Protein AF-A0A1Y1VZI2-F1 (afdb_monomer_lite)

Organism: NCBI:txid1754192

pLDDT: mean 77.4, std 17.95, range [30.72, 98.5]

Structure (mmCIF, N/CA/C/O backbone):
data_AF-A0A1Y1VZI2-F1
#
_entry.id   AF-A0A1Y1VZI2-F1
#
loop_
_atom_site.group_PDB
_atom_site.id
_atom_site.type_symbol
_atom_site.label_atom_id
_atom_site.label_alt_id
_atom_site.label_comp_id
_atom_site.label_asym_id
_atom_site.label_entity_id
_atom_site.label_seq_id
_atom_site.pdbx_PDB_ins_code
_atom_site.Cartn_x
_atom_site.Cartn_y
_atom_site.Cartn_z
_atom_site.occupancy
_atom_site.B_iso_or_equiv
_atom_site.auth_seq_id
_atom_site.auth_comp_id
_atom_site.auth_asym_id
_atom_site.auth_atom_id
_atom_site.pdbx_PDB_model_num
ATOM 1 N N . MET A 1 1 ? 32.722 -1.105 -64.147 1.00 39.31 1 MET A N 1
ATOM 2 C CA . MET A 1 1 ? 31.446 -0.779 -64.820 1.00 39.31 1 MET A CA 1
ATOM 3 C C . MET A 1 1 ? 31.009 0.611 -64.372 1.00 39.31 1 MET A C 1
ATOM 5 O O . MET A 1 1 ? 30.591 0.767 -63.237 1.00 39.31 1 MET A O 1
ATOM 9 N N . ASN A 1 2 ? 31.189 1.619 -65.233 1.00 40.94 2 ASN A N 1
ATOM 10 C CA . ASN A 1 2 ? 30.824 3.026 -65.013 1.00 40.94 2 ASN A CA 1
ATOM 11 C C . ASN A 1 2 ? 29.458 3.322 -65.662 1.00 40.94 2 ASN A C 1
ATOM 13 O O . ASN A 1 2 ? 29.369 4.137 -66.580 1.00 40.94 2 ASN A O 1
ATOM 17 N N . ASN A 1 3 ? 28.387 2.655 -65.225 1.00 53.38 3 ASN A N 1
ATOM 18 C CA . ASN A 1 3 ? 27.048 3.085 -65.630 1.00 53.38 3 ASN A CA 1
ATOM 19 C C . ASN A 1 3 ? 26.729 4.374 -64.863 1.00 53.38 3 ASN A C 1
ATOM 21 O O . ASN A 1 3 ? 26.358 4.337 -63.690 1.00 53.38 3 ASN A O 1
ATOM 25 N N . LYS A 1 4 ? 26.940 5.530 -65.509 1.00 77.69 4 LYS A N 1
ATOM 26 C CA . LYS A 1 4 ? 26.461 6.835 -65.030 1.00 77.69 4 LYS A CA 1
ATOM 27 C C . LYS A 1 4 ? 24.932 6.822 -65.064 1.00 77.69 4 LYS A C 1
ATOM 29 O O . LYS A 1 4 ? 24.332 7.283 -66.029 1.00 77.69 4 LYS A O 1
ATOM 34 N N . ILE A 1 5 ? 24.326 6.270 -64.020 1.00 84.69 5 ILE A N 1
ATOM 35 C CA . ILE A 1 5 ? 22.883 6.340 -63.786 1.00 84.69 5 ILE A CA 1
ATOM 36 C C . ILE A 1 5 ? 22.487 7.809 -63.747 1.00 84.69 5 ILE A C 1
ATOM 38 O O . ILE A 1 5 ? 23.060 8.592 -62.981 1.00 84.69 5 ILE A O 1
ATOM 42 N N . LYS A 1 6 ? 21.546 8.190 -64.607 1.00 89.75 6 LYS A N 1
ATOM 43 C CA . LYS A 1 6 ? 21.140 9.588 -64.746 1.00 89.75 6 LYS A CA 1
ATOM 44 C C . LYS A 1 6 ? 20.150 9.943 -63.640 1.00 89.75 6 LYS A C 1
ATOM 46 O O . LYS A 1 6 ? 19.307 9.138 -63.266 1.00 89.75 6 LYS A O 1
ATOM 51 N N . LEU A 1 7 ? 20.215 11.182 -63.146 1.00 91.88 7 LEU A N 1
ATOM 52 C CA . LEU A 1 7 ? 19.274 11.692 -62.139 1.00 91.88 7 LEU A CA 1
ATOM 53 C C . LEU A 1 7 ? 17.807 11.523 -62.576 1.00 91.88 7 LEU A C 1
ATOM 55 O O . LEU A 1 7 ? 16.968 11.189 -61.746 1.00 91.88 7 LEU A O 1
ATOM 59 N N . ASN A 1 8 ? 17.511 11.725 -63.863 1.00 93.06 8 ASN A N 1
ATOM 60 C CA . ASN A 1 8 ? 16.151 11.600 -64.394 1.00 93.06 8 ASN A CA 1
ATOM 61 C C . ASN A 1 8 ? 15.609 10.171 -64.267 1.00 93.06 8 ASN A C 1
ATOM 63 O O . ASN A 1 8 ? 14.490 10.012 -63.814 1.00 93.06 8 ASN A O 1
ATOM 67 N N . GLU A 1 9 ? 16.424 9.143 -64.522 1.00 94.38 9 GLU A N 1
ATOM 68 C CA . GLU A 1 9 ? 16.002 7.741 -64.357 1.00 94.38 9 GLU A CA 1
ATOM 69 C C . GLU A 1 9 ? 15.584 7.452 -62.906 1.00 94.38 9 GLU A C 1
ATOM 71 O O . GLU A 1 9 ? 14.613 6.749 -62.649 1.00 94.38 9 GLU A O 1
ATOM 76 N N . VAL A 1 10 ? 16.293 8.038 -61.937 1.00 94.75 10 VAL A N 1
ATOM 77 C CA . VAL A 1 10 ? 15.967 7.888 -60.514 1.00 94.75 10 VAL A CA 1
ATOM 78 C C . VAL A 1 10 ? 14.705 8.653 -60.128 1.00 94.75 10 VAL A C 1
ATOM 80 O O . VAL A 1 10 ? 13.925 8.159 -59.316 1.00 94.75 10 VAL A O 1
ATOM 83 N N . LYS A 1 11 ? 14.488 9.842 -60.701 1.00 96.62 11 LYS A N 1
ATOM 84 C CA . LYS A 1 11 ? 13.243 10.600 -60.524 1.00 96.62 11 LYS A CA 1
ATOM 85 C C . LYS A 1 11 ? 12.049 9.823 -61.064 1.00 96.62 11 LYS A C 1
ATOM 87 O O . LYS A 1 11 ? 11.103 9.615 -60.313 1.00 96.62 11 LYS A O 1
ATOM 92 N N . ASP A 1 12 ? 12.154 9.329 -62.295 1.00 96.31 12 ASP A N 1
ATOM 93 C CA . ASP A 1 12 ? 11.107 8.558 -62.966 1.00 96.31 12 ASP A CA 1
ATOM 94 C C . ASP A 1 12 ? 10.742 7.311 -62.146 1.00 96.31 12 ASP A C 1
ATOM 96 O O . ASP A 1 12 ? 9.566 7.036 -61.925 1.00 96.31 12 ASP A O 1
ATOM 100 N N . LEU A 1 13 ? 11.736 6.598 -61.599 1.00 96.44 13 LEU A N 1
ATOM 101 C CA . LEU A 1 13 ? 11.504 5.435 -60.732 1.00 96.44 13 LEU A CA 1
ATOM 102 C C . LEU A 1 13 ? 10.864 5.783 -59.380 1.00 96.44 13 LEU A C 1
ATOM 104 O O . LEU A 1 13 ? 10.088 4.989 -58.850 1.00 96.44 13 LEU A O 1
ATOM 108 N N . ILE A 1 14 ? 11.184 6.940 -58.794 1.00 97.50 14 ILE A N 1
ATOM 109 C CA . ILE A 1 14 ? 10.532 7.402 -57.560 1.00 97.50 14 ILE A CA 1
ATOM 110 C C . ILE A 1 14 ? 9.082 7.805 -57.854 1.00 97.50 14 ILE A C 1
ATOM 112 O O . ILE A 1 14 ? 8.185 7.407 -57.113 1.00 97.50 14 ILE A O 1
ATOM 116 N N . GLU A 1 15 ? 8.847 8.569 -58.923 1.00 97.19 15 GLU A N 1
ATOM 117 C CA . GLU A 1 15 ? 7.517 9.033 -59.340 1.00 97.19 15 GLU A CA 1
ATOM 118 C C . GLU A 1 15 ? 6.614 7.898 -59.836 1.00 97.19 15 GLU A C 1
ATOM 120 O O . GLU A 1 15 ? 5.402 7.980 -59.649 1.00 97.19 15 GLU A O 1
ATOM 125 N N . LEU A 1 16 ? 7.189 6.807 -60.367 1.00 97.12 16 LEU A N 1
ATOM 126 C CA . LEU A 1 16 ? 6.468 5.566 -60.681 1.00 97.12 16 LEU A CA 1
ATOM 127 C C . LEU A 1 16 ? 5.733 5.005 -59.453 1.00 97.12 16 LEU A C 1
ATOM 129 O O . LEU A 1 16 ? 4.731 4.309 -59.598 1.00 97.12 16 LEU A O 1
ATOM 133 N N . ASN A 1 17 ? 6.219 5.323 -58.246 1.00 96.31 17 ASN A N 1
ATOM 134 C CA . ASN A 1 17 ? 5.636 4.920 -56.970 1.00 96.31 17 ASN A CA 1
ATOM 135 C C . ASN A 1 17 ? 5.483 3.388 -56.809 1.00 96.31 17 ASN A C 1
ATOM 137 O O . ASN A 1 17 ? 4.648 2.913 -56.039 1.00 96.31 17 ASN A O 1
ATOM 141 N N . ASP A 1 18 ? 6.314 2.609 -57.509 1.00 96.44 18 ASP A N 1
ATOM 142 C CA . ASP A 1 18 ? 6.390 1.151 -57.399 1.00 96.44 18 ASP A CA 1
ATOM 143 C C . ASP A 1 18 ? 7.580 0.752 -56.514 1.00 96.44 18 ASP A C 1
ATOM 145 O O . ASP A 1 18 ? 8.752 0.881 -56.884 1.00 96.44 18 ASP A O 1
ATOM 149 N N . ILE A 1 19 ? 7.277 0.271 -55.306 1.00 95.69 19 ILE A N 1
ATOM 150 C CA . ILE A 1 19 ? 8.297 -0.089 -54.315 1.00 95.69 19 ILE A CA 1
ATOM 151 C C . ILE A 1 19 ? 9.166 -1.263 -54.771 1.00 95.69 19 ILE A C 1
ATOM 153 O O . ILE A 1 19 ? 10.347 -1.317 -54.423 1.00 95.69 19 ILE A O 1
ATOM 157 N N . SER A 1 20 ? 8.597 -2.196 -55.536 1.00 95.69 20 SER A N 1
ATOM 158 C CA . SER A 1 20 ? 9.284 -3.408 -55.977 1.00 95.69 20 SER A CA 1
ATOM 159 C C . SER A 1 20 ? 10.329 -3.057 -57.028 1.00 95.69 20 SER A C 1
ATOM 161 O O . SER A 1 20 ? 11.485 -3.467 -56.897 1.00 95.69 20 SER A O 1
ATOM 163 N N . GLU A 1 21 ? 9.953 -2.238 -58.014 1.00 96.12 21 GLU A N 1
ATOM 164 C CA . GLU A 1 21 ? 10.872 -1.761 -59.053 1.00 96.12 21 GLU A CA 1
ATOM 165 C C . GLU A 1 21 ? 11.968 -0.869 -58.464 1.00 96.12 21 GLU A C 1
ATOM 167 O O . GLU A 1 21 ? 13.155 -1.101 -58.711 1.00 96.12 21 GLU A O 1
ATOM 172 N N . LEU A 1 22 ? 11.613 0.083 -57.592 1.00 96.38 22 LEU A N 1
ATOM 173 C CA . LEU A 1 22 ? 12.607 0.948 -56.953 1.00 96.38 22 LEU A CA 1
ATOM 174 C C . LEU A 1 22 ? 13.597 0.142 -56.096 1.00 96.38 22 LEU A C 1
ATOM 176 O O . LEU A 1 22 ? 14.801 0.397 -56.133 1.00 96.38 22 LEU A O 1
ATOM 180 N N . LYS A 1 23 ? 13.120 -0.860 -55.347 1.00 95.81 23 LYS A N 1
ATOM 181 C CA . LYS A 1 23 ? 13.979 -1.729 -54.530 1.00 95.81 23 LYS A CA 1
ATOM 182 C C . LYS A 1 23 ? 14.923 -2.568 -55.392 1.00 95.81 23 LYS A C 1
ATOM 184 O O . LYS A 1 23 ? 16.125 -2.571 -55.131 1.00 95.81 23 LYS A O 1
ATOM 189 N N . LYS A 1 24 ? 14.407 -3.215 -56.442 1.00 95.88 24 LYS A N 1
ATOM 190 C CA . LYS A 1 24 ? 15.209 -3.991 -57.400 1.00 95.88 24 LYS A CA 1
ATOM 191 C C . LYS A 1 24 ? 16.274 -3.118 -58.064 1.00 95.88 24 LYS A C 1
ATOM 193 O O . LYS A 1 24 ? 17.422 -3.536 -58.194 1.00 95.88 24 LYS A O 1
ATOM 198 N N . PHE A 1 25 ? 15.920 -1.887 -58.427 1.00 95.06 25 PHE A N 1
ATOM 199 C CA . PHE A 1 25 ? 16.855 -0.921 -58.993 1.00 95.06 25 PHE A CA 1
ATOM 200 C C . PHE A 1 25 ? 17.971 -0.533 -58.015 1.00 95.06 25 PHE A C 1
ATOM 202 O O . PHE A 1 25 ? 19.141 -0.506 -58.405 1.00 95.06 25 PHE A O 1
ATOM 209 N N . ILE A 1 26 ? 17.629 -0.263 -56.750 1.00 94.19 26 ILE A N 1
ATOM 210 C CA . ILE A 1 26 ? 18.602 0.047 -55.692 1.00 94.19 26 ILE A CA 1
ATOM 211 C C . ILE A 1 26 ? 19.573 -1.120 -55.483 1.00 94.19 26 ILE A C 1
ATOM 213 O O . ILE A 1 26 ? 20.775 -0.889 -55.365 1.00 94.19 26 ILE A O 1
ATOM 217 N N . GLU A 1 27 ? 19.064 -2.353 -55.435 1.00 92.62 27 GLU A N 1
ATOM 218 C CA . GLU A 1 27 ? 19.858 -3.565 -55.200 1.00 92.62 27 GLU A CA 1
ATOM 219 C C . GLU A 1 27 ? 20.797 -3.884 -56.370 1.00 92.62 27 GLU A C 1
ATOM 221 O O . GLU A 1 27 ? 21.980 -4.131 -56.146 1.00 92.62 27 GLU A O 1
ATOM 226 N N . LEU A 1 28 ? 20.306 -3.821 -57.614 1.00 93.75 28 LEU A N 1
ATOM 227 C CA . LEU A 1 28 ? 21.105 -4.120 -58.811 1.00 93.75 28 LEU A CA 1
ATOM 228 C C . LEU A 1 28 ? 22.252 -3.130 -59.039 1.00 93.75 28 LEU A C 1
ATOM 230 O O . LEU A 1 28 ? 23.265 -3.491 -59.634 1.00 93.75 28 LEU A O 1
ATOM 234 N N . ASN A 1 29 ? 22.087 -1.884 -58.594 1.00 92.56 29 ASN A N 1
ATOM 235 C CA . ASN A 1 29 ? 23.013 -0.795 -58.903 1.00 92.56 29 ASN A CA 1
ATOM 236 C C . ASN A 1 29 ? 23.759 -0.236 -57.678 1.00 92.56 29 ASN A C 1
ATOM 238 O O . ASN A 1 29 ? 24.450 0.774 -57.817 1.00 92.56 29 ASN A O 1
ATOM 242 N N . ASP A 1 30 ? 23.578 -0.850 -56.502 1.00 91.31 30 ASP A N 1
ATOM 243 C CA . ASP A 1 30 ? 24.065 -0.394 -55.189 1.00 91.31 30 ASP A CA 1
ATOM 244 C C . ASP A 1 30 ? 23.939 1.130 -54.999 1.00 91.31 30 ASP A C 1
ATOM 246 O O . ASP A 1 30 ? 24.907 1.871 -54.823 1.00 91.31 30 ASP A O 1
ATOM 250 N N . ILE A 1 31 ? 22.707 1.625 -55.143 1.00 92.12 31 ILE A N 1
ATOM 251 C CA . ILE A 1 31 ? 22.424 3.063 -55.147 1.00 92.12 31 ILE A CA 1
ATOM 252 C C . ILE A 1 31 ? 22.577 3.668 -53.747 1.00 92.12 31 ILE A C 1
ATOM 254 O O . ILE A 1 31 ? 21.878 3.271 -52.816 1.00 92.12 31 ILE A O 1
ATOM 258 N N . GLU A 1 32 ? 23.383 4.728 -53.650 1.00 94.06 32 GLU A N 1
ATOM 259 C CA . GLU A 1 32 ? 23.332 5.717 -52.569 1.00 94.06 32 GLU A CA 1
ATOM 260 C C . GLU A 1 32 ? 22.657 6.993 -53.079 1.00 94.06 32 GLU A C 1
ATOM 262 O O . GLU A 1 32 ? 23.213 7.692 -53.933 1.00 94.06 32 GLU A O 1
ATOM 267 N N . PHE A 1 33 ? 21.465 7.332 -52.580 1.00 94.19 33 PHE A N 1
ATOM 268 C CA . PHE A 1 33 ? 20.731 8.484 -53.119 1.00 94.19 33 PHE A CA 1
ATOM 269 C C . PHE A 1 33 ? 21.438 9.832 -52.881 1.00 94.19 33 PHE A C 1
ATOM 271 O O . PHE A 1 33 ? 21.240 10.769 -53.653 1.00 94.19 33 PHE A O 1
ATOM 278 N N . LYS A 1 34 ? 22.316 9.935 -51.877 1.00 94.00 34 LYS A N 1
ATOM 279 C CA . LYS A 1 34 ? 23.112 11.132 -51.560 1.00 94.00 34 LYS A CA 1
ATOM 280 C C . LYS A 1 34 ? 23.950 11.612 -52.743 1.00 94.00 34 LYS A C 1
ATOM 282 O O . LYS A 1 34 ? 24.147 12.815 -52.883 1.00 94.00 34 LYS A O 1
ATOM 287 N N . ARG A 1 35 ? 24.396 10.705 -53.621 1.00 93.25 35 ARG A N 1
ATOM 288 C CA . ARG A 1 35 ? 25.199 11.051 -54.809 1.00 93.25 35 ARG A CA 1
ATOM 289 C C . ARG A 1 35 ? 24.434 11.874 -55.849 1.00 93.25 35 ARG A C 1
ATOM 291 O O . ARG A 1 35 ? 25.048 12.443 -56.742 1.00 93.25 35 ARG A O 1
ATOM 298 N N . PHE A 1 36 ? 23.105 11.896 -55.760 1.00 93.56 36 PHE A N 1
ATOM 299 C CA . PHE A 1 36 ? 22.253 12.676 -56.651 1.00 93.56 36 PHE A CA 1
ATOM 300 C C . PHE A 1 36 ? 22.055 14.112 -56.177 1.00 93.56 36 PHE A C 1
ATOM 302 O O . PHE A 1 36 ? 21.498 14.909 -56.926 1.00 93.56 36 PHE A O 1
ATOM 309 N N . ASN A 1 37 ? 22.512 14.458 -54.970 1.00 91.75 37 ASN A N 1
ATOM 310 C CA . ASN A 1 37 ? 22.474 15.837 -54.510 1.00 91.75 37 ASN A CA 1
ATOM 311 C C . ASN A 1 37 ? 23.491 16.694 -55.269 1.00 91.75 37 ASN A C 1
ATOM 313 O O . ASN A 1 37 ? 24.639 16.300 -55.459 1.00 91.75 37 ASN A O 1
ATOM 317 N N . SER A 1 38 ? 23.067 17.890 -55.655 1.00 93.00 38 SER A N 1
ATOM 318 C CA . SER A 1 38 ? 23.893 18.947 -56.234 1.00 93.00 38 SER A CA 1
ATOM 319 C C . SER A 1 38 ? 23.516 20.292 -55.607 1.00 93.00 38 SER A C 1
ATOM 321 O O . SER A 1 38 ? 22.571 20.363 -54.822 1.00 93.00 38 SER A O 1
ATOM 323 N N . GLU A 1 39 ? 24.219 21.370 -55.958 1.00 93.19 39 GLU A N 1
ATOM 324 C CA . GLU A 1 39 ? 23.876 22.724 -55.487 1.00 93.19 39 GLU A CA 1
ATOM 325 C C . GLU A 1 39 ? 22.426 23.118 -55.819 1.00 93.19 39 GLU A C 1
ATOM 327 O O . GLU A 1 39 ? 21.783 23.810 -55.037 1.00 93.19 39 GLU A O 1
ATOM 332 N N . ASN A 1 40 ? 21.888 22.615 -56.937 1.00 94.69 40 ASN A N 1
ATOM 333 C CA . ASN A 1 40 ? 20.549 22.950 -57.430 1.00 94.69 40 ASN A CA 1
ATOM 334 C C . ASN A 1 40 ? 19.510 21.841 -57.200 1.00 94.69 40 ASN A C 1
ATOM 336 O O . ASN A 1 40 ? 18.365 21.972 -57.636 1.00 94.69 40 ASN A O 1
ATOM 340 N N . PHE A 1 41 ? 19.886 20.715 -56.585 1.00 93.81 41 PHE A N 1
ATOM 341 C CA . PHE A 1 41 ? 18.965 19.599 -56.388 1.00 93.81 41 PHE A CA 1
ATOM 342 C C . PHE A 1 41 ? 19.266 18.814 -55.116 1.00 93.81 41 PHE A C 1
ATOM 344 O O . PHE A 1 41 ? 20.375 18.330 -54.914 1.00 93.81 41 PHE A O 1
ATOM 351 N N . ASN A 1 42 ? 18.233 18.596 -54.306 1.00 94.38 42 ASN A N 1
ATOM 352 C CA . ASN A 1 42 ? 18.301 17.754 -53.124 1.00 94.38 42 ASN A CA 1
ATOM 353 C C . ASN A 1 42 ? 17.260 16.632 -53.231 1.00 94.38 42 ASN A C 1
ATOM 355 O O . ASN A 1 42 ? 16.053 16.883 -53.223 1.00 94.38 42 ASN A O 1
ATOM 359 N N . ILE A 1 43 ? 17.723 15.381 -53.315 1.00 95.31 43 ILE A N 1
ATOM 360 C CA . ILE A 1 43 ? 16.859 14.205 -53.482 1.00 95.31 43 ILE A CA 1
ATOM 361 C C . ILE A 1 43 ? 15.859 14.055 -52.329 1.00 95.31 43 ILE A C 1
ATOM 363 O O . ILE A 1 43 ? 14.733 13.613 -52.537 1.00 95.31 43 ILE A O 1
ATOM 367 N N . ILE A 1 44 ? 16.238 14.460 -51.113 1.00 93.81 44 ILE A N 1
ATOM 368 C CA . ILE A 1 44 ? 15.385 14.361 -49.928 1.00 93.81 44 ILE A CA 1
ATOM 369 C C . ILE A 1 44 ? 14.251 15.386 -49.997 1.00 93.81 44 ILE A C 1
ATOM 371 O O . ILE A 1 44 ? 13.098 15.043 -49.736 1.00 93.81 44 ILE A O 1
ATOM 375 N N . GLU A 1 45 ? 14.552 16.628 -50.382 1.00 94.31 45 GLU A N 1
ATOM 376 C CA . GLU A 1 45 ? 13.539 17.675 -50.572 1.00 94.31 45 GLU A CA 1
ATOM 377 C C . GLU A 1 45 ? 12.584 17.338 -51.714 1.00 94.31 45 GLU A C 1
ATOM 379 O O . GLU A 1 45 ? 11.371 17.500 -51.575 1.00 94.31 45 GLU A O 1
ATOM 384 N N . TYR A 1 46 ? 13.112 16.779 -52.800 1.00 96.50 46 TYR A N 1
ATOM 385 C CA . TYR A 1 46 ? 12.310 16.306 -53.919 1.00 96.50 46 TYR A CA 1
ATOM 386 C C . TYR A 1 46 ? 11.319 15.210 -53.494 1.00 96.50 46 TYR A C 1
ATOM 388 O O . TYR A 1 46 ? 10.112 15.362 -53.675 1.00 96.50 46 TYR A O 1
ATOM 396 N N . VAL A 1 47 ? 11.794 14.155 -52.823 1.00 96.31 47 VAL A N 1
ATOM 397 C CA . VAL A 1 47 ? 10.943 13.069 -52.298 1.00 96.31 47 VAL A CA 1
ATOM 398 C C . VAL A 1 47 ? 9.911 13.593 -51.292 1.00 96.31 47 VAL A C 1
ATOM 400 O O . VAL A 1 47 ? 8.766 13.141 -51.279 1.00 96.31 47 VAL A O 1
ATOM 403 N N . ARG A 1 48 ? 10.270 14.573 -50.449 1.00 90.75 48 ARG A N 1
ATOM 404 C CA . ARG A 1 48 ? 9.317 15.234 -49.538 1.00 90.75 48 ARG A CA 1
ATOM 405 C C . ARG A 1 48 ? 8.197 15.937 -50.288 1.00 90.75 48 ARG A C 1
ATOM 407 O O . ARG A 1 48 ? 7.050 15.788 -49.874 1.00 90.75 48 ARG A O 1
ATOM 414 N N . SER A 1 49 ? 8.533 16.702 -51.328 1.00 96.25 49 SER A N 1
ATOM 415 C CA . SER A 1 49 ? 7.546 17.400 -52.153 1.00 96.25 49 SER A CA 1
ATOM 416 C C . SER A 1 49 ? 6.583 16.395 -52.766 1.00 96.25 49 SER A C 1
ATOM 418 O O . SER A 1 49 ? 5.382 16.504 -52.550 1.00 96.25 49 SER A O 1
ATOM 420 N N . LEU A 1 50 ? 7.108 15.343 -53.405 1.00 96.94 50 LEU A N 1
ATOM 421 C CA . LEU A 1 50 ? 6.285 14.294 -54.007 1.00 96.94 50 LEU A CA 1
ATOM 422 C C . LEU A 1 50 ? 5.352 13.627 -52.988 1.00 96.94 50 LEU A C 1
ATOM 424 O O . LEU A 1 50 ? 4.177 13.419 -53.273 1.00 96.94 50 LEU A O 1
ATOM 428 N N . TYR A 1 51 ? 5.847 13.315 -51.788 1.00 95.62 51 TYR A N 1
ATOM 429 C CA . TYR A 1 51 ? 5.020 12.719 -50.737 1.00 95.62 51 TYR A CA 1
ATOM 430 C C . TYR A 1 51 ? 3.944 13.689 -50.226 1.00 95.62 51 TYR A C 1
ATOM 432 O O . TYR A 1 51 ? 2.804 13.286 -50.012 1.00 95.62 51 TYR A O 1
ATOM 440 N N . LYS A 1 52 ? 4.287 14.970 -50.030 1.00 95.56 52 LYS A N 1
ATOM 441 C CA . LYS A 1 52 ? 3.343 16.010 -49.587 1.00 95.56 52 LYS A CA 1
ATOM 442 C C . LYS A 1 52 ? 2.237 16.241 -50.620 1.00 95.56 52 LYS A C 1
ATOM 444 O O . LYS A 1 52 ? 1.092 16.442 -50.231 1.00 95.56 52 LYS A O 1
ATOM 449 N N . ASP A 1 53 ? 2.583 16.153 -51.899 1.00 97.31 53 ASP A N 1
ATOM 450 C CA . ASP A 1 53 ? 1.655 16.267 -53.025 1.00 97.31 53 ASP A CA 1
ATOM 451 C C . ASP A 1 53 ? 0.846 14.974 -53.259 1.00 97.31 53 ASP A C 1
ATOM 453 O O . ASP A 1 53 ? 0.040 14.911 -54.183 1.00 97.31 53 ASP A O 1
ATOM 457 N N . GLY A 1 54 ? 1.066 13.922 -52.455 1.00 96.25 54 GLY A N 1
ATOM 458 C CA . GLY A 1 54 ? 0.389 12.627 -52.585 1.00 96.25 54 GLY A CA 1
ATOM 459 C C . GLY A 1 54 ? 0.824 11.799 -53.800 1.00 96.25 54 GLY A C 1
ATOM 460 O O . GLY A 1 54 ? 0.172 10.810 -54.121 1.00 96.25 54 GLY A O 1
ATOM 461 N N . LYS A 1 55 ? 1.916 12.181 -54.476 1.00 97.56 55 LYS A N 1
ATOM 462 C CA . LYS A 1 55 ? 2.423 11.514 -55.688 1.00 97.56 55 LYS A CA 1
ATOM 463 C C . LYS A 1 55 ? 3.151 10.205 -55.401 1.00 97.56 55 LYS A C 1
ATOM 465 O O . LYS A 1 55 ? 3.209 9.341 -56.266 1.00 97.56 55 LYS A O 1
ATOM 470 N N . ILE A 1 56 ? 3.705 10.056 -54.199 1.00 97.88 56 ILE A N 1
ATOM 471 C CA . ILE A 1 56 ? 4.372 8.824 -53.765 1.00 97.88 56 ILE A CA 1
ATOM 472 C C . ILE A 1 56 ? 3.870 8.364 -52.400 1.00 97.88 56 ILE A C 1
ATOM 474 O O . ILE A 1 56 ? 3.429 9.159 -51.568 1.00 97.88 56 ILE A O 1
ATOM 478 N N . THR A 1 57 ? 3.993 7.066 -52.154 1.00 95.44 57 THR A N 1
ATOM 479 C CA . THR A 1 57 ? 3.657 6.406 -50.893 1.00 95.44 57 THR A CA 1
ATOM 480 C C . THR A 1 57 ? 4.704 6.667 -49.805 1.00 95.44 57 THR A C 1
ATOM 482 O O . THR A 1 57 ? 5.844 7.079 -50.062 1.00 95.44 57 THR A O 1
ATOM 485 N N . ILE A 1 58 ? 4.331 6.418 -48.543 1.00 91.50 58 ILE A N 1
ATOM 486 C CA . ILE A 1 58 ? 5.259 6.547 -47.410 1.00 91.50 58 ILE A CA 1
ATOM 487 C C . ILE A 1 58 ? 6.374 5.495 -47.482 1.00 91.50 58 ILE A C 1
ATOM 489 O O . ILE A 1 58 ? 7.480 5.729 -46.994 1.00 91.50 58 ILE A O 1
ATOM 493 N N . GLU A 1 59 ? 6.102 4.351 -48.102 1.00 92.19 59 GLU A N 1
ATOM 494 C CA . GLU A 1 59 ? 7.035 3.254 -48.312 1.00 92.19 59 GLU A CA 1
ATOM 495 C C . GLU A 1 59 ? 8.160 3.648 -49.272 1.00 92.19 59 GLU A C 1
ATOM 497 O O . GLU A 1 59 ? 9.326 3.469 -48.921 1.00 92.19 59 GLU A O 1
ATOM 502 N N . ILE A 1 60 ? 7.838 4.260 -50.420 1.00 95.94 60 ILE A N 1
ATOM 503 C CA . ILE A 1 60 ? 8.841 4.798 -51.357 1.00 95.94 60 ILE A CA 1
ATOM 504 C C . ILE A 1 60 ? 9.714 5.833 -50.660 1.00 95.94 60 ILE A C 1
ATOM 506 O O . ILE A 1 60 ? 10.942 5.741 -50.684 1.00 95.94 60 ILE A O 1
ATOM 510 N N . LYS A 1 61 ? 9.085 6.783 -49.958 1.00 94.25 61 LYS A N 1
ATOM 511 C CA . LYS A 1 61 ? 9.805 7.799 -49.185 1.00 94.25 61 LYS A CA 1
ATOM 512 C C . LYS A 1 61 ? 10.773 7.169 -48.177 1.00 94.25 61 LYS A C 1
ATOM 514 O O . LYS A 1 61 ? 11.935 7.567 -48.113 1.00 94.25 61 LYS A O 1
ATOM 519 N N . LYS A 1 62 ? 10.320 6.176 -47.400 1.00 90.00 62 LYS A N 1
ATOM 520 C CA . LYS A 1 62 ? 11.168 5.442 -46.444 1.00 90.00 62 LYS A CA 1
ATOM 521 C C . LYS A 1 62 ? 12.309 4.714 -47.148 1.00 90.00 62 LYS A C 1
ATOM 523 O O . LYS A 1 62 ? 13.434 4.773 -46.662 1.00 90.00 62 LYS A O 1
ATOM 528 N N . LEU A 1 63 ? 12.039 4.057 -48.276 1.00 93.62 63 LEU A N 1
ATOM 529 C CA . LEU A 1 63 ? 13.035 3.301 -49.032 1.00 93.62 63 LEU A CA 1
ATOM 530 C C . LEU A 1 63 ? 14.162 4.208 -49.543 1.00 93.62 63 LEU A C 1
ATOM 532 O O . LEU A 1 63 ? 15.335 3.866 -49.379 1.00 93.62 63 LEU A O 1
ATOM 536 N N . VAL A 1 64 ? 13.821 5.386 -50.078 1.00 94.44 64 VAL A N 1
ATOM 537 C CA . VAL A 1 64 ? 14.813 6.387 -50.502 1.00 94.44 64 VAL A CA 1
ATOM 538 C C . VAL A 1 64 ? 15.623 6.901 -49.309 1.00 94.44 64 VAL A C 1
ATOM 540 O O . VAL A 1 64 ? 16.844 7.009 -49.393 1.00 94.44 64 VAL A O 1
ATOM 543 N N . PHE A 1 65 ? 14.976 7.176 -48.172 1.00 92.00 65 PHE A N 1
ATOM 544 C CA . PHE A 1 65 ? 15.662 7.703 -46.986 1.00 92.00 65 PHE A CA 1
ATOM 545 C C . PHE A 1 65 ? 16.610 6.685 -46.338 1.00 92.00 65 PHE A C 1
ATOM 547 O O . PHE A 1 65 ? 17.703 7.066 -45.917 1.00 92.00 65 PHE A O 1
ATOM 554 N N . ILE A 1 66 ? 16.220 5.406 -46.293 1.00 91.12 66 ILE A N 1
ATOM 555 C CA . ILE A 1 66 ? 17.053 4.303 -45.786 1.00 91.12 66 ILE A CA 1
ATOM 556 C C . ILE A 1 66 ? 18.304 4.123 -46.653 1.00 91.12 66 ILE A C 1
ATOM 558 O O . ILE A 1 66 ? 19.390 3.939 -46.117 1.00 91.12 66 ILE A O 1
ATOM 562 N N . ASN A 1 67 ? 18.165 4.221 -47.978 1.00 94.44 67 ASN A N 1
ATOM 563 C CA . ASN A 1 67 ? 19.269 4.059 -48.931 1.00 94.44 67 ASN A CA 1
ATOM 564 C C . ASN A 1 67 ? 19.945 5.393 -49.296 1.00 94.44 67 ASN A C 1
ATOM 566 O O . ASN A 1 67 ? 20.590 5.507 -50.338 1.00 94.44 67 ASN A O 1
ATOM 570 N N . TYR A 1 68 ? 19.778 6.434 -48.474 1.00 93.44 68 TYR A N 1
ATOM 571 C CA . TYR A 1 68 ? 20.366 7.739 -48.764 1.00 93.44 68 TYR A CA 1
ATOM 572 C C . TYR A 1 68 ? 21.894 7.683 -48.803 1.00 93.44 68 TYR A C 1
ATOM 574 O O . TYR A 1 68 ? 22.494 8.183 -49.746 1.00 93.44 68 TYR A O 1
ATOM 582 N N . ASP A 1 69 ? 22.514 7.037 -47.822 1.00 91.81 69 ASP A N 1
ATOM 583 C CA . ASP A 1 69 ? 23.944 6.744 -47.810 1.00 91.81 69 ASP A CA 1
ATOM 584 C C . ASP A 1 69 ? 24.174 5.306 -47.327 1.00 91.81 69 ASP A C 1
ATOM 586 O O . ASP A 1 69 ? 23.277 4.667 -46.757 1.00 91.81 69 ASP A O 1
ATOM 590 N N . LYS A 1 70 ? 25.372 4.784 -47.595 1.00 91.31 70 LYS A N 1
ATOM 591 C CA . LYS A 1 70 ? 25.729 3.405 -47.255 1.00 91.31 70 LYS A CA 1
ATOM 592 C C . LYS A 1 70 ? 25.651 3.119 -45.755 1.00 91.31 70 LYS A C 1
ATOM 594 O O . LYS A 1 70 ? 25.121 2.080 -45.371 1.00 91.31 70 LYS A O 1
ATOM 599 N N . GLU A 1 71 ? 26.113 4.037 -44.909 1.00 90.19 71 GLU A N 1
ATOM 600 C CA . GLU A 1 71 ? 26.102 3.847 -43.453 1.00 90.19 71 GLU A CA 1
ATOM 601 C C . GLU A 1 71 ? 24.676 3.713 -42.898 1.00 90.19 71 GLU A C 1
ATOM 603 O O . GLU A 1 71 ? 24.406 2.817 -42.099 1.00 90.19 71 GLU A O 1
ATOM 608 N N . ARG A 1 72 ? 23.725 4.547 -43.344 1.00 89.44 72 ARG A N 1
ATOM 609 C CA . ARG A 1 72 ? 22.307 4.437 -42.949 1.00 89.44 72 ARG A CA 1
ATOM 610 C C . ARG A 1 72 ? 21.714 3.102 -43.363 1.00 89.44 72 ARG A C 1
ATOM 612 O O . ARG A 1 72 ? 21.035 2.467 -42.555 1.00 89.44 72 ARG A O 1
ATOM 619 N N . LYS A 1 73 ? 21.967 2.686 -44.606 1.00 91.94 73 LYS A N 1
ATOM 620 C CA . LYS A 1 73 ? 21.507 1.401 -45.143 1.00 91.94 73 LYS A CA 1
ATOM 621 C C . LYS A 1 73 ? 22.039 0.255 -44.288 1.00 91.94 73 LYS A C 1
ATOM 623 O O . LYS A 1 73 ? 21.267 -0.610 -43.885 1.00 91.94 73 LYS A O 1
ATOM 628 N N . GLU A 1 74 ? 23.327 0.274 -43.952 1.00 92.62 74 GLU A N 1
ATOM 629 C CA . GLU A 1 74 ? 23.952 -0.730 -43.090 1.00 92.62 74 GLU A CA 1
ATOM 630 C C . GLU A 1 74 ? 23.360 -0.745 -41.679 1.00 92.62 74 GLU A C 1
ATOM 632 O O . GLU A 1 74 ? 22.936 -1.805 -41.220 1.00 92.62 74 GLU A O 1
ATOM 637 N N . VAL A 1 75 ? 23.250 0.412 -41.017 1.00 92.62 75 VAL A N 1
ATOM 638 C CA . VAL A 1 75 ? 22.645 0.526 -39.681 1.00 92.62 75 VAL A CA 1
ATOM 639 C C . VAL A 1 75 ? 21.227 -0.047 -39.677 1.00 92.62 75 VAL A C 1
ATOM 641 O O . VAL A 1 75 ? 20.879 -0.854 -38.816 1.00 92.62 75 VAL A O 1
ATOM 644 N N . VAL A 1 76 ? 20.406 0.333 -40.656 1.00 91.94 76 VAL A N 1
ATOM 645 C CA . VAL A 1 76 ? 19.028 -0.152 -40.776 1.00 91.94 76 VAL A CA 1
ATOM 646 C C . VAL A 1 76 ? 18.987 -1.655 -41.050 1.00 91.94 76 VAL A C 1
ATOM 648 O O . VAL A 1 76 ? 18.205 -2.361 -40.416 1.00 91.94 76 VAL A O 1
ATOM 651 N N . ASN A 1 77 ? 19.853 -2.166 -41.926 1.00 92.00 77 ASN A N 1
ATOM 652 C CA . ASN A 1 77 ? 19.945 -3.596 -42.213 1.00 92.00 77 ASN A CA 1
ATOM 653 C C . ASN A 1 77 ? 20.318 -4.402 -40.964 1.00 92.00 77 ASN A C 1
ATOM 655 O O . ASN A 1 77 ? 19.683 -5.418 -40.690 1.00 92.00 77 ASN A O 1
ATOM 659 N N . VAL A 1 78 ? 21.294 -3.941 -40.177 1.00 94.62 78 VAL A N 1
ATOM 660 C CA . VAL A 1 78 ? 21.686 -4.597 -38.919 1.00 94.62 78 VAL A CA 1
ATOM 661 C C . VAL A 1 78 ? 20.526 -4.593 -37.915 1.00 94.62 78 VAL A C 1
ATOM 663 O O . VAL A 1 78 ? 20.294 -5.602 -37.251 1.00 94.62 78 VAL A O 1
ATOM 666 N N . LEU A 1 79 ? 19.739 -3.512 -37.838 1.00 93.25 79 LEU A N 1
ATOM 667 C CA . LEU A 1 79 ? 18.542 -3.471 -36.989 1.00 93.25 79 LEU A CA 1
ATOM 668 C C . LEU A 1 79 ? 17.471 -4.473 -37.444 1.00 93.25 79 LEU A C 1
ATOM 670 O O . LEU A 1 79 ? 16.921 -5.186 -36.607 1.00 93.25 79 LEU A O 1
ATOM 674 N N . PHE A 1 80 ? 17.195 -4.564 -38.750 1.00 91.44 80 PHE A N 1
ATOM 675 C CA . PHE A 1 80 ? 16.189 -5.483 -39.298 1.00 91.44 80 PHE A CA 1
ATOM 676 C C . PHE A 1 80 ? 16.553 -6.963 -39.155 1.00 91.44 80 PHE A C 1
ATOM 678 O O . PHE A 1 80 ? 15.651 -7.796 -39.102 1.00 91.44 80 PHE A O 1
ATOM 685 N N . LYS A 1 81 ? 17.842 -7.305 -39.039 1.00 94.12 81 LYS A N 1
ATOM 686 C CA . LYS A 1 81 ? 18.265 -8.680 -38.724 1.00 94.12 81 LYS A CA 1
ATOM 687 C C . LYS A 1 81 ? 17.831 -9.137 -37.329 1.00 94.12 81 LYS A C 1
ATOM 689 O O . LYS A 1 81 ? 17.790 -10.335 -37.075 1.00 94.12 81 LYS A O 1
ATOM 694 N N . ASN A 1 82 ? 17.508 -8.198 -36.435 1.00 93.50 82 ASN A N 1
ATOM 695 C CA . ASN A 1 82 ? 17.133 -8.454 -35.046 1.00 93.50 82 ASN A CA 1
ATOM 696 C C . ASN A 1 82 ? 18.154 -9.330 -34.275 1.00 93.50 82 ASN A C 1
ATOM 698 O O . ASN A 1 82 ? 17.795 -10.036 -33.331 1.00 93.50 82 ASN A O 1
ATOM 702 N N . ASP A 1 83 ? 19.439 -9.259 -34.647 1.00 93.62 83 ASP A N 1
ATOM 703 C CA . ASP A 1 83 ? 20.541 -9.945 -33.967 1.00 93.62 83 ASP A CA 1
ATOM 704 C C . ASP A 1 83 ? 21.282 -8.971 -33.035 1.00 93.62 83 ASP A C 1
ATOM 706 O O . ASP A 1 83 ? 21.989 -8.053 -33.458 1.00 93.62 83 ASP A O 1
ATOM 710 N N . ILE A 1 84 ? 21.118 -9.183 -31.726 1.00 93.00 84 ILE A N 1
ATOM 711 C CA . ILE A 1 84 ? 21.727 -8.358 -30.675 1.00 93.00 84 ILE A CA 1
ATOM 712 C C . ILE A 1 84 ? 23.262 -8.409 -30.729 1.00 93.00 84 ILE A C 1
ATOM 714 O O . ILE A 1 84 ? 23.914 -7.399 -30.459 1.00 93.00 84 ILE A O 1
ATOM 718 N N . ASN A 1 85 ? 23.848 -9.571 -31.026 1.00 93.00 85 ASN A N 1
ATOM 719 C CA . ASN A 1 85 ? 25.299 -9.749 -31.025 1.00 93.00 85 ASN A CA 1
ATOM 720 C C . ASN A 1 85 ? 25.922 -9.078 -32.247 1.00 93.00 85 ASN A C 1
ATOM 722 O O . ASN A 1 85 ? 26.944 -8.401 -32.114 1.00 93.00 85 ASN A O 1
ATOM 726 N N . GLU A 1 86 ? 25.278 -9.210 -33.409 1.00 94.94 86 GLU A N 1
ATOM 727 C CA . GLU A 1 86 ? 25.698 -8.510 -34.623 1.00 94.94 86 GLU A CA 1
ATOM 728 C C . GLU A 1 86 ? 25.635 -6.992 -34.429 1.00 94.94 86 GLU A C 1
ATOM 730 O O . GLU A 1 86 ? 26.615 -6.302 -34.710 1.00 94.94 86 GLU A O 1
ATOM 735 N N . LEU A 1 87 ? 24.541 -6.475 -33.856 1.00 94.62 87 LEU A N 1
ATOM 736 C CA . LEU A 1 87 ? 24.406 -5.048 -33.573 1.00 94.62 87 LEU A CA 1
ATOM 737 C C . LEU A 1 87 ? 25.478 -4.542 -32.604 1.00 94.62 87 LEU A C 1
ATOM 739 O O . LEU A 1 87 ? 26.095 -3.514 -32.871 1.00 94.62 87 LEU A O 1
ATOM 743 N N . LYS A 1 88 ? 25.737 -5.253 -31.498 1.00 93.56 88 LYS A N 1
ATOM 744 C CA . LYS A 1 88 ? 26.796 -4.872 -30.545 1.00 93.56 88 LYS A CA 1
ATOM 745 C C . LYS A 1 88 ? 28.162 -4.810 -31.219 1.00 93.56 88 LYS A C 1
ATOM 747 O O . LYS A 1 88 ? 28.859 -3.810 -31.077 1.00 93.56 88 LYS A O 1
ATOM 752 N N . LYS A 1 89 ? 28.513 -5.850 -31.982 1.00 94.62 89 LYS A N 1
ATOM 753 C CA . LYS A 1 89 ? 29.780 -5.920 -32.716 1.00 94.62 89 LYS A CA 1
ATOM 754 C C . LYS A 1 89 ? 29.890 -4.787 -33.739 1.00 94.62 89 LYS A C 1
ATOM 756 O O . LYS A 1 89 ? 30.940 -4.161 -33.837 1.00 94.62 89 LYS A O 1
ATOM 761 N N . TYR A 1 90 ? 28.812 -4.498 -34.468 1.00 93.56 90 TYR A N 1
ATOM 762 C CA . TYR A 1 90 ? 28.769 -3.408 -35.443 1.00 93.56 90 TYR A CA 1
ATOM 763 C C . TYR A 1 90 ? 28.967 -2.039 -34.780 1.00 93.56 90 TYR A C 1
ATOM 765 O O . TYR A 1 90 ? 29.767 -1.236 -35.257 1.00 93.56 90 TYR A O 1
ATOM 773 N N . VAL A 1 91 ? 28.282 -1.786 -33.661 1.00 93.25 91 VAL A N 1
ATOM 774 C CA . VAL A 1 91 ? 28.394 -0.534 -32.900 1.00 93.25 91 VAL A CA 1
ATOM 775 C C . VAL A 1 91 ? 29.800 -0.351 -32.326 1.00 93.25 91 VAL A C 1
ATOM 777 O O . VAL A 1 91 ? 30.342 0.749 -32.400 1.00 93.25 91 VAL A O 1
ATOM 780 N N . GLU A 1 92 ? 30.408 -1.417 -31.802 1.00 91.00 92 GLU A N 1
ATOM 781 C CA . GLU A 1 92 ? 31.750 -1.385 -31.214 1.00 91.00 92 GLU A CA 1
ATOM 782 C C . GLU A 1 92 ? 32.850 -1.170 -32.265 1.00 91.00 92 GLU A C 1
ATOM 784 O O . GLU A 1 92 ? 33.686 -0.281 -32.096 1.00 91.00 92 GLU A O 1
ATOM 789 N N . ILE A 1 93 ? 32.824 -1.924 -33.373 1.00 93.31 93 ILE A N 1
ATOM 790 C CA . ILE A 1 93 ? 33.827 -1.822 -34.449 1.00 93.31 93 ILE A CA 1
ATOM 791 C C . ILE A 1 93 ? 33.779 -0.444 -35.113 1.00 93.31 93 ILE A C 1
ATOM 793 O O . ILE A 1 93 ? 34.822 0.175 -35.326 1.00 93.31 93 ILE A O 1
ATOM 797 N N . ASN A 1 94 ? 32.576 0.051 -35.414 1.00 93.00 94 ASN A N 1
ATOM 798 C CA . ASN A 1 94 ? 32.401 1.291 -36.169 1.00 93.00 94 ASN A CA 1
ATOM 799 C C . ASN A 1 94 ? 32.250 2.536 -35.276 1.00 93.00 94 ASN A C 1
ATOM 801 O O . ASN A 1 94 ? 32.112 3.640 -35.795 1.00 93.00 94 ASN A O 1
ATOM 805 N N . LYS A 1 95 ? 32.279 2.383 -33.940 1.00 93.25 95 LYS A N 1
ATOM 806 C CA . LYS A 1 95 ? 32.086 3.468 -32.953 1.00 93.25 95 LYS A CA 1
ATOM 807 C C . LYS A 1 95 ? 30.841 4.322 -33.249 1.00 93.25 95 LYS A C 1
ATOM 809 O O . LYS A 1 95 ? 30.898 5.554 -33.249 1.00 93.25 95 LYS A O 1
ATOM 814 N N . ILE A 1 96 ? 29.725 3.651 -33.533 1.00 92.88 96 ILE A N 1
ATOM 815 C CA . ILE A 1 96 ? 28.468 4.279 -33.963 1.00 92.88 96 ILE A CA 1
ATOM 816 C C . ILE A 1 96 ? 27.883 5.152 -32.844 1.00 92.88 96 ILE A C 1
ATOM 818 O O . ILE A 1 96 ? 27.685 4.689 -31.723 1.00 92.88 96 ILE A O 1
ATOM 822 N N . GLU A 1 97 ? 27.531 6.395 -33.183 1.00 94.19 97 GLU A N 1
ATOM 823 C CA . GLU A 1 97 ? 26.703 7.285 -32.360 1.00 94.19 97 GLU A CA 1
ATOM 824 C C . GLU A 1 97 ? 25.360 7.489 -33.070 1.00 94.19 97 GLU A C 1
ATOM 826 O O . GLU A 1 97 ? 25.284 8.162 -34.100 1.00 94.19 97 GLU A O 1
ATOM 831 N N . PHE A 1 98 ? 24.288 6.886 -32.550 1.00 93.56 98 PHE A N 1
ATOM 832 C CA . PHE A 1 98 ? 22.990 6.861 -33.232 1.00 93.56 98 PHE A CA 1
ATOM 833 C C . PHE A 1 98 ? 22.358 8.249 -33.402 1.00 93.56 98 PHE A C 1
ATOM 835 O O . PHE A 1 98 ? 21.578 8.458 -34.334 1.00 93.56 98 PHE A O 1
ATOM 842 N N . ASN A 1 99 ? 22.725 9.235 -32.578 1.00 92.31 99 ASN A N 1
ATOM 843 C CA . ASN A 1 99 ? 22.236 10.604 -32.736 1.00 92.31 99 ASN A CA 1
ATOM 844 C C . ASN A 1 99 ? 22.670 11.245 -34.068 1.00 92.31 99 ASN A C 1
ATOM 846 O O . ASN A 1 99 ? 21.937 12.083 -34.591 1.00 92.31 99 ASN A O 1
ATOM 850 N N . LYS A 1 100 ? 23.787 10.807 -34.670 1.00 90.88 100 LYS A N 1
ATOM 851 C CA . LYS A 1 100 ? 24.242 11.256 -35.997 1.00 90.88 100 LYS A CA 1
ATOM 852 C C . LYS A 1 100 ? 23.316 10.804 -37.119 1.00 90.88 100 LYS A C 1
ATOM 854 O O . LYS A 1 100 ? 23.342 11.392 -38.193 1.00 90.88 100 LYS A O 1
ATOM 859 N N . TYR A 1 101 ? 22.475 9.805 -36.854 1.00 88.50 101 TYR A N 1
ATOM 860 C CA . TYR A 1 101 ? 21.477 9.286 -37.784 1.00 88.50 101 TYR A CA 1
ATOM 861 C C . TYR A 1 101 ? 20.073 9.856 -37.520 1.00 88.50 101 TYR A C 1
ATOM 863 O O . TYR A 1 101 ? 19.095 9.358 -38.072 1.00 88.50 101 TYR A O 1
ATOM 871 N N . CYS A 1 102 ? 19.950 10.892 -36.678 1.00 86.62 102 CYS A N 1
ATOM 872 C CA . CYS A 1 102 ? 18.705 11.625 -36.440 1.00 86.62 102 CYS A CA 1
ATOM 873 C C . CYS A 1 102 ? 18.607 12.851 -37.351 1.00 86.62 102 CYS A C 1
ATOM 875 O O . CYS A 1 102 ? 18.939 13.969 -36.959 1.00 86.62 102 CYS A O 1
ATOM 877 N N . PHE A 1 103 ? 18.115 12.650 -38.567 1.00 80.69 103 PHE A N 1
ATOM 878 C CA . PHE A 1 103 ? 17.841 13.735 -39.507 1.00 80.69 103 PHE A CA 1
ATOM 879 C C . PHE A 1 103 ? 16.374 14.175 -39.393 1.00 80.69 103 PHE A C 1
ATOM 881 O O . PHE A 1 103 ? 15.537 13.362 -38.992 1.00 80.69 103 PHE A O 1
ATOM 888 N N . PRO A 1 104 ? 16.009 15.406 -39.807 1.00 75.69 104 PRO A N 1
ATOM 889 C CA . PRO A 1 104 ? 14.609 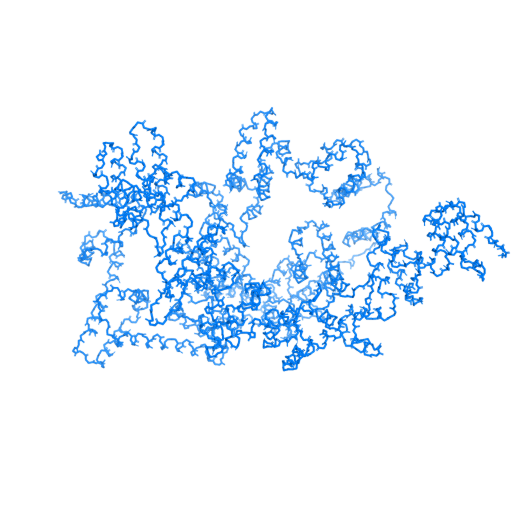15.858 -39.823 1.00 75.69 104 PRO A CA 1
ATOM 890 C C . PRO A 1 104 ? 13.636 14.885 -40.523 1.00 75.69 104 PRO A C 1
ATOM 892 O O . PRO A 1 104 ? 12.441 14.874 -40.242 1.00 75.69 104 PRO A O 1
ATOM 895 N N . ASP A 1 105 ? 14.166 14.058 -41.423 1.00 71.19 105 ASP A N 1
ATOM 896 C CA . ASP A 1 105 ? 13.446 13.115 -42.278 1.00 71.19 105 ASP A CA 1
ATOM 897 C C . ASP A 1 105 ? 13.488 11.659 -41.873 1.00 71.19 105 ASP A C 1
ATOM 899 O O . ASP A 1 105 ? 12.619 10.870 -42.247 1.00 71.19 105 ASP A O 1
ATOM 903 N N . MET A 1 106 ? 14.512 11.307 -41.115 1.00 79.19 106 MET A N 1
ATOM 904 C CA . MET A 1 106 ? 14.767 9.959 -40.668 1.00 79.19 106 MET A CA 1
ATOM 905 C C . MET A 1 106 ? 15.325 10.085 -39.264 1.00 79.19 106 MET A C 1
ATOM 907 O O . MET A 1 106 ? 16.519 10.258 -39.055 1.00 79.19 106 MET A O 1
ATOM 911 N N . ASP A 1 107 ? 14.415 10.068 -38.302 1.00 88.81 107 ASP A N 1
ATOM 912 C CA . ASP A 1 107 ? 14.746 10.005 -36.890 1.00 88.81 107 ASP A CA 1
ATOM 913 C C . ASP A 1 107 ? 14.928 8.518 -36.552 1.00 88.81 107 ASP A C 1
ATOM 915 O O . ASP A 1 107 ? 13.945 7.771 -36.475 1.00 88.81 107 ASP A O 1
ATOM 919 N N . ILE A 1 108 ? 16.185 8.063 -36.441 1.00 92.31 108 ILE A N 1
ATOM 920 C CA . ILE A 1 108 ? 16.497 6.647 -36.191 1.00 92.31 108 ILE A CA 1
ATOM 921 C C . ILE A 1 108 ? 15.806 6.132 -34.925 1.00 92.31 108 ILE A C 1
ATOM 923 O O . ILE A 1 108 ? 15.369 4.983 -34.892 1.00 92.31 108 ILE A O 1
ATOM 927 N N . TYR A 1 109 ? 15.594 6.984 -33.917 1.00 94.19 109 TYR A N 1
ATOM 928 C CA . TYR A 1 109 ? 14.849 6.604 -32.721 1.00 94.19 109 TYR A CA 1
ATOM 929 C C . TYR A 1 109 ? 13.373 6.391 -33.032 1.00 94.19 109 TYR A C 1
ATOM 931 O O . TYR A 1 109 ? 12.801 5.391 -32.601 1.00 94.19 109 TYR A O 1
ATOM 939 N N . LYS A 1 110 ? 12.746 7.270 -33.826 1.00 92.88 110 LYS A N 1
ATOM 940 C CA . LYS A 1 110 ? 11.361 7.063 -34.285 1.00 92.88 110 LYS A CA 1
ATOM 941 C C . LYS A 1 110 ? 11.224 5.761 -35.079 1.00 92.88 110 LYS A C 1
ATOM 943 O O . LYS A 1 110 ? 10.244 5.040 -34.877 1.00 92.88 110 LYS A O 1
ATOM 948 N N . LEU A 1 111 ? 12.190 5.447 -35.947 1.00 90.38 111 LEU A N 1
ATOM 949 C CA . LEU A 1 111 ? 12.221 4.177 -36.678 1.00 90.38 111 LEU A CA 1
ATOM 950 C C . LEU A 1 111 ? 12.309 2.997 -35.706 1.00 90.38 111 LEU A C 1
ATOM 952 O O . LEU A 1 111 ? 11.454 2.121 -35.743 1.00 90.38 111 LEU A O 1
ATOM 956 N N . VAL A 1 112 ? 13.271 3.015 -34.786 1.00 93.75 112 VAL A N 1
ATOM 957 C CA . VAL A 1 112 ? 13.469 1.968 -33.776 1.00 93.75 112 VAL A CA 1
ATOM 958 C C . VAL A 1 112 ? 12.234 1.771 -32.892 1.00 93.75 112 VAL A C 1
ATOM 960 O O . VAL A 1 112 ? 11.819 0.638 -32.673 1.00 93.75 112 VAL A O 1
ATOM 963 N N . PHE A 1 113 ? 11.566 2.837 -32.444 1.00 92.81 113 PHE A N 1
ATOM 964 C CA . PHE A 1 113 ? 10.299 2.705 -31.713 1.00 92.81 113 PHE A CA 1
ATOM 965 C C . PHE A 1 113 ? 9.182 2.109 -32.571 1.00 92.81 113 PHE A C 1
ATOM 967 O O . PHE A 1 113 ? 8.402 1.305 -32.068 1.00 92.81 113 PHE A O 1
ATOM 974 N N . THR A 1 114 ? 9.107 2.478 -33.851 1.00 89.31 114 THR A N 1
ATOM 975 C CA . THR A 1 114 ? 8.122 1.913 -34.785 1.00 89.31 114 THR A CA 1
ATOM 976 C C . THR A 1 114 ? 8.359 0.415 -34.965 1.00 89.31 114 THR A C 1
ATOM 978 O O . THR A 1 114 ? 7.433 -0.367 -34.769 1.00 89.31 114 THR A O 1
ATOM 981 N N . LEU A 1 115 ? 9.605 0.012 -35.238 1.00 89.25 115 LEU A N 1
ATOM 982 C CA . LEU A 1 115 ? 9.992 -1.391 -35.396 1.00 89.25 115 LEU A CA 1
ATOM 983 C C . LEU A 1 115 ? 9.748 -2.199 -34.118 1.00 89.25 115 LEU A C 1
ATOM 985 O O . LEU A 1 115 ? 9.243 -3.315 -34.186 1.00 89.25 115 LEU A O 1
ATOM 989 N N . PHE A 1 116 ? 10.061 -1.630 -32.952 1.00 93.00 116 PHE A N 1
ATOM 990 C CA . PHE A 1 116 ? 9.821 -2.274 -31.664 1.00 93.00 116 PHE A CA 1
ATOM 991 C C . PHE A 1 116 ? 8.322 -2.474 -31.397 1.00 93.00 116 PHE A C 1
ATOM 993 O O . PHE A 1 116 ? 7.905 -3.569 -31.035 1.00 93.00 116 PHE A O 1
ATOM 1000 N N . ASN A 1 117 ? 7.499 -1.443 -31.614 1.00 91.19 117 ASN A N 1
ATOM 1001 C CA . ASN A 1 117 ? 6.050 -1.525 -31.400 1.00 91.19 117 ASN A CA 1
ATOM 1002 C C . ASN A 1 117 ? 5.362 -2.493 -32.375 1.00 91.19 117 ASN A C 1
ATOM 1004 O O . ASN A 1 117 ? 4.321 -3.048 -32.046 1.00 91.19 117 ASN A O 1
ATOM 1008 N N . GLN A 1 118 ? 5.943 -2.695 -33.558 1.00 88.44 118 GLN A N 1
ATOM 1009 C CA . GLN A 1 118 ? 5.493 -3.676 -34.546 1.00 88.44 118 GLN A CA 1
ATOM 1010 C C . GLN A 1 118 ? 6.043 -5.092 -34.289 1.00 88.44 118 GLN A C 1
ATOM 1012 O O . GLN A 1 118 ? 5.696 -6.013 -35.018 1.00 88.44 118 GLN A O 1
ATOM 1017 N N . GLY A 1 119 ? 6.908 -5.278 -33.286 1.00 90.06 119 GLY A N 1
ATOM 1018 C CA . GLY A 1 119 ? 7.514 -6.572 -32.963 1.00 90.06 119 GLY A CA 1
ATOM 1019 C C . GLY A 1 119 ? 8.657 -7.007 -33.890 1.00 90.06 119 GLY A C 1
ATOM 1020 O O . GLY A 1 119 ? 9.154 -8.119 -33.739 1.00 90.06 119 GLY A O 1
ATOM 1021 N N . TYR A 1 120 ? 9.112 -6.149 -34.812 1.00 89.75 120 TYR A N 1
ATOM 1022 C CA . TYR A 1 120 ? 10.216 -6.461 -35.731 1.00 89.75 120 TYR A CA 1
ATOM 1023 C C . TYR A 1 120 ? 11.581 -6.511 -35.041 1.00 89.75 120 TYR A C 1
ATOM 1025 O O . TYR A 1 120 ? 12.472 -7.223 -35.498 1.00 89.75 120 TYR A O 1
ATOM 1033 N N . ILE A 1 121 ? 11.756 -5.761 -33.949 1.00 94.12 121 ILE A N 1
ATOM 1034 C CA . ILE A 1 121 ? 12.987 -5.777 -33.151 1.00 94.12 121 ILE A CA 1
ATOM 1035 C C . ILE A 1 121 ? 12.692 -5.996 -31.670 1.00 94.12 121 ILE A C 1
ATOM 1037 O O . ILE A 1 121 ? 11.655 -5.584 -31.147 1.00 94.12 121 ILE A O 1
ATOM 1041 N N . SER A 1 122 ? 13.642 -6.618 -30.978 1.00 91.94 122 SER A N 1
ATOM 1042 C CA . SER A 1 122 ? 13.591 -6.833 -29.531 1.00 91.94 122 SER A CA 1
ATOM 1043 C C . SER A 1 122 ? 13.740 -5.534 -28.724 1.00 91.94 122 SER A C 1
ATOM 1045 O O . SER A 1 122 ? 14.266 -4.520 -29.196 1.00 91.94 122 SER A O 1
ATOM 1047 N N . ALA A 1 123 ? 13.305 -5.572 -27.459 1.00 89.94 123 ALA A N 1
ATOM 1048 C CA . ALA A 1 123 ? 13.516 -4.469 -26.520 1.00 89.94 123 ALA A CA 1
ATOM 1049 C C . ALA A 1 123 ? 15.012 -4.204 -26.293 1.00 89.94 123 ALA A C 1
ATOM 1051 O O . ALA A 1 123 ? 15.416 -3.053 -26.170 1.00 89.94 123 ALA A O 1
ATOM 1052 N N . GLU A 1 124 ? 15.830 -5.258 -26.279 1.00 90.94 124 GLU A N 1
ATOM 1053 C CA . GLU A 1 124 ? 17.279 -5.163 -26.131 1.00 90.94 124 GLU A CA 1
ATOM 1054 C C . GLU A 1 124 ? 17.940 -4.390 -27.283 1.00 90.94 124 GLU A C 1
ATOM 1056 O O . GLU A 1 124 ? 18.800 -3.552 -27.024 1.00 90.94 124 GLU A O 1
ATOM 1061 N N . ILE A 1 125 ? 17.523 -4.608 -28.537 1.00 94.31 125 ILE A N 1
ATOM 1062 C CA . ILE A 1 125 ? 18.030 -3.835 -29.685 1.00 94.31 125 ILE A CA 1
ATOM 1063 C C . ILE A 1 125 ? 17.634 -2.369 -29.580 1.00 94.31 125 ILE A C 1
ATOM 1065 O O . ILE A 1 125 ? 18.478 -1.487 -29.745 1.00 94.31 125 ILE A O 1
ATOM 1069 N N . ARG A 1 126 ? 16.363 -2.103 -29.256 1.00 95.00 126 ARG A N 1
ATOM 1070 C CA . ARG A 1 126 ? 15.883 -0.740 -29.012 1.00 95.00 126 ARG A CA 1
ATOM 1071 C C . ARG A 1 126 ? 16.740 -0.050 -27.948 1.00 95.00 126 ARG A C 1
ATOM 1073 O O . ARG A 1 126 ? 17.178 1.078 -28.151 1.00 95.00 126 ARG A O 1
ATOM 1080 N N . ASP A 1 127 ? 16.994 -0.729 -26.835 1.00 93.56 127 ASP A N 1
ATOM 1081 C CA . ASP A 1 127 ? 17.768 -0.181 -25.724 1.00 93.56 127 ASP A CA 1
ATOM 1082 C C . ASP A 1 127 ? 19.235 0.059 -26.116 1.00 93.56 127 ASP A C 1
ATOM 1084 O O . ASP A 1 127 ? 19.771 1.114 -25.789 1.00 93.56 127 ASP A O 1
ATOM 1088 N N . ILE A 1 128 ? 19.867 -0.836 -26.890 1.00 94.81 128 ILE A N 1
ATOM 1089 C CA . ILE A 1 128 ? 21.226 -0.622 -27.424 1.00 94.81 128 ILE A CA 1
ATOM 1090 C C . ILE A 1 128 ? 21.294 0.669 -28.242 1.00 94.81 128 ILE A C 1
ATOM 1092 O O . ILE A 1 128 ? 22.199 1.471 -28.003 1.00 94.81 128 ILE A O 1
ATOM 1096 N N . VAL A 1 129 ? 20.336 0.900 -29.144 1.00 95.12 129 VAL A N 1
ATOM 1097 C CA . VAL A 1 129 ? 20.295 2.121 -29.964 1.00 95.12 129 VAL A CA 1
ATOM 1098 C C . VAL A 1 129 ? 20.141 3.371 -29.098 1.00 95.12 129 VAL A C 1
ATOM 1100 O O . VAL A 1 129 ? 20.862 4.348 -29.287 1.00 95.12 129 VAL A O 1
ATOM 1103 N N . LEU A 1 130 ? 19.233 3.346 -28.117 1.00 94.19 130 LEU A N 1
ATOM 1104 C CA . LEU A 1 130 ? 18.979 4.500 -27.246 1.00 94.19 130 LEU A CA 1
ATOM 1105 C C . LEU A 1 130 ? 20.172 4.840 -26.340 1.00 94.19 130 LEU A C 1
ATOM 1107 O O . LEU A 1 130 ? 20.429 6.018 -26.075 1.00 94.19 130 LEU A O 1
ATOM 1111 N N . ILE A 1 131 ? 20.888 3.818 -25.863 1.00 95.12 131 ILE A N 1
ATOM 1112 C CA . ILE A 1 131 ? 22.072 3.964 -25.008 1.00 95.12 131 ILE A CA 1
ATOM 1113 C C . ILE A 1 131 ? 23.259 4.503 -25.810 1.00 95.12 131 ILE A C 1
ATOM 1115 O O . ILE A 1 131 ? 23.944 5.406 -25.335 1.00 95.12 131 ILE A O 1
ATOM 1119 N N . HIS A 1 132 ? 23.467 4.003 -27.030 1.00 95.38 132 HIS A N 1
ATOM 1120 C CA . HIS A 1 132 ? 24.535 4.443 -27.936 1.00 95.38 132 HIS A CA 1
ATOM 1121 C C . HIS A 1 132 ? 24.133 5.667 -28.771 1.00 95.38 132 HIS A C 1
ATOM 1123 O O . HIS A 1 132 ? 24.633 5.869 -29.874 1.00 95.38 132 HIS A O 1
ATOM 1129 N N . SER A 1 133 ? 23.230 6.503 -28.248 1.00 92.88 133 SER A N 1
ATOM 1130 C CA . SER A 1 133 ? 22.910 7.804 -28.841 1.00 92.88 133 SER A CA 1
ATOM 1131 C C . SER A 1 133 ? 24.170 8.632 -29.050 1.00 92.88 133 SER A C 1
ATOM 1133 O O . SER A 1 133 ? 24.402 9.131 -30.142 1.00 92.88 133 SER A O 1
ATOM 1135 N N . ASP A 1 134 ? 24.986 8.739 -28.004 1.00 93.25 134 ASP A N 1
ATOM 1136 C CA . ASP A 1 134 ? 26.278 9.409 -28.002 1.00 93.25 134 ASP A CA 1
ATOM 1137 C C . ASP A 1 134 ? 27.234 8.684 -27.045 1.00 93.25 134 ASP A C 1
ATOM 1139 O O . ASP A 1 134 ? 26.813 7.921 -26.164 1.00 93.25 134 ASP A O 1
ATOM 1143 N N . ASN A 1 135 ? 28.533 8.940 -27.202 1.00 92.06 135 ASN A N 1
ATOM 1144 C CA . ASN A 1 135 ? 29.555 8.289 -26.389 1.00 92.06 135 ASN A CA 1
ATOM 1145 C C . ASN A 1 135 ? 29.421 8.568 -24.881 1.00 92.06 135 ASN A C 1
ATOM 1147 O O . ASN A 1 135 ? 29.728 7.678 -24.081 1.00 92.06 135 ASN A O 1
ATOM 1151 N N . LYS A 1 136 ? 28.949 9.758 -24.471 1.00 95.31 136 LYS A N 1
ATOM 1152 C CA . LYS A 1 136 ? 28.816 10.126 -23.049 1.00 95.31 136 LYS A CA 1
ATOM 1153 C C . LYS A 1 136 ? 27.719 9.308 -22.376 1.00 95.31 136 LYS A C 1
ATOM 1155 O O . LYS A 1 136 ? 27.948 8.721 -21.317 1.00 95.31 136 LYS A O 1
ATOM 1160 N N . ARG A 1 137 ? 26.543 9.227 -23.005 1.00 95.25 137 ARG A N 1
ATOM 1161 C CA . ARG A 1 137 ? 25.404 8.430 -22.538 1.00 95.25 137 ARG A CA 1
ATOM 1162 C C . ARG A 1 137 ? 25.774 6.960 -22.433 1.00 95.25 137 ARG A C 1
ATOM 1164 O O . ARG A 1 137 ? 25.515 6.358 -21.392 1.00 95.25 137 ARG A O 1
ATOM 1171 N N . TYR A 1 138 ? 26.413 6.407 -23.464 1.00 95.00 138 TYR A N 1
ATOM 1172 C CA . TYR A 1 138 ? 26.844 5.012 -23.456 1.00 95.00 138 TYR A CA 1
ATOM 1173 C C . TYR A 1 138 ? 27.765 4.710 -22.270 1.00 95.00 138 TYR A C 1
ATOM 1175 O O . TYR A 1 138 ? 27.481 3.794 -21.498 1.00 95.00 138 TYR A O 1
ATOM 1183 N N . HIS A 1 139 ? 28.818 5.510 -22.075 1.00 95.00 139 HIS A N 1
ATOM 1184 C CA . HIS A 1 139 ? 29.778 5.293 -20.990 1.00 95.00 139 HIS A CA 1
ATOM 1185 C C . HIS A 1 139 ? 29.122 5.397 -19.612 1.00 95.00 139 HIS A C 1
ATOM 1187 O O . HIS A 1 139 ? 29.351 4.543 -18.756 1.00 95.00 139 HIS A O 1
ATOM 1193 N N . VAL A 1 140 ? 28.260 6.396 -19.401 1.00 95.94 140 VAL A N 1
ATOM 1194 C CA . VAL A 1 140 ? 27.537 6.547 -18.133 1.00 95.94 140 VAL A CA 1
ATOM 1195 C C . VAL A 1 140 ? 26.614 5.356 -17.874 1.00 95.94 140 VAL A C 1
ATOM 1197 O O . VAL A 1 140 ? 26.650 4.786 -16.785 1.00 95.94 140 VAL A O 1
ATOM 1200 N N . VAL A 1 141 ? 25.817 4.932 -18.861 1.00 94.88 141 VAL A N 1
ATOM 1201 C CA . VAL A 1 141 ? 24.924 3.773 -18.706 1.00 94.88 141 VAL A CA 1
ATOM 1202 C C . VAL A 1 141 ? 25.721 2.492 -18.469 1.00 94.88 141 VAL A C 1
ATOM 1204 O O . VAL A 1 141 ? 25.344 1.706 -17.603 1.00 94.88 141 VAL A O 1
ATOM 1207 N N . LYS A 1 142 ? 26.837 2.292 -19.175 1.00 94.62 142 LYS A N 1
ATOM 1208 C CA . LYS A 1 142 ? 27.729 1.146 -18.974 1.00 94.62 142 LYS A CA 1
ATOM 1209 C C . LYS A 1 142 ? 28.211 1.064 -17.522 1.00 94.62 142 LYS A C 1
ATOM 1211 O O . LYS A 1 142 ? 27.989 0.047 -16.873 1.00 94.62 142 LYS A O 1
ATOM 1216 N N . LEU A 1 143 ? 28.758 2.154 -16.980 1.00 95.50 143 LEU A N 1
ATOM 1217 C CA . LEU A 1 143 ? 29.241 2.203 -15.592 1.00 95.50 143 LEU A CA 1
ATOM 1218 C C . LEU A 1 143 ? 28.113 2.000 -14.563 1.00 95.50 143 LEU A C 1
ATOM 1220 O O . LEU A 1 143 ? 28.328 1.382 -13.516 1.00 95.50 143 LEU A O 1
ATOM 1224 N N . ILE A 1 144 ? 26.895 2.473 -14.865 1.00 93.38 144 ILE A N 1
ATOM 1225 C CA . ILE A 1 144 ? 25.697 2.219 -14.049 1.00 93.38 144 ILE A CA 1
ATOM 1226 C C . ILE A 1 144 ? 25.354 0.724 -14.028 1.00 93.38 144 ILE A C 1
ATOM 1228 O O . ILE A 1 144 ? 25.114 0.168 -12.954 1.00 93.38 144 ILE A O 1
ATOM 1232 N N . LEU A 1 145 ? 25.337 0.068 -15.191 1.00 90.56 145 LEU A N 1
ATOM 1233 C CA . LEU A 1 145 ? 25.040 -1.363 -15.309 1.00 90.56 145 LEU A CA 1
ATOM 1234 C C . LEU A 1 145 ? 26.116 -2.230 -14.635 1.00 90.56 145 LEU A C 1
ATOM 1236 O O . LEU A 1 145 ? 25.790 -3.242 -14.020 1.00 90.56 145 LEU A O 1
ATOM 1240 N N . GLU A 1 146 ? 27.374 -1.791 -14.670 1.00 91.62 146 GLU A N 1
ATOM 1241 C CA . GLU A 1 146 ? 28.509 -2.417 -13.976 1.00 91.62 146 GLU A CA 1
ATOM 1242 C C . GLU A 1 146 ? 28.518 -2.159 -12.458 1.00 91.62 146 GLU A C 1
ATOM 1244 O O . GLU A 1 146 ? 29.318 -2.746 -11.732 1.00 91.62 146 GLU A O 1
ATOM 1249 N N . ASN A 1 147 ? 27.625 -1.305 -11.941 1.00 90.38 147 ASN A N 1
ATOM 1250 C CA . ASN A 1 147 ? 27.592 -0.885 -10.537 1.00 90.38 147 ASN A CA 1
ATOM 1251 C C . ASN A 1 147 ? 28.907 -0.244 -10.032 1.00 90.38 147 ASN A C 1
ATOM 1253 O O . ASN A 1 147 ? 29.195 -0.288 -8.832 1.00 90.38 147 ASN A O 1
ATOM 1257 N N . ASN A 1 148 ? 29.683 0.395 -10.913 1.00 92.75 148 ASN A N 1
ATOM 1258 C CA . ASN A 1 148 ? 30.972 1.003 -10.577 1.00 92.75 148 ASN A CA 1
ATOM 1259 C C . ASN A 1 148 ? 30.840 2.509 -10.279 1.00 92.75 148 ASN A C 1
ATOM 1261 O O . ASN A 1 148 ? 31.116 3.361 -11.121 1.00 92.75 148 ASN A O 1
ATOM 1265 N N . ILE A 1 149 ? 30.397 2.843 -9.061 1.00 93.25 149 ILE A N 1
ATOM 1266 C CA . ILE A 1 149 ? 30.149 4.239 -8.646 1.00 93.25 149 ILE A CA 1
ATOM 1267 C C . ILE A 1 149 ? 31.425 5.088 -8.698 1.00 93.25 149 ILE A C 1
ATOM 1269 O O . ILE A 1 149 ? 31.367 6.228 -9.142 1.00 93.25 149 ILE A O 1
ATOM 1273 N N . ARG A 1 150 ? 32.577 4.535 -8.291 1.00 94.12 150 ARG A N 1
ATOM 1274 C CA . ARG A 1 150 ? 33.848 5.279 -8.243 1.00 94.12 150 ARG A CA 1
ATOM 1275 C C . ARG A 1 150 ? 34.294 5.734 -9.632 1.00 94.12 150 ARG A C 1
ATOM 1277 O O . ARG A 1 150 ? 34.622 6.903 -9.820 1.00 94.12 150 ARG A O 1
ATOM 1284 N N . GLU A 1 151 ? 34.277 4.828 -10.610 1.00 96.19 151 GLU A N 1
ATOM 1285 C CA . GLU A 1 151 ? 34.618 5.193 -11.989 1.00 96.19 151 GLU A CA 1
ATOM 1286 C C . GLU A 1 151 ? 33.548 6.090 -12.618 1.00 96.19 151 GLU A C 1
ATOM 1288 O O . GLU A 1 151 ? 33.891 6.993 -13.377 1.00 96.19 151 GLU A O 1
ATOM 1293 N N . LEU A 1 152 ? 32.269 5.921 -12.257 1.00 95.31 152 LEU A N 1
ATOM 1294 C CA . LEU A 1 152 ? 31.210 6.831 -12.694 1.00 95.31 152 LEU A CA 1
ATOM 1295 C C . LEU A 1 152 ? 31.444 8.262 -12.189 1.00 95.31 152 LEU A C 1
ATOM 1297 O O . LEU A 1 152 ? 31.429 9.189 -12.990 1.00 95.31 152 LEU A O 1
ATOM 1301 N N . GLU A 1 153 ? 31.719 8.459 -10.899 1.00 93.69 153 GLU A N 1
ATOM 1302 C CA . GLU A 1 153 ? 32.043 9.775 -10.326 1.00 93.69 153 GLU A CA 1
ATOM 1303 C C . GLU A 1 153 ? 33.239 10.428 -11.029 1.00 93.69 153 GLU A C 1
ATOM 1305 O O . GLU A 1 153 ? 33.179 11.597 -11.421 1.00 93.69 153 GLU A O 1
ATOM 1310 N N . LYS A 1 154 ? 34.312 9.656 -11.236 1.00 96.00 154 LYS A N 1
ATOM 1311 C CA . LYS A 1 154 ? 35.510 10.105 -11.952 1.00 96.00 154 LYS A CA 1
ATOM 1312 C C . LYS A 1 154 ? 35.189 10.494 -13.396 1.00 96.00 154 LYS A C 1
ATOM 1314 O O . LYS A 1 154 ? 35.627 11.549 -13.852 1.00 96.00 154 LYS A O 1
ATOM 1319 N N . TYR A 1 155 ? 34.397 9.686 -14.100 1.00 96.44 155 TYR A N 1
ATOM 1320 C CA . TYR A 1 155 ? 33.979 9.963 -15.472 1.00 96.44 155 TYR A CA 1
ATOM 1321 C C . TYR A 1 155 ? 33.130 11.236 -15.565 1.00 96.44 155 TYR A C 1
ATOM 1323 O O . TYR A 1 155 ? 33.404 12.081 -16.419 1.00 96.44 155 TYR A O 1
ATOM 1331 N N . LEU A 1 156 ? 32.142 11.406 -14.678 1.00 94.50 156 LEU A N 1
ATOM 1332 C CA . LEU A 1 156 ? 31.285 12.596 -14.644 1.00 94.50 156 LEU A CA 1
ATOM 1333 C C . LEU A 1 156 ? 32.107 13.866 -14.402 1.00 94.50 156 LEU A C 1
ATOM 1335 O O . LEU A 1 156 ? 31.930 14.850 -15.119 1.00 94.50 156 LEU A O 1
ATOM 1339 N N . LYS A 1 157 ? 33.063 13.819 -13.464 1.00 93.94 157 LYS A N 1
ATOM 1340 C CA . LYS A 1 157 ? 33.979 14.933 -13.180 1.00 93.94 157 LYS A CA 1
ATOM 1341 C C . LYS A 1 157 ? 34.874 15.265 -14.378 1.00 93.94 157 LYS A C 1
ATOM 1343 O O . LYS A 1 157 ? 34.974 16.429 -14.751 1.00 93.94 157 LYS A O 1
ATOM 1348 N N . ASN A 1 158 ? 35.492 14.258 -14.999 1.00 96.50 158 ASN A N 1
ATOM 1349 C CA . ASN A 1 158 ? 36.413 14.452 -16.125 1.00 96.50 158 ASN A CA 1
ATOM 1350 C C . ASN A 1 158 ? 35.716 14.960 -17.397 1.00 96.50 158 ASN A C 1
ATOM 1352 O O . ASN A 1 158 ? 36.357 15.585 -18.234 1.00 96.50 158 ASN A O 1
ATOM 1356 N N . ASN A 1 159 ? 34.416 14.690 -17.549 1.00 95.44 159 ASN A N 1
ATOM 1357 C CA . ASN A 1 159 ? 33.626 15.103 -18.711 1.00 95.44 159 ASN A CA 1
ATOM 1358 C C . ASN A 1 159 ? 32.711 16.307 -18.431 1.00 95.44 159 ASN A C 1
ATOM 1360 O O . ASN A 1 159 ? 31.870 16.625 -19.277 1.00 95.44 159 ASN A O 1
ATOM 1364 N N . TYR A 1 160 ? 32.861 16.961 -17.271 1.00 94.06 160 TYR A N 1
ATOM 1365 C CA . TYR A 1 160 ? 32.069 18.121 -16.841 1.00 94.06 160 TYR A CA 1
ATOM 1366 C C . TYR A 1 160 ? 30.547 17.874 -16.889 1.00 94.06 160 TYR A C 1
ATOM 1368 O O . TYR A 1 160 ? 29.768 18.725 -17.318 1.00 94.06 160 TYR A O 1
ATOM 1376 N N . ILE A 1 161 ? 30.113 16.675 -16.482 1.00 93.94 161 ILE A N 1
ATOM 1377 C CA . ILE A 1 161 ? 28.696 16.292 -16.411 1.00 93.94 161 ILE A CA 1
ATOM 1378 C C . ILE A 1 161 ? 28.200 16.527 -14.981 1.00 93.94 161 ILE A C 1
ATOM 1380 O O . ILE A 1 161 ? 28.211 15.630 -14.139 1.00 93.94 161 ILE A O 1
ATOM 1384 N N . ASP A 1 162 ? 27.759 17.752 -14.715 1.00 89.38 162 ASP A N 1
ATOM 1385 C CA . ASP A 1 162 ? 27.296 18.171 -13.386 1.00 89.38 162 ASP A CA 1
ATOM 1386 C C . ASP A 1 162 ? 25.938 17.566 -12.980 1.00 89.38 162 ASP A C 1
ATOM 1388 O O . ASP A 1 162 ? 25.626 17.474 -11.791 1.00 89.38 162 ASP A O 1
ATOM 1392 N N . GLU A 1 163 ? 25.110 17.184 -13.957 1.00 93.56 163 GLU A N 1
ATOM 1393 C CA . GLU A 1 163 ? 23.820 16.532 -13.732 1.00 93.56 163 GLU A CA 1
ATOM 1394 C C . GLU A 1 163 ? 23.531 15.479 -14.801 1.00 93.56 163 GLU A C 1
ATOM 1396 O O . GLU A 1 163 ? 23.769 15.684 -15.990 1.00 93.56 163 GLU A O 1
ATOM 1401 N N . LEU A 1 164 ? 22.979 14.340 -14.391 1.00 93.94 164 LEU A N 1
ATOM 1402 C CA . LEU A 1 164 ? 22.676 13.235 -15.299 1.00 93.94 164 LEU A CA 1
ATOM 1403 C C . LEU A 1 164 ? 21.461 13.517 -16.193 1.00 93.94 164 LEU A C 1
ATOM 1405 O O . LEU A 1 164 ? 21.285 12.845 -17.208 1.00 93.94 164 LEU A O 1
ATOM 1409 N N . LYS A 1 165 ? 20.632 14.513 -15.856 1.00 93.88 165 LYS A N 1
ATOM 1410 C CA . LYS A 1 165 ? 19.485 14.935 -16.670 1.00 93.88 165 LYS A CA 1
ATOM 1411 C C . LYS A 1 165 ? 19.888 15.385 -18.075 1.00 93.88 165 LYS A C 1
ATOM 1413 O O . LYS A 1 165 ? 19.083 15.196 -18.983 1.00 93.88 165 LYS A O 1
ATOM 1418 N N . VAL A 1 166 ? 21.114 15.881 -18.286 1.00 93.56 166 VAL A N 1
ATOM 1419 C CA . VAL A 1 166 ? 21.613 16.244 -19.631 1.00 93.56 166 VAL A CA 1
ATOM 1420 C C . VAL A 1 166 ? 21.740 15.043 -20.572 1.00 93.56 166 VAL A C 1
ATOM 1422 O O . VAL A 1 166 ? 21.820 15.221 -21.781 1.00 93.56 166 VAL A O 1
ATOM 1425 N N . LEU A 1 167 ? 21.752 13.820 -20.031 1.00 92.31 167 LEU A N 1
ATOM 1426 C CA . LEU A 1 167 ? 21.775 12.587 -20.820 1.00 92.31 167 LEU A CA 1
ATOM 1427 C C . LEU A 1 167 ? 20.379 12.170 -21.296 1.00 92.31 167 LEU A C 1
ATOM 1429 O O . LEU A 1 167 ? 20.270 11.232 -22.084 1.00 92.31 167 LEU A O 1
ATOM 1433 N N . ASN A 1 168 ? 19.320 12.823 -20.809 1.00 93.12 168 ASN A N 1
ATOM 1434 C CA . ASN A 1 168 ? 17.960 12.552 -21.251 1.00 93.12 168 ASN A CA 1
ATOM 1435 C C . ASN A 1 168 ? 17.646 13.281 -22.557 1.00 93.12 168 ASN A C 1
ATOM 1437 O O . ASN A 1 168 ? 18.089 14.403 -22.789 1.00 93.12 168 ASN A O 1
ATOM 1441 N N . ASP A 1 169 ? 16.769 12.683 -23.353 1.00 91.75 169 ASP A N 1
ATOM 1442 C CA . ASP A 1 169 ? 16.121 13.321 -24.493 1.00 91.75 169 ASP A CA 1
ATOM 1443 C C . ASP A 1 169 ? 14.634 12.906 -24.557 1.00 91.75 169 ASP A C 1
ATOM 1445 O O . ASP A 1 169 ? 14.082 12.327 -23.615 1.00 91.75 169 ASP A O 1
ATOM 1449 N N . LYS A 1 170 ? 13.948 13.221 -25.663 1.00 91.19 170 LYS A N 1
ATOM 1450 C CA . LYS A 1 170 ? 12.527 12.874 -25.856 1.00 91.19 170 LYS A CA 1
ATOM 1451 C C . LYS A 1 170 ? 12.263 11.355 -25.937 1.00 91.19 170 LYS A C 1
ATOM 1453 O O . LYS A 1 170 ? 11.123 10.930 -25.770 1.00 91.19 170 LYS A O 1
ATOM 1458 N N . TYR A 1 171 ? 13.295 10.545 -26.172 1.00 90.25 171 TYR A N 1
ATOM 1459 C CA . TYR A 1 171 ? 13.253 9.094 -26.371 1.00 90.25 171 TYR A CA 1
ATOM 1460 C C . TYR A 1 171 ? 13.857 8.293 -25.212 1.00 90.25 171 TYR A C 1
ATOM 1462 O O . TYR A 1 171 ? 13.438 7.161 -24.961 1.00 90.25 171 TYR A O 1
ATOM 1470 N N . PHE A 1 172 ? 14.805 8.878 -24.483 1.00 91.38 172 PHE A N 1
ATOM 1471 C CA . PHE A 1 172 ? 15.556 8.245 -23.412 1.00 91.38 172 PHE A CA 1
ATOM 1472 C C . PHE A 1 172 ? 15.480 9.068 -22.125 1.00 91.38 172 PHE A C 1
ATOM 1474 O O . PHE A 1 172 ? 15.840 10.240 -22.075 1.00 91.38 172 PHE A O 1
ATOM 1481 N N . GLN A 1 173 ? 15.040 8.421 -21.048 1.00 92.94 173 GLN A N 1
ATOM 1482 C CA . GLN A 1 173 ? 15.088 8.972 -19.696 1.00 92.94 173 GLN A CA 1
ATOM 1483 C C . GLN A 1 173 ? 15.906 8.019 -18.832 1.00 92.94 173 GLN A C 1
ATOM 1485 O O . GLN A 1 173 ? 15.470 6.893 -18.598 1.00 92.94 173 GLN A O 1
ATOM 1490 N N . LEU A 1 174 ? 17.063 8.456 -18.337 1.00 92.62 174 LEU A N 1
ATOM 1491 C CA . LEU A 1 174 ? 18.011 7.607 -17.616 1.00 92.62 174 LEU A CA 1
ATOM 1492 C C . LEU A 1 174 ? 17.382 6.938 -16.385 1.00 92.62 174 LEU A C 1
ATOM 1494 O O . LEU A 1 174 ? 17.511 5.733 -16.196 1.00 92.62 174 LEU A O 1
ATOM 1498 N N . THR A 1 175 ? 16.639 7.690 -15.571 1.00 89.31 175 THR A N 1
ATOM 1499 C CA . THR A 1 175 ? 15.968 7.168 -14.364 1.00 89.31 175 THR A CA 1
ATOM 1500 C C . THR A 1 175 ? 14.898 6.131 -14.701 1.00 89.31 175 THR A C 1
ATOM 1502 O O . THR A 1 175 ? 14.818 5.074 -14.064 1.00 89.31 175 THR A O 1
ATOM 1505 N N . LYS A 1 176 ? 14.119 6.385 -15.762 1.00 90.75 176 LYS A N 1
ATOM 1506 C CA . LYS A 1 176 ? 13.160 5.427 -16.322 1.00 90.75 176 LYS A CA 1
ATOM 1507 C C . LYS A 1 176 ? 13.872 4.169 -16.802 1.00 90.75 176 LYS A C 1
ATOM 1509 O O . LYS A 1 176 ? 13.433 3.079 -16.451 1.00 90.75 176 LYS A O 1
ATOM 1514 N N . TYR A 1 177 ? 14.954 4.324 -17.561 1.00 91.62 177 TYR A N 1
ATOM 1515 C CA . TYR A 1 177 ? 15.742 3.223 -18.099 1.00 91.62 177 TYR A CA 1
ATOM 1516 C C . TYR A 1 177 ? 16.298 2.346 -16.976 1.00 91.62 177 TYR A C 1
ATOM 1518 O O . TYR A 1 177 ? 16.023 1.155 -16.966 1.00 91.62 177 TYR A O 1
ATOM 1526 N N . CYS A 1 178 ? 16.966 2.914 -15.969 1.00 88.94 178 CYS A N 1
ATOM 1527 C CA . CYS A 1 178 ? 17.509 2.145 -14.844 1.00 88.94 178 CYS A CA 1
ATOM 1528 C C . CYS A 1 178 ? 16.414 1.383 -14.073 1.00 88.94 178 CYS A C 1
ATOM 1530 O O . CYS A 1 178 ? 16.579 0.212 -13.722 1.00 88.94 178 CYS A O 1
ATOM 1532 N N . THR A 1 179 ? 15.260 2.022 -13.854 1.00 82.38 179 THR A N 1
ATOM 1533 C CA . THR A 1 179 ? 14.114 1.392 -13.179 1.00 82.38 179 THR A CA 1
ATOM 1534 C C . THR A 1 179 ? 13.512 0.264 -14.025 1.00 82.38 179 THR A C 1
ATOM 1536 O O . THR A 1 179 ? 13.209 -0.819 -13.516 1.00 82.38 179 THR A O 1
ATOM 1539 N N . GLN A 1 180 ? 13.347 0.495 -15.331 1.00 87.25 180 GLN A N 1
ATOM 1540 C CA . GLN A 1 180 ? 12.812 -0.487 -16.273 1.00 87.25 180 GLN A CA 1
ATOM 1541 C C . GLN A 1 180 ? 13.784 -1.635 -16.524 1.00 87.25 180 GLN A C 1
ATOM 1543 O O . GLN A 1 180 ? 13.329 -2.765 -16.622 1.00 87.25 180 GLN A O 1
ATOM 1548 N N . TYR A 1 181 ? 15.091 -1.382 -16.553 1.00 88.38 181 TYR A N 1
ATOM 1549 C CA . TYR A 1 181 ? 16.124 -2.401 -16.695 1.00 88.38 181 TYR A CA 1
ATOM 1550 C C . TYR A 1 181 ? 16.001 -3.438 -15.580 1.00 88.38 181 TYR A C 1
ATOM 1552 O O . TYR A 1 181 ? 15.846 -4.627 -15.856 1.00 88.38 181 TYR A O 1
ATOM 1560 N N . ASN A 1 182 ? 15.935 -2.988 -14.321 1.00 84.88 182 ASN A N 1
ATOM 1561 C CA . ASN A 1 182 ? 15.730 -3.890 -13.191 1.00 84.88 182 ASN A CA 1
ATOM 1562 C C . ASN A 1 182 ? 14.395 -4.647 -13.299 1.00 84.88 182 ASN A C 1
ATOM 1564 O O . ASN A 1 182 ? 14.356 -5.853 -13.072 1.00 84.88 182 ASN A O 1
ATOM 1568 N N . LYS A 1 183 ? 13.300 -3.986 -13.694 1.00 86.00 183 LYS A N 1
ATOM 1569 C CA . LYS A 1 183 ? 11.994 -4.650 -13.869 1.00 86.00 183 LYS A CA 1
ATOM 1570 C C . LYS A 1 183 ? 12.008 -5.696 -14.993 1.00 86.00 183 LYS A C 1
ATOM 1572 O O . LYS A 1 183 ? 11.496 -6.797 -14.814 1.00 86.00 183 LYS A O 1
ATOM 1577 N N . ASN A 1 184 ? 12.591 -5.367 -16.141 1.00 84.38 184 ASN A N 1
ATOM 1578 C CA . ASN A 1 184 ? 12.671 -6.242 -17.307 1.00 84.38 184 ASN A CA 1
ATOM 1579 C C . ASN A 1 184 ? 13.580 -7.435 -17.020 1.00 84.38 184 ASN A C 1
ATOM 1581 O O . ASN A 1 184 ? 13.208 -8.564 -17.326 1.00 84.38 184 ASN A O 1
ATOM 1585 N N . LYS A 1 185 ? 14.723 -7.208 -16.360 1.00 84.81 185 LYS A N 1
ATOM 1586 C CA . LYS A 1 185 ? 15.621 -8.276 -15.911 1.00 84.81 185 LYS A CA 1
ATOM 1587 C C . LYS A 1 185 ? 14.921 -9.205 -14.915 1.00 84.81 185 LYS A C 1
ATOM 1589 O O . LYS A 1 185 ? 14.982 -10.417 -15.092 1.00 84.81 185 LYS A O 1
ATOM 1594 N N . PHE A 1 186 ? 14.177 -8.652 -13.952 1.00 85.06 186 PHE A N 1
ATOM 1595 C CA . PHE A 1 186 ? 13.346 -9.430 -13.026 1.00 85.06 186 PHE A CA 1
ATOM 1596 C C . PHE A 1 186 ? 12.326 -10.301 -13.755 1.00 85.06 186 PHE A C 1
ATOM 1598 O O . PHE A 1 186 ? 12.277 -11.506 -13.526 1.00 85.06 186 PHE A O 1
ATOM 1605 N N . ASN A 1 187 ? 11.563 -9.719 -14.679 1.00 86.44 187 ASN A N 1
ATOM 1606 C CA . ASN A 1 187 ? 10.571 -10.456 -15.456 1.00 86.44 187 ASN A CA 1
ATOM 1607 C C . ASN A 1 187 ? 11.212 -11.524 -16.354 1.00 86.44 187 ASN A C 1
ATOM 1609 O O . ASN A 1 187 ? 10.648 -12.602 -16.499 1.00 86.44 187 ASN A O 1
ATOM 1613 N N . LYS A 1 188 ? 12.386 -11.250 -16.937 1.00 87.12 188 LYS A N 1
ATOM 1614 C CA . LYS A 1 188 ? 13.133 -12.204 -17.770 1.00 87.12 188 LYS A CA 1
ATOM 1615 C C . LYS A 1 188 ? 13.595 -13.409 -16.951 1.00 87.12 188 LYS A C 1
ATOM 1617 O O . LYS A 1 188 ? 13.326 -14.536 -17.350 1.00 87.12 188 LYS A O 1
ATOM 1622 N N . ILE A 1 189 ? 14.202 -13.174 -15.785 1.00 83.81 189 ILE A N 1
ATOM 1623 C CA . ILE A 1 189 ? 14.626 -14.239 -14.863 1.00 83.81 189 ILE A CA 1
ATOM 1624 C C . ILE A 1 189 ? 13.408 -15.032 -14.385 1.00 83.81 189 ILE A C 1
ATOM 1626 O O . ILE A 1 189 ? 13.398 -16.255 -14.485 1.00 83.81 189 ILE A O 1
ATOM 1630 N N . LYS A 1 190 ? 12.344 -14.347 -13.951 1.00 87.56 190 LYS A N 1
ATOM 1631 C CA . LYS A 1 190 ? 11.093 -14.988 -13.529 1.00 87.56 190 LYS A CA 1
ATOM 1632 C C . LYS A 1 190 ? 10.500 -15.865 -14.637 1.00 87.56 190 LYS A C 1
ATOM 1634 O O . LYS A 1 190 ? 10.202 -17.023 -14.382 1.00 87.56 190 LYS A O 1
ATOM 1639 N N . LYS A 1 191 ? 10.411 -15.365 -15.874 1.00 88.19 191 LYS A N 1
ATOM 1640 C CA . LYS A 1 191 ? 9.901 -16.123 -17.029 1.00 88.19 191 LYS A CA 1
ATOM 1641 C C . LYS A 1 191 ? 10.795 -17.317 -17.380 1.00 88.19 191 LYS A C 1
ATOM 1643 O O . LYS A 1 191 ? 10.287 -18.359 -17.782 1.00 88.19 191 LYS A O 1
ATOM 1648 N N . ASN A 1 192 ? 12.114 -17.192 -17.230 1.00 85.44 192 ASN A N 1
ATOM 1649 C CA . ASN A 1 192 ? 13.042 -18.309 -17.425 1.00 85.44 192 ASN A CA 1
ATOM 1650 C C . ASN A 1 192 ? 12.832 -19.402 -16.365 1.00 85.44 192 ASN A C 1
ATOM 1652 O O . ASN A 1 192 ? 12.767 -20.578 -16.714 1.00 85.44 192 ASN A O 1
ATOM 1656 N N . ILE A 1 193 ? 12.651 -19.015 -15.100 1.00 84.38 193 ILE A N 1
ATOM 1657 C CA . ILE A 1 193 ? 12.315 -19.925 -13.996 1.00 84.38 193 ILE A CA 1
ATOM 1658 C C . ILE A 1 193 ? 10.962 -20.601 -14.255 1.00 84.38 193 ILE A C 1
ATOM 1660 O O . ILE A 1 193 ? 10.876 -21.822 -14.169 1.00 84.38 193 ILE A O 1
ATOM 1664 N N . GLU A 1 194 ? 9.932 -19.842 -14.643 1.00 88.44 194 GLU A N 1
ATOM 1665 C CA . GLU A 1 194 ? 8.604 -20.371 -14.999 1.00 88.44 194 GLU A CA 1
ATOM 1666 C C . GLU A 1 194 ? 8.703 -21.407 -16.126 1.00 88.44 194 GLU A C 1
ATOM 1668 O O . GLU A 1 194 ? 8.142 -22.494 -16.015 1.00 88.44 194 GLU A O 1
ATOM 1673 N N . LYS A 1 195 ? 9.475 -21.120 -17.184 1.00 88.06 195 LYS A N 1
ATOM 1674 C CA . LYS A 1 195 ? 9.726 -22.069 -18.280 1.00 88.06 195 LYS A CA 1
ATOM 1675 C C . LYS A 1 195 ? 10.408 -23.350 -17.796 1.00 88.06 195 LYS A C 1
ATOM 1677 O O . LYS A 1 195 ? 9.993 -24.435 -18.197 1.00 88.06 195 LYS A O 1
ATOM 1682 N N . GLN A 1 196 ? 11.429 -23.243 -16.942 1.00 84.38 196 GLN A N 1
ATOM 1683 C CA . GLN A 1 196 ? 12.120 -24.414 -16.389 1.00 84.38 196 GLN A CA 1
ATOM 1684 C C . GLN A 1 196 ? 11.196 -25.249 -15.491 1.00 84.38 196 GLN A C 1
ATOM 1686 O O . GLN A 1 196 ? 11.178 -26.474 -15.601 1.00 84.38 196 GLN A O 1
ATOM 1691 N N . PHE A 1 197 ? 10.387 -24.601 -14.651 1.00 83.31 197 PHE A N 1
ATOM 1692 C CA . PHE A 1 197 ? 9.434 -25.276 -13.768 1.00 83.31 197 PHE A CA 1
ATOM 1693 C C . PHE A 1 197 ? 8.322 -25.966 -14.557 1.00 83.31 197 PHE A C 1
ATOM 1695 O O . PHE A 1 197 ? 8.027 -27.131 -14.297 1.00 83.31 197 PHE A O 1
ATOM 1702 N N . ASN A 1 198 ? 7.781 -25.301 -15.581 1.00 81.31 198 ASN A N 1
ATOM 1703 C CA . ASN A 1 198 ? 6.786 -25.881 -16.480 1.00 81.31 198 ASN A CA 1
ATOM 1704 C C . ASN A 1 198 ? 7.332 -27.104 -17.227 1.00 81.31 198 ASN A C 1
ATOM 1706 O O . ASN A 1 198 ? 6.635 -28.115 -17.325 1.00 81.31 198 ASN A O 1
ATOM 1710 N N . LYS A 1 199 ? 8.591 -27.055 -17.694 1.00 84.38 199 LYS A N 1
ATOM 1711 C CA . LYS A 1 199 ? 9.263 -28.195 -18.346 1.00 84.38 199 LYS A CA 1
ATOM 1712 C C . LYS A 1 199 ? 9.370 -29.409 -17.413 1.00 84.38 199 LYS A C 1
ATOM 1714 O O . LYS A 1 199 ? 9.254 -30.537 -17.877 1.00 84.38 199 LYS A O 1
ATOM 1719 N N . LYS A 1 200 ? 9.542 -29.181 -16.105 1.00 81.44 200 LYS A N 1
ATOM 1720 C CA . LYS A 1 200 ? 9.658 -30.229 -15.073 1.00 81.44 200 LYS A CA 1
ATOM 1721 C C . LYS A 1 200 ? 8.332 -30.597 -14.387 1.00 81.44 200 LYS A C 1
ATOM 1723 O O . LYS A 1 200 ? 8.316 -31.491 -13.547 1.00 81.44 200 LYS A O 1
ATOM 1728 N N . GLY A 1 201 ? 7.225 -29.934 -14.732 1.00 82.94 201 GLY A N 1
ATOM 1729 C CA . GLY A 1 201 ? 5.912 -30.173 -14.125 1.00 82.94 201 GLY A CA 1
ATOM 1730 C C . GLY A 1 201 ? 5.784 -29.701 -12.671 1.00 82.94 201 GLY A C 1
ATOM 1731 O O . GLY A 1 201 ? 4.957 -30.235 -11.935 1.00 82.94 201 GLY A O 1
ATOM 1732 N N . TYR A 1 202 ? 6.595 -28.731 -12.241 1.00 81.94 202 TYR A N 1
ATOM 1733 C CA . TYR A 1 202 ? 6.492 -28.144 -10.903 1.00 81.94 202 TYR A CA 1
ATOM 1734 C C . TYR A 1 202 ? 5.370 -27.104 -10.821 1.00 81.94 202 TYR A C 1
ATOM 1736 O O . TYR A 1 202 ? 5.102 -26.392 -11.787 1.00 81.94 202 TYR A O 1
ATOM 1744 N N . ASP A 1 203 ? 4.744 -26.984 -9.646 1.00 84.75 203 ASP A N 1
ATOM 1745 C CA . ASP A 1 203 ? 3.784 -25.912 -9.376 1.00 84.75 203 ASP A CA 1
ATOM 1746 C C . ASP A 1 203 ? 4.490 -24.544 -9.353 1.00 84.75 203 ASP A C 1
ATOM 1748 O O . ASP A 1 203 ? 5.498 -24.352 -8.668 1.00 84.75 203 ASP A O 1
ATOM 1752 N N . ILE A 1 204 ? 3.940 -23.595 -10.111 1.00 90.12 204 ILE A N 1
ATOM 1753 C CA . ILE A 1 204 ? 4.426 -22.216 -10.247 1.00 90.12 204 ILE A CA 1
ATOM 1754 C C . ILE A 1 204 ? 3.513 -21.195 -9.552 1.00 90.12 204 ILE A C 1
ATOM 1756 O O . ILE A 1 204 ? 3.703 -19.991 -9.729 1.00 90.12 204 ILE A O 1
ATOM 1760 N N . SER A 1 205 ? 2.510 -21.634 -8.783 1.00 89.06 205 SER A N 1
ATOM 1761 C CA . SER A 1 205 ? 1.568 -20.757 -8.073 1.00 89.06 205 SER A CA 1
ATOM 1762 C C . SER A 1 205 ? 2.284 -19.748 -7.159 1.00 89.06 205 SER A C 1
ATOM 1764 O O . SER A 1 205 ? 2.061 -18.537 -7.262 1.00 89.06 205 SER A O 1
ATOM 1766 N N . GLU A 1 206 ? 3.230 -20.228 -6.352 1.00 87.19 206 GLU A N 1
ATOM 1767 C CA . GLU A 1 206 ? 4.058 -19.409 -5.466 1.00 87.19 206 GLU A CA 1
ATOM 1768 C C . GLU A 1 206 ? 4.913 -18.413 -6.266 1.00 87.19 206 GLU A C 1
ATOM 1770 O O . GLU A 1 206 ? 4.871 -17.208 -6.007 1.00 87.19 206 GLU A O 1
ATOM 1775 N N . LEU A 1 207 ? 5.595 -18.881 -7.319 1.00 86.44 207 LEU A N 1
ATOM 1776 C CA . LEU A 1 207 ? 6.420 -18.059 -8.208 1.00 86.44 207 LEU A CA 1
ATOM 1777 C C . LEU A 1 207 ? 5.612 -16.941 -8.879 1.00 86.44 207 LEU A C 1
ATOM 1779 O O . LEU A 1 207 ? 6.069 -15.796 -8.951 1.00 86.44 207 LEU A O 1
ATOM 1783 N N . LYS A 1 208 ? 4.382 -17.229 -9.323 1.00 88.44 208 LYS A N 1
ATOM 1784 C CA . LYS A 1 208 ? 3.474 -16.224 -9.896 1.00 88.44 208 LYS A CA 1
ATOM 1785 C C . LYS A 1 208 ? 3.174 -15.112 -8.891 1.00 88.44 208 LYS A C 1
ATOM 1787 O O . LYS A 1 208 ? 3.158 -13.945 -9.293 1.00 88.44 208 LYS A O 1
ATOM 1792 N N . SER A 1 209 ? 3.032 -15.441 -7.607 1.00 89.69 209 SER A N 1
ATOM 1793 C CA . SER A 1 209 ? 2.735 -14.474 -6.544 1.00 89.69 209 SER A CA 1
ATOM 1794 C C . SER A 1 209 ? 3.904 -13.523 -6.222 1.00 89.69 209 SER A C 1
ATOM 1796 O O . SER A 1 209 ? 3.683 -12.401 -5.755 1.00 89.69 209 SER A O 1
ATOM 1798 N N . ILE A 1 210 ? 5.145 -13.922 -6.533 1.00 88.00 210 ILE A N 1
ATOM 1799 C CA . ILE A 1 210 ? 6.357 -13.150 -6.241 1.00 88.00 210 ILE A CA 1
ATOM 1800 C C . ILE A 1 210 ? 6.411 -11.868 -7.084 1.00 88.00 210 ILE A C 1
ATOM 1802 O O . ILE A 1 210 ? 6.463 -11.904 -8.320 1.00 88.00 210 ILE A O 1
ATOM 1806 N N . LYS A 1 211 ? 6.443 -10.717 -6.396 1.00 87.88 211 LYS A N 1
ATOM 1807 C CA . LYS A 1 211 ? 6.496 -9.368 -6.997 1.00 87.88 211 LYS A CA 1
ATOM 1808 C C . LYS A 1 211 ? 7.808 -8.618 -6.753 1.00 87.88 211 LYS A C 1
ATOM 1810 O O . LYS A 1 211 ? 8.020 -7.576 -7.371 1.00 87.88 211 LYS A O 1
ATOM 1815 N N . LYS A 1 212 ? 8.669 -9.093 -5.846 1.00 85.38 212 LYS A N 1
ATOM 1816 C CA . LYS A 1 212 ? 9.912 -8.403 -5.462 1.00 85.38 212 LYS A CA 1
ATOM 1817 C C . LYS A 1 212 ? 11.135 -9.270 -5.732 1.00 85.38 212 LYS A C 1
ATOM 1819 O O . LYS A 1 212 ? 11.092 -10.490 -5.611 1.00 85.38 212 LYS A O 1
ATOM 1824 N N . ARG A 1 213 ? 12.257 -8.612 -6.034 1.00 81.25 213 ARG A N 1
ATOM 1825 C CA . ARG A 1 213 ? 13.555 -9.257 -6.287 1.00 81.25 213 ARG A CA 1
ATOM 1826 C C . ARG A 1 213 ? 14.031 -10.115 -5.115 1.00 81.25 213 ARG A C 1
ATOM 1828 O O . ARG A 1 213 ? 14.492 -11.221 -5.353 1.00 81.25 213 ARG A O 1
ATOM 1835 N N . ASN A 1 214 ? 13.946 -9.609 -3.884 1.00 81.25 214 ASN A N 1
ATOM 1836 C CA . ASN A 1 214 ? 14.435 -10.340 -2.710 1.00 81.25 214 ASN A CA 1
ATOM 1837 C C . ASN A 1 214 ? 13.641 -11.625 -2.484 1.00 81.25 214 ASN A C 1
ATOM 1839 O O . ASN A 1 214 ? 14.239 -12.654 -2.200 1.00 81.25 214 ASN A O 1
ATOM 1843 N N . ASP A 1 215 ? 12.328 -11.572 -2.697 1.00 86.06 215 ASP A N 1
ATOM 1844 C CA . ASP A 1 215 ? 11.450 -12.736 -2.600 1.00 86.06 215 ASP A CA 1
ATOM 1845 C C . ASP A 1 215 ? 11.774 -13.745 -3.713 1.00 86.06 215 ASP A C 1
ATOM 1847 O O . ASP A 1 215 ? 11.842 -14.936 -3.449 1.00 86.06 215 ASP A O 1
ATOM 1851 N N . LEU A 1 216 ? 12.079 -13.282 -4.935 1.00 84.19 216 LEU A N 1
ATOM 1852 C CA . LEU A 1 216 ? 12.529 -14.162 -6.022 1.00 84.19 216 LEU A CA 1
ATOM 1853 C C . LEU A 1 216 ? 13.896 -14.791 -5.731 1.00 84.19 216 LEU A C 1
ATOM 1855 O O . LEU A 1 216 ? 14.070 -15.979 -5.963 1.00 84.19 216 LEU A O 1
ATOM 1859 N N . LYS A 1 217 ? 14.859 -14.024 -5.199 1.00 82.94 217 LYS A N 1
ATOM 1860 C CA . LYS A 1 217 ? 16.168 -14.555 -4.783 1.00 82.94 217 LYS A CA 1
ATOM 1861 C C . LYS A 1 217 ? 15.997 -15.589 -3.670 1.00 82.94 217 LYS A C 1
ATOM 1863 O O . LYS A 1 217 ? 16.568 -16.667 -3.762 1.00 82.94 217 LYS A O 1
ATOM 1868 N N . LYS A 1 218 ? 15.176 -15.282 -2.662 1.00 84.81 218 LYS A N 1
ATOM 1869 C CA . LYS A 1 218 ? 14.819 -16.206 -1.582 1.00 84.81 218 LYS A CA 1
ATOM 1870 C C . LYS A 1 218 ? 14.183 -17.480 -2.144 1.00 84.81 218 LYS A C 1
ATOM 1872 O O . LYS A 1 218 ? 14.652 -18.558 -1.821 1.00 84.81 218 LYS A O 1
ATOM 1877 N N . TYR A 1 219 ? 13.229 -17.356 -3.062 1.00 84.88 219 TYR A N 1
ATOM 1878 C CA . TYR A 1 219 ? 12.581 -18.491 -3.718 1.00 84.88 219 TYR A CA 1
ATOM 1879 C C . TYR A 1 219 ? 13.555 -19.355 -4.527 1.00 84.88 219 TYR A C 1
ATOM 1881 O O . TYR A 1 219 ? 13.489 -20.578 -4.438 1.00 84.88 219 TYR A O 1
ATOM 1889 N N . ILE A 1 220 ? 14.474 -18.742 -5.289 1.00 81.00 220 ILE A N 1
ATOM 1890 C CA . ILE A 1 220 ? 15.533 -19.466 -6.015 1.00 81.00 220 ILE A CA 1
ATOM 1891 C C . ILE A 1 220 ? 16.404 -20.248 -5.026 1.00 81.00 220 ILE A C 1
ATOM 1893 O O . ILE A 1 220 ? 16.671 -21.420 -5.263 1.00 81.00 220 ILE A O 1
ATOM 1897 N N . ILE A 1 221 ? 16.802 -19.624 -3.911 1.00 80.69 221 ILE A N 1
ATOM 1898 C CA . ILE A 1 221 ? 17.614 -20.262 -2.865 1.00 80.69 221 ILE A CA 1
ATOM 1899 C C . ILE A 1 221 ? 16.838 -21.394 -2.179 1.00 80.69 221 ILE A C 1
ATOM 1901 O O . ILE A 1 221 ? 17.387 -22.463 -1.962 1.00 80.69 221 ILE A O 1
ATOM 1905 N N . GLU A 1 222 ? 15.559 -21.203 -1.866 1.00 85.38 222 GLU A N 1
ATOM 1906 C CA . GLU A 1 222 ? 14.722 -22.210 -1.195 1.00 85.38 222 GLU A CA 1
ATOM 1907 C C . GLU A 1 222 ? 14.366 -23.398 -2.098 1.00 85.38 222 GLU A C 1
ATOM 1909 O O . GLU A 1 222 ? 14.067 -24.482 -1.600 1.00 85.38 222 GLU A O 1
ATOM 1914 N N . ASN A 1 223 ? 14.427 -23.210 -3.418 1.00 84.69 223 ASN A N 1
ATOM 1915 C CA . ASN A 1 223 ? 14.121 -24.225 -4.424 1.00 84.69 223 ASN A CA 1
ATOM 1916 C C . ASN A 1 223 ? 15.345 -24.591 -5.276 1.00 84.69 223 ASN A C 1
ATOM 1918 O O . ASN A 1 223 ? 15.178 -25.068 -6.399 1.00 84.69 223 ASN A O 1
ATOM 1922 N N . PHE A 1 224 ? 16.566 -24.350 -4.783 1.00 80.44 224 PHE A N 1
ATOM 1923 C CA . PHE A 1 224 ? 17.794 -24.505 -5.573 1.00 80.44 224 PHE A CA 1
ATOM 1924 C C . PHE A 1 224 ? 17.931 -25.914 -6.178 1.00 80.44 224 PHE A C 1
ATOM 1926 O O . PHE A 1 224 ? 18.388 -26.062 -7.309 1.00 80.44 224 PHE A O 1
ATOM 1933 N N . ASP A 1 225 ? 17.441 -26.938 -5.470 1.00 78.12 225 ASP A N 1
ATOM 1934 C CA . ASP A 1 225 ? 17.460 -28.343 -5.887 1.00 78.12 225 ASP A CA 1
ATOM 1935 C C . ASP A 1 225 ? 16.564 -28.652 -7.099 1.00 78.12 225 ASP A C 1
ATOM 1937 O O . ASP A 1 225 ? 16.681 -29.722 -7.696 1.00 78.12 225 ASP A O 1
ATOM 1941 N N . LYS A 1 226 ? 15.689 -27.719 -7.489 1.00 80.00 226 LYS A N 1
ATOM 1942 C CA . LYS A 1 226 ? 14.810 -27.827 -8.663 1.00 80.00 226 LYS A CA 1
ATOM 1943 C C . LYS A 1 226 ? 15.440 -27.258 -9.942 1.00 80.00 226 LYS A C 1
ATOM 1945 O O . LYS A 1 226 ? 14.909 -27.490 -11.034 1.00 80.00 226 LYS A O 1
ATOM 1950 N N . PHE A 1 227 ? 16.570 -26.557 -9.843 1.00 78.06 227 PHE A N 1
ATOM 1951 C CA . PHE A 1 227 ? 17.246 -25.905 -10.968 1.00 78.06 227 PHE A CA 1
ATOM 1952 C C . PHE A 1 227 ? 18.523 -26.647 -11.363 1.00 78.06 227 PHE A C 1
ATOM 1954 O O . PHE A 1 227 ? 19.354 -26.959 -10.519 1.00 78.06 227 PHE A O 1
ATOM 1961 N N . ASP A 1 228 ? 18.726 -26.863 -12.663 1.00 74.62 228 ASP A N 1
ATOM 1962 C CA . ASP A 1 228 ? 19.952 -27.515 -13.153 1.00 74.62 228 ASP A CA 1
ATOM 1963 C C . ASP A 1 228 ? 21.144 -26.543 -13.221 1.00 74.62 228 ASP A C 1
ATOM 1965 O O . ASP A 1 228 ? 22.289 -26.973 -13.293 1.00 74.62 228 ASP A O 1
ATOM 1969 N N . ASN A 1 229 ? 20.881 -25.230 -13.178 1.00 77.50 229 ASN A N 1
ATOM 1970 C CA . ASN A 1 229 ? 21.886 -24.173 -13.303 1.00 77.50 229 ASN A CA 1
ATOM 1971 C C . ASN A 1 229 ? 21.557 -22.967 -12.399 1.00 77.50 229 ASN A C 1
ATOM 1973 O O . ASN A 1 229 ? 21.381 -21.832 -12.852 1.00 77.50 229 ASN A O 1
ATOM 1977 N N . TYR A 1 230 ? 21.373 -23.232 -11.102 1.00 78.19 230 TYR A N 1
ATOM 1978 C CA . TYR A 1 230 ? 20.969 -22.206 -10.135 1.00 78.19 230 TYR A CA 1
ATOM 1979 C C . TYR A 1 230 ? 22.031 -21.105 -9.970 1.00 78.19 230 TYR A C 1
ATOM 1981 O O . TYR A 1 230 ? 21.656 -19.950 -9.787 1.00 78.19 230 TYR A O 1
ATOM 1989 N N . THR A 1 231 ? 23.328 -21.423 -10.092 1.00 77.38 231 THR A N 1
ATOM 1990 C CA . THR A 1 231 ? 24.429 -20.449 -9.986 1.00 77.38 231 THR A CA 1
ATOM 1991 C C . THR A 1 231 ? 24.286 -19.347 -11.029 1.00 77.38 231 THR A C 1
ATOM 1993 O O . THR A 1 231 ? 24.278 -18.173 -10.668 1.00 77.38 231 THR A O 1
ATOM 1996 N N . GLN A 1 232 ? 24.028 -19.703 -12.295 1.00 81.62 232 GLN A N 1
ATOM 1997 C CA . GLN A 1 232 ? 23.763 -18.716 -13.343 1.00 81.62 232 GLN A CA 1
ATOM 1998 C C . GLN A 1 232 ? 22.511 -17.880 -13.035 1.00 81.62 232 GLN A C 1
ATOM 2000 O O . GLN A 1 232 ? 22.516 -16.669 -13.233 1.00 81.62 232 GLN A O 1
ATOM 2005 N N . LEU A 1 233 ? 21.434 -18.487 -12.522 1.00 75.94 233 LEU A N 1
ATOM 2006 C CA . LEU A 1 233 ? 20.229 -17.742 -12.132 1.00 75.94 233 LEU A CA 1
ATOM 2007 C C . LEU A 1 233 ? 20.497 -16.782 -10.965 1.00 75.94 233 LEU A C 1
ATOM 2009 O O . LEU A 1 233 ? 19.943 -15.682 -10.953 1.00 75.94 233 LEU A O 1
ATOM 2013 N N . ILE A 1 234 ? 21.352 -17.161 -10.010 1.00 74.38 234 ILE A N 1
ATOM 2014 C CA . ILE A 1 234 ? 21.792 -16.291 -8.916 1.00 74.38 234 ILE A CA 1
ATOM 2015 C C . ILE A 1 234 ? 22.640 -15.146 -9.466 1.00 74.38 234 ILE A C 1
ATOM 2017 O O . ILE A 1 234 ? 22.311 -13.998 -9.178 1.00 74.38 234 ILE A O 1
ATOM 2021 N N . GLU A 1 235 ? 23.644 -15.411 -10.301 1.00 78.19 235 GLU A N 1
ATOM 2022 C CA . GLU A 1 235 ? 24.481 -14.386 -10.942 1.00 78.19 235 GLU A CA 1
ATOM 2023 C C . GLU A 1 235 ? 23.645 -13.418 -11.794 1.00 78.19 235 GLU A C 1
ATOM 2025 O O . GLU A 1 235 ? 23.748 -12.192 -11.673 1.00 78.19 235 GLU A O 1
ATOM 2030 N N . GLU A 1 236 ? 22.715 -13.943 -12.596 1.00 75.12 236 GLU A N 1
ATOM 2031 C CA . GLU A 1 236 ? 21.739 -13.137 -13.325 1.00 75.12 236 GLU A CA 1
ATOM 2032 C C . GLU A 1 236 ? 20.876 -12.322 -12.359 1.00 75.12 236 GLU A C 1
ATOM 2034 O O . GLU A 1 236 ? 20.609 -11.143 -12.619 1.00 75.12 236 GLU A O 1
ATOM 2039 N N . SER A 1 237 ? 20.495 -12.905 -11.217 1.00 70.50 237 SER A N 1
ATOM 2040 C CA . SER A 1 237 ? 19.767 -12.213 -10.155 1.00 70.50 237 SER A CA 1
ATOM 2041 C C . SER A 1 237 ? 20.615 -11.209 -9.359 1.00 70.50 237 SER A C 1
ATOM 2043 O O . SER A 1 237 ? 20.086 -10.451 -8.535 1.00 70.50 237 SER A O 1
ATOM 2045 N N . GLU A 1 238 ? 21.923 -11.174 -9.589 1.00 70.75 238 GLU A N 1
ATOM 2046 C CA . GLU A 1 238 ? 22.871 -10.235 -8.997 1.00 70.75 238 GLU A CA 1
ATOM 2047 C C . GLU A 1 238 ? 23.255 -9.113 -9.961 1.00 70.75 238 GLU A C 1
ATOM 2049 O O . GLU A 1 238 ? 23.460 -7.990 -9.501 1.00 70.75 238 GLU A O 1
ATOM 2054 N N . SER A 1 239 ? 23.158 -9.352 -11.275 1.00 73.88 239 SER A N 1
ATOM 2055 C CA . SER A 1 239 ? 23.387 -8.390 -12.374 1.00 73.88 239 SER A CA 1
ATOM 2056 C C . SER A 1 239 ? 22.400 -7.205 -12.469 1.00 73.88 239 SER A C 1
ATOM 2058 O O . SER A 1 239 ? 22.337 -6.500 -13.479 1.00 73.88 239 SER A O 1
ATOM 2060 N N . TYR A 1 240 ? 21.604 -6.962 -11.429 1.00 80.94 240 TYR A N 1
ATOM 2061 C CA . TYR A 1 240 ? 20.761 -5.771 -11.338 1.00 80.94 240 TYR A CA 1
ATOM 2062 C C . TYR A 1 240 ? 21.591 -4.542 -10.972 1.00 80.94 240 TYR A C 1
ATOM 2064 O O . TYR A 1 240 ? 22.600 -4.626 -10.269 1.00 80.94 240 TYR A O 1
ATOM 2072 N N . ILE A 1 241 ? 21.071 -3.369 -11.318 1.00 83.06 241 ILE A N 1
ATOM 2073 C CA . ILE A 1 241 ? 21.567 -2.113 -10.764 1.00 83.06 241 ILE A CA 1
ATOM 2074 C C . ILE A 1 241 ? 21.267 -2.130 -9.258 1.00 83.06 241 ILE A C 1
ATOM 2076 O O . ILE A 1 241 ? 20.103 -2.166 -8.839 1.00 83.06 241 ILE A O 1
ATOM 2080 N N . LYS A 1 242 ? 22.322 -2.168 -8.439 1.00 85.56 242 LYS A N 1
ATOM 2081 C CA . LYS A 1 242 ? 22.278 -2.154 -6.975 1.00 85.56 242 LYS A CA 1
ATOM 2082 C C . LYS A 1 242 ? 21.582 -0.881 -6.502 1.00 85.56 242 LYS A C 1
ATOM 2084 O O . LYS A 1 242 ? 21.701 0.180 -7.113 1.00 85.56 242 LYS A O 1
ATOM 2089 N N . GLN A 1 243 ? 20.906 -0.963 -5.356 1.00 83.12 243 GLN A N 1
ATOM 2090 C CA . GLN A 1 243 ? 20.177 0.180 -4.800 1.00 83.12 243 GLN A CA 1
ATOM 2091 C C . GLN A 1 243 ? 21.082 1.400 -4.566 1.00 83.12 243 GLN A C 1
ATOM 2093 O O . GLN A 1 243 ? 20.645 2.523 -4.780 1.00 83.12 243 GLN A O 1
ATOM 2098 N N . ILE A 1 244 ? 22.349 1.186 -4.190 1.00 86.31 244 ILE A N 1
ATOM 2099 C CA . ILE A 1 244 ? 23.335 2.266 -4.020 1.00 86.31 244 ILE A CA 1
ATOM 2100 C C . ILE A 1 244 ? 23.556 3.011 -5.346 1.00 86.31 244 ILE A C 1
ATOM 2102 O O . ILE A 1 244 ? 23.550 4.238 -5.363 1.00 86.31 244 ILE A O 1
ATOM 2106 N N . MET A 1 245 ? 23.677 2.286 -6.462 1.00 92.25 245 MET A N 1
ATOM 2107 C CA . MET A 1 245 ? 23.840 2.885 -7.788 1.00 92.25 245 MET A CA 1
ATOM 2108 C C . MET A 1 245 ? 22.566 3.617 -8.238 1.00 92.25 245 MET A C 1
ATOM 2110 O O . MET A 1 245 ? 22.646 4.730 -8.745 1.00 92.25 245 MET A O 1
ATOM 2114 N N . LEU A 1 246 ? 21.373 3.062 -7.988 1.00 88.25 246 LEU A N 1
ATOM 2115 C CA . LEU A 1 246 ? 20.117 3.785 -8.247 1.00 88.25 246 LEU A CA 1
ATOM 2116 C C . LEU A 1 246 ? 20.018 5.075 -7.424 1.00 88.25 246 LEU A C 1
ATOM 2118 O O . LEU A 1 246 ? 19.647 6.117 -7.957 1.00 88.25 246 LEU A O 1
ATOM 2122 N N . ASN A 1 247 ? 20.386 5.021 -6.142 1.00 87.19 247 ASN A N 1
ATOM 2123 C CA . ASN A 1 247 ? 20.412 6.191 -5.270 1.00 87.19 247 ASN A CA 1
ATOM 2124 C C . ASN A 1 247 ? 21.405 7.241 -5.783 1.00 87.19 247 ASN A C 1
ATOM 2126 O O . ASN A 1 247 ? 21.083 8.425 -5.755 1.00 87.19 247 ASN A O 1
ATOM 2130 N N . PHE A 1 248 ? 22.561 6.813 -6.298 1.00 92.31 248 PHE A N 1
ATOM 2131 C CA . PHE A 1 248 ? 23.530 7.693 -6.945 1.00 92.31 248 PHE A CA 1
ATOM 2132 C C . PHE A 1 248 ? 22.936 8.374 -8.185 1.00 92.31 248 PHE A C 1
ATOM 2134 O O . PHE A 1 248 ? 22.934 9.600 -8.271 1.00 92.31 248 PHE A O 1
ATOM 2141 N N . VAL A 1 249 ? 22.348 7.602 -9.106 1.00 92.19 249 VAL A N 1
ATOM 2142 C CA . VAL A 1 249 ? 21.704 8.142 -10.317 1.00 92.19 249 VAL A CA 1
ATOM 2143 C C . VAL A 1 249 ? 20.600 9.132 -9.955 1.00 92.19 249 VAL A C 1
ATOM 2145 O O . VAL A 1 249 ? 20.508 10.204 -10.548 1.00 92.19 249 VAL A O 1
ATOM 2148 N N . HIS A 1 250 ? 19.773 8.804 -8.963 1.00 89.38 250 HIS A N 1
ATOM 2149 C CA . HIS A 1 250 ? 18.707 9.688 -8.509 1.00 89.38 250 HIS A CA 1
ATOM 2150 C C . HIS A 1 250 ? 19.238 10.962 -7.860 1.00 89.38 250 HIS A C 1
ATOM 2152 O O . HIS A 1 250 ? 18.684 12.029 -8.117 1.00 89.38 250 HIS A O 1
ATOM 2158 N N . GLN A 1 251 ? 20.295 10.859 -7.053 1.00 89.75 251 GLN A N 1
ATOM 2159 C CA . GLN A 1 251 ? 20.927 11.994 -6.393 1.00 89.75 251 GLN A CA 1
ATOM 2160 C C . GLN A 1 251 ? 21.530 12.967 -7.405 1.00 89.75 251 GLN A C 1
ATOM 2162 O O . GLN A 1 251 ? 21.252 14.160 -7.338 1.00 89.75 251 GLN A O 1
ATOM 2167 N N . HIS A 1 252 ? 22.316 12.455 -8.351 1.00 92.31 252 HIS A N 1
ATOM 2168 C CA . HIS A 1 252 ? 23.018 13.246 -9.363 1.00 92.31 252 HIS A CA 1
ATOM 2169 C C . HIS A 1 252 ? 22.147 13.581 -10.579 1.00 92.31 252 HIS A C 1
ATOM 2171 O O . HIS A 1 252 ? 22.648 14.103 -11.572 1.00 92.31 252 HIS A O 1
ATOM 2177 N N . PHE A 1 253 ? 20.845 13.285 -10.528 1.00 92.19 253 PHE A N 1
ATOM 2178 C CA . PHE A 1 253 ? 19.948 13.538 -11.649 1.00 92.19 253 PHE A CA 1
ATOM 2179 C C . PHE A 1 253 ? 19.837 15.024 -11.983 1.00 92.19 253 PHE A C 1
ATOM 2181 O O . PHE A 1 253 ? 19.899 15.382 -13.150 1.00 92.19 253 PHE A O 1
ATOM 2188 N N . ASP A 1 254 ? 19.705 15.868 -10.964 1.00 93.06 254 ASP A N 1
ATOM 2189 C CA . ASP A 1 254 ? 19.483 17.309 -11.082 1.00 93.06 254 ASP A CA 1
ATOM 2190 C C . ASP A 1 254 ? 20.419 18.043 -10.112 1.00 93.06 254 ASP A C 1
ATOM 2192 O O . ASP A 1 254 ? 20.585 17.599 -8.968 1.00 93.06 254 ASP A O 1
ATOM 2196 N N . LYS A 1 255 ? 21.034 19.155 -10.547 1.00 92.69 255 LYS A N 1
ATOM 2197 C CA . LYS A 1 255 ? 22.006 19.894 -9.714 1.00 92.69 255 LYS A CA 1
ATOM 2198 C C . LYS A 1 255 ? 21.425 20.307 -8.359 1.00 92.69 255 LYS A C 1
ATOM 2200 O O . LYS A 1 255 ? 22.088 20.138 -7.332 1.00 92.69 255 LYS A O 1
ATOM 2205 N N . ARG A 1 256 ? 20.183 20.813 -8.334 1.00 94.44 256 ARG A N 1
ATOM 2206 C CA . ARG A 1 256 ? 19.502 21.252 -7.104 1.00 94.44 256 ARG A CA 1
ATOM 2207 C C . ARG A 1 256 ? 19.263 20.065 -6.178 1.00 94.44 256 ARG A C 1
ATOM 2209 O O . ARG A 1 256 ? 19.548 20.148 -4.984 1.00 94.44 256 ARG A O 1
ATOM 2216 N N . ARG A 1 257 ? 18.778 18.946 -6.725 1.00 94.88 257 ARG A N 1
ATOM 2217 C CA . ARG A 1 257 ? 18.569 17.709 -5.958 1.00 94.88 257 ARG A CA 1
ATOM 2218 C C . ARG A 1 257 ? 19.874 17.191 -5.355 1.00 94.88 257 ARG A C 1
ATOM 2220 O O . ARG A 1 257 ? 19.893 16.876 -4.167 1.00 94.88 257 ARG A O 1
ATOM 2227 N N . ASN A 1 258 ? 20.952 17.138 -6.136 1.00 94.75 258 ASN A N 1
ATOM 2228 C CA . ASN A 1 258 ? 22.259 16.687 -5.660 1.00 94.75 258 ASN A CA 1
ATOM 2229 C C . ASN A 1 258 ? 22.763 17.566 -4.509 1.00 94.75 258 ASN A C 1
ATOM 2231 O O . ASN A 1 258 ? 23.156 17.057 -3.461 1.00 94.75 258 ASN A O 1
ATOM 2235 N N . PHE A 1 259 ? 22.697 18.890 -4.682 1.00 95.69 259 PHE A N 1
ATOM 2236 C CA . PHE A 1 259 ? 23.077 19.853 -3.653 1.00 95.69 259 PHE A CA 1
ATOM 2237 C C . PHE A 1 259 ? 22.321 19.611 -2.339 1.00 95.69 259 PHE A C 1
ATOM 2239 O O . PHE A 1 259 ? 22.943 19.435 -1.291 1.00 95.69 259 PHE A O 1
ATOM 2246 N N . ILE A 1 260 ? 20.992 19.507 -2.400 1.00 97.31 260 ILE A N 1
ATOM 2247 C CA . ILE A 1 260 ? 20.153 19.308 -1.213 1.00 97.31 260 ILE A CA 1
ATOM 2248 C C . ILE A 1 260 ? 20.423 17.951 -0.556 1.00 97.31 260 ILE A C 1
ATOM 2250 O O . ILE A 1 260 ? 20.596 17.884 0.659 1.00 97.31 260 ILE A O 1
ATOM 2254 N N . ILE A 1 261 ? 20.525 16.871 -1.335 1.00 96.44 261 ILE A N 1
ATOM 2255 C CA . ILE A 1 261 ? 20.832 15.537 -0.802 1.00 96.44 261 ILE A CA 1
ATOM 2256 C C . ILE A 1 261 ? 22.207 15.501 -0.129 1.00 96.44 261 ILE A C 1
ATOM 2258 O O . ILE A 1 261 ? 22.363 14.825 0.887 1.00 96.44 261 ILE A O 1
ATOM 2262 N N . ASN A 1 262 ? 23.196 16.233 -0.646 1.00 95.69 262 ASN A N 1
ATOM 2263 C CA . ASN A 1 262 ? 24.503 16.334 -0.000 1.00 95.69 262 ASN A CA 1
ATOM 2264 C C . ASN A 1 262 ? 24.414 17.024 1.364 1.00 95.69 262 ASN A C 1
ATOM 2266 O O . ASN A 1 262 ? 25.028 16.543 2.315 1.00 95.69 262 ASN A O 1
ATOM 2270 N N . LEU A 1 263 ? 23.617 18.089 1.496 1.00 97.88 263 LEU A N 1
ATOM 2271 C CA . LEU A 1 263 ? 23.374 18.716 2.799 1.00 97.88 263 LEU A CA 1
ATOM 2272 C C . LEU A 1 263 ? 22.636 17.771 3.764 1.00 97.88 263 LEU A C 1
ATOM 2274 O O . LEU A 1 263 ? 22.995 17.706 4.940 1.00 97.88 263 LEU A O 1
ATOM 2278 N N . ILE A 1 264 ? 21.661 16.995 3.267 1.00 97.69 264 ILE A N 1
ATOM 2279 C CA . ILE A 1 264 ? 20.946 15.969 4.048 1.00 97.69 264 ILE A CA 1
ATOM 2280 C C . ILE A 1 264 ? 21.935 14.910 4.562 1.00 97.69 264 ILE A C 1
ATOM 2282 O O . ILE A 1 264 ? 21.990 14.647 5.761 1.00 97.69 264 ILE A O 1
ATOM 2286 N N . LYS A 1 265 ? 22.764 14.337 3.677 1.00 96.31 265 LYS A N 1
ATOM 2287 C CA . LYS A 1 265 ? 23.774 13.317 4.021 1.00 96.31 265 LYS A CA 1
ATOM 2288 C C . LYS A 1 265 ? 24.806 13.816 5.033 1.00 96.31 265 LYS A C 1
ATOM 2290 O O . LYS A 1 265 ? 25.222 13.055 5.897 1.00 96.31 265 LYS A O 1
ATOM 2295 N N . ARG A 1 266 ? 25.211 15.085 4.938 1.00 97.31 266 ARG A N 1
ATOM 2296 C CA . ARG A 1 266 ? 26.159 15.721 5.870 1.00 97.31 266 ARG A CA 1
ATOM 2297 C C . ARG A 1 266 ? 25.510 16.211 7.166 1.00 97.31 266 ARG A C 1
ATOM 2299 O O . ARG A 1 266 ? 26.200 16.774 8.009 1.00 97.31 266 ARG A O 1
ATOM 2306 N N . ASN A 1 267 ? 24.204 15.999 7.336 1.00 97.50 267 ASN A N 1
ATOM 2307 C CA . ASN A 1 267 ? 23.439 16.452 8.494 1.00 97.50 267 ASN A CA 1
ATOM 2308 C C . ASN A 1 267 ? 23.481 17.990 8.703 1.00 97.50 267 ASN A C 1
ATOM 2310 O O . ASN A 1 267 ? 23.399 18.479 9.829 1.00 97.50 267 ASN A O 1
ATOM 2314 N N . GLU A 1 268 ? 23.601 18.779 7.626 1.00 98.00 268 GLU A N 1
ATOM 2315 C CA . GLU A 1 268 ? 23.768 20.245 7.668 1.00 98.00 268 GLU A CA 1
ATOM 2316 C C . GLU A 1 268 ? 22.417 20.995 7.769 1.00 98.00 268 GLU A C 1
ATOM 2318 O O . GLU A 1 268 ? 22.083 21.837 6.932 1.00 98.00 268 GLU A O 1
ATOM 2323 N N . ILE A 1 269 ? 21.627 20.709 8.816 1.00 98.06 269 ILE A N 1
ATOM 2324 C CA . ILE A 1 269 ? 20.253 21.234 9.004 1.00 98.06 269 ILE A CA 1
ATOM 2325 C C . ILE A 1 269 ? 20.190 22.769 8.916 1.00 98.06 269 ILE A C 1
ATOM 2327 O O . ILE A 1 269 ? 19.287 23.312 8.281 1.00 98.06 269 ILE A O 1
ATOM 2331 N N . LYS A 1 270 ? 21.160 23.484 9.508 1.00 97.75 270 LYS A N 1
ATOM 2332 C CA . LYS A 1 270 ? 21.190 24.961 9.500 1.00 97.75 270 LYS A CA 1
ATOM 2333 C C . LYS A 1 270 ? 21.223 25.529 8.076 1.00 97.75 270 LYS A C 1
ATOM 2335 O O . LYS A 1 270 ? 20.422 26.404 7.760 1.00 97.75 270 LYS A O 1
ATOM 2340 N N . LYS A 1 271 ? 22.089 24.988 7.210 1.00 97.75 271 LYS A N 1
ATOM 2341 C CA . LYS A 1 271 ? 22.199 25.434 5.812 1.00 97.75 271 LYS A CA 1
ATOM 2342 C C . LYS A 1 271 ? 20.962 25.066 4.999 1.00 97.75 271 LYS A C 1
ATOM 2344 O O . LYS A 1 271 ? 20.530 25.852 4.165 1.00 97.75 271 LYS A O 1
ATOM 2349 N N . LEU A 1 272 ? 20.353 23.904 5.260 1.00 97.56 272 LEU A N 1
ATOM 2350 C CA . LEU A 1 272 ? 19.082 23.535 4.626 1.00 97.56 272 LEU A CA 1
ATOM 2351 C C . LEU A 1 272 ? 17.945 24.477 5.021 1.00 97.56 272 LEU A C 1
ATOM 2353 O O . LEU A 1 272 ? 17.180 24.887 4.154 1.00 97.56 272 LEU A O 1
ATOM 2357 N N . LYS A 1 273 ? 17.849 24.851 6.301 1.00 97.06 273 LYS A N 1
ATOM 2358 C CA . LYS A 1 273 ? 16.845 25.805 6.792 1.00 97.06 273 LYS A CA 1
ATOM 2359 C C . LYS A 1 273 ? 16.995 27.174 6.124 1.00 97.06 273 LYS A C 1
ATOM 2361 O O . LYS A 1 273 ? 16.005 27.751 5.682 1.00 97.06 273 LYS A O 1
ATOM 2366 N N . GLU A 1 274 ? 18.225 27.669 6.003 1.00 97.44 274 GLU A N 1
ATOM 2367 C CA . GLU A 1 274 ? 18.525 28.908 5.276 1.00 97.44 274 GLU A CA 1
ATOM 2368 C C . GLU A 1 274 ? 18.155 28.797 3.789 1.00 97.44 274 GLU A C 1
ATOM 2370 O O . GLU A 1 274 ? 17.468 29.666 3.253 1.00 97.44 274 GLU A O 1
ATOM 2375 N N . TYR A 1 275 ? 18.516 27.684 3.144 1.00 96.56 275 TYR A N 1
ATOM 2376 C CA . TYR A 1 275 ? 18.179 27.425 1.747 1.00 96.56 275 TYR A CA 1
ATOM 2377 C C . TYR A 1 275 ? 16.661 27.392 1.501 1.00 96.56 275 TYR A C 1
ATOM 2379 O O . TYR A 1 275 ? 16.191 28.024 0.553 1.00 96.56 275 TYR A O 1
ATOM 2387 N N . ILE A 1 276 ? 15.900 26.695 2.357 1.00 95.50 276 ILE A N 1
ATOM 2388 C CA . ILE A 1 276 ? 14.427 26.633 2.334 1.00 95.50 276 ILE A CA 1
ATOM 2389 C C . ILE A 1 276 ? 13.832 28.040 2.406 1.00 95.50 276 ILE A C 1
ATOM 2391 O O . ILE A 1 276 ? 12.988 28.389 1.580 1.00 95.50 276 ILE A O 1
ATOM 2395 N N . LYS A 1 277 ? 14.324 28.863 3.341 1.00 94.69 277 LYS A N 1
ATOM 2396 C CA . LYS A 1 277 ? 13.850 30.234 3.557 1.00 94.69 277 LYS A CA 1
ATOM 2397 C C . LYS A 1 277 ? 14.128 31.142 2.356 1.00 94.69 277 LYS A C 1
ATOM 2399 O O . LYS A 1 277 ? 13.216 31.817 1.889 1.00 94.69 277 LYS A O 1
ATOM 2404 N N . ILE A 1 278 ? 15.363 31.152 1.846 1.00 95.94 278 ILE A N 1
ATOM 2405 C CA . ILE A 1 278 ? 15.772 32.023 0.728 1.00 95.94 278 ILE A CA 1
ATOM 2406 C C . ILE A 1 278 ? 15.029 31.650 -0.560 1.00 95.94 278 ILE A C 1
ATOM 2408 O O . ILE A 1 278 ? 14.571 32.528 -1.287 1.00 95.94 278 ILE A O 1
ATOM 2412 N N . ASN A 1 279 ? 14.883 30.352 -0.838 1.00 95.12 279 ASN A N 1
ATOM 2413 C CA . ASN A 1 279 ? 14.351 29.870 -2.115 1.00 95.12 279 ASN A CA 1
ATOM 2414 C C . ASN A 1 279 ? 12.849 29.547 -2.082 1.00 95.12 279 ASN A C 1
ATOM 2416 O O . ASN A 1 279 ? 12.332 29.052 -3.083 1.00 95.12 279 ASN A O 1
ATOM 2420 N N . LYS A 1 280 ? 12.157 29.772 -0.951 1.00 94.81 280 LYS A N 1
ATOM 2421 C CA . LYS A 1 280 ? 10.760 29.342 -0.722 1.00 94.81 280 LYS A CA 1
ATOM 2422 C C . LYS A 1 280 ? 10.537 27.885 -1.154 1.00 94.81 280 LYS A C 1
ATOM 2424 O O . LYS A 1 280 ? 9.633 27.562 -1.922 1.00 94.81 280 LYS A O 1
ATOM 2429 N N . PHE A 1 281 ? 11.439 27.012 -0.718 1.00 93.75 281 PHE A N 1
ATOM 2430 C CA . PHE A 1 281 ? 11.556 25.635 -1.192 1.00 93.75 281 PHE A CA 1
ATOM 2431 C C . PHE A 1 281 ? 10.958 24.641 -0.181 1.00 93.75 281 PHE A C 1
ATOM 2433 O O . PHE A 1 281 ? 11.176 24.788 1.014 1.00 93.75 281 PHE A O 1
ATOM 2440 N N . ALA A 1 282 ? 10.290 23.584 -0.654 1.00 97.12 282 ALA A N 1
ATOM 2441 C CA . ALA A 1 282 ? 9.827 22.463 0.174 1.00 97.12 282 ALA A CA 1
ATOM 2442 C C . ALA A 1 282 ? 10.289 21.118 -0.411 1.00 97.12 282 ALA A C 1
ATOM 2444 O O . ALA A 1 282 ? 10.386 20.971 -1.629 1.00 97.12 282 ALA A O 1
ATOM 2445 N N . PHE A 1 283 ? 10.574 20.109 0.416 1.00 97.81 283 PHE A N 1
ATOM 2446 C CA . PHE A 1 283 ? 11.207 18.871 -0.073 1.00 97.81 283 PHE A CA 1
ATOM 2447 C C . PHE A 1 283 ? 10.375 18.090 -1.106 1.00 97.81 283 PHE A C 1
ATOM 2449 O O . PHE A 1 283 ? 10.950 17.379 -1.934 1.00 97.81 283 PHE A O 1
ATOM 2456 N N . GLN A 1 284 ? 9.053 18.261 -1.128 1.00 97.25 284 GLN A N 1
ATOM 2457 C CA . GLN A 1 284 ? 8.142 17.647 -2.093 1.00 97.25 284 GLN A CA 1
ATOM 2458 C C . GLN A 1 284 ? 8.519 17.977 -3.541 1.00 97.25 284 GLN A C 1
ATOM 2460 O O . GLN A 1 284 ? 8.362 17.119 -4.405 1.00 97.25 284 GLN A O 1
ATOM 2465 N N . VAL A 1 285 ? 9.093 19.155 -3.825 1.00 96.06 285 VAL A N 1
ATOM 2466 C CA . VAL A 1 285 ? 9.494 19.518 -5.199 1.00 96.06 285 VAL A CA 1
ATOM 2467 C C . VAL A 1 285 ? 10.728 18.755 -5.701 1.00 96.06 285 VAL A C 1
ATOM 2469 O O . VAL A 1 285 ? 11.127 18.918 -6.854 1.00 96.06 285 VAL A O 1
ATOM 2472 N N . LEU A 1 286 ? 11.379 17.954 -4.849 1.00 95.06 286 LEU A N 1
ATOM 2473 C CA . LEU A 1 286 ? 12.400 17.000 -5.290 1.00 95.06 286 LEU A CA 1
ATOM 2474 C C . LEU A 1 286 ? 11.791 15.711 -5.817 1.00 95.06 286 LEU A C 1
ATOM 2476 O O . LEU A 1 286 ? 12.471 15.020 -6.581 1.00 95.06 286 LEU A O 1
ATOM 2480 N N . ASN A 1 287 ? 10.563 15.388 -5.406 1.00 95.19 287 ASN A N 1
ATOM 2481 C CA . ASN A 1 287 ? 9.904 14.155 -5.792 1.00 95.19 287 ASN A CA 1
ATOM 2482 C C . ASN A 1 287 ? 9.527 14.188 -7.271 1.00 95.19 287 ASN A C 1
ATOM 2484 O O . ASN A 1 287 ? 9.065 15.194 -7.804 1.00 95.19 287 ASN A O 1
ATOM 2488 N N . ASP A 1 288 ? 9.702 13.050 -7.925 1.00 91.75 288 ASP A N 1
ATOM 2489 C CA . ASP A 1 288 ? 9.206 12.792 -9.268 1.00 91.75 288 ASP A CA 1
ATOM 2490 C C . ASP A 1 288 ? 8.684 11.347 -9.347 1.00 91.75 288 ASP A C 1
ATOM 2492 O O . ASP A 1 288 ? 8.538 10.654 -8.339 1.00 91.75 288 ASP A O 1
ATOM 2496 N N . LYS A 1 289 ? 8.373 10.864 -10.551 1.00 90.25 289 LYS A N 1
ATOM 2497 C CA . LYS A 1 289 ? 7.871 9.495 -10.749 1.00 90.25 289 LYS A CA 1
ATOM 2498 C C . LYS A 1 289 ? 8.855 8.398 -10.293 1.00 90.25 289 LYS A C 1
ATOM 2500 O O . LYS A 1 289 ? 8.428 7.271 -10.040 1.00 90.25 289 LYS A O 1
ATOM 2505 N N . TYR A 1 290 ? 10.149 8.695 -10.235 1.00 87.81 290 TYR A N 1
ATOM 2506 C CA . TYR A 1 290 ? 11.240 7.754 -9.970 1.00 87.81 290 TYR A CA 1
ATOM 2507 C C . TYR A 1 290 ? 11.972 8.035 -8.646 1.00 87.81 290 TYR A C 1
ATOM 2509 O O . TYR A 1 290 ? 12.646 7.144 -8.130 1.00 87.81 290 TYR A O 1
ATOM 2517 N N . PHE A 1 291 ? 11.819 9.230 -8.070 1.00 91.56 291 PHE A N 1
ATOM 2518 C CA . PHE A 1 291 ? 12.456 9.647 -6.825 1.00 91.56 291 PHE A CA 1
ATOM 2519 C C . PHE A 1 291 ? 11.450 10.164 -5.791 1.00 91.56 291 PHE A C 1
ATOM 2521 O O . PHE A 1 291 ? 10.589 10.985 -6.088 1.00 91.56 291 PHE A O 1
ATOM 2528 N N . ASP A 1 292 ? 11.615 9.712 -4.551 1.00 94.94 292 ASP A N 1
ATOM 2529 C CA . ASP A 1 292 ? 10.808 10.090 -3.392 1.00 94.94 292 ASP A CA 1
ATOM 2530 C C . ASP A 1 292 ? 11.766 10.354 -2.224 1.00 94.94 292 ASP A C 1
ATOM 2532 O O . ASP A 1 292 ? 12.453 9.441 -1.753 1.00 94.94 292 ASP A O 1
ATOM 2536 N N . ILE A 1 293 ? 11.856 11.613 -1.795 1.00 97.19 293 ILE A N 1
ATOM 2537 C CA . ILE A 1 293 ? 12.811 12.076 -0.786 1.00 97.19 293 ILE A CA 1
ATOM 2538 C C . ILE A 1 293 ? 12.577 11.428 0.581 1.00 97.19 293 ILE A C 1
ATOM 2540 O O . ILE A 1 293 ? 13.544 11.151 1.291 1.00 97.19 293 ILE A O 1
ATOM 2544 N N . ILE A 1 294 ? 11.326 11.113 0.931 1.00 97.12 294 ILE A N 1
ATOM 2545 C CA . ILE A 1 294 ? 10.998 10.458 2.199 1.00 97.12 294 ILE A CA 1
ATOM 2546 C C . ILE A 1 294 ? 11.496 9.015 2.159 1.00 97.12 294 ILE A C 1
ATOM 2548 O O . ILE A 1 294 ? 12.204 8.576 3.068 1.00 97.12 294 ILE A O 1
ATOM 2552 N N . LYS A 1 295 ? 11.211 8.282 1.072 1.00 95.25 295 LYS A N 1
ATOM 2553 C CA . LYS A 1 295 ? 11.738 6.915 0.887 1.00 95.25 295 LYS A CA 1
ATOM 2554 C C . LYS A 1 295 ? 13.260 6.894 0.848 1.00 95.25 295 LYS A C 1
ATOM 2556 O O . LYS A 1 295 ? 13.872 5.985 1.408 1.00 95.25 295 LYS A O 1
ATOM 2561 N N . TYR A 1 296 ? 13.865 7.891 0.207 1.00 95.00 296 TYR A N 1
ATOM 2562 C CA . TYR A 1 296 ? 15.311 8.047 0.179 1.00 95.00 296 TYR A CA 1
ATOM 2563 C C . TYR A 1 296 ? 15.873 8.216 1.594 1.00 95.00 296 TYR A C 1
ATOM 2565 O O . TYR A 1 296 ? 16.782 7.479 1.970 1.00 95.00 296 TYR A O 1
ATOM 2573 N N . CYS A 1 297 ? 15.319 9.119 2.405 1.00 96.12 297 CYS A N 1
ATOM 2574 C CA . CYS A 1 297 ? 15.826 9.355 3.755 1.00 96.12 297 CYS A CA 1
ATOM 2575 C C . CYS A 1 297 ? 15.541 8.185 4.715 1.00 96.12 297 CYS A C 1
ATOM 2577 O O . CYS A 1 297 ? 16.383 7.873 5.550 1.00 96.12 297 CYS A O 1
ATOM 2579 N N . LYS A 1 298 ? 14.417 7.473 4.548 1.00 94.69 298 LYS A N 1
ATOM 2580 C CA . LYS A 1 298 ? 14.069 6.277 5.341 1.00 94.69 298 LYS A CA 1
ATOM 2581 C C . LYS A 1 298 ? 14.954 5.060 5.031 1.00 94.69 298 LYS A C 1
ATOM 2583 O O . LYS A 1 298 ? 15.044 4.127 5.830 1.00 94.69 298 LYS A O 1
ATOM 2588 N N . SER A 1 299 ? 15.589 5.023 3.860 1.00 91.00 299 SER A N 1
ATOM 2589 C CA . SER A 1 299 ? 16.458 3.914 3.464 1.00 91.00 299 SER A CA 1
ATOM 2590 C C . SER A 1 299 ? 17.730 3.877 4.314 1.00 91.00 299 SER A C 1
ATOM 2592 O O . SER A 1 299 ? 18.589 4.750 4.188 1.00 91.00 299 SER A O 1
ATOM 2594 N N . ARG A 1 300 ? 17.914 2.791 5.081 1.00 87.44 300 ARG A N 1
ATOM 2595 C CA . ARG A 1 300 ? 19.118 2.543 5.903 1.00 87.44 300 ARG A CA 1
ATOM 2596 C C . ARG A 1 300 ? 20.424 2.677 5.114 1.00 87.44 300 ARG A C 1
ATOM 2598 O O . ARG A 1 300 ? 21.401 3.173 5.644 1.00 87.44 300 ARG A O 1
ATOM 2605 N N . VAL A 1 301 ? 20.419 2.319 3.828 1.00 86.44 301 VAL A N 1
ATOM 2606 C CA . VAL A 1 301 ? 21.591 2.399 2.933 1.00 86.44 301 VAL A CA 1
ATOM 2607 C C . VAL A 1 301 ? 22.140 3.826 2.786 1.00 86.44 301 VAL A C 1
ATOM 2609 O O . VAL A 1 301 ? 23.308 4.003 2.458 1.00 86.44 301 VAL A O 1
ATOM 2612 N N . ASN A 1 302 ? 21.311 4.849 3.013 1.00 89.19 302 ASN A N 1
ATOM 2613 C CA . ASN A 1 302 ? 21.720 6.243 2.866 1.00 89.19 302 ASN A CA 1
ATOM 2614 C C . ASN A 1 302 ? 22.274 6.855 4.160 1.00 89.19 302 ASN A C 1
ATOM 2616 O O . ASN A 1 302 ? 22.787 7.967 4.090 1.00 89.19 302 ASN A O 1
ATOM 2620 N N . ASN A 1 303 ? 22.198 6.147 5.297 1.00 92.94 303 ASN A N 1
ATOM 2621 C CA . ASN A 1 303 ? 22.714 6.588 6.600 1.00 92.94 303 ASN A CA 1
ATOM 2622 C C . ASN A 1 303 ? 22.258 8.007 7.007 1.00 92.94 303 ASN A C 1
ATOM 2624 O O . ASN A 1 303 ? 23.053 8.801 7.506 1.00 92.94 303 ASN A O 1
ATOM 2628 N N . ILE A 1 304 ? 20.985 8.351 6.771 1.00 96.75 304 ILE A N 1
ATOM 2629 C CA . ILE A 1 304 ? 20.433 9.654 7.171 1.00 96.75 304 ILE A CA 1
ATOM 2630 C C . ILE A 1 304 ? 20.106 9.634 8.666 1.00 96.75 304 ILE A C 1
ATOM 2632 O O . ILE A 1 304 ? 19.509 8.679 9.163 1.00 96.75 304 ILE A O 1
ATOM 2636 N N . SER A 1 305 ? 20.507 10.685 9.386 1.00 96.81 305 SER A N 1
ATOM 2637 C CA . SER A 1 305 ? 20.237 10.800 10.821 1.00 96.81 305 SER A CA 1
ATOM 2638 C C . SER A 1 305 ? 18.722 10.917 11.085 1.00 96.81 305 SER A C 1
ATOM 2640 O O . SER A 1 305 ? 18.026 11.558 10.291 1.00 96.81 305 SER A O 1
ATOM 2642 N N . PRO A 1 306 ? 18.194 10.378 12.203 1.00 96.19 306 PRO A N 1
ATOM 2643 C CA . PRO A 1 306 ? 16.783 10.551 12.562 1.00 96.19 306 PRO A CA 1
ATOM 2644 C C . PRO A 1 306 ? 16.360 12.026 12.614 1.00 96.19 306 PRO A C 1
ATOM 2646 O O . PRO A 1 306 ? 15.370 12.402 12.003 1.00 96.19 306 PRO A O 1
ATOM 2649 N N . LYS A 1 307 ? 17.194 12.897 13.203 1.00 97.25 307 LYS A N 1
ATOM 2650 C CA . LYS A 1 307 ? 16.937 14.348 13.265 1.00 97.25 307 LYS A CA 1
ATOM 2651 C C . LYS A 1 307 ? 16.807 14.997 11.883 1.00 97.25 307 LYS A C 1
ATOM 2653 O O . LYS A 1 307 ? 15.968 15.870 11.687 1.00 97.25 307 LYS A O 1
ATOM 2658 N N . MET A 1 308 ? 17.648 14.602 10.924 1.00 98.31 308 MET A N 1
ATOM 2659 C CA . MET A 1 308 ? 17.544 15.095 9.549 1.00 98.31 308 MET A CA 1
ATOM 2660 C C . MET A 1 308 ? 16.295 14.548 8.858 1.00 98.31 308 MET A C 1
ATOM 2662 O O . MET A 1 308 ? 15.655 15.270 8.099 1.00 98.31 308 MET A O 1
ATOM 2666 N N . PHE A 1 309 ? 15.943 13.287 9.111 1.00 97.69 309 PHE A N 1
ATOM 2667 C CA . PHE A 1 309 ? 14.713 12.706 8.587 1.00 97.69 309 PHE A CA 1
ATOM 2668 C C . PHE A 1 309 ? 13.484 13.474 9.084 1.00 97.69 309 PHE A C 1
ATOM 2670 O O . PHE A 1 309 ? 12.693 13.924 8.258 1.00 97.69 309 PHE A O 1
ATOM 2677 N N . ASP A 1 310 ? 13.389 13.728 10.389 1.00 96.94 310 ASP A N 1
ATOM 2678 C CA . ASP A 1 310 ? 12.312 14.526 10.983 1.00 96.94 310 ASP A CA 1
ATOM 2679 C C . ASP A 1 310 ? 12.271 15.934 10.377 1.00 96.94 310 ASP A C 1
ATOM 2681 O O . ASP A 1 310 ? 11.213 16.415 9.974 1.00 96.94 310 ASP A O 1
ATOM 2685 N N . PHE A 1 311 ? 13.434 16.571 10.197 1.00 98.12 311 PHE A N 1
ATOM 2686 C CA . PHE A 1 311 ? 13.523 17.871 9.530 1.00 98.12 311 PHE A CA 1
ATOM 2687 C C . PHE A 1 311 ? 12.958 17.843 8.099 1.00 98.12 311 PHE A C 1
ATOM 2689 O O . PHE A 1 311 ? 12.220 18.753 7.711 1.00 98.12 311 PHE A O 1
ATOM 2696 N N . VAL A 1 312 ? 13.265 16.801 7.318 1.00 98.38 312 VAL A N 1
ATOM 2697 C CA . VAL A 1 312 ? 12.721 16.614 5.962 1.00 98.38 312 VAL A CA 1
ATOM 2698 C C . VAL A 1 312 ? 11.203 16.409 5.992 1.00 98.38 312 VAL A C 1
ATOM 2700 O O . VAL A 1 312 ? 10.507 16.982 5.154 1.00 98.38 312 VAL A O 1
ATOM 2703 N N . ILE A 1 313 ? 10.683 15.638 6.954 1.00 98.19 313 ILE A N 1
ATOM 2704 C CA . ILE A 1 313 ? 9.242 15.392 7.122 1.00 98.19 313 ILE A CA 1
ATOM 2705 C C . ILE A 1 313 ? 8.488 16.681 7.463 1.00 98.19 313 ILE A C 1
ATOM 2707 O O . ILE A 1 313 ? 7.469 16.978 6.834 1.00 98.19 313 ILE A O 1
ATOM 2711 N N . LEU A 1 314 ? 8.992 17.472 8.412 1.00 97.69 314 LEU A N 1
ATOM 2712 C CA . LEU A 1 314 ? 8.356 18.726 8.829 1.00 97.69 314 LEU A CA 1
ATOM 2713 C C . LEU A 1 314 ? 8.364 19.780 7.710 1.00 97.69 314 LEU A C 1
ATOM 2715 O O . LEU A 1 314 ? 7.418 20.549 7.583 1.00 97.69 314 LEU A O 1
ATOM 2719 N N . ASN A 1 315 ? 9.381 19.767 6.841 1.00 97.94 315 ASN A N 1
ATOM 2720 C CA . ASN A 1 315 ? 9.528 20.716 5.729 1.00 97.94 315 ASN A CA 1
ATOM 2721 C C . ASN A 1 315 ? 9.131 20.122 4.362 1.00 97.94 315 ASN A C 1
ATOM 2723 O O . ASN A 1 315 ? 9.658 20.520 3.315 1.00 97.94 315 ASN A O 1
ATOM 2727 N N . PHE A 1 316 ? 8.247 19.120 4.354 1.00 98.38 316 PHE A N 1
ATOM 2728 C CA . PHE A 1 316 ? 7.932 18.377 3.137 1.00 98.38 316 PHE A CA 1
ATOM 2729 C C . PHE A 1 316 ? 7.149 19.204 2.109 1.00 98.38 316 PHE A C 1
ATOM 2731 O O . PHE A 1 316 ? 7.588 19.280 0.966 1.00 98.38 316 PHE A O 1
ATOM 2738 N N . SER A 1 317 ? 6.045 19.855 2.488 1.00 97.94 317 SER A N 1
ATOM 2739 C CA . SER A 1 317 ? 5.268 20.742 1.604 1.00 97.94 317 SER A CA 1
ATOM 2740 C C . SER A 1 317 ? 5.233 22.180 2.126 1.00 97.94 317 SER A C 1
ATOM 2742 O O . SER A 1 317 ? 5.469 22.420 3.311 1.00 97.94 317 SER A O 1
ATOM 2744 N N . ILE A 1 318 ? 4.948 23.142 1.242 1.00 97.00 318 ILE A N 1
ATOM 2745 C CA . ILE A 1 318 ? 4.890 24.569 1.608 1.00 97.00 318 ILE A CA 1
ATOM 2746 C C . ILE A 1 318 ? 3.743 24.806 2.598 1.00 97.00 318 ILE A C 1
ATOM 2748 O O . ILE A 1 318 ? 3.906 25.530 3.575 1.00 97.00 318 ILE A O 1
ATOM 2752 N N . GLU A 1 319 ? 2.606 24.141 2.390 1.00 97.94 319 GLU A N 1
ATOM 2753 C CA . GLU A 1 319 ? 1.441 24.225 3.266 1.00 97.94 319 GLU A CA 1
ATOM 2754 C C . GLU A 1 319 ? 1.774 23.733 4.674 1.00 97.94 319 GLU A C 1
ATOM 2756 O O . GLU A 1 319 ? 1.449 24.412 5.646 1.00 97.94 319 GLU A O 1
ATOM 2761 N N . ARG A 1 320 ? 2.472 22.591 4.782 1.00 98.00 320 ARG A N 1
ATOM 2762 C CA . ARG A 1 320 ? 2.941 22.050 6.062 1.00 98.00 320 ARG A CA 1
ATOM 2763 C C . ARG A 1 320 ? 3.889 23.022 6.763 1.00 98.00 320 ARG A C 1
ATOM 2765 O O . ARG A 1 320 ? 3.675 23.289 7.938 1.00 98.00 320 ARG A O 1
ATOM 2772 N N . ILE A 1 321 ? 4.878 23.580 6.057 1.00 97.50 321 ILE A N 1
ATOM 2773 C CA . ILE A 1 321 ? 5.831 24.549 6.634 1.00 97.50 321 ILE A CA 1
ATOM 2774 C C . ILE A 1 321 ? 5.085 25.745 7.231 1.00 97.50 321 ILE A C 1
ATOM 2776 O O . ILE A 1 321 ? 5.300 26.079 8.392 1.00 97.50 321 ILE A O 1
ATOM 2780 N N . ASN A 1 322 ? 4.182 26.354 6.459 1.00 97.62 322 ASN A N 1
ATOM 2781 C CA . ASN A 1 322 ? 3.459 27.548 6.890 1.00 97.62 322 ASN A CA 1
ATOM 2782 C C . ASN A 1 322 ? 2.531 27.258 8.079 1.00 97.62 322 ASN A C 1
ATOM 2784 O O . ASN A 1 322 ? 2.489 28.034 9.029 1.00 97.62 322 ASN A O 1
ATOM 2788 N N . VAL A 1 323 ? 1.807 26.132 8.058 1.00 98.44 323 VAL A N 1
ATOM 2789 C CA . VAL A 1 323 ? 0.933 25.740 9.175 1.00 98.44 323 VAL A CA 1
ATOM 2790 C C . VAL A 1 323 ? 1.741 25.483 10.445 1.00 98.44 323 VAL A C 1
ATOM 2792 O O . VAL A 1 323 ? 1.369 25.979 11.507 1.00 98.44 323 VAL A O 1
ATOM 2795 N N . LEU A 1 324 ? 2.862 24.766 10.338 1.00 97.81 324 LEU A N 1
ATOM 2796 C CA . LEU A 1 324 ? 3.746 24.520 11.475 1.00 97.81 324 LEU A CA 1
ATOM 2797 C C . LEU A 1 324 ? 4.358 25.815 12.021 1.00 97.81 324 LEU A C 1
ATOM 2799 O O . LEU A 1 324 ? 4.469 25.959 13.231 1.00 97.81 324 LEU A O 1
ATOM 2803 N N . GLU A 1 325 ? 4.677 26.789 11.165 1.00 97.00 325 GLU A N 1
ATOM 2804 C CA . GLU A 1 325 ? 5.182 28.091 11.609 1.00 97.00 325 GLU A CA 1
ATOM 2805 C C . GLU A 1 325 ? 4.162 28.859 12.469 1.00 97.00 325 GLU A C 1
ATOM 2807 O O . GLU A 1 325 ? 4.553 29.475 13.461 1.00 97.00 325 GLU A O 1
ATOM 2812 N N . PHE A 1 326 ? 2.865 28.814 12.139 1.00 98.50 326 PHE A N 1
ATOM 2813 C CA . PHE A 1 326 ? 1.834 29.416 12.994 1.00 98.50 326 PHE A CA 1
ATOM 2814 C C . PHE A 1 326 ? 1.639 28.647 14.308 1.00 98.50 326 PHE A C 1
ATOM 2816 O O . PHE A 1 326 ? 1.416 29.278 15.343 1.00 98.50 326 PHE A O 1
ATOM 2823 N N . ILE A 1 327 ? 1.737 27.312 14.276 1.00 98.06 327 ILE A N 1
ATOM 2824 C CA . ILE A 1 327 ? 1.634 26.451 15.467 1.00 98.06 327 ILE A CA 1
ATOM 2825 C C . ILE A 1 327 ? 2.779 26.744 16.434 1.00 98.06 327 ILE A C 1
ATOM 2827 O O . ILE A 1 327 ? 2.523 27.058 17.591 1.00 98.06 327 ILE A O 1
ATOM 2831 N N . ASP A 1 328 ? 4.020 26.730 15.944 1.00 96.00 328 ASP A N 1
ATOM 2832 C CA . ASP A 1 328 ? 5.224 26.968 16.749 1.00 96.00 328 ASP A CA 1
ATOM 2833 C C . ASP A 1 328 ? 5.262 28.392 17.343 1.00 96.00 328 ASP A C 1
ATOM 2835 O O . ASP A 1 328 ? 5.952 28.643 18.328 1.00 96.00 328 ASP A O 1
ATOM 2839 N N . LYS A 1 329 ? 4.528 29.347 16.752 1.00 97.12 329 LYS A N 1
ATOM 2840 C CA . LYS A 1 329 ? 4.372 30.721 17.265 1.00 97.12 329 LYS A CA 1
ATOM 2841 C C . LYS A 1 329 ? 3.093 30.933 18.082 1.00 97.12 329 LYS A C 1
ATOM 2843 O O . LYS A 1 329 ? 2.840 32.061 18.499 1.00 97.12 329 LYS A O 1
ATOM 2848 N N . ASN A 1 330 ? 2.270 29.900 18.276 1.00 97.69 330 ASN A N 1
ATOM 2849 C CA . ASN A 1 330 ? 0.958 29.975 18.929 1.00 97.69 330 ASN A CA 1
ATOM 2850 C C . ASN A 1 330 ? 0.012 31.048 18.333 1.00 97.69 330 ASN A C 1
ATOM 2852 O O . ASN A 1 330 ? -0.784 31.666 19.035 1.00 97.69 330 ASN A O 1
ATOM 2856 N N . GLN A 1 331 ? 0.071 31.269 17.015 1.00 98.00 331 GLN A N 1
ATOM 2857 C CA . GLN A 1 331 ? -0.707 32.291 16.298 1.00 98.00 331 GLN A CA 1
ATOM 2858 C C . GLN A 1 331 ? -2.018 31.723 15.723 1.00 98.00 331 GLN A C 1
ATOM 2860 O O . GLN A 1 331 ? -2.144 31.535 14.511 1.00 98.00 331 GLN A O 1
ATOM 2865 N N . ILE A 1 332 ? -3.008 31.457 16.585 1.00 98.12 332 ILE A N 1
ATOM 2866 C CA . ILE A 1 332 ? -4.287 30.821 16.200 1.00 98.12 332 ILE A CA 1
ATOM 2867 C C . ILE A 1 332 ? -5.044 31.630 15.134 1.00 98.12 332 ILE A C 1
ATOM 2869 O O . ILE A 1 332 ? -5.451 31.068 14.118 1.00 98.12 332 ILE A O 1
ATOM 2873 N N . ASP A 1 333 ? -5.191 32.946 15.309 1.00 97.19 333 ASP A N 1
ATOM 2874 C CA . ASP A 1 333 ? -5.937 33.790 14.358 1.00 97.19 333 ASP A CA 1
ATOM 2875 C C . ASP A 1 333 ? -5.259 33.868 12.981 1.00 97.19 333 ASP A C 1
ATOM 2877 O O . ASP A 1 333 ? -5.924 33.845 11.938 1.00 97.19 333 ASP A O 1
ATOM 2881 N N . GLY A 1 334 ? -3.922 33.901 12.975 1.00 97.94 334 GLY A N 1
ATOM 2882 C CA . GLY A 1 334 ? -3.118 33.850 11.755 1.00 97.94 334 GLY A CA 1
ATOM 2883 C C . GLY A 1 334 ? -3.296 32.522 11.024 1.00 97.94 334 GLY A C 1
ATOM 2884 O O . GLY A 1 334 ? -3.593 32.513 9.828 1.00 97.94 334 GLY A O 1
ATOM 2885 N N . LEU A 1 335 ? -3.219 31.405 11.757 1.00 97.94 335 LEU A N 1
ATOM 2886 C CA . LEU A 1 335 ? -3.465 30.072 11.210 1.00 97.94 335 LEU A CA 1
ATOM 2887 C C . LEU A 1 335 ? -4.879 29.960 10.635 1.00 97.94 335 LEU A C 1
ATOM 2889 O O . LEU A 1 335 ? -5.057 29.522 9.503 1.00 97.94 335 LEU A O 1
ATOM 2893 N N . LYS A 1 336 ? -5.890 30.397 11.384 1.00 97.75 336 LYS A N 1
ATOM 2894 C CA . LYS A 1 336 ? -7.297 30.374 10.974 1.00 97.75 336 LYS A CA 1
ATOM 2895 C C . LYS A 1 336 ? -7.541 31.148 9.678 1.00 97.75 336 LYS A C 1
ATOM 2897 O O . LYS A 1 336 ? -8.219 30.639 8.784 1.00 97.75 336 LYS A O 1
ATOM 2902 N N . THR A 1 337 ? -6.968 32.344 9.558 1.00 97.50 337 THR A N 1
ATOM 2903 C CA . THR A 1 337 ? -7.042 33.160 8.334 1.00 97.50 337 THR A CA 1
ATOM 2904 C C . THR A 1 337 ? -6.364 32.441 7.168 1.00 97.50 337 THR A C 1
ATOM 2906 O O . THR A 1 337 ? -6.980 32.247 6.120 1.00 97.50 337 THR A O 1
ATOM 2909 N N . TYR A 1 338 ? -5.148 31.932 7.389 1.00 97.81 338 TYR A N 1
ATOM 2910 C CA . TYR A 1 338 ? -4.383 31.193 6.387 1.00 97.81 338 TYR A CA 1
ATOM 2911 C C . TYR A 1 338 ? -5.120 29.944 5.870 1.00 97.81 338 TYR A C 1
ATOM 2913 O O . TYR A 1 338 ? -5.165 29.716 4.658 1.00 97.81 338 TYR A O 1
ATOM 2921 N N . LEU A 1 339 ? -5.733 29.153 6.760 1.00 97.06 339 LEU A N 1
ATOM 2922 C CA . LEU A 1 339 ? -6.502 27.958 6.393 1.00 97.06 339 LEU A CA 1
ATOM 2923 C C . LEU A 1 339 ? -7.715 28.305 5.519 1.00 97.06 339 LEU A C 1
ATOM 2925 O O . LEU A 1 339 ? -7.950 27.623 4.520 1.00 97.06 339 LEU A O 1
ATOM 2929 N N . LYS A 1 340 ? -8.448 29.380 5.851 1.00 95.69 340 LYS A N 1
ATOM 2930 C CA . LYS A 1 340 ? -9.610 29.851 5.077 1.00 95.69 340 LYS A CA 1
ATOM 2931 C C . LYS A 1 340 ? -9.210 30.352 3.689 1.00 95.69 340 LYS A C 1
ATOM 2933 O O . LYS A 1 340 ? -9.773 29.896 2.695 1.00 95.69 340 LYS A O 1
ATOM 2938 N N . GLU A 1 341 ? -8.229 31.251 3.612 1.00 97.19 341 GLU A N 1
ATOM 2939 C CA . GLU A 1 341 ? -7.787 31.860 2.349 1.00 97.19 341 GLU A CA 1
ATOM 2940 C C . GLU A 1 341 ? -7.257 30.818 1.358 1.00 97.19 341 GLU A C 1
ATOM 2942 O O . GLU A 1 341 ? -7.569 30.866 0.168 1.00 97.19 341 GLU A O 1
ATOM 2947 N N . ASN A 1 342 ? -6.511 29.829 1.858 1.00 96.88 342 ASN A N 1
ATOM 2948 C CA . ASN A 1 342 ? -5.896 28.790 1.030 1.00 96.88 342 ASN A CA 1
ATOM 2949 C C . ASN A 1 342 ? -6.756 27.521 0.904 1.00 96.88 342 ASN A C 1
ATOM 2951 O O . ASN A 1 342 ? -6.352 26.577 0.223 1.00 96.88 342 ASN A O 1
ATOM 2955 N N . LYS A 1 343 ? -7.936 27.477 1.543 1.00 96.62 343 LYS A N 1
ATOM 2956 C CA . LYS A 1 343 ? -8.837 26.307 1.586 1.00 96.62 343 LYS A CA 1
ATOM 2957 C C . LYS A 1 343 ? -8.114 25.022 2.022 1.00 96.62 343 LYS A C 1
ATOM 2959 O O . LYS A 1 343 ? -8.323 23.946 1.452 1.00 96.62 343 LYS A O 1
ATOM 2964 N N . ILE A 1 344 ? -7.237 25.146 3.017 1.00 96.81 344 ILE A N 1
ATOM 2965 C CA . ILE A 1 344 ? -6.434 24.038 3.541 1.00 96.81 344 ILE A CA 1
ATOM 2966 C C . ILE A 1 344 ? -7.208 23.340 4.653 1.00 96.81 344 ILE A C 1
ATOM 2968 O O . ILE A 1 344 ? -7.703 23.959 5.588 1.00 96.81 344 ILE A O 1
ATOM 2972 N N . GLU A 1 345 ? -7.254 22.018 4.567 1.00 97.06 345 GLU A N 1
ATOM 2973 C CA . GLU A 1 345 ? -7.773 21.154 5.616 1.00 97.06 345 GLU A 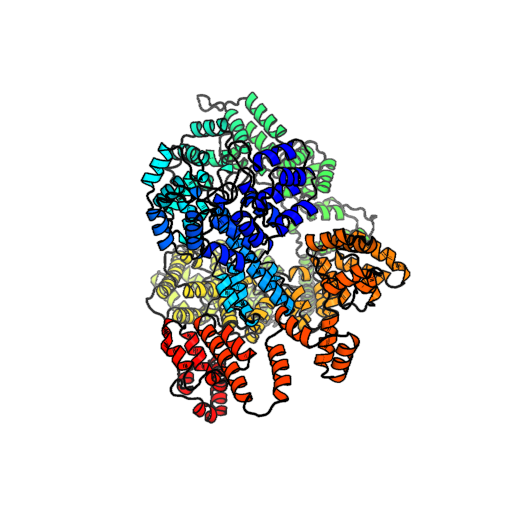CA 1
ATOM 2974 C C . GLU A 1 345 ? -6.591 20.540 6.370 1.00 97.06 345 GLU A C 1
ATOM 2976 O O . GLU A 1 345 ? -5.756 19.881 5.748 1.00 97.06 345 GLU A O 1
ATOM 2981 N N . LEU A 1 346 ? -6.510 20.727 7.692 1.00 97.81 346 LEU A N 1
ATOM 2982 C CA . LEU A 1 346 ? -5.369 20.256 8.493 1.00 97.81 346 LEU A CA 1
ATOM 2983 C C . LEU A 1 346 ? -5.136 18.743 8.335 1.00 97.81 346 LEU A C 1
ATOM 2985 O O . LEU A 1 346 ? -3.996 18.305 8.207 1.00 97.81 346 LEU A O 1
ATOM 2989 N N . LYS A 1 347 ? -6.207 17.948 8.221 1.00 97.12 347 LYS A N 1
ATOM 2990 C CA . LYS A 1 347 ? -6.156 16.500 7.975 1.00 97.12 347 LYS A CA 1
ATOM 2991 C C . LYS A 1 347 ? -5.410 16.136 6.690 1.00 97.12 347 LYS A C 1
ATOM 2993 O O . LYS A 1 347 ? -4.781 15.085 6.646 1.00 97.12 347 LYS A O 1
ATOM 2998 N N . LYS A 1 348 ? -5.435 16.987 5.655 1.00 97.12 348 LYS A N 1
ATOM 2999 C CA . LYS A 1 348 ? -4.704 16.750 4.393 1.00 97.12 348 LYS A CA 1
ATOM 3000 C C . LYS A 1 348 ? -3.194 16.920 4.536 1.00 97.12 348 LYS A C 1
ATOM 3002 O O . LYS A 1 348 ? -2.459 16.491 3.652 1.00 97.12 348 LYS A O 1
ATOM 3007 N N . LEU A 1 349 ? -2.730 17.541 5.620 1.00 97.19 349 LEU A N 1
ATOM 3008 C CA . LEU A 1 349 ? -1.305 17.615 5.930 1.00 97.19 349 LEU A CA 1
ATOM 3009 C C . LEU A 1 349 ? -0.779 16.291 6.483 1.00 97.19 349 LEU A C 1
ATOM 3011 O O . LEU A 1 349 ? 0.431 16.066 6.401 1.00 97.19 349 LEU A O 1
ATOM 3015 N N . ASN A 1 350 ? -1.661 15.432 7.010 1.00 97.38 350 ASN A N 1
ATOM 3016 C CA . ASN A 1 350 ? -1.295 14.129 7.544 1.00 97.38 350 ASN A CA 1
ATOM 3017 C C . ASN A 1 350 ? -0.958 13.146 6.416 1.00 97.38 350 ASN A C 1
ATOM 3019 O O . ASN A 1 350 ? -1.635 13.080 5.389 1.00 97.38 350 ASN A O 1
ATOM 3023 N N . ASP A 1 351 ? 0.080 12.349 6.631 1.00 95.69 351 ASP A N 1
ATOM 3024 C CA . ASP A 1 351 ? 0.482 11.246 5.764 1.00 95.69 351 ASP A CA 1
ATOM 3025 C C . ASP A 1 351 ? 0.999 10.069 6.613 1.00 95.69 351 ASP A C 1
ATOM 3027 O O . ASP A 1 351 ? 0.894 10.070 7.837 1.00 95.69 351 ASP A O 1
ATOM 3031 N N . ASN A 1 352 ? 1.569 9.043 5.979 1.00 95.81 352 ASN A N 1
ATOM 3032 C CA . ASN A 1 352 ? 2.081 7.860 6.686 1.00 95.81 352 ASN A CA 1
ATOM 3033 C C . ASN A 1 352 ? 3.297 8.137 7.600 1.00 95.81 352 ASN A C 1
ATOM 3035 O O . ASN A 1 352 ? 3.803 7.209 8.230 1.00 95.81 352 ASN A O 1
ATOM 3039 N N . TYR A 1 353 ? 3.828 9.359 7.603 1.00 96.19 353 TYR A N 1
ATOM 3040 C CA . TYR A 1 353 ? 5.039 9.772 8.310 1.00 96.19 353 TYR A CA 1
ATOM 3041 C C . TYR A 1 353 ? 4.831 11.008 9.192 1.00 96.19 353 TYR A C 1
ATOM 3043 O O . TYR A 1 353 ? 5.679 11.288 10.035 1.00 96.19 353 TYR A O 1
ATOM 3051 N N . PHE A 1 354 ? 3.740 11.748 9.002 1.00 97.44 354 PHE A N 1
ATOM 3052 C CA . PHE A 1 354 ? 3.423 12.960 9.743 1.00 97.44 354 PHE A CA 1
ATOM 3053 C C . PHE A 1 354 ? 1.951 12.983 10.150 1.00 97.44 354 PHE A C 1
ATOM 3055 O O . PHE A 1 354 ? 1.065 12.836 9.310 1.00 97.44 354 PHE A O 1
ATOM 3062 N N . ASN A 1 355 ? 1.701 13.244 11.431 1.00 97.62 355 ASN A N 1
ATOM 3063 C CA . ASN A 1 355 ? 0.380 13.521 11.977 1.00 97.62 355 ASN A CA 1
ATOM 3064 C C . ASN A 1 355 ? 0.457 14.826 12.777 1.00 97.62 355 ASN A C 1
ATOM 3066 O O . ASN A 1 355 ? 1.234 14.934 13.725 1.00 97.62 355 ASN A O 1
ATOM 3070 N N . ILE A 1 356 ? -0.337 15.819 12.381 1.00 98.19 356 ILE A N 1
ATOM 3071 C CA . ILE A 1 356 ? -0.322 17.152 12.985 1.00 98.19 356 ILE A CA 1
ATOM 3072 C C . ILE A 1 356 ? -0.767 17.148 14.453 1.00 98.19 356 ILE A C 1
ATOM 3074 O O . ILE A 1 356 ? -0.223 17.906 15.250 1.00 98.19 356 ILE A O 1
ATOM 3078 N N . VAL A 1 357 ? -1.695 16.265 14.834 1.00 97.75 357 VAL A N 1
ATOM 3079 C CA . VAL A 1 357 ? -2.150 16.141 16.226 1.00 97.75 357 VAL A CA 1
ATOM 3080 C C . VAL A 1 357 ? -1.032 15.554 17.084 1.00 97.75 357 VAL A C 1
ATOM 3082 O O . VAL A 1 357 ? -0.702 16.101 18.134 1.00 97.75 357 VAL A O 1
ATOM 3085 N N . GLU A 1 358 ? -0.370 14.495 16.605 1.00 96.81 358 GLU A N 1
ATOM 3086 C CA . GLU A 1 358 ? 0.803 13.941 17.291 1.00 96.81 358 GLU A CA 1
ATOM 3087 C C . GLU A 1 358 ? 1.950 14.945 17.392 1.00 96.81 358 GLU A C 1
ATOM 3089 O O . GLU A 1 358 ? 2.632 14.981 18.412 1.00 96.81 358 GLU A O 1
ATOM 3094 N N . TYR A 1 359 ? 2.177 15.750 16.348 1.00 97.31 359 TYR A N 1
ATOM 3095 C CA . TYR A 1 359 ? 3.191 16.802 16.369 1.00 97.31 359 TYR A CA 1
ATOM 3096 C C . TYR A 1 359 ? 2.935 17.780 17.521 1.00 97.31 359 TYR A C 1
ATOM 3098 O O . TYR A 1 359 ? 3.823 18.002 18.341 1.00 97.31 359 TYR A O 1
ATOM 3106 N N . CYS A 1 360 ? 1.709 18.297 17.633 1.00 97.31 360 CYS A N 1
ATOM 3107 C CA . CYS A 1 360 ? 1.319 19.212 18.705 1.00 97.31 360 CYS A CA 1
ATOM 3108 C C . CYS A 1 360 ? 1.384 18.572 20.104 1.00 97.31 360 CYS A C 1
ATOM 3110 O O . CYS A 1 360 ? 1.721 19.257 21.070 1.00 97.31 360 CYS A O 1
ATOM 3112 N N . ASN A 1 361 ? 1.096 17.272 20.217 1.00 94.56 361 ASN A N 1
ATOM 3113 C CA . ASN A 1 361 ? 1.114 16.546 21.493 1.00 94.56 361 ASN A CA 1
ATOM 3114 C C . ASN A 1 361 ? 2.522 16.119 21.942 1.00 94.56 361 ASN A C 1
ATOM 3116 O O . ASN A 1 361 ? 2.754 15.967 23.136 1.00 94.56 361 ASN A O 1
ATOM 3120 N N . LYS A 1 362 ? 3.466 15.916 21.012 1.00 94.44 362 LYS A N 1
ATOM 3121 C CA . LYS A 1 362 ? 4.873 15.581 21.322 1.00 94.44 362 LYS A CA 1
ATOM 3122 C C . LYS A 1 362 ? 5.687 16.789 21.787 1.00 94.44 362 LYS A C 1
ATOM 3124 O O . LYS A 1 362 ? 6.758 16.616 22.361 1.00 94.44 362 LYS A O 1
ATOM 3129 N N . LYS A 1 363 ? 5.213 17.995 21.484 1.00 93.19 363 LYS A N 1
ATOM 3130 C CA . LYS A 1 363 ? 5.835 19.263 21.862 1.00 93.19 363 LYS A CA 1
ATOM 3131 C C . LYS A 1 363 ? 5.545 19.587 23.325 1.00 93.19 363 LYS A C 1
ATOM 3133 O O . LYS A 1 363 ? 4.431 19.346 23.783 1.00 93.19 363 LYS A O 1
ATOM 3138 N N . GLU A 1 364 ? 6.521 20.140 24.042 1.00 90.44 364 GLU A N 1
ATOM 3139 C CA . GLU A 1 364 ? 6.329 20.609 25.422 1.00 90.44 364 GLU A CA 1
ATOM 3140 C C . GLU A 1 364 ? 5.277 21.733 25.472 1.00 90.44 364 GLU A C 1
ATOM 3142 O O . GLU A 1 364 ? 5.051 22.426 24.477 1.00 90.44 364 GLU A O 1
ATOM 3147 N N . GLU A 1 365 ? 4.596 21.906 26.613 1.00 83.69 365 GLU A N 1
ATOM 3148 C CA . GLU A 1 365 ? 3.528 22.918 26.755 1.00 83.69 365 GLU A CA 1
ATOM 3149 C C . GLU A 1 365 ? 4.015 24.354 26.524 1.00 83.69 365 GLU A C 1
ATOM 3151 O O . GLU A 1 365 ? 3.241 25.197 26.074 1.00 83.69 365 GLU A O 1
ATOM 3156 N N . GLU A 1 366 ? 5.296 24.624 26.786 1.00 85.75 366 GLU A N 1
ATOM 3157 C CA . GLU A 1 366 ? 5.923 25.924 26.530 1.00 85.75 366 GLU A CA 1
ATOM 3158 C C . GLU A 1 366 ? 6.115 26.202 25.028 1.00 85.75 366 GLU A C 1
ATOM 3160 O O . GLU A 1 366 ? 6.132 27.361 24.614 1.00 85.75 366 GLU A O 1
ATOM 3165 N N . GLU A 1 367 ? 6.227 25.160 24.194 1.00 93.81 367 GLU A N 1
ATOM 3166 C CA . GLU A 1 367 ? 6.404 25.302 22.743 1.00 93.81 367 GLU A CA 1
ATOM 3167 C C . GLU A 1 367 ? 5.056 25.415 22.014 1.00 93.81 367 GLU A C 1
ATOM 3169 O O . GLU A 1 367 ? 4.896 26.252 21.125 1.00 93.81 367 GLU A O 1
ATOM 3174 N N . VAL A 1 368 ? 4.064 24.601 22.398 1.00 96.50 368 VAL A N 1
ATOM 3175 C CA . VAL A 1 368 ? 2.713 24.620 21.813 1.00 96.50 368 VAL A CA 1
ATOM 3176 C C . VAL A 1 368 ? 1.675 24.693 22.926 1.00 96.50 368 VAL A C 1
ATOM 3178 O O . VAL A 1 368 ? 1.514 23.755 23.708 1.00 96.50 368 VAL A O 1
ATOM 3181 N N . SER A 1 369 ? 0.931 25.797 22.961 1.00 96.69 369 SER A N 1
ATOM 3182 C CA . SER A 1 369 ? -0.062 26.063 23.995 1.00 96.69 369 SER A CA 1
ATOM 3183 C C . SER A 1 369 ? -1.232 25.080 23.926 1.00 96.69 369 SER A C 1
ATOM 3185 O O . SER A 1 369 ? -1.620 24.601 22.855 1.00 96.69 369 SER A O 1
ATOM 3187 N N . ASN A 1 370 ? -1.866 24.821 25.072 1.00 95.56 370 ASN A N 1
ATOM 3188 C CA . ASN A 1 370 ? -3.069 23.983 25.132 1.00 95.56 370 ASN A CA 1
ATOM 3189 C C . ASN A 1 370 ? -4.217 24.540 24.272 1.00 95.56 370 ASN A C 1
ATOM 3191 O O . ASN A 1 370 ? -4.974 23.770 23.684 1.00 95.56 370 ASN A O 1
ATOM 3195 N N . GLU A 1 371 ? -4.309 25.863 24.121 1.00 96.00 371 GLU A N 1
ATOM 3196 C CA . GLU A 1 371 ? -5.261 26.500 23.207 1.00 96.00 371 GLU A CA 1
ATOM 3197 C C . GLU A 1 371 ? -4.980 26.136 21.746 1.00 96.00 371 GLU A C 1
ATOM 3199 O O . GLU A 1 371 ? -5.903 25.756 21.024 1.00 96.00 371 GLU A O 1
ATOM 3204 N N . MET A 1 372 ? -3.713 26.177 21.318 1.00 98.06 372 MET A N 1
ATOM 3205 C CA . MET A 1 372 ? -3.318 25.775 19.968 1.00 98.06 372 MET A CA 1
ATOM 3206 C C . MET A 1 372 ? -3.581 24.281 19.738 1.00 98.06 372 MET A C 1
ATOM 3208 O O . MET A 1 372 ? -4.149 23.915 18.710 1.00 98.06 372 MET A O 1
ATOM 3212 N N . ARG A 1 373 ? -3.256 23.404 20.703 1.00 97.19 373 ARG A N 1
ATOM 3213 C CA . ARG A 1 373 ? -3.568 21.961 20.611 1.00 97.19 373 ARG A CA 1
ATOM 3214 C C . ARG A 1 373 ? -5.067 21.724 20.431 1.00 97.19 373 ARG A C 1
ATOM 3216 O O . ARG A 1 373 ? -5.481 21.029 19.502 1.00 97.19 373 ARG A O 1
ATOM 3223 N N . ASN A 1 374 ? -5.882 22.360 21.273 1.00 96.19 374 ASN A N 1
ATOM 3224 C CA . ASN A 1 374 ? -7.337 22.274 21.200 1.00 96.19 374 ASN A CA 1
ATOM 3225 C C . ASN A 1 374 ? -7.871 22.816 19.871 1.00 96.19 374 ASN A C 1
ATOM 3227 O O . ASN A 1 374 ? -8.790 22.223 19.301 1.00 96.19 374 ASN A O 1
ATOM 3231 N N . PHE A 1 375 ? -7.288 23.898 19.344 1.00 97.62 375 PHE A N 1
ATOM 3232 C CA . PHE A 1 375 ? -7.625 24.428 18.025 1.00 97.62 375 PHE A CA 1
ATOM 3233 C C . PHE A 1 375 ? -7.358 23.391 16.926 1.00 97.62 375 PHE A C 1
ATOM 3235 O O . PHE A 1 375 ? -8.283 23.048 16.193 1.00 97.62 375 PHE A O 1
ATOM 3242 N N . ILE A 1 376 ? -6.150 22.820 16.855 1.00 98.19 376 ILE A N 1
ATOM 3243 C CA . ILE A 1 376 ? -5.785 21.816 15.839 1.00 98.19 376 ILE A CA 1
ATOM 3244 C C . ILE A 1 376 ? -6.709 20.593 15.889 1.00 98.19 376 ILE A C 1
ATOM 3246 O O . ILE A 1 376 ? -7.186 20.143 14.846 1.00 98.19 376 ILE A O 1
ATOM 3250 N N . ILE A 1 377 ? -7.007 20.082 17.087 1.00 97.31 377 ILE A N 1
ATOM 3251 C CA . ILE A 1 377 ? -7.886 18.918 17.280 1.00 97.31 377 ILE A CA 1
ATOM 3252 C C . ILE A 1 377 ? -9.323 19.228 16.823 1.00 97.31 377 ILE A C 1
ATOM 3254 O O . ILE A 1 377 ? -9.923 18.460 16.064 1.00 97.31 377 ILE A O 1
ATOM 3258 N N . SER A 1 378 ? -9.865 20.374 17.245 1.00 96.94 378 SER A N 1
ATOM 3259 C CA . SER A 1 378 ? -11.245 20.782 16.939 1.00 96.94 378 SER A CA 1
ATOM 3260 C C . SER A 1 378 ? -11.452 21.273 15.502 1.00 96.94 378 SER A C 1
ATOM 3262 O O . SER A 1 378 ? -12.583 21.293 15.037 1.00 96.94 378 SER A O 1
ATOM 3264 N N . HIS A 1 379 ? -10.385 21.601 14.769 1.00 97.62 379 HIS A N 1
ATOM 3265 C CA . HIS A 1 379 ? -10.445 22.126 13.397 1.00 97.62 379 HIS A CA 1
ATOM 3266 C C . HIS A 1 379 ? -9.771 21.198 12.371 1.00 97.62 379 HIS A C 1
ATOM 3268 O O . HIS A 1 379 ? -9.440 21.617 11.260 1.00 97.62 379 HIS A O 1
ATOM 3274 N N . LEU A 1 380 ? -9.555 19.925 12.729 1.00 97.06 380 LEU A N 1
ATOM 3275 C CA . LEU A 1 380 ? -8.754 18.992 11.933 1.00 97.06 380 LEU A CA 1
ATOM 3276 C C . LEU A 1 380 ? -9.292 18.797 10.504 1.00 97.06 380 LEU A C 1
ATOM 3278 O O . LEU A 1 380 ? -8.509 18.697 9.562 1.00 97.06 380 LEU A O 1
ATOM 3282 N N . ASN A 1 381 ? -10.615 18.753 10.325 1.00 95.69 381 ASN A N 1
ATOM 3283 C CA . ASN A 1 381 ? -11.251 18.672 9.010 1.00 95.69 381 ASN A CA 1
ATOM 3284 C C . ASN A 1 381 ? -12.158 19.882 8.742 1.00 95.69 381 ASN A C 1
ATOM 3286 O O . ASN A 1 381 ? -12.583 20.560 9.675 1.00 95.69 381 ASN A O 1
ATOM 3290 N N . SER A 1 382 ? -12.457 20.143 7.467 1.00 93.81 382 SER A N 1
ATOM 3291 C CA . SER A 1 382 ? -13.222 21.328 7.043 1.00 93.81 382 SER A CA 1
ATOM 3292 C C . SER A 1 382 ? -14.620 21.384 7.662 1.00 93.81 382 SER A C 1
ATOM 3294 O O . SER A 1 382 ? -15.092 22.451 8.030 1.00 93.81 382 SER A O 1
ATOM 3296 N N . LEU A 1 383 ? -15.263 20.235 7.850 1.00 94.81 383 LEU A N 1
ATOM 3297 C CA . LEU A 1 383 ? -16.582 20.165 8.459 1.00 94.81 383 LEU A CA 1
ATOM 3298 C C . LEU A 1 383 ? -16.556 20.492 9.959 1.00 94.81 383 LEU A C 1
ATOM 3300 O O . LEU A 1 383 ? -17.373 21.284 10.422 1.00 94.81 383 LEU A O 1
ATOM 3304 N N . ARG A 1 384 ? -15.607 19.909 10.705 1.00 95.31 384 ARG A N 1
ATOM 3305 C CA . ARG A 1 384 ? -15.362 20.241 12.116 1.00 95.31 384 ARG A CA 1
ATOM 3306 C C . ARG A 1 384 ? -15.055 21.721 12.267 1.00 95.31 384 ARG A C 1
ATOM 3308 O O . ARG A 1 384 ? -15.647 22.363 13.124 1.00 95.31 384 ARG A O 1
ATOM 3315 N N . PHE A 1 385 ? -14.185 22.241 11.399 1.00 95.69 385 PHE A N 1
ATOM 3316 C CA . PHE A 1 385 ? -13.823 23.650 11.355 1.00 95.69 385 PHE A CA 1
ATOM 3317 C C . PHE A 1 385 ? -15.078 24.527 11.267 1.00 95.69 385 PHE A C 1
ATOM 3319 O O . PHE A 1 385 ? -15.283 25.358 12.141 1.00 95.69 385 PHE A O 1
ATOM 3326 N N . GLU A 1 386 ? -15.951 24.312 10.277 1.00 96.06 386 GLU A N 1
ATOM 3327 C CA . GLU A 1 386 ? -17.154 25.143 10.104 1.00 96.06 386 GLU A CA 1
ATOM 3328 C C . GLU A 1 386 ? -18.122 25.038 11.292 1.00 96.06 386 GLU A C 1
ATOM 3330 O O . GLU A 1 386 ? -18.621 26.052 11.778 1.00 96.06 386 GLU A O 1
ATOM 3335 N N . ILE A 1 387 ? -18.359 23.830 11.813 1.00 96.62 387 ILE A N 1
ATOM 3336 C CA . ILE A 1 387 ? -19.294 23.620 12.931 1.00 96.62 387 ILE A CA 1
ATOM 3337 C C . ILE A 1 387 ? -18.771 24.269 14.213 1.00 96.62 387 ILE A C 1
ATOM 3339 O O . ILE A 1 387 ? -19.505 25.008 14.869 1.00 96.62 387 ILE A O 1
ATOM 3343 N N . VAL A 1 388 ? -17.502 24.038 14.558 1.00 96.44 388 VAL A N 1
ATOM 3344 C CA . VAL A 1 388 ? -16.871 24.627 15.747 1.00 96.44 388 VAL A CA 1
ATOM 3345 C C . VAL A 1 388 ? -16.816 26.150 15.632 1.00 96.44 388 VAL A C 1
ATOM 3347 O O . VAL A 1 388 ? -17.087 26.857 16.602 1.00 96.44 388 VAL A O 1
ATOM 3350 N N . GLU A 1 389 ? -16.556 26.679 14.439 1.00 96.00 389 GLU A N 1
ATOM 3351 C CA . GLU A 1 389 ? -16.577 28.114 14.177 1.00 96.00 389 GLU A CA 1
ATOM 3352 C C . GLU A 1 389 ? -17.971 28.724 14.327 1.00 96.00 389 GLU A C 1
ATOM 3354 O O . GLU A 1 389 ? -18.116 29.759 14.976 1.00 96.00 389 GLU A O 1
ATOM 3359 N N . LEU A 1 390 ? -19.014 28.091 13.789 1.00 96.19 390 LEU A N 1
ATOM 3360 C CA . LEU A 1 390 ? -20.396 28.541 13.967 1.00 96.19 390 LEU A CA 1
ATOM 3361 C C . LEU A 1 390 ? -20.832 28.472 15.439 1.00 96.19 390 LEU A C 1
ATOM 3363 O O . LEU A 1 390 ? -21.502 29.390 15.921 1.00 96.19 390 LEU A O 1
ATOM 3367 N N . MET A 1 391 ? -20.395 27.452 16.186 1.00 95.62 391 MET A N 1
ATOM 3368 C CA . MET A 1 391 ? -20.611 27.365 17.636 1.00 95.62 391 MET A CA 1
ATOM 3369 C C . MET A 1 391 ? -19.933 28.520 18.383 1.00 95.62 391 MET A C 1
ATOM 3371 O O . MET A 1 391 ? -20.571 29.176 19.207 1.00 95.62 391 MET A O 1
ATOM 3375 N N . ASN A 1 392 ? -18.664 28.803 18.077 1.00 93.69 392 ASN A N 1
ATOM 3376 C CA . ASN A 1 392 ? -17.901 29.876 18.715 1.00 93.69 392 ASN A CA 1
ATOM 3377 C C . ASN A 1 392 ? -18.449 31.266 18.356 1.00 93.69 392 ASN A C 1
ATOM 3379 O O . ASN A 1 392 ? -18.600 32.109 19.236 1.00 93.69 392 ASN A O 1
ATOM 3383 N N . ASN A 1 393 ? -18.824 31.494 17.095 1.00 93.88 393 ASN A N 1
ATOM 3384 C CA . ASN A 1 393 ? -19.377 32.770 16.626 1.00 93.88 393 ASN A CA 1
ATOM 3385 C C . ASN A 1 393 ? -20.815 33.018 17.111 1.00 93.88 393 ASN A C 1
ATOM 3387 O O . ASN A 1 393 ? -21.263 34.161 17.145 1.00 93.88 393 ASN A O 1
ATOM 3391 N N . SER A 1 394 ? -21.538 31.971 17.520 1.00 93.88 394 SER A N 1
ATOM 3392 C CA . SER A 1 394 ? -22.856 32.099 18.157 1.00 93.88 394 SER A CA 1
ATOM 3393 C C . SER A 1 394 ? -22.789 32.685 19.573 1.00 93.88 394 SER A C 1
ATOM 3395 O O . SER A 1 394 ? -23.820 33.057 20.139 1.00 93.88 394 SER A O 1
ATOM 3397 N N . MET A 1 395 ? -21.588 32.774 20.151 1.00 91.50 395 MET A N 1
ATOM 3398 C CA . MET A 1 395 ? -21.335 33.299 21.488 1.00 91.50 395 MET A CA 1
ATOM 3399 C C . MET A 1 395 ? -20.849 34.750 21.391 1.00 91.50 395 MET A C 1
ATOM 3401 O O . MET A 1 395 ? -19.732 35.018 20.957 1.00 91.50 395 MET A O 1
ATOM 3405 N N . ILE A 1 396 ? -21.662 35.705 21.841 1.00 84.38 396 ILE A N 1
ATOM 3406 C CA . ILE A 1 396 ? -21.249 37.106 21.964 1.00 84.38 396 ILE A CA 1
ATOM 3407 C C . ILE A 1 396 ? -20.580 37.260 23.334 1.00 84.38 396 ILE A C 1
ATOM 3409 O O . ILE A 1 396 ? -21.252 37.214 24.370 1.00 84.38 396 ILE A O 1
ATOM 3413 N N . LYS A 1 397 ? -19.254 37.448 23.358 1.00 75.06 397 LYS A N 1
ATOM 3414 C CA . LYS A 1 397 ? -18.554 37.860 24.585 1.00 75.06 397 LYS A CA 1
ATOM 3415 C C . LYS A 1 397 ? -19.074 39.243 24.994 1.00 75.06 397 LYS A C 1
ATOM 3417 O O . LYS A 1 397 ? -18.966 40.185 24.215 1.00 75.06 397 LYS A O 1
ATOM 3422 N N . MET A 1 398 ? -19.638 39.366 26.197 1.00 65.44 398 MET A N 1
ATOM 3423 C CA . MET A 1 398 ? -20.028 40.655 26.773 1.00 65.44 398 MET A CA 1
ATOM 3424 C C . MET A 1 398 ? -19.388 40.892 28.139 1.00 65.44 398 MET A C 1
ATOM 3426 O O . MET A 1 398 ? -19.150 39.962 28.912 1.00 65.44 398 MET A O 1
ATOM 3430 N N . GLU A 1 399 ? -19.131 42.174 28.400 1.00 60.03 399 GLU A N 1
ATOM 3431 C CA . GLU A 1 399 ? -18.697 42.735 29.676 1.00 60.03 399 GLU A CA 1
ATOM 3432 C C . GLU A 1 399 ? -19.601 42.233 30.819 1.00 60.03 399 GLU A C 1
ATOM 3434 O O . GLU A 1 399 ? -20.824 42.180 30.678 1.00 60.03 399 GLU A O 1
ATOM 3439 N N . ASN A 1 400 ? -18.993 41.870 31.955 1.00 79.00 400 ASN A N 1
ATOM 3440 C CA . ASN A 1 400 ? -19.634 41.350 33.178 1.00 79.00 400 ASN A CA 1
ATOM 3441 C C . ASN A 1 400 ? -20.007 39.852 33.207 1.00 79.00 400 ASN A C 1
ATOM 3443 O O . ASN A 1 400 ? -20.926 39.473 33.929 1.00 79.00 400 ASN A O 1
ATOM 3447 N N . ASN A 1 401 ? -19.294 38.976 32.486 1.00 77.81 401 ASN A N 1
ATOM 3448 C CA . ASN A 1 401 ? -19.453 37.507 32.562 1.00 77.81 401 ASN A CA 1
ATOM 3449 C C . ASN A 1 401 ? -20.844 36.959 32.162 1.00 77.81 401 ASN A C 1
ATOM 3451 O O . ASN A 1 401 ? -21.123 35.778 32.375 1.00 77.81 401 ASN A O 1
ATOM 3455 N N . ILE A 1 402 ? -21.717 37.770 31.551 1.00 79.62 402 ILE A N 1
ATOM 3456 C CA . ILE A 1 402 ? -23.003 37.308 31.013 1.00 79.62 402 ILE A CA 1
ATOM 3457 C C . ILE A 1 402 ? -22.821 36.957 29.535 1.00 79.62 402 ILE A C 1
ATOM 3459 O O . ILE A 1 402 ? -22.625 37.825 28.687 1.00 79.62 402 ILE A O 1
ATOM 3463 N N . ILE A 1 403 ? -22.928 35.669 29.217 1.00 80.38 403 ILE A N 1
ATOM 3464 C CA . ILE A 1 403 ? -22.888 35.160 27.843 1.00 80.38 403 ILE A CA 1
ATOM 3465 C C . ILE A 1 403 ? -24.196 35.538 27.136 1.00 80.38 403 ILE A C 1
ATOM 3467 O O . ILE A 1 403 ? -25.261 35.030 27.494 1.00 80.38 403 ILE A O 1
ATOM 3471 N N . LYS A 1 404 ? -24.131 36.396 26.109 1.00 84.19 404 LYS A N 1
ATOM 3472 C CA . LYS A 1 404 ? -25.249 36.601 25.174 1.00 84.19 404 LYS A CA 1
ATOM 3473 C C . LYS A 1 404 ? -25.055 35.725 23.939 1.00 84.19 404 LYS A C 1
ATOM 3475 O O . LYS A 1 404 ? -23.934 35.462 23.521 1.00 84.19 404 LYS A O 1
ATOM 3480 N N . ILE A 1 405 ? -26.161 35.274 23.358 1.00 91.75 405 ILE A N 1
ATOM 3481 C CA . ILE A 1 405 ? -26.163 34.481 22.126 1.00 91.75 405 ILE A CA 1
ATOM 3482 C C . ILE A 1 405 ? -26.576 35.335 20.930 1.00 91.75 405 ILE A C 1
ATOM 3484 O O . ILE A 1 405 ? -27.523 36.119 21.030 1.00 91.75 405 ILE A O 1
ATOM 3488 N N . ASP A 1 406 ? -25.906 35.149 19.795 1.00 94.00 406 ASP A N 1
ATOM 3489 C CA . ASP A 1 406 ? -26.367 35.674 18.510 1.00 94.00 406 ASP A CA 1
ATOM 3490 C C . ASP A 1 406 ? -27.362 34.682 17.891 1.00 94.00 406 ASP A C 1
ATOM 3492 O O . ASP A 1 406 ? -26.997 33.601 17.421 1.00 94.00 406 ASP A O 1
ATOM 3496 N N . LYS A 1 407 ? -28.648 35.045 17.892 1.00 94.69 407 LYS A N 1
ATOM 3497 C CA . LYS A 1 407 ? -29.717 34.194 17.349 1.00 94.69 407 LYS A CA 1
ATOM 3498 C C . LYS A 1 407 ? -29.557 33.925 15.850 1.00 94.69 407 LYS A C 1
ATOM 3500 O O . LYS A 1 407 ? -29.955 32.854 15.403 1.00 94.69 407 LYS A O 1
ATOM 3505 N N . ASN A 1 408 ? -28.978 34.855 15.088 1.00 95.00 408 ASN A N 1
ATOM 3506 C CA . ASN A 1 408 ? -28.781 34.671 13.651 1.00 95.00 408 ASN A CA 1
ATOM 3507 C C . ASN A 1 408 ? -27.705 33.613 13.386 1.00 95.00 408 ASN A C 1
ATOM 3509 O O . ASN A 1 408 ? -27.890 32.760 12.524 1.00 95.00 408 ASN A O 1
ATOM 3513 N N . LYS A 1 409 ? -26.626 33.613 14.177 1.00 95.75 409 LYS A N 1
ATOM 3514 C CA . LYS A 1 409 ? -25.555 32.608 14.086 1.00 95.75 409 LYS A CA 1
ATOM 3515 C C . LYS A 1 409 ? -25.975 31.230 14.583 1.00 95.75 409 LYS A C 1
ATOM 3517 O O . LYS A 1 409 ? -25.594 30.233 13.980 1.00 95.75 409 LYS A O 1
ATOM 3522 N N . ILE A 1 410 ? -26.837 31.169 15.599 1.00 95.69 410 ILE A N 1
ATOM 3523 C CA . ILE A 1 410 ? -27.467 29.907 16.011 1.00 95.69 410 ILE A CA 1
ATOM 3524 C C . ILE A 1 410 ? -28.305 29.322 14.873 1.00 95.69 410 ILE A C 1
ATOM 3526 O O . ILE A 1 410 ? -28.205 28.130 14.595 1.00 95.69 410 ILE A O 1
ATOM 3530 N N . LYS A 1 411 ? -29.098 30.158 14.194 1.00 96.00 411 LYS A N 1
ATOM 3531 C CA . LYS A 1 411 ? -29.895 29.715 13.049 1.00 96.00 411 LYS A CA 1
ATOM 3532 C C . LYS A 1 411 ? -29.006 29.233 11.898 1.00 96.00 411 LYS A C 1
ATOM 3534 O O . LYS A 1 411 ? -29.292 28.204 11.304 1.00 96.00 411 LYS A O 1
ATOM 3539 N N . GLU A 1 412 ? -27.905 29.934 11.626 1.00 96.94 412 GLU A N 1
ATOM 3540 C CA . GLU A 1 412 ? -26.906 29.524 10.629 1.00 96.94 412 GLU A CA 1
ATOM 3541 C C . GLU A 1 412 ? -26.278 28.161 10.974 1.00 96.94 412 GLU A C 1
ATOM 3543 O O . GLU A 1 412 ? -26.128 27.321 10.090 1.00 96.94 412 GLU A O 1
ATOM 3548 N N . LEU A 1 413 ? -25.977 27.901 12.255 1.00 96.56 413 LEU A N 1
ATOM 3549 C CA . LEU A 1 413 ? -25.506 26.596 12.735 1.00 96.56 413 LEU A CA 1
ATOM 3550 C C . LEU A 1 413 ? -26.541 25.486 12.498 1.00 96.56 413 LEU A C 1
ATOM 3552 O O . LEU A 1 413 ? -26.188 24.433 11.969 1.00 96.56 413 LEU A O 1
ATOM 3556 N N . GLU A 1 414 ? -27.803 25.712 12.873 1.00 95.44 414 GLU A N 1
ATOM 3557 C CA . GLU A 1 414 ? -28.895 24.751 12.654 1.00 95.44 414 GLU A CA 1
ATOM 3558 C C . GLU A 1 414 ? -29.089 24.454 11.158 1.00 95.44 414 GLU A C 1
ATOM 3560 O O . GLU A 1 414 ? -29.072 23.289 10.757 1.00 95.44 414 GLU A O 1
ATOM 3565 N N . GLU A 1 415 ? -29.190 25.497 10.327 1.00 96.19 415 GLU A N 1
ATOM 3566 C CA . GLU A 1 415 ? -29.346 25.378 8.872 1.00 96.19 415 GLU A CA 1
ATOM 3567 C C . GLU A 1 415 ? -28.150 24.660 8.227 1.00 96.19 415 GLU A C 1
ATOM 3569 O O . GLU A 1 415 ? -28.326 23.854 7.309 1.00 96.19 415 GLU A O 1
ATOM 3574 N N . TYR A 1 416 ? -26.928 24.915 8.707 1.00 96.25 416 TYR A N 1
ATOM 3575 C CA . TYR A 1 416 ? -25.725 24.246 8.215 1.00 96.25 416 TYR A CA 1
ATOM 3576 C C . TYR A 1 416 ? -25.730 22.749 8.542 1.00 96.25 416 TYR A C 1
ATOM 3578 O O . TYR A 1 416 ? -25.494 21.929 7.649 1.00 96.25 416 TYR A O 1
ATOM 3586 N N . ILE A 1 417 ? -26.034 22.379 9.792 1.00 95.19 417 ILE A N 1
ATOM 3587 C CA . ILE A 1 417 ? -26.117 20.974 10.218 1.00 95.19 417 ILE A CA 1
ATOM 3588 C C . ILE A 1 417 ? -27.183 20.243 9.394 1.00 95.19 417 ILE A C 1
ATOM 3590 O O . ILE A 1 417 ? -26.891 19.200 8.805 1.00 95.19 417 ILE A O 1
ATOM 3594 N N . GLU A 1 418 ? -28.376 20.825 9.257 1.00 92.50 418 GLU A N 1
ATOM 3595 C CA . GLU A 1 418 ? -29.476 20.242 8.485 1.00 92.50 418 GLU A CA 1
ATOM 3596 C C . GLU A 1 418 ? -29.117 20.067 7.000 1.00 92.50 418 GLU A C 1
ATOM 3598 O O . GLU A 1 418 ? -29.304 18.990 6.426 1.00 92.50 418 GLU A O 1
ATOM 3603 N N . LYS A 1 419 ? -28.528 21.096 6.378 1.00 95.31 419 LYS A N 1
ATOM 3604 C CA . LYS A 1 419 ? -28.117 21.056 4.968 1.00 95.31 419 LYS A CA 1
ATOM 3605 C C . LYS A 1 419 ? -26.994 20.053 4.712 1.00 95.31 419 LYS A C 1
ATOM 3607 O O . LYS A 1 419 ? -26.967 19.443 3.641 1.00 95.31 419 LYS A O 1
ATOM 3612 N N . SER A 1 420 ? -26.073 19.888 5.664 1.00 91.50 420 SER A N 1
ATOM 3613 C CA . SER A 1 420 ? -24.942 18.966 5.529 1.00 91.50 420 SER A CA 1
ATOM 3614 C C . SER A 1 420 ? -25.384 17.501 5.475 1.00 91.50 420 SER A C 1
ATOM 3616 O O . SER A 1 420 ? -24.742 16.707 4.790 1.00 91.50 420 SER A O 1
ATOM 3618 N N . LYS A 1 421 ? -26.505 17.156 6.133 1.00 90.62 421 LYS A N 1
ATOM 3619 C CA . LYS A 1 421 ? -26.985 15.776 6.336 1.00 90.62 421 LYS A CA 1
ATOM 3620 C C . LYS A 1 421 ? -25.946 14.862 6.998 1.00 90.62 421 LYS A C 1
ATOM 3622 O O . LYS A 1 421 ? -25.926 13.663 6.721 1.00 90.62 421 LYS A O 1
ATOM 3627 N N . ILE A 1 422 ? -25.064 15.423 7.821 1.00 87.31 422 ILE A N 1
ATOM 3628 C CA . ILE A 1 422 ? -23.990 14.670 8.472 1.00 87.31 422 ILE A CA 1
ATOM 3629 C C . ILE A 1 422 ? -24.394 14.349 9.899 1.00 87.31 422 ILE A C 1
ATOM 3631 O O . ILE A 1 422 ? -24.949 15.194 10.601 1.00 87.31 422 ILE A O 1
ATOM 3635 N N . ASP A 1 423 ? -24.100 13.121 10.311 1.00 89.56 423 ASP A N 1
ATOM 3636 C CA . ASP A 1 423 ? -24.264 12.709 11.688 1.00 89.56 423 ASP A CA 1
ATOM 3637 C C . ASP A 1 423 ? -23.117 13.288 12.524 1.00 89.56 423 ASP A C 1
ATOM 3639 O O . ASP A 1 423 ? -21.950 13.026 12.224 1.00 89.56 423 ASP A O 1
ATOM 3643 N N . LEU A 1 424 ? -23.385 14.116 13.544 1.00 92.44 424 LEU A N 1
ATOM 3644 C CA . LEU A 1 424 ? -22.279 14.798 14.238 1.00 92.44 424 LEU A CA 1
ATOM 3645 C C . LEU A 1 424 ? -21.387 13.814 15.012 1.00 92.44 424 LEU A C 1
ATOM 3647 O O . LEU A 1 424 ? -20.248 14.157 15.330 1.00 92.44 424 LEU A O 1
ATOM 3651 N N . LYS A 1 425 ? -21.846 12.584 15.272 1.00 91.88 425 LYS A N 1
ATOM 3652 C CA . LYS A 1 425 ? -21.000 11.496 15.781 1.00 91.88 425 LYS A CA 1
ATOM 3653 C C . LYS A 1 425 ? -19.869 11.118 14.826 1.00 91.88 425 LYS A C 1
ATOM 3655 O O . LYS A 1 425 ? -18.798 10.752 15.300 1.00 91.88 425 LYS A O 1
ATOM 3660 N N . ASP A 1 426 ? -20.051 11.308 13.519 1.00 92.62 426 ASP A N 1
ATOM 3661 C CA . ASP A 1 426 ? -19.021 11.065 12.500 1.00 92.62 426 ASP A CA 1
ATOM 3662 C C . ASP A 1 426 ? -17.946 12.162 12.496 1.00 92.62 426 ASP A C 1
ATOM 3664 O O . ASP A 1 426 ? -16.881 12.016 11.891 1.00 92.62 426 ASP A O 1
ATOM 3668 N N . LEU A 1 427 ? -18.185 13.267 13.213 1.00 92.44 427 LEU A N 1
ATOM 3669 C CA . LEU A 1 427 ? -17.123 14.201 13.556 1.00 92.44 427 LEU A CA 1
ATOM 3670 C C . LEU A 1 427 ? -16.188 13.614 14.606 1.00 92.44 427 LEU A C 1
ATOM 3672 O O . LEU A 1 427 ? -15.114 14.171 14.772 1.00 92.44 427 LEU A O 1
ATOM 3676 N N . GLY A 1 428 ? -16.547 12.544 15.311 1.00 90.69 428 GLY A N 1
ATOM 3677 C CA . GLY A 1 428 ? -15.707 11.931 16.331 1.00 90.69 428 GLY A CA 1
ATOM 3678 C C . GLY A 1 428 ? -14.481 11.210 15.759 1.00 90.69 428 GLY A C 1
ATOM 3679 O O . GLY A 1 428 ? -14.553 10.575 14.711 1.00 90.69 428 GLY A O 1
ATOM 3680 N N . ASP A 1 429 ? -13.346 11.297 16.445 1.00 93.00 429 ASP A N 1
ATOM 3681 C CA . ASP A 1 429 ? -12.215 10.372 16.307 1.00 93.00 429 ASP A CA 1
ATOM 3682 C C . ASP A 1 429 ? -11.560 10.130 17.677 1.00 93.00 429 ASP A C 1
ATOM 3684 O O . ASP A 1 429 ? -12.101 10.513 18.712 1.00 93.00 429 ASP A O 1
ATOM 3688 N N . GLU A 1 430 ? -10.403 9.471 17.701 1.00 92.62 430 GLU A N 1
ATOM 3689 C CA . GLU A 1 430 ? -9.672 9.177 18.940 1.00 92.62 430 GLU A CA 1
ATOM 3690 C C . GLU A 1 430 ? -9.185 10.428 19.701 1.00 92.62 430 GLU A C 1
ATOM 3692 O O . GLU A 1 430 ? -8.880 10.334 20.888 1.00 92.62 430 GLU A O 1
ATOM 3697 N N . TYR A 1 431 ? -9.142 11.597 19.052 1.00 93.06 431 TYR A N 1
ATOM 3698 C CA . TYR A 1 431 ? -8.687 12.860 19.641 1.00 93.06 431 TYR A CA 1
ATOM 3699 C C . TYR A 1 431 ? -9.825 13.854 19.892 1.00 93.06 431 TYR A C 1
ATOM 3701 O O . TYR A 1 431 ? -9.690 14.738 20.738 1.00 93.06 431 TYR A O 1
ATOM 3709 N N . PHE A 1 432 ? -10.934 13.746 19.158 1.00 95.75 432 PHE A N 1
ATOM 3710 C CA . PHE A 1 432 ? -12.036 14.701 19.198 1.00 95.75 432 PHE A CA 1
ATOM 3711 C C . PHE A 1 432 ? -13.386 14.005 19.360 1.00 95.75 432 PHE A C 1
ATOM 3713 O O . PHE A 1 432 ? -13.775 13.178 18.548 1.00 95.75 432 PHE A O 1
ATOM 3720 N N . ASP A 1 433 ? -14.153 14.428 20.359 1.00 94.25 433 ASP A N 1
ATOM 3721 C CA . ASP A 1 433 ? -15.555 14.060 20.551 1.00 94.25 433 ASP A CA 1
ATOM 3722 C C . ASP A 1 433 ? -16.342 15.362 20.706 1.00 94.25 433 ASP A C 1
ATOM 3724 O O . ASP A 1 433 ? -16.092 16.134 21.635 1.00 94.25 433 ASP A O 1
ATOM 3728 N N . ILE A 1 434 ? -17.265 15.638 19.777 1.00 95.12 434 ILE A N 1
ATOM 3729 C CA . ILE A 1 434 ? -17.972 16.925 19.742 1.00 95.12 434 ILE A CA 1
ATOM 3730 C C . ILE A 1 434 ? -18.814 17.169 21.001 1.00 95.12 434 ILE A C 1
ATOM 3732 O O . ILE A 1 434 ? -19.004 18.319 21.392 1.00 95.12 434 ILE A O 1
ATOM 3736 N N . LEU A 1 435 ? -19.275 16.113 21.678 1.00 94.12 435 LEU A N 1
ATOM 3737 C CA . LEU A 1 435 ? -20.048 16.242 22.911 1.00 94.12 435 LEU A CA 1
ATOM 3738 C C . LEU A 1 435 ? -19.130 16.595 24.075 1.00 94.12 435 LEU A C 1
ATOM 3740 O O . LEU A 1 435 ? -19.409 17.558 24.775 1.00 94.12 435 LEU A O 1
ATOM 3744 N N . ASN A 1 436 ? -17.985 15.919 24.208 1.00 93.44 436 ASN A N 1
ATOM 3745 C CA . ASN A 1 436 ? -16.962 16.298 25.188 1.00 93.44 436 ASN A CA 1
ATOM 3746 C C . ASN A 1 436 ? -16.467 17.727 24.945 1.00 93.44 436 ASN A C 1
ATOM 3748 O O . ASN A 1 436 ? -16.290 18.494 25.888 1.00 93.44 436 ASN A O 1
ATOM 3752 N N . TYR A 1 437 ? -16.276 18.108 23.680 1.00 94.81 437 TYR A N 1
ATOM 3753 C CA . TYR A 1 437 ? -15.921 19.475 23.319 1.00 94.81 437 TYR A CA 1
ATOM 3754 C C . TYR A 1 437 ? -17.016 20.466 23.744 1.00 94.81 437 TYR A C 1
ATOM 3756 O O . TYR A 1 437 ? -16.704 21.503 24.327 1.00 94.81 437 TYR A O 1
ATOM 3764 N N . CYS A 1 438 ? -18.295 20.139 23.528 1.00 93.38 438 CYS A N 1
ATOM 3765 C CA . CYS A 1 438 ? -19.417 20.951 24.003 1.00 93.38 438 CYS A CA 1
ATOM 3766 C C . CYS A 1 438 ? -19.498 21.041 25.531 1.00 93.38 438 CYS A C 1
ATOM 3768 O O . CYS A 1 438 ? -19.896 22.077 26.065 1.00 93.38 438 CYS A O 1
ATOM 3770 N N . ASP A 1 439 ? -19.163 19.963 26.234 1.00 91.31 439 ASP A N 1
ATOM 3771 C CA . ASP A 1 439 ? -19.258 19.858 27.690 1.00 91.31 439 ASP A CA 1
ATOM 3772 C C . ASP A 1 439 ? -18.162 20.651 28.385 1.00 91.31 439 ASP A C 1
ATOM 3774 O O . ASP A 1 439 ? -18.458 21.425 29.296 1.00 91.31 439 ASP A O 1
ATOM 3778 N N . ASN A 1 440 ? -16.930 20.507 27.897 1.00 91.38 440 ASN A N 1
ATOM 3779 C CA . ASN A 1 440 ? -15.740 21.137 28.458 1.00 91.38 440 ASN A CA 1
ATOM 3780 C C . ASN A 1 440 ? -15.669 22.644 28.178 1.00 91.38 440 ASN A C 1
ATOM 3782 O O . ASN A 1 440 ? -14.946 23.362 28.864 1.00 91.38 440 ASN A O 1
ATOM 3786 N N . ASN A 1 441 ? -16.418 23.137 27.189 1.00 91.19 441 ASN A N 1
ATOM 3787 C CA . ASN A 1 441 ? -16.502 24.558 26.874 1.00 91.19 441 ASN A CA 1
ATOM 3788 C C . ASN A 1 441 ? -17.792 25.187 27.427 1.00 91.19 441 ASN A C 1
ATOM 3790 O O . ASN A 1 441 ? -18.852 24.559 27.532 1.00 91.19 441 ASN A O 1
ATOM 3794 N N . PHE A 1 442 ? -17.723 26.481 27.743 1.00 90.38 442 PHE A N 1
ATOM 3795 C CA . PHE A 1 442 ? -18.834 27.259 28.299 1.00 90.38 442 PHE A CA 1
ATOM 3796 C C . PHE A 1 442 ? -19.879 27.653 27.241 1.00 90.38 442 PHE A C 1
ATOM 3798 O O . PHE A 1 442 ? -20.233 28.821 27.129 1.00 90.38 442 PHE A O 1
ATOM 3805 N N . PHE A 1 443 ? -20.390 26.708 26.448 1.00 92.38 443 PHE A N 1
ATOM 3806 C CA . PHE A 1 443 ? -21.440 26.996 25.466 1.00 92.38 443 PHE A CA 1
ATOM 3807 C C . PHE A 1 443 ? -22.813 27.195 26.114 1.00 92.38 443 PHE A C 1
ATOM 3809 O O . PHE A 1 443 ? -23.187 26.503 27.065 1.00 92.38 443 PHE A O 1
ATOM 3816 N N . HIS A 1 444 ? -23.606 28.110 25.548 1.00 93.81 444 HIS A N 1
ATOM 3817 C CA . HIS A 1 444 ? -24.990 28.322 25.963 1.00 93.81 444 HIS A CA 1
ATOM 3818 C C . HIS A 1 444 ? -25.833 27.048 25.769 1.00 93.81 444 HIS A C 1
ATOM 3820 O O . HIS A 1 444 ? -25.667 26.319 24.788 1.00 93.81 444 HIS A O 1
ATOM 3826 N N . ARG A 1 445 ? -26.802 26.807 26.667 1.00 93.75 445 ARG A N 1
ATOM 3827 C CA . ARG A 1 445 ? -27.664 25.604 26.671 1.00 93.75 445 ARG A CA 1
ATOM 3828 C C . ARG A 1 445 ? -28.335 25.326 25.320 1.00 93.75 445 ARG A C 1
ATOM 3830 O O . ARG A 1 445 ? -28.536 24.170 24.973 1.00 93.75 445 ARG A O 1
ATOM 3837 N N . VAL A 1 446 ? -28.669 26.374 24.562 1.00 94.50 446 VAL A N 1
ATOM 3838 C CA . VAL A 1 446 ? -29.274 26.253 23.220 1.00 94.50 446 VAL A CA 1
ATOM 3839 C C . VAL A 1 446 ? -28.314 25.601 22.221 1.00 94.50 446 VAL A C 1
ATOM 3841 O O . VAL A 1 446 ? -28.731 24.689 21.520 1.00 94.50 446 VAL A O 1
ATOM 3844 N N . ILE A 1 447 ? -27.037 25.997 22.203 1.00 94.81 447 ILE A N 1
ATOM 3845 C CA . ILE A 1 447 ? -26.023 25.401 21.317 1.00 94.81 447 ILE A CA 1
ATOM 3846 C C . ILE A 1 447 ? -25.800 23.938 21.703 1.00 94.81 447 ILE A C 1
ATOM 3848 O O . ILE A 1 447 ? -25.857 23.067 20.841 1.00 94.81 447 ILE A O 1
ATOM 3852 N N . LYS A 1 448 ? -25.639 23.649 23.006 1.00 94.75 448 LYS A N 1
ATOM 3853 C CA . LYS A 1 448 ? -25.500 22.265 23.496 1.00 94.75 448 LYS A CA 1
ATOM 3854 C C . LYS A 1 448 ? -26.681 21.400 23.061 1.00 94.75 448 LYS A C 1
ATOM 3856 O O . LYS A 1 448 ? -26.478 20.303 22.561 1.00 94.75 448 LYS A O 1
ATOM 3861 N N . ARG A 1 449 ? -27.906 21.924 23.176 1.00 92.75 449 ARG A N 1
ATOM 3862 C CA . ARG A 1 449 ? -29.119 21.244 22.709 1.00 92.75 449 ARG A CA 1
ATOM 3863 C C . ARG A 1 449 ? -29.070 20.949 21.207 1.00 92.75 449 ARG A C 1
ATOM 3865 O O . ARG A 1 449 ? -29.313 19.812 20.836 1.00 92.75 449 ARG A O 1
ATOM 3872 N N . ILE A 1 450 ? -28.713 21.923 20.365 1.00 94.25 450 ILE A N 1
ATOM 3873 C CA . ILE A 1 450 ? -28.602 21.724 18.906 1.00 94.25 450 ILE A CA 1
ATOM 3874 C C . ILE A 1 450 ? -27.615 20.603 18.578 1.00 94.25 450 ILE A C 1
ATOM 3876 O O . ILE A 1 450 ? -27.931 19.730 17.772 1.00 94.25 450 ILE A O 1
ATOM 3880 N N . ILE A 1 451 ? -26.448 20.595 19.227 1.00 95.31 451 ILE A N 1
ATOM 3881 C CA . ILE A 1 451 ? -25.449 19.546 19.018 1.00 95.31 451 ILE A CA 1
ATOM 3882 C C . ILE A 1 451 ? -25.954 18.193 19.524 1.00 95.31 451 ILE A C 1
ATOM 3884 O O . ILE A 1 451 ? -25.851 17.211 18.801 1.00 95.31 451 ILE A O 1
ATOM 3888 N N . TYR A 1 452 ? -26.546 18.118 20.717 1.00 92.12 452 TYR A N 1
ATOM 3889 C CA . TYR A 1 452 ? -27.067 16.860 21.264 1.00 92.12 452 TYR A CA 1
ATOM 3890 C C . TYR A 1 452 ? -28.233 16.286 20.454 1.00 92.12 452 TYR A C 1
ATOM 3892 O O . TYR A 1 452 ? -28.344 15.069 20.310 1.00 92.12 452 TYR A O 1
ATOM 3900 N N . ASP A 1 453 ? -29.109 17.141 19.931 1.00 89.81 453 ASP A N 1
ATOM 3901 C CA . ASP A 1 453 ? -30.276 16.717 19.158 1.00 89.81 453 ASP A CA 1
ATOM 3902 C C . ASP A 1 453 ? -29.914 16.289 17.735 1.00 89.81 453 ASP A C 1
ATOM 3904 O O . ASP A 1 453 ? -30.649 15.509 17.138 1.00 89.81 453 ASP A O 1
ATOM 3908 N N . ASN A 1 454 ? -28.772 16.739 17.211 1.00 92.50 454 ASN A N 1
ATOM 3909 C CA . ASN A 1 454 ? -28.256 16.319 15.907 1.00 92.50 454 ASN A CA 1
ATOM 3910 C C . ASN A 1 454 ? -26.997 15.438 16.021 1.00 92.50 454 ASN A C 1
ATOM 3912 O O . ASN A 1 454 ? -26.328 15.208 15.018 1.00 92.50 454 ASN A O 1
ATOM 3916 N N . TYR A 1 455 ? -26.658 14.951 17.223 1.00 93.12 455 TYR A N 1
ATOM 3917 C CA . TYR A 1 455 ? -25.456 14.137 17.425 1.00 93.12 455 TYR A CA 1
ATOM 3918 C C . TYR A 1 455 ? -25.531 12.785 16.737 1.00 93.12 455 TYR A C 1
ATOM 3920 O O . TYR A 1 455 ? -24.552 12.349 16.141 1.00 93.12 455 TYR A O 1
ATOM 3928 N N . ASP A 1 456 ? -26.684 12.140 16.897 1.00 93.00 456 ASP A N 1
ATOM 3929 C CA . ASP A 1 456 ? -27.021 10.880 16.263 1.00 93.00 456 ASP A CA 1
ATOM 3930 C C . ASP A 1 456 ? -28.379 11.046 15.572 1.00 93.00 456 ASP A C 1
ATOM 3932 O O . ASP A 1 456 ? -29.419 11.163 16.228 1.00 93.00 456 ASP A O 1
ATOM 3936 N N . THR A 1 457 ? -28.373 11.102 14.242 1.00 89.81 457 THR A N 1
ATOM 3937 C CA . THR A 1 457 ? -29.594 11.246 13.431 1.00 89.81 457 THR A CA 1
ATOM 3938 C C . THR A 1 457 ? -30.606 10.125 13.678 1.00 89.81 457 THR A C 1
ATOM 3940 O O . THR A 1 457 ? -31.813 10.358 13.591 1.00 89.81 457 THR A O 1
ATOM 3943 N N . GLU A 1 458 ? -30.157 8.923 14.049 1.00 91.31 458 GLU A N 1
ATOM 3944 C CA . GLU A 1 458 ? -31.063 7.840 14.417 1.00 91.31 458 GLU A CA 1
ATOM 3945 C C . GLU A 1 458 ? -31.691 8.108 15.785 1.00 91.31 458 GLU A C 1
ATOM 3947 O O . GLU A 1 458 ? -32.906 7.987 15.923 1.00 91.31 458 GLU A O 1
ATOM 3952 N N . VAL A 1 459 ? -30.914 8.580 16.767 1.00 91.31 459 VAL A N 1
ATOM 3953 C CA . VAL A 1 459 ? -31.455 9.021 18.068 1.00 91.31 459 VAL A CA 1
ATOM 3954 C C . VAL A 1 459 ? -32.473 10.146 17.887 1.00 91.31 459 VAL A C 1
ATOM 3956 O O . VAL A 1 459 ? -33.491 10.153 18.578 1.00 91.31 459 VAL A O 1
ATOM 3959 N N . LYS A 1 460 ? -32.246 11.069 16.945 1.00 91.06 460 LYS A N 1
ATOM 3960 C CA . LYS A 1 460 ? -33.201 12.132 16.608 1.00 91.06 460 LYS A CA 1
ATOM 3961 C C . LYS A 1 460 ? -34.533 11.567 16.113 1.00 91.06 460 LYS A C 1
ATOM 3963 O O . LYS A 1 460 ? -35.567 11.895 16.686 1.00 91.06 460 LYS A O 1
ATOM 3968 N N . HIS A 1 461 ? -34.520 10.660 15.133 1.00 91.06 461 HIS A N 1
ATOM 3969 C CA . HIS A 1 461 ? -35.749 10.004 14.666 1.00 91.06 461 HIS A CA 1
ATOM 3970 C C . HIS A 1 461 ? -36.440 9.205 15.780 1.00 91.06 461 HIS A C 1
ATOM 3972 O O . HIS A 1 461 ? -37.663 9.215 15.888 1.00 91.06 461 HIS A O 1
ATOM 3978 N N . ILE A 1 462 ? -35.669 8.529 16.638 1.00 93.19 462 ILE A N 1
ATOM 3979 C CA . ILE A 1 462 ? -36.218 7.808 17.790 1.00 93.19 462 ILE A CA 1
ATOM 3980 C C . ILE A 1 462 ? -36.903 8.786 18.751 1.00 93.19 462 ILE A C 1
ATOM 3982 O O . ILE A 1 462 ? -38.047 8.544 19.126 1.00 93.19 462 ILE A O 1
ATOM 3986 N N . LYS A 1 463 ? -36.269 9.914 19.102 1.00 93.44 463 LYS A N 1
ATOM 3987 C CA . LYS A 1 463 ? -36.894 10.973 19.913 1.00 93.44 463 LYS A CA 1
ATOM 3988 C C . LYS A 1 463 ? -38.190 11.475 19.274 1.00 93.44 463 LYS A C 1
ATOM 3990 O O . LYS A 1 463 ? -39.184 11.579 19.980 1.00 93.44 463 LYS A O 1
ATOM 3995 N N . GLU A 1 464 ? -38.209 11.708 17.962 1.00 94.06 464 GLU A N 1
ATOM 3996 C CA . GLU A 1 464 ? -39.411 12.143 17.237 1.00 94.06 464 GLU A CA 1
ATOM 3997 C C . GLU A 1 464 ? -40.555 11.120 17.339 1.00 94.06 464 GLU A C 1
ATOM 3999 O O . GLU A 1 464 ? -41.692 11.506 17.613 1.00 94.06 464 GLU A O 1
ATOM 4004 N N . PHE A 1 465 ? -40.286 9.817 17.190 1.00 95.75 465 PHE A N 1
ATOM 4005 C CA . PHE A 1 465 ? -41.315 8.789 17.404 1.00 95.75 465 PHE A CA 1
ATOM 4006 C C . PHE A 1 465 ? -41.817 8.768 18.853 1.00 95.75 465 PHE A C 1
ATOM 4008 O O . PHE A 1 465 ? -43.019 8.632 19.085 1.00 95.75 465 PHE A O 1
ATOM 4015 N N . LEU A 1 466 ? -40.910 8.915 19.823 1.00 94.94 466 LEU A N 1
ATOM 4016 C CA . LEU A 1 466 ? -41.243 8.895 21.247 1.00 94.94 466 LEU A CA 1
ATOM 4017 C C . LEU A 1 466 ? -42.084 10.106 21.663 1.00 94.94 466 LEU A C 1
ATOM 4019 O O . LEU A 1 466 ? -43.108 9.946 22.320 1.00 94.94 466 LEU A O 1
ATOM 4023 N N . GLU A 1 467 ? -41.693 11.309 21.245 1.00 94.31 467 GLU A N 1
ATOM 4024 C CA . GLU A 1 467 ? -42.399 12.554 21.564 1.00 94.31 467 GLU A CA 1
ATOM 4025 C C . GLU A 1 467 ? -43.769 12.645 20.881 1.00 94.31 467 GLU A C 1
ATOM 4027 O O . GLU A 1 467 ? -44.708 13.189 21.465 1.00 94.31 467 GLU A O 1
ATOM 4032 N N . ASN A 1 468 ? -43.911 12.063 19.685 1.00 95.31 468 ASN A N 1
ATOM 4033 C CA . ASN A 1 468 ? -45.192 11.965 18.981 1.00 95.31 468 ASN A CA 1
ATOM 4034 C C . ASN A 1 468 ? -46.063 10.789 19.454 1.00 95.31 468 ASN A C 1
ATOM 4036 O O . ASN A 1 468 ? -47.175 10.623 18.954 1.00 95.31 468 ASN A O 1
ATOM 4040 N N . ASN A 1 469 ? -45.590 9.980 20.411 1.00 95.62 469 ASN A N 1
ATOM 4041 C CA . ASN A 1 469 ? -46.251 8.751 20.857 1.00 95.62 469 ASN A CA 1
ATOM 4042 C C . ASN A 1 469 ? -46.564 7.768 19.699 1.00 95.62 469 ASN A C 1
ATOM 4044 O O . ASN A 1 469 ? -47.550 7.031 19.744 1.00 95.62 469 ASN A O 1
ATOM 4048 N N . ASP A 1 470 ? -45.726 7.739 18.654 1.00 95.88 470 ASP A N 1
ATOM 4049 C CA . ASP A 1 470 ? -45.900 6.897 17.462 1.00 95.88 470 ASP A CA 1
ATOM 4050 C C . ASP A 1 470 ? -45.228 5.524 17.627 1.00 95.88 470 ASP A C 1
ATOM 4052 O O . ASP A 1 470 ? -44.190 5.203 17.036 1.00 95.88 470 ASP A O 1
ATOM 4056 N N . THR A 1 471 ? -45.856 4.667 18.433 1.00 95.31 471 THR A N 1
ATOM 4057 C CA . THR A 1 471 ? -45.399 3.291 18.679 1.00 95.31 471 THR A CA 1
ATOM 4058 C C . THR A 1 471 ? -45.304 2.468 17.384 1.00 95.31 471 THR A C 1
ATOM 4060 O O . THR A 1 471 ? -44.434 1.602 17.247 1.00 95.31 471 THR A O 1
ATOM 4063 N N . LYS A 1 472 ? -46.180 2.731 16.402 1.00 94.44 472 LYS A N 1
ATOM 4064 C CA . LYS A 1 472 ? -46.207 2.009 15.119 1.00 94.44 472 LYS A CA 1
ATOM 4065 C C . LYS A 1 472 ? -45.029 2.416 14.234 1.00 94.44 472 LYS A C 1
ATOM 4067 O O . LYS A 1 472 ? -44.377 1.537 13.666 1.00 94.44 472 LYS A O 1
ATOM 4072 N N . GLY A 1 473 ? -44.743 3.713 14.137 1.00 95.25 473 GLY A N 1
ATOM 4073 C CA . GLY A 1 473 ? -43.570 4.251 13.453 1.00 95.25 473 GLY A CA 1
ATOM 4074 C C . GLY A 1 473 ? -42.273 3.726 14.054 1.00 95.25 473 GLY A C 1
ATOM 4075 O O . GLY A 1 473 ? -41.449 3.182 13.317 1.00 95.25 473 GLY A O 1
ATOM 4076 N N . LEU A 1 474 ? -42.150 3.748 15.387 1.00 94.12 474 LEU A N 1
ATOM 4077 C CA . LEU A 1 474 ? -40.993 3.202 16.102 1.00 94.12 474 LEU A CA 1
ATOM 4078 C C . LEU A 1 474 ? -40.782 1.708 15.807 1.00 94.12 474 LEU A C 1
ATOM 4080 O O . LEU A 1 474 ? -39.684 1.293 15.437 1.00 94.12 474 LEU A O 1
ATOM 4084 N N . LYS A 1 475 ? -41.843 0.893 15.892 1.00 92.56 475 LYS A N 1
ATOM 4085 C CA . LYS A 1 475 ? -41.788 -0.548 15.590 1.00 92.56 475 LYS A CA 1
ATOM 4086 C C . LYS A 1 475 ? -41.372 -0.825 14.141 1.00 92.56 475 LYS A C 1
ATOM 4088 O O . LYS A 1 475 ? -40.542 -1.702 13.886 1.00 92.56 475 LYS A O 1
ATOM 4093 N N . ASN A 1 476 ? -41.935 -0.077 13.192 1.00 93.06 476 ASN A N 1
ATOM 4094 C CA . ASN A 1 476 ? -41.582 -0.187 11.777 1.00 93.06 476 ASN A CA 1
ATOM 4095 C C . ASN A 1 476 ? -40.124 0.214 11.534 1.00 93.06 476 ASN A C 1
ATOM 4097 O O . ASN A 1 476 ? -39.436 -0.451 10.762 1.00 93.06 476 ASN A O 1
ATOM 4101 N N . TYR A 1 477 ? -39.649 1.268 12.204 1.00 92.31 477 TYR A N 1
ATOM 4102 C CA . TYR A 1 477 ? -38.264 1.717 12.123 1.00 92.31 477 TYR A CA 1
ATOM 4103 C C . TYR A 1 477 ? -37.299 0.633 12.613 1.00 92.31 477 TYR A C 1
ATOM 4105 O O . TYR A 1 477 ? -36.409 0.243 11.858 1.00 92.31 477 TYR A O 1
ATOM 4113 N N . MET A 1 478 ? -37.536 0.075 13.809 1.00 91.69 478 MET A N 1
ATOM 4114 C CA . MET A 1 478 ? -36.736 -1.024 14.372 1.00 91.69 478 MET A CA 1
ATOM 4115 C C . MET A 1 478 ? -36.678 -2.230 13.431 1.00 91.69 478 MET A C 1
ATOM 4117 O O . MET A 1 478 ? -35.602 -2.744 13.148 1.00 91.69 478 MET A O 1
ATOM 4121 N N . THR A 1 479 ? -37.829 -2.640 12.890 1.00 86.44 479 THR A N 1
ATOM 4122 C CA . THR A 1 479 ? -37.924 -3.804 11.993 1.00 86.44 479 THR A CA 1
ATOM 4123 C C . THR A 1 479 ? -37.211 -3.553 10.663 1.00 86.44 479 THR A C 1
ATOM 4125 O O . THR A 1 479 ? -36.533 -4.432 10.144 1.00 86.44 479 THR A O 1
ATOM 4128 N N . LYS A 1 480 ? -37.352 -2.350 10.091 1.00 90.94 480 LYS A N 1
ATOM 4129 C CA . LYS A 1 480 ? -36.728 -1.988 8.810 1.00 90.94 480 LYS A CA 1
ATOM 4130 C C . LYS A 1 480 ? -35.206 -1.879 8.918 1.00 90.94 480 LYS A C 1
ATOM 4132 O O . LYS A 1 480 ? -34.515 -2.156 7.940 1.00 90.94 480 LYS A O 1
ATOM 4137 N N . LYS A 1 481 ? -34.705 -1.400 10.058 1.00 88.69 481 LYS A N 1
ATOM 4138 C CA . LYS A 1 481 ? -33.278 -1.165 10.304 1.00 88.69 481 LYS A CA 1
ATOM 4139 C C . LYS A 1 481 ? -32.562 -2.346 10.958 1.00 88.69 481 LYS A C 1
ATOM 4141 O O . LYS A 1 481 ? -31.341 -2.356 10.911 1.00 88.69 481 LYS A O 1
ATOM 4146 N N . ASP A 1 482 ? -33.302 -3.312 11.502 1.00 87.38 482 ASP A N 1
ATOM 4147 C CA . ASP A 1 482 ? -32.771 -4.450 12.265 1.00 87.38 482 ASP A CA 1
ATOM 4148 C C . ASP A 1 482 ? -31.889 -3.998 13.444 1.00 87.38 482 ASP A C 1
ATOM 4150 O O . ASP A 1 482 ? -30.738 -4.396 13.599 1.00 87.38 482 ASP A O 1
ATOM 4154 N N . VAL A 1 483 ? -32.425 -3.074 14.248 1.00 85.31 483 VAL A N 1
ATOM 4155 C CA . VAL A 1 483 ? -31.718 -2.402 15.353 1.00 85.31 483 VAL A CA 1
ATOM 4156 C C . VAL A 1 483 ? -32.463 -2.559 16.674 1.00 85.31 483 VAL A C 1
ATOM 4158 O O . VAL A 1 483 ? -33.696 -2.517 16.726 1.00 85.31 483 VAL A O 1
ATOM 4161 N N . GLU A 1 484 ? -31.707 -2.701 17.761 1.00 90.62 484 GLU A N 1
ATOM 4162 C CA . GLU A 1 484 ? -32.242 -2.780 19.122 1.00 90.62 484 GLU A CA 1
ATOM 4163 C C . GLU A 1 484 ? -32.371 -1.393 19.750 1.00 90.62 484 GLU A C 1
ATOM 4165 O O . GLU A 1 484 ? -31.506 -0.544 19.571 1.00 90.62 484 GLU A O 1
ATOM 4170 N N . LEU A 1 485 ? -33.387 -1.155 20.584 1.00 91.00 485 LEU A N 1
ATOM 4171 C CA . LEU A 1 485 ? -33.521 0.154 21.235 1.00 91.00 485 LEU A CA 1
ATOM 4172 C C . LEU A 1 485 ? -32.329 0.493 22.151 1.00 91.00 485 LEU A C 1
ATOM 4174 O O . LEU A 1 485 ? -31.966 1.659 22.293 1.00 91.00 485 LEU A O 1
ATOM 4178 N N . LYS A 1 486 ? -31.686 -0.524 22.737 1.00 92.00 486 LYS A N 1
ATOM 4179 C CA . LYS A 1 486 ? -30.476 -0.387 23.552 1.00 92.00 486 LYS A CA 1
ATOM 4180 C C . LYS A 1 486 ? -29.288 0.164 22.764 1.00 92.00 486 LYS A C 1
ATOM 4182 O O . LYS A 1 486 ? -28.467 0.845 23.373 1.00 92.00 486 LYS A O 1
ATOM 4187 N N . SER A 1 487 ? -29.182 -0.081 21.453 1.00 89.81 487 SER A N 1
ATOM 4188 C CA . SER A 1 487 ? -28.045 0.418 20.663 1.00 89.81 487 SER A CA 1
ATOM 4189 C C . SER A 1 487 ? -28.069 1.934 20.479 1.00 89.81 487 SER A C 1
ATOM 4191 O O . SER A 1 487 ? -27.036 2.519 20.178 1.00 89.81 487 SER A O 1
ATOM 4193 N N . PHE A 1 488 ? -29.217 2.580 20.706 1.00 89.06 488 PHE A N 1
ATOM 4194 C CA . PHE A 1 488 ? -29.321 4.040 20.700 1.00 89.06 488 PHE A CA 1
ATOM 4195 C C . PHE A 1 488 ? -28.811 4.680 21.992 1.00 89.06 488 PHE A C 1
ATOM 4197 O O . PHE A 1 488 ? -28.613 5.893 22.029 1.00 89.06 488 PHE A O 1
ATOM 4204 N N . ASN A 1 489 ? -28.586 3.898 23.054 1.00 88.44 489 ASN A N 1
ATOM 4205 C CA . ASN A 1 489 ? -28.075 4.446 24.299 1.00 88.44 489 ASN A CA 1
ATOM 4206 C C . ASN A 1 489 ? -26.597 4.817 24.179 1.00 88.44 489 ASN A C 1
ATOM 4208 O O . ASN A 1 489 ? -25.759 4.011 23.787 1.00 88.44 489 ASN A O 1
ATOM 4212 N N . ASN A 1 490 ? -26.271 6.029 24.610 1.00 84.75 490 ASN A N 1
ATOM 4213 C CA . ASN A 1 490 ? -24.910 6.532 24.729 1.00 84.75 490 ASN A CA 1
ATOM 4214 C C . ASN A 1 490 ? -24.765 7.330 26.038 1.00 84.75 490 ASN A C 1
ATOM 4216 O O . ASN A 1 490 ? -25.700 7.417 26.836 1.00 84.75 490 ASN A O 1
ATOM 4220 N N . LYS A 1 491 ? -23.587 7.912 26.288 1.00 82.38 491 LYS A N 1
ATOM 4221 C CA . LYS A 1 491 ? -23.313 8.675 27.523 1.00 82.38 491 LYS A CA 1
ATOM 4222 C C . LYS A 1 491 ? -24.273 9.866 27.745 1.00 82.38 491 LYS A C 1
ATOM 4224 O O . LYS A 1 491 ? -24.436 10.298 28.880 1.00 82.38 491 LYS A O 1
ATOM 4229 N N . HIS A 1 492 ? -24.923 10.356 26.685 1.00 81.81 492 HIS A N 1
ATOM 4230 C CA . HIS A 1 492 ? -25.794 11.540 26.679 1.00 81.81 492 HIS A CA 1
ATOM 4231 C C . HIS A 1 492 ? -27.273 11.242 26.418 1.00 81.81 492 HIS A C 1
ATOM 4233 O O . HIS A 1 492 ? -28.128 12.086 26.681 1.00 81.81 492 HIS A O 1
ATOM 4239 N N . PHE A 1 493 ? -27.600 10.048 25.927 1.00 89.38 493 PHE A N 1
ATOM 4240 C CA . PHE A 1 493 ? -28.969 9.622 25.669 1.00 89.38 493 PHE A CA 1
ATOM 4241 C C . PHE A 1 493 ? -29.198 8.221 26.223 1.00 89.38 493 PHE A C 1
ATOM 4243 O O . PHE A 1 493 ? -28.523 7.269 25.846 1.00 89.38 493 PHE A O 1
ATOM 4250 N N . ASN A 1 494 ? -30.182 8.090 27.109 1.00 93.19 494 ASN A N 1
ATOM 4251 C CA . ASN A 1 494 ? -30.693 6.803 27.556 1.00 93.19 494 ASN A CA 1
ATOM 4252 C C . ASN A 1 494 ? -32.191 6.772 27.265 1.00 93.19 494 ASN A C 1
ATOM 4254 O O . ASN A 1 494 ? -32.945 7.530 27.868 1.00 93.19 494 ASN A O 1
ATOM 4258 N N . ILE A 1 495 ? -32.611 5.907 26.346 1.00 93.62 495 ILE A N 1
ATOM 4259 C CA . ILE A 1 495 ? -33.975 5.862 25.824 1.00 93.62 495 ILE A CA 1
ATOM 4260 C C . ILE A 1 495 ? -35.018 5.585 26.914 1.00 93.62 495 ILE A C 1
ATOM 4262 O O . ILE A 1 495 ? -36.089 6.185 26.898 1.00 93.62 495 ILE A O 1
ATOM 4266 N N . ILE A 1 496 ? -34.696 4.740 27.902 1.00 92.81 496 ILE A N 1
ATOM 4267 C CA . ILE A 1 496 ? -35.602 4.438 29.019 1.00 92.81 496 ILE A CA 1
ATOM 4268 C C . ILE A 1 496 ? -35.742 5.670 29.910 1.00 92.81 496 ILE A C 1
ATOM 4270 O O . ILE A 1 496 ? -36.859 6.095 30.192 1.00 92.81 496 ILE A O 1
ATOM 4274 N N . LYS A 1 497 ? -34.615 6.279 30.299 1.00 92.88 497 LYS A N 1
ATOM 4275 C CA . LYS A 1 497 ? -34.620 7.495 31.118 1.00 92.88 497 LYS A CA 1
ATOM 4276 C C . LYS A 1 497 ? -35.329 8.647 30.402 1.00 92.88 497 LYS A C 1
ATOM 4278 O O . LYS A 1 497 ? -36.101 9.361 31.021 1.00 92.88 497 LYS A O 1
ATOM 4283 N N . PHE A 1 498 ? -35.133 8.787 29.091 1.00 94.19 498 PHE A N 1
ATOM 4284 C CA . PHE A 1 498 ? -35.833 9.778 28.275 1.00 94.19 498 PHE A CA 1
ATOM 4285 C C . PHE A 1 498 ? -37.353 9.574 28.307 1.00 94.19 498 PHE A C 1
ATOM 4287 O O . PHE A 1 498 ? -38.083 10.545 28.477 1.00 94.19 498 PHE A O 1
ATOM 4294 N N . CYS A 1 499 ? -37.829 8.326 28.209 1.00 93.12 499 CYS A N 1
ATOM 4295 C CA . CYS A 1 499 ? -39.254 8.015 28.343 1.00 93.12 499 CYS A CA 1
ATOM 4296 C C . CYS A 1 499 ? -39.797 8.301 29.749 1.00 93.12 499 CYS A C 1
ATOM 4298 O O . CYS A 1 499 ? -40.918 8.778 29.875 1.00 93.12 499 CYS A O 1
ATOM 4300 N N . GLN A 1 500 ? -39.013 8.021 30.793 1.00 92.12 500 GLN A N 1
ATOM 4301 C CA . GLN A 1 500 ? -39.418 8.206 32.191 1.00 92.12 500 GLN A CA 1
ATOM 4302 C C . GLN A 1 500 ? -39.415 9.678 32.632 1.00 92.12 500 GLN A C 1
ATOM 4304 O O . GLN A 1 500 ? -40.295 10.089 33.384 1.00 92.12 500 GLN A O 1
ATOM 4309 N N . ASP A 1 501 ? -38.445 10.468 32.166 1.00 92.06 501 ASP A N 1
ATOM 4310 C CA . ASP A 1 501 ? -38.253 11.863 32.580 1.00 92.06 501 ASP A CA 1
ATOM 4311 C C . ASP A 1 501 ? -39.112 12.850 31.760 1.00 92.06 501 ASP A C 1
ATOM 4313 O O . ASP A 1 501 ? -39.307 13.999 32.167 1.00 92.06 501 ASP A O 1
ATOM 4317 N N . ASN A 1 502 ? -39.616 12.444 30.588 1.00 89.69 502 ASN A N 1
ATOM 4318 C CA . ASN A 1 502 ? -40.372 13.318 29.691 1.00 89.69 502 ASN A CA 1
ATOM 4319 C C . ASN A 1 502 ? -41.886 13.114 29.836 1.00 89.69 502 ASN A C 1
ATOM 4321 O O . ASN A 1 502 ? -42.474 12.222 29.231 1.00 89.69 502 ASN A O 1
ATOM 4325 N N . ASN A 1 503 ? -42.541 14.027 30.557 1.00 90.56 503 ASN A N 1
ATOM 4326 C CA . ASN A 1 503 ? -43.986 13.995 30.828 1.00 90.56 503 ASN A CA 1
ATOM 4327 C C . ASN A 1 503 ? -44.895 14.014 29.575 1.00 90.56 503 ASN A C 1
ATOM 4329 O O . ASN A 1 503 ? -46.105 13.843 29.711 1.00 90.56 503 ASN A O 1
ATOM 4333 N N . LYS A 1 504 ? -44.358 14.273 28.371 1.00 92.94 504 LYS A N 1
ATOM 4334 C CA . LYS A 1 504 ? -45.115 14.214 27.104 1.00 92.94 504 LYS A CA 1
ATOM 4335 C C . LYS A 1 504 ? -45.251 12.793 26.546 1.00 92.94 504 LYS A C 1
ATOM 4337 O O . LYS A 1 504 ? -46.102 12.553 25.689 1.00 92.94 504 LYS A O 1
ATOM 4342 N N . ILE A 1 505 ? -44.403 11.879 27.009 1.00 93.75 505 ILE A N 1
ATOM 4343 C CA . ILE A 1 505 ? -44.371 10.487 26.582 1.00 93.75 505 ILE A CA 1
ATOM 4344 C C . ILE A 1 505 ? -45.424 9.731 27.390 1.00 93.75 505 ILE A C 1
ATOM 4346 O O . ILE A 1 505 ? -45.413 9.727 28.620 1.00 93.75 505 ILE A O 1
ATOM 4350 N N . ASN A 1 506 ? -46.391 9.133 26.700 1.00 93.25 506 ASN A N 1
ATOM 4351 C CA . ASN A 1 506 ? -47.470 8.408 27.346 1.00 93.25 506 ASN A CA 1
ATOM 4352 C C . ASN A 1 506 ? -46.966 7.067 27.912 1.00 93.25 506 ASN A C 1
ATOM 4354 O O . ASN A 1 506 ? -45.931 6.522 27.521 1.00 93.25 506 ASN A O 1
ATOM 4358 N N . LYS A 1 507 ? -47.729 6.494 28.847 1.00 92.62 507 LYS A N 1
ATOM 4359 C CA . LYS A 1 507 ? -47.322 5.250 29.514 1.00 92.62 507 LYS A CA 1
ATOM 4360 C C . LYS A 1 507 ? -47.227 4.061 28.551 1.00 92.62 507 LYS A C 1
ATOM 4362 O O . LYS A 1 507 ? -46.469 3.130 28.805 1.00 92.62 507 LYS A O 1
ATOM 4367 N N . GLU A 1 508 ? -47.991 4.076 27.462 1.00 93.56 508 GLU A N 1
ATOM 4368 C CA . GLU A 1 508 ? -48.016 2.993 26.479 1.00 93.56 508 GLU A CA 1
ATOM 4369 C C . GLU A 1 508 ? -46.682 2.875 25.737 1.00 93.56 508 GLU A C 1
ATOM 4371 O O . GLU A 1 508 ? -46.108 1.785 25.685 1.00 93.56 508 GLU A O 1
ATOM 4376 N N . ILE A 1 509 ? -46.154 3.986 25.220 1.00 94.38 509 ILE A N 1
ATOM 4377 C CA . ILE A 1 509 ? -44.887 3.976 24.490 1.00 94.38 509 ILE A CA 1
ATOM 4378 C C . ILE A 1 509 ? -43.694 3.761 25.433 1.00 94.38 509 ILE A C 1
ATOM 4380 O O . ILE A 1 509 ? -42.763 3.046 25.072 1.00 94.38 509 ILE A O 1
ATOM 4384 N N . GLU A 1 510 ? -43.749 4.265 26.673 1.00 94.75 510 GLU A N 1
ATOM 4385 C CA . GLU A 1 510 ? -42.751 3.945 27.706 1.00 94.75 510 GLU A CA 1
ATOM 4386 C C . GLU A 1 510 ? -42.700 2.429 27.962 1.00 94.75 510 GLU A C 1
ATOM 4388 O O . GLU A 1 510 ? -41.628 1.821 27.928 1.00 94.75 510 GLU A O 1
ATOM 4393 N N . ILE A 1 511 ? -43.863 1.793 28.156 1.00 92.44 511 ILE A N 1
ATOM 4394 C CA . ILE A 1 511 ? -43.964 0.337 28.318 1.00 92.44 511 ILE A CA 1
ATOM 4395 C C . ILE A 1 511 ? -43.436 -0.375 27.069 1.00 92.44 511 ILE A C 1
ATOM 4397 O O . ILE A 1 511 ? -42.706 -1.357 27.200 1.00 92.44 511 ILE A O 1
ATOM 4401 N N . PHE A 1 512 ? -43.759 0.109 25.867 1.00 94.06 512 PHE A N 1
ATOM 4402 C CA . PHE A 1 512 ? -43.242 -0.455 24.622 1.00 94.06 512 PHE A CA 1
ATOM 4403 C C . PHE A 1 512 ? -41.709 -0.411 24.565 1.00 94.06 512 PHE A C 1
ATOM 4405 O O . PHE A 1 512 ? -41.095 -1.436 24.268 1.00 94.06 512 PHE A O 1
ATOM 4412 N N . VAL A 1 513 ? -41.088 0.727 24.887 1.00 94.19 513 VAL A N 1
ATOM 4413 C CA . VAL A 1 513 ? -39.626 0.888 24.905 1.00 94.19 513 VAL A CA 1
ATOM 4414 C C . VAL A 1 513 ? -38.981 -0.041 25.925 1.00 94.19 513 VAL A C 1
ATOM 4416 O O . VAL A 1 513 ? -38.028 -0.743 25.594 1.00 94.19 513 VAL A O 1
ATOM 4419 N N . ILE A 1 514 ? -39.516 -0.101 27.148 1.00 92.31 514 ILE A N 1
ATOM 4420 C CA . ILE A 1 514 ? -39.002 -0.981 28.206 1.00 92.31 514 ILE A CA 1
ATOM 4421 C C . ILE A 1 514 ? -39.084 -2.449 27.766 1.00 92.31 514 ILE A C 1
ATOM 4423 O O . ILE A 1 514 ? -38.126 -3.203 27.945 1.00 92.31 514 ILE A O 1
ATOM 4427 N N . ASN A 1 515 ? -40.195 -2.846 27.149 1.00 91.19 515 ASN A N 1
ATOM 4428 C CA . ASN A 1 515 ? -40.433 -4.204 26.666 1.00 91.19 515 ASN A CA 1
ATOM 4429 C C . ASN A 1 515 ? -39.546 -4.577 25.467 1.00 91.19 515 ASN A C 1
ATOM 4431 O O . ASN A 1 515 ? -39.119 -5.718 25.340 1.00 91.19 515 ASN A O 1
ATOM 4435 N N . ASN A 1 516 ? -39.227 -3.626 24.592 1.00 91.81 516 ASN A N 1
ATOM 4436 C CA . ASN A 1 516 ? -38.457 -3.875 23.370 1.00 91.81 516 ASN A CA 1
ATOM 4437 C C . ASN A 1 516 ? -37.022 -3.337 23.455 1.00 91.81 516 ASN A C 1
ATOM 4439 O O . ASN A 1 516 ? -36.385 -3.094 22.432 1.00 91.81 516 ASN A O 1
ATOM 4443 N N . TYR A 1 517 ? -36.515 -3.138 24.676 1.00 91.62 517 TYR A N 1
ATOM 4444 C CA . TYR A 1 517 ? -35.209 -2.528 24.910 1.00 91.62 517 TYR A CA 1
ATOM 4445 C C . TYR A 1 517 ? -34.061 -3.321 24.264 1.00 91.62 517 TYR A C 1
ATOM 4447 O O . TYR A 1 517 ? -33.179 -2.727 23.652 1.00 91.62 517 TYR A O 1
ATOM 4455 N N . THR A 1 518 ? -34.102 -4.653 24.347 1.00 88.19 518 THR A N 1
ATOM 4456 C CA . THR A 1 518 ? -33.198 -5.569 23.628 1.00 88.19 518 THR A CA 1
ATOM 4457 C C . THR A 1 518 ? -33.997 -6.467 22.688 1.00 88.19 518 THR A C 1
ATOM 4459 O O . THR A 1 518 ? -35.183 -6.721 22.936 1.00 88.19 518 THR A O 1
ATOM 4462 N N . LEU A 1 519 ? -33.365 -6.987 21.629 1.00 83.06 519 LEU A N 1
ATOM 4463 C CA . LEU A 1 519 ? -34.025 -7.902 20.684 1.00 83.06 519 LEU A CA 1
ATOM 4464 C C . LEU A 1 519 ? -34.520 -9.158 21.398 1.00 83.06 519 LEU A C 1
ATOM 4466 O O . LEU A 1 519 ? -35.646 -9.603 21.194 1.00 83.06 519 LEU A O 1
ATOM 4470 N N . LEU A 1 520 ? -33.697 -9.685 22.300 1.00 82.25 520 LEU A N 1
ATOM 4471 C CA . LEU A 1 520 ? -34.019 -10.831 23.139 1.00 82.25 520 LEU A CA 1
ATOM 4472 C C . LEU A 1 520 ? -35.269 -10.586 24.000 1.00 82.25 520 LEU A C 1
ATOM 4474 O O . LEU A 1 520 ? -36.177 -11.420 24.027 1.00 82.25 520 LEU A O 1
ATOM 4478 N N . ARG A 1 521 ? -35.364 -9.420 24.657 1.00 88.00 521 ARG A N 1
ATOM 4479 C CA . ARG A 1 521 ? -36.544 -9.044 25.453 1.00 88.00 521 ARG A CA 1
ATOM 4480 C C . ARG A 1 521 ? -37.784 -8.895 24.569 1.00 88.00 521 ARG A C 1
ATOM 4482 O O . ARG A 1 521 ? -38.827 -9.454 24.905 1.00 88.00 521 ARG A O 1
ATOM 4489 N N . SER A 1 522 ? -37.649 -8.223 23.424 1.00 85.06 522 SER A N 1
ATOM 4490 C CA . SER A 1 522 ? -38.720 -8.067 22.430 1.00 85.06 522 SER A CA 1
ATOM 4491 C C . SER A 1 522 ? -39.255 -9.422 21.960 1.00 85.06 522 SER A C 1
ATOM 4493 O O . SER A 1 522 ? -40.460 -9.666 21.978 1.00 85.06 522 SER A O 1
ATOM 4495 N N . ASN A 1 523 ? -38.353 -10.345 21.632 1.00 82.50 523 ASN A N 1
ATOM 4496 C CA . ASN A 1 523 ? -38.666 -11.693 21.178 1.00 82.50 523 ASN A CA 1
ATOM 4497 C C . ASN A 1 523 ? -39.422 -12.507 22.233 1.00 82.50 523 ASN A C 1
ATOM 4499 O O . ASN A 1 523 ? -40.433 -13.140 21.920 1.00 82.50 523 ASN A O 1
ATOM 4503 N N . ILE A 1 524 ? -38.977 -12.458 23.491 1.00 82.31 524 ILE A N 1
ATOM 4504 C CA . ILE A 1 524 ? -39.653 -13.141 24.600 1.00 82.31 524 ILE A CA 1
ATOM 4505 C C . ILE A 1 524 ? -41.053 -12.571 24.802 1.00 82.31 524 ILE A C 1
ATOM 4507 O O . ILE A 1 524 ? -42.010 -13.332 24.923 1.00 82.31 524 ILE A O 1
ATOM 4511 N N . ILE A 1 525 ? -41.195 -11.247 24.810 1.00 84.31 525 ILE A N 1
ATOM 4512 C CA . ILE A 1 525 ? -42.499 -10.606 24.988 1.00 84.31 525 ILE A CA 1
ATOM 4513 C C . ILE A 1 525 ? -43.429 -10.935 23.827 1.00 84.31 525 ILE A C 1
ATOM 4515 O O . ILE A 1 525 ? -44.569 -11.316 24.073 1.00 84.31 525 ILE A O 1
ATOM 4519 N N . ARG A 1 526 ? -42.933 -10.902 22.587 1.00 82.31 526 ARG A N 1
ATOM 4520 C CA . ARG A 1 526 ? -43.697 -11.312 21.407 1.00 82.31 526 ARG A CA 1
ATOM 4521 C C . ARG A 1 526 ? -44.220 -12.737 21.561 1.00 82.31 526 ARG A C 1
ATOM 4523 O O . ARG A 1 526 ? -45.413 -12.950 21.406 1.00 82.31 526 ARG A O 1
ATOM 4530 N N . LEU A 1 527 ? -43.369 -13.687 21.953 1.00 79.06 527 LEU A N 1
ATOM 4531 C CA . LEU A 1 527 ? -43.781 -15.076 22.194 1.00 79.06 527 LEU A CA 1
ATOM 4532 C C . LEU A 1 527 ? -44.839 -15.192 23.304 1.00 79.06 527 LEU A C 1
ATOM 4534 O O . LEU A 1 527 ? -45.739 -16.033 23.243 1.00 79.06 527 LEU A O 1
ATOM 4538 N N . LEU A 1 528 ? -44.757 -14.347 24.331 1.00 78.38 528 LEU A N 1
ATOM 4539 C CA . LEU A 1 528 ? -45.757 -14.314 25.393 1.00 78.38 528 LEU A CA 1
ATOM 4540 C C . LEU A 1 528 ? -47.089 -13.714 24.921 1.00 78.38 528 LEU A C 1
ATOM 4542 O O . LEU A 1 528 ? -48.134 -14.196 25.364 1.00 78.38 528 LEU A O 1
ATOM 4546 N N . GLU A 1 529 ? -47.057 -12.739 24.014 1.00 81.38 529 GLU A N 1
ATOM 4547 C CA . GLU A 1 529 ? -48.225 -12.022 23.487 1.00 81.38 529 GLU A CA 1
ATOM 4548 C C . GLU A 1 529 ? -48.895 -12.679 22.262 1.00 81.38 529 GLU A C 1
ATOM 4550 O O . GLU A 1 529 ? -50.050 -12.359 22.011 1.00 81.38 529 GLU A O 1
ATOM 4555 N N . MET A 1 530 ? -48.241 -13.610 21.549 1.00 78.50 530 MET A N 1
ATOM 4556 C CA . MET A 1 530 ? -48.854 -14.386 20.444 1.00 78.50 530 MET A CA 1
ATOM 4557 C C . MET A 1 530 ? -50.138 -15.097 20.903 1.00 78.50 530 MET A C 1
ATOM 4559 O O . MET A 1 530 ? -50.160 -15.649 22.002 1.00 78.50 530 MET A O 1
ATOM 4563 N N . ASP A 1 531 ? -51.211 -15.119 20.118 1.00 73.88 531 ASP A N 1
ATOM 4564 C CA . ASP A 1 531 ? -52.434 -15.818 20.538 1.00 73.88 531 ASP A CA 1
ATOM 4565 C C . ASP A 1 531 ? -52.233 -17.344 20.538 1.00 73.88 531 ASP A C 1
ATOM 4567 O O . ASP A 1 531 ? -51.476 -17.889 19.738 1.00 73.88 531 ASP A O 1
ATOM 4571 N N . ASP A 1 532 ? -52.925 -18.066 21.431 1.00 68.06 532 ASP A N 1
ATOM 4572 C CA . ASP A 1 532 ? -52.830 -19.540 21.533 1.00 68.06 532 ASP A CA 1
ATOM 4573 C C . ASP A 1 532 ? -53.341 -20.274 20.265 1.00 68.06 532 ASP A C 1
ATOM 4575 O O . ASP A 1 532 ? -53.277 -21.501 20.193 1.00 68.06 532 ASP A O 1
ATOM 4579 N N . THR A 1 533 ? -53.868 -19.535 19.282 1.00 63.81 533 THR A N 1
ATOM 4580 C CA . THR A 1 533 ? -54.376 -20.027 17.994 1.00 63.81 533 THR A CA 1
ATOM 4581 C C . THR A 1 533 ? -53.384 -19.896 16.834 1.00 63.81 533 THR A C 1
ATOM 4583 O O . THR A 1 533 ? -53.689 -20.384 15.749 1.00 63.81 533 THR A O 1
ATOM 4586 N N . GLU A 1 534 ? -52.245 -19.219 17.015 1.00 58.62 534 GLU A N 1
ATOM 4587 C CA . GLU A 1 534 ? -51.197 -19.125 15.985 1.00 58.62 534 GLU A CA 1
ATOM 4588 C C . GLU A 1 534 ? -50.403 -20.444 15.893 1.00 58.62 534 GLU A C 1
ATOM 4590 O O . GLU A 1 534 ? -50.234 -21.145 16.894 1.00 58.62 534 GLU A O 1
ATOM 4595 N N . ASP A 1 535 ? -49.979 -20.813 14.677 1.00 60.22 535 ASP A N 1
ATOM 4596 C CA . ASP A 1 535 ? -49.490 -22.153 14.318 1.00 60.22 535 ASP A CA 1
ATOM 4597 C C . ASP A 1 535 ? -48.449 -22.717 15.303 1.00 60.22 535 ASP A C 1
ATOM 4599 O O . ASP A 1 535 ? -47.444 -22.092 15.648 1.00 60.22 535 ASP A O 1
ATOM 4603 N N . ILE A 1 536 ? -48.685 -23.963 15.727 1.00 58.41 536 ILE A N 1
ATOM 4604 C CA . ILE A 1 536 ? -47.862 -24.711 16.694 1.00 58.41 536 ILE A CA 1
ATOM 4605 C C . ILE A 1 536 ? -46.386 -24.783 16.269 1.00 58.41 536 ILE A C 1
ATOM 4607 O O . ILE A 1 536 ? -45.500 -24.810 17.129 1.00 58.41 536 ILE A O 1
ATOM 4611 N N . ASP A 1 537 ? -46.133 -24.781 14.961 1.00 68.69 537 ASP A N 1
ATOM 4612 C CA . ASP A 1 537 ? -44.798 -24.886 14.380 1.00 68.69 537 ASP A CA 1
ATOM 4613 C C . ASP A 1 537 ? -43.952 -23.620 14.624 1.00 68.69 537 ASP A C 1
ATOM 4615 O O . ASP A 1 537 ? -42.764 -23.732 14.940 1.00 68.69 537 ASP A O 1
ATOM 4619 N N . ASP A 1 538 ? -44.562 -22.428 14.611 1.00 64.75 538 ASP A N 1
ATOM 4620 C CA . ASP A 1 538 ? -43.858 -21.162 14.860 1.00 64.75 538 ASP A CA 1
ATOM 4621 C C . ASP A 1 538 ? -43.420 -21.035 16.327 1.00 64.75 538 ASP A C 1
ATOM 4623 O O . ASP A 1 538 ? -42.324 -20.547 16.620 1.00 64.75 538 ASP A O 1
ATOM 4627 N N . PHE A 1 539 ? -44.233 -21.531 17.270 1.00 72.06 539 PHE A N 1
ATOM 4628 C CA . PHE A 1 539 ? -43.876 -21.545 18.692 1.00 72.06 539 PHE A CA 1
ATOM 4629 C C . PHE A 1 539 ? -42.678 -22.462 18.968 1.00 72.06 539 PHE A C 1
ATOM 4631 O O . PHE A 1 539 ? -41.778 -22.086 19.720 1.00 72.06 539 PHE A O 1
ATOM 4638 N N . ASP A 1 540 ? -42.639 -23.651 18.359 1.00 69.62 540 ASP A N 1
ATOM 4639 C CA . ASP A 1 540 ? -41.566 -24.624 18.585 1.00 69.62 540 ASP A CA 1
ATOM 4640 C C . ASP A 1 540 ? -40.252 -24.222 17.907 1.00 69.62 540 ASP A C 1
ATOM 4642 O O . ASP A 1 540 ? -39.177 -24.424 18.481 1.00 69.62 540 ASP A O 1
ATOM 4646 N N . ASP A 1 541 ? -40.305 -23.620 16.720 1.00 68.50 541 ASP A N 1
ATOM 4647 C CA . ASP A 1 541 ? -39.107 -23.132 16.037 1.00 68.50 541 ASP A CA 1
ATOM 4648 C C . ASP A 1 541 ? -38.535 -21.876 16.705 1.00 68.50 541 ASP A C 1
ATOM 4650 O O . ASP A 1 541 ? -37.314 -21.763 16.868 1.00 68.50 541 ASP A O 1
ATOM 4654 N N . PHE A 1 542 ? -39.388 -20.992 17.225 1.00 64.06 542 PHE A N 1
ATOM 4655 C CA . PHE A 1 542 ? -38.947 -19.850 18.024 1.00 64.06 542 PHE A CA 1
ATOM 4656 C C . PHE A 1 542 ? -38.444 -20.264 19.417 1.00 64.06 542 PHE A C 1
ATOM 4658 O O . PHE A 1 542 ? -37.445 -19.739 19.912 1.00 64.06 542 PHE A O 1
ATOM 4665 N N . GLN A 1 543 ? -39.064 -21.272 20.039 1.00 68.12 543 GLN A N 1
ATOM 4666 C CA . GLN A 1 543 ? -38.572 -21.877 21.276 1.00 68.12 543 GLN A CA 1
ATOM 4667 C C . GLN A 1 543 ? -37.190 -22.516 21.072 1.00 68.12 543 GLN A C 1
ATOM 4669 O O . GLN A 1 543 ? -36.313 -22.354 21.921 1.00 68.12 543 GLN A O 1
ATOM 4674 N N . LYS A 1 544 ? -36.960 -23.209 19.948 1.00 72.69 544 LYS A N 1
ATOM 4675 C CA . LYS A 1 544 ? -35.629 -23.725 19.582 1.00 72.69 544 LYS A CA 1
ATOM 4676 C C . LYS A 1 544 ? -34.628 -22.601 19.338 1.00 72.69 544 LYS A C 1
ATOM 4678 O O . LYS A 1 544 ? -33.473 -22.767 19.709 1.00 72.69 544 LYS A O 1
ATOM 4683 N N . PHE A 1 545 ? -35.044 -21.484 18.737 1.00 67.94 545 PHE A N 1
ATOM 4684 C CA . PHE A 1 545 ? -34.182 -20.315 18.545 1.00 67.94 545 PHE A CA 1
ATOM 4685 C C . PHE A 1 545 ? -33.671 -19.773 19.889 1.00 67.94 545 PHE A C 1
ATOM 4687 O O . PHE A 1 545 ? -32.460 -19.699 20.077 1.00 67.94 545 PHE A O 1
ATOM 4694 N N . ILE A 1 546 ? -34.564 -19.534 20.861 1.00 64.06 546 ILE A N 1
ATOM 4695 C CA . ILE A 1 546 ? -34.182 -19.075 22.212 1.00 64.06 546 ILE A CA 1
ATOM 4696 C C . ILE A 1 546 ? -33.338 -20.127 22.954 1.00 64.06 546 ILE A C 1
ATOM 4698 O O . ILE A 1 546 ? -32.366 -19.788 23.618 1.00 64.06 546 ILE A O 1
ATOM 4702 N N . LEU A 1 547 ? -33.672 -21.418 22.840 1.00 61.66 547 LEU A N 1
ATOM 4703 C CA . LEU A 1 547 ? -32.934 -22.496 23.518 1.00 61.66 547 LEU A CA 1
ATOM 4704 C C . LEU A 1 547 ? -31.558 -22.801 22.897 1.00 61.66 547 LEU A C 1
ATOM 4706 O O . LEU A 1 547 ? -30.734 -23.440 23.550 1.00 61.66 547 LEU A O 1
ATOM 4710 N N . ASN A 1 548 ? -31.311 -22.383 21.653 1.00 59.94 548 ASN A N 1
ATOM 4711 C CA . ASN A 1 548 ? -30.026 -22.566 20.976 1.00 59.94 548 ASN A CA 1
ATOM 4712 C C . ASN A 1 548 ? -29.010 -21.456 21.295 1.00 59.94 548 ASN A C 1
ATOM 4714 O O . ASN A 1 548 ? -27.820 -21.660 21.042 1.00 59.94 548 ASN A O 1
ATOM 4718 N N . GLU A 1 549 ? -29.422 -20.330 21.890 1.00 61.12 549 GLU A N 1
ATOM 4719 C CA . GLU A 1 549 ? -28.492 -19.391 22.528 1.00 61.12 549 GLU A CA 1
ATOM 4720 C C . GLU A 1 549 ? -27.970 -20.009 23.834 1.00 61.12 549 GLU A C 1
ATOM 4722 O O . GLU A 1 549 ? -28.560 -19.885 24.905 1.00 61.12 549 GLU A O 1
ATOM 4727 N N . LYS A 1 550 ? -26.853 -20.740 23.736 1.00 43.53 550 LYS A N 1
ATOM 4728 C CA . LYS A 1 550 ? -26.324 -21.636 24.784 1.00 43.53 550 LYS A CA 1
ATOM 4729 C C . LYS A 1 550 ? -25.962 -20.979 26.131 1.00 43.53 550 LYS A C 1
ATOM 4731 O O . LYS A 1 550 ? -25.648 -21.717 27.058 1.00 43.53 550 LYS A O 1
ATOM 4736 N N . ASN A 1 551 ? -26.050 -19.653 26.263 1.00 54.16 551 ASN A N 1
ATOM 4737 C CA . ASN A 1 551 ? -25.650 -18.895 27.457 1.00 54.16 551 ASN A CA 1
ATOM 4738 C C . ASN A 1 551 ? -26.749 -17.961 28.008 1.00 54.16 551 ASN A C 1
ATOM 4740 O O . ASN A 1 551 ? -26.434 -17.050 28.762 1.00 54.16 551 ASN A O 1
ATOM 4744 N N . PHE A 1 552 ? -28.017 -18.149 27.630 1.00 58.31 552 PHE A N 1
ATOM 4745 C CA . PHE A 1 552 ? -29.107 -17.268 28.064 1.00 58.31 552 PHE A CA 1
ATOM 4746 C C . PHE A 1 552 ? -29.408 -17.386 29.573 1.00 58.31 552 PHE A C 1
ATOM 4748 O O . PHE A 1 552 ? -29.818 -18.450 30.056 1.00 58.31 552 PHE A O 1
ATOM 4755 N N . GLU A 1 553 ? -29.296 -16.275 30.305 1.00 64.12 553 GLU A N 1
ATOM 4756 C CA . GLU A 1 553 ? -29.698 -16.149 31.705 1.00 64.12 553 GLU A CA 1
ATOM 4757 C C . GLU A 1 553 ? -30.857 -15.155 31.892 1.00 64.12 553 GLU A C 1
ATOM 4759 O O . GLU A 1 553 ? -31.050 -14.194 31.153 1.00 64.12 553 GLU A O 1
ATOM 4764 N N . LEU A 1 554 ? -31.651 -15.344 32.952 1.00 62.34 554 LEU A N 1
ATOM 4765 C CA . LEU A 1 554 ? -32.793 -14.469 33.270 1.00 62.34 554 LEU A CA 1
ATOM 4766 C C . LEU A 1 554 ? -32.378 -13.006 33.531 1.00 62.34 554 LEU A C 1
ATOM 4768 O O . LEU A 1 554 ? -33.198 -12.099 33.379 1.00 62.34 554 LEU A O 1
ATOM 4772 N N . GLN A 1 555 ? -31.117 -12.781 33.910 1.00 69.88 555 GLN A N 1
ATOM 4773 C CA . GLN A 1 555 ? -30.531 -11.450 34.080 1.00 69.88 555 GLN A CA 1
ATOM 4774 C C . GLN A 1 555 ? -30.249 -10.726 32.756 1.00 69.88 555 GLN A C 1
ATOM 4776 O O . GLN A 1 555 ? -30.149 -9.506 32.755 1.00 69.88 555 GLN A O 1
ATOM 4781 N N . ASP A 1 556 ? -30.206 -11.435 31.625 1.00 69.75 556 ASP A N 1
ATOM 4782 C CA . ASP A 1 556 ? -30.032 -10.814 30.304 1.00 69.75 556 ASP A CA 1
ATOM 4783 C C . ASP A 1 556 ? -31.322 -10.130 29.820 1.00 69.75 556 ASP A C 1
ATOM 4785 O O . ASP A 1 556 ? -31.310 -9.263 28.943 1.00 69.75 556 ASP A O 1
ATOM 4789 N N . VAL A 1 557 ? -32.455 -10.508 30.420 1.00 76.31 557 VAL A N 1
ATOM 4790 C CA . VAL A 1 557 ? -33.783 -9.953 30.137 1.00 76.31 557 VAL A CA 1
ATOM 4791 C C . VAL A 1 557 ? -34.211 -8.976 31.220 1.00 76.31 557 VAL A C 1
ATOM 4793 O O . VAL A 1 557 ? -34.794 -7.940 30.894 1.00 76.31 557 VAL A O 1
ATOM 4796 N N . ASN A 1 558 ? -33.934 -9.295 32.486 1.00 78.75 558 ASN A N 1
ATOM 4797 C CA . ASN A 1 558 ? -34.324 -8.472 33.623 1.00 78.75 558 ASN A CA 1
ATOM 4798 C C . ASN A 1 558 ? -33.314 -7.350 33.887 1.00 78.75 558 ASN A C 1
ATOM 4800 O O . ASN A 1 558 ? -32.114 -7.582 33.949 1.00 78.75 558 ASN A O 1
ATOM 4804 N N . ASP A 1 559 ? -33.812 -6.144 34.135 1.00 83.88 559 ASP A N 1
ATOM 4805 C CA . ASP A 1 559 ? -33.029 -5.028 34.662 1.00 83.88 559 ASP A CA 1
ATOM 4806 C C . ASP A 1 559 ? -33.850 -4.257 35.712 1.00 83.88 559 ASP A C 1
ATOM 4808 O O . ASP A 1 559 ? -34.940 -4.674 36.106 1.00 83.88 559 ASP A O 1
ATOM 4812 N N . ASN A 1 560 ? -33.338 -3.124 36.192 1.00 85.38 560 ASN A N 1
ATOM 4813 C CA . ASN A 1 560 ? -34.039 -2.318 37.197 1.00 85.38 560 ASN A CA 1
ATOM 4814 C C . ASN A 1 560 ? -35.388 -1.748 36.702 1.00 85.38 560 ASN A C 1
ATOM 4816 O O . ASN A 1 560 ? -36.220 -1.367 37.523 1.00 85.38 560 ASN A O 1
ATOM 4820 N N . ASN A 1 561 ? -35.608 -1.680 35.385 1.00 87.00 561 ASN A N 1
ATOM 4821 C CA . ASN A 1 561 ? -36.807 -1.136 34.745 1.00 87.00 561 ASN A CA 1
ATOM 4822 C C . ASN A 1 561 ? -37.759 -2.227 34.227 1.00 87.00 561 ASN A C 1
ATOM 4824 O O . ASN A 1 561 ? -38.954 -1.969 34.077 1.00 87.00 561 ASN A O 1
ATOM 4828 N N . PHE A 1 562 ? -37.261 -3.439 33.967 1.00 87.75 562 PHE A N 1
ATOM 4829 C CA . PHE A 1 562 ? -38.044 -4.570 33.480 1.00 87.75 562 PHE A CA 1
ATOM 4830 C C . PHE A 1 562 ? -37.804 -5.830 34.310 1.00 87.75 562 PHE A C 1
ATOM 4832 O O . PHE A 1 562 ? -36.700 -6.359 34.375 1.00 87.75 562 PHE A O 1
ATOM 4839 N N . ASP A 1 563 ? -38.886 -6.363 34.871 1.00 85.94 563 ASP A N 1
ATOM 4840 C CA . ASP A 1 563 ? -38.908 -7.659 35.538 1.00 85.94 563 ASP A CA 1
ATOM 4841 C C . ASP A 1 563 ? -39.909 -8.556 34.796 1.00 85.94 563 ASP A C 1
ATOM 4843 O O . ASP A 1 563 ? -41.126 -8.334 34.838 1.00 85.94 563 ASP A O 1
ATOM 4847 N N . LEU A 1 564 ? -39.390 -9.578 34.113 1.00 79.94 564 LEU A N 1
ATOM 4848 C CA . LEU A 1 564 ? -40.166 -10.530 33.318 1.00 79.94 564 LEU A CA 1
ATOM 4849 C C . LEU A 1 564 ? -41.246 -11.231 34.155 1.00 79.94 564 LEU A C 1
ATOM 4851 O O . LEU A 1 564 ? -42.327 -11.544 33.662 1.00 79.94 564 LEU A O 1
ATOM 4855 N N . ASN A 1 565 ? -40.976 -11.457 35.438 1.00 76.88 565 ASN A N 1
ATOM 4856 C CA . ASN A 1 565 ? -41.876 -12.084 36.400 1.00 76.88 565 ASN A CA 1
ATOM 4857 C C . ASN A 1 565 ? -43.049 -11.160 36.751 1.00 76.88 565 ASN A C 1
ATOM 4859 O O . ASN A 1 565 ? -44.205 -11.586 36.829 1.00 76.88 565 ASN A O 1
ATOM 4863 N N . ARG A 1 566 ? -42.758 -9.876 36.967 1.00 81.62 566 ARG A N 1
ATOM 4864 C CA . ARG A 1 566 ? -43.759 -8.839 37.232 1.00 81.62 566 ARG A CA 1
ATOM 4865 C C . ARG A 1 566 ? -44.631 -8.595 36.005 1.00 81.62 566 ARG A C 1
ATOM 4867 O O . ARG A 1 566 ? -45.852 -8.543 36.141 1.00 81.62 566 ARG A O 1
ATOM 4874 N N . TYR A 1 567 ? -44.013 -8.522 34.827 1.00 83.94 567 TYR A N 1
ATOM 4875 C CA . TYR A 1 567 ? -44.702 -8.426 33.541 1.00 83.94 567 TYR A CA 1
ATOM 4876 C C . TYR A 1 567 ? -45.612 -9.642 33.295 1.00 83.94 567 TYR A C 1
ATOM 4878 O O . TYR A 1 567 ? -46.773 -9.511 32.915 1.00 83.94 567 TYR A O 1
ATOM 4886 N N . PHE A 1 568 ? -45.134 -10.846 33.611 1.00 77.00 568 PHE A N 1
ATOM 4887 C CA . PHE A 1 568 ? -45.933 -12.064 33.504 1.00 77.00 568 PHE A CA 1
ATOM 4888 C C . PHE A 1 568 ? -47.177 -12.032 34.402 1.00 77.00 568 PHE A C 1
ATOM 4890 O O . PHE A 1 568 ? -48.288 -12.343 33.961 1.00 77.00 568 PHE A O 1
ATOM 4897 N N . LYS A 1 569 ? -47.007 -11.633 35.670 1.00 78.00 569 LYS A N 1
ATOM 4898 C CA . LYS A 1 569 ? -48.115 -11.545 36.633 1.00 78.00 569 LYS A CA 1
ATOM 4899 C C . LYS A 1 569 ? -49.192 -10.556 36.186 1.00 78.00 569 LYS A C 1
ATOM 4901 O O . LYS A 1 569 ? -50.365 -10.795 36.468 1.00 78.00 569 LYS A O 1
ATOM 4906 N N . SER A 1 570 ? -48.823 -9.487 35.479 1.00 81.94 570 SER A N 1
ATOM 4907 C CA . SER A 1 570 ? -49.789 -8.494 35.002 1.00 81.94 570 SER A CA 1
ATOM 4908 C C . SER A 1 570 ? -50.592 -8.966 33.782 1.00 81.94 570 SER A C 1
ATOM 4910 O O . SER A 1 570 ? -51.767 -8.624 33.674 1.00 81.94 570 SER A O 1
ATOM 4912 N N . LYS A 1 571 ? -50.021 -9.802 32.902 1.00 81.94 571 LYS A N 1
ATOM 4913 C CA . LYS A 1 571 ? -50.661 -10.230 31.640 1.00 81.94 571 LYS A CA 1
ATOM 4914 C C . LYS A 1 571 ? -51.630 -11.419 31.742 1.00 81.94 571 LYS A C 1
ATOM 4916 O O . LYS A 1 571 ? -52.273 -11.746 30.752 1.00 81.94 571 LYS A O 1
ATOM 4921 N N . LYS A 1 572 ? -51.783 -12.063 32.911 1.00 79.88 572 LYS A N 1
ATOM 4922 C CA . LYS A 1 572 ? -52.717 -13.198 33.142 1.00 79.88 572 LYS A CA 1
ATOM 4923 C C . LYS A 1 572 ? -52.667 -14.282 32.043 1.00 79.88 572 LYS A C 1
ATOM 4925 O O . LYS A 1 572 ? -53.704 -14.716 31.542 1.00 79.88 572 LYS A O 1
ATOM 4930 N N . ILE A 1 573 ? -51.470 -14.745 31.677 1.00 74.31 573 ILE A N 1
ATOM 4931 C CA . ILE A 1 573 ? -51.287 -15.755 30.619 1.00 74.31 573 ILE A CA 1
ATOM 4932 C C . ILE A 1 573 ? -52.088 -17.024 30.949 1.00 74.31 573 ILE A C 1
ATOM 4934 O O . ILE A 1 573 ? -51.899 -17.642 31.999 1.00 74.31 573 ILE A O 1
ATOM 4938 N N . LYS A 1 574 ? -53.018 -17.404 30.064 1.00 75.12 574 LYS A N 1
ATOM 4939 C CA . LYS A 1 574 ? -53.891 -18.575 30.253 1.00 75.12 574 LYS A CA 1
ATOM 4940 C C . LYS A 1 574 ? -53.191 -19.869 29.837 1.00 75.12 574 LYS A C 1
ATOM 4942 O O . LYS A 1 574 ? -53.231 -20.830 30.608 1.00 75.12 574 LYS A O 1
ATOM 4947 N N . SER A 1 575 ? -52.475 -19.829 28.714 1.00 79.81 575 SER A N 1
ATOM 4948 C CA . SER A 1 575 ? -51.726 -20.931 28.105 1.00 79.81 575 SER A CA 1
ATOM 4949 C C . SER A 1 575 ? -50.853 -21.717 29.084 1.00 79.81 575 SER A C 1
ATOM 4951 O O . SER A 1 575 ? -49.892 -21.192 29.660 1.00 79.81 575 SER A O 1
ATOM 4953 N N . GLN A 1 576 ? -51.162 -23.004 29.253 1.00 76.06 576 GLN A N 1
ATOM 4954 C CA . GLN A 1 576 ? -50.361 -23.910 30.078 1.00 76.06 576 GLN A CA 1
ATOM 4955 C C . GLN A 1 576 ? -48.978 -24.152 29.459 1.00 76.06 576 GLN A C 1
ATOM 4957 O O . GLN A 1 576 ? -47.988 -24.202 30.181 1.00 76.06 576 GLN A O 1
ATOM 4962 N N . ARG A 1 577 ? -48.882 -24.180 28.124 1.00 72.44 577 ARG A N 1
ATOM 4963 C CA . ARG A 1 577 ? -47.618 -24.365 27.396 1.00 72.44 577 ARG A CA 1
ATOM 4964 C C . ARG A 1 577 ? -46.644 -23.209 27.640 1.00 72.44 577 ARG A C 1
ATOM 4966 O O . ARG A 1 577 ? -45.480 -23.450 27.953 1.00 72.44 577 ARG A O 1
ATOM 4973 N N . LYS A 1 578 ? -47.123 -21.958 27.604 1.00 76.50 578 LYS A N 1
ATOM 4974 C CA . LYS A 1 578 ? -46.314 -20.771 27.950 1.00 76.50 578 LYS A CA 1
ATOM 4975 C C . LYS A 1 578 ? -45.925 -20.745 29.427 1.00 76.50 578 LYS A C 1
ATOM 4977 O O . LYS A 1 578 ? -44.786 -20.415 29.756 1.00 76.50 578 LYS A O 1
ATOM 4982 N N . LYS A 1 579 ? -46.841 -21.144 30.322 1.00 72.75 579 LYS A N 1
ATOM 4983 C CA . LYS A 1 579 ? -46.530 -21.338 31.750 1.00 72.75 579 LYS A CA 1
ATOM 4984 C C . LYS A 1 579 ? -45.427 -22.371 31.939 1.00 72.75 579 LYS A C 1
ATOM 4986 O O . LYS A 1 579 ? -44.527 -22.128 32.730 1.00 72.75 579 LYS A O 1
ATOM 4991 N N . ASP A 1 580 ? -45.463 -23.482 31.211 1.00 69.44 580 ASP A N 1
ATOM 4992 C CA . ASP A 1 580 ? -44.478 -24.559 31.316 1.00 69.44 580 ASP A CA 1
ATOM 4993 C C . ASP A 1 580 ? -43.123 -24.177 30.706 1.00 69.44 580 ASP A C 1
ATOM 4995 O O . ASP A 1 580 ? -42.086 -24.500 31.288 1.00 69.44 580 ASP A O 1
ATOM 4999 N N . PHE A 1 581 ? -43.114 -23.433 29.594 1.00 70.56 581 PHE A N 1
ATOM 5000 C CA . PHE A 1 581 ? -41.906 -22.813 29.041 1.00 70.56 581 PHE A CA 1
ATOM 5001 C C . PHE A 1 581 ? -41.227 -21.922 30.089 1.00 70.56 581 PHE A C 1
ATOM 5003 O O . PHE A 1 581 ? -40.064 -22.134 30.421 1.00 70.56 581 PHE A O 1
ATOM 5010 N N . LEU A 1 582 ? -41.976 -21.013 30.717 1.00 64.94 582 LEU A N 1
ATOM 5011 C CA . LEU A 1 582 ? -41.462 -20.155 31.788 1.00 64.94 582 LEU A CA 1
ATOM 5012 C C . LEU A 1 582 ? -41.053 -20.946 33.033 1.00 64.94 582 LEU A C 1
ATOM 5014 O O . LEU A 1 582 ? -40.038 -20.649 33.656 1.00 64.94 582 LEU A O 1
ATOM 5018 N N . LYS A 1 583 ? -41.804 -21.989 33.387 1.00 64.44 583 LYS A N 1
ATOM 5019 C CA . LYS A 1 583 ? -41.511 -22.858 34.530 1.00 64.44 583 LYS A CA 1
ATOM 5020 C C . LYS A 1 583 ? -40.186 -23.596 34.347 1.00 64.44 583 LYS A C 1
ATOM 5022 O O . LYS A 1 583 ? -39.472 -23.768 35.330 1.00 64.44 583 LYS A O 1
ATOM 5027 N N . LYS A 1 584 ? -39.812 -23.969 33.117 1.00 62.41 584 LYS A N 1
ATOM 5028 C CA . LYS A 1 584 ? -38.484 -24.534 32.812 1.00 62.41 584 LYS A CA 1
ATOM 5029 C C . LYS A 1 584 ? -37.343 -23.547 33.096 1.00 62.41 584 LYS A C 1
ATOM 5031 O O . LYS A 1 584 ? -36.286 -23.990 33.536 1.00 62.41 584 LYS A O 1
ATOM 5036 N N . PHE A 1 585 ? -37.570 -22.243 32.932 1.00 59.53 585 PHE A N 1
ATOM 5037 C CA . PHE A 1 585 ? -36.591 -21.197 33.258 1.00 59.53 585 PHE A CA 1
ATOM 5038 C C . PHE A 1 585 ? -36.596 -20.801 34.746 1.00 59.53 585 PHE A C 1
ATOM 5040 O O . PHE A 1 585 ? -35.534 -20.606 35.329 1.00 59.53 585 PHE A O 1
ATOM 5047 N N . TYR A 1 586 ? -37.766 -20.755 35.395 1.00 56.84 586 TYR A N 1
ATOM 5048 C CA . TYR A 1 586 ? -37.905 -20.340 36.799 1.00 56.84 586 TYR A CA 1
ATOM 5049 C C . TYR A 1 586 ? -37.567 -21.426 37.838 1.00 56.84 586 TYR A C 1
ATOM 5051 O O . TYR A 1 586 ? -37.185 -21.093 38.961 1.00 56.84 586 TYR A O 1
ATOM 5059 N N . ASN A 1 587 ? -37.685 -22.721 37.511 1.00 53.34 587 ASN A N 1
ATOM 5060 C CA . ASN A 1 587 ? -37.694 -23.776 38.537 1.00 53.34 587 ASN A CA 1
ATOM 5061 C C . ASN A 1 587 ? -36.370 -24.485 38.833 1.00 53.34 587 ASN A C 1
ATOM 5063 O O . ASN A 1 587 ? -36.377 -25.369 39.692 1.00 53.34 587 ASN A O 1
ATOM 5067 N N . LYS A 1 588 ? -35.233 -24.128 38.226 1.00 53.81 588 LYS A N 1
ATOM 5068 C CA . LYS A 1 588 ? -33.974 -24.842 38.522 1.00 53.81 588 LYS A CA 1
ATOM 5069 C C . LYS A 1 588 ? -33.607 -24.794 40.019 1.00 53.81 588 LYS A C 1
ATOM 5071 O O . LYS A 1 588 ? -33.266 -25.819 40.603 1.00 53.81 588 LYS A O 1
ATOM 5076 N N . LEU A 1 589 ? -33.791 -23.638 40.664 1.00 46.28 589 LEU A N 1
ATOM 5077 C CA . LEU A 1 589 ? -33.504 -23.405 42.091 1.00 46.28 589 LEU A CA 1
ATOM 5078 C C . LEU A 1 589 ? -34.621 -23.877 43.043 1.00 46.28 589 LEU A C 1
ATOM 5080 O O . LEU A 1 589 ? -34.345 -24.368 44.138 1.00 46.28 589 LEU A O 1
ATOM 5084 N N . GLU A 1 590 ? -35.886 -23.744 42.640 1.00 51.47 590 GLU A N 1
ATOM 5085 C CA . GLU A 1 590 ? -37.060 -24.182 43.417 1.00 51.47 590 GLU A CA 1
ATOM 5086 C C . GLU A 1 590 ? -37.172 -25.714 43.469 1.00 51.47 590 GLU A C 1
ATOM 5088 O O . GLU A 1 590 ? -37.521 -26.277 44.505 1.00 51.47 590 GLU A O 1
ATOM 5093 N N . HIS A 1 591 ? -36.803 -26.413 42.390 1.00 53.00 591 HIS A N 1
ATOM 5094 C CA . HIS A 1 591 ? -36.852 -27.873 42.330 1.00 53.00 591 HIS A CA 1
ATOM 5095 C C . HIS A 1 591 ? -35.785 -28.528 43.221 1.00 53.00 591 HIS A C 1
ATOM 5097 O O . HIS A 1 591 ? -36.100 -29.468 43.951 1.00 53.00 591 HIS A O 1
ATOM 5103 N N . ILE A 1 592 ? -34.567 -27.970 43.269 1.00 50.69 592 ILE A N 1
ATOM 5104 C CA . ILE A 1 592 ? -33.515 -28.400 44.208 1.00 50.69 592 ILE A CA 1
ATOM 5105 C C . ILE A 1 592 ? -33.958 -28.157 45.658 1.00 50.69 592 ILE A C 1
ATOM 5107 O O . ILE A 1 592 ? -33.869 -29.064 46.485 1.00 50.69 592 ILE A O 1
ATOM 5111 N N . LYS A 1 593 ? -34.529 -26.981 45.965 1.00 50.91 593 LYS A N 1
ATOM 5112 C CA . LYS A 1 593 ? -35.103 -26.694 47.294 1.00 50.91 593 LYS A CA 1
ATOM 5113 C C . LYS A 1 593 ? -36.218 -27.673 47.670 1.00 50.91 593 LYS A C 1
ATOM 5115 O O . LYS A 1 593 ? -36.284 -28.103 48.817 1.00 50.91 593 LYS A O 1
ATOM 5120 N N . LYS A 1 594 ? -37.070 -28.061 46.718 1.00 59.00 594 LYS A N 1
ATOM 5121 C CA . LYS A 1 594 ? -38.156 -29.022 46.945 1.00 59.00 594 LYS A CA 1
ATOM 5122 C C . LYS A 1 594 ? -37.625 -30.428 47.240 1.00 59.00 594 LYS A C 1
ATOM 5124 O O . LYS A 1 594 ? -38.113 -31.049 48.175 1.00 59.00 594 LYS A O 1
ATOM 5129 N N . ILE A 1 595 ? -36.594 -30.894 46.526 1.00 55.66 595 ILE A N 1
ATOM 5130 C CA . ILE A 1 595 ? -35.947 -32.197 46.779 1.00 55.66 595 ILE A CA 1
ATOM 5131 C C . ILE A 1 595 ? -35.218 -32.202 48.135 1.00 55.66 595 ILE A C 1
ATOM 5133 O O . ILE A 1 595 ? -35.290 -33.188 48.871 1.00 55.66 595 ILE A O 1
ATOM 5137 N N . LEU A 1 596 ? -34.572 -31.091 48.509 1.00 49.84 596 LEU A N 1
ATOM 5138 C CA . LEU A 1 596 ? -33.936 -30.934 49.823 1.00 49.84 596 LEU A CA 1
ATOM 5139 C C . LEU A 1 596 ? -34.973 -30.965 50.964 1.00 49.84 596 LEU A C 1
ATOM 5141 O O . LEU A 1 596 ? -34.767 -31.655 51.967 1.00 49.84 596 LEU A O 1
ATOM 5145 N N . ASN A 1 597 ? -36.126 -30.317 50.766 1.00 52.47 597 ASN A N 1
ATOM 5146 C CA . ASN A 1 597 ? -37.192 -30.179 51.765 1.00 52.47 597 ASN A CA 1
ATOM 5147 C C . ASN A 1 597 ? -38.229 -31.328 51.791 1.00 52.47 597 ASN A C 1
ATOM 5149 O O . ASN A 1 597 ? -39.129 -31.301 52.631 1.00 52.47 597 ASN A O 1
ATOM 5153 N N . GLU A 1 598 ? -38.144 -32.342 50.916 1.00 64.56 598 GLU A N 1
ATOM 5154 C CA . GLU A 1 598 ? -39.024 -33.529 50.966 1.00 64.56 598 GLU A CA 1
ATOM 5155 C C . GLU A 1 598 ? -38.921 -34.201 52.357 1.00 64.56 598 GLU A C 1
ATOM 5157 O O . GLU A 1 598 ? -37.829 -34.416 52.854 1.00 64.56 598 GLU A O 1
ATOM 5162 N N . LYS A 1 599 ? -40.007 -34.578 53.042 1.00 48.91 599 LYS A N 1
ATOM 5163 C CA . LYS A 1 599 ? -39.925 -35.241 54.373 1.00 48.91 599 LYS A CA 1
ATOM 5164 C C . LYS A 1 599 ? -39.526 -36.731 54.304 1.00 48.91 599 LYS A C 1
ATOM 5166 O O . LYS A 1 599 ? -39.894 -37.519 55.171 1.00 48.91 599 LYS A O 1
ATOM 5171 N N . ASP A 1 600 ? -38.811 -37.139 53.259 1.00 52.25 600 ASP A N 1
ATOM 5172 C CA . ASP A 1 600 ? -38.381 -38.526 53.071 1.00 52.25 600 ASP A CA 1
ATOM 5173 C C . ASP A 1 600 ? -37.201 -38.834 54.014 1.00 52.25 600 ASP A C 1
ATOM 5175 O O . ASP A 1 600 ? -36.157 -38.180 53.935 1.00 52.25 600 ASP A O 1
ATOM 5179 N N . LYS A 1 601 ? -37.380 -39.794 54.936 1.00 50.03 601 LYS A N 1
ATOM 5180 C CA . LYS A 1 601 ? -36.384 -40.173 55.963 1.00 50.03 601 LYS A CA 1
ATOM 5181 C C . LYS A 1 601 ? -35.161 -40.884 55.372 1.00 50.03 601 LYS A C 1
ATOM 5183 O O . LYS A 1 601 ? -34.163 -41.061 56.064 1.00 50.03 601 LYS A O 1
ATOM 5188 N N . ASN A 1 602 ? -35.224 -41.295 54.106 1.00 58.16 602 ASN A N 1
ATOM 5189 C CA . ASN A 1 602 ? -34.126 -41.971 53.430 1.00 58.16 602 ASN A CA 1
ATOM 5190 C C . ASN A 1 602 ? -33.263 -40.960 52.651 1.00 58.16 602 ASN A C 1
ATOM 5192 O O . ASN A 1 602 ? -33.477 -40.728 51.457 1.00 58.16 602 ASN A O 1
ATOM 5196 N N . GLU A 1 603 ? -32.278 -40.361 53.338 1.00 51.78 603 GLU A N 1
ATOM 5197 C CA . GLU A 1 603 ? -31.328 -39.384 52.766 1.00 51.78 603 GLU A CA 1
ATOM 5198 C C . GLU A 1 603 ? -30.699 -39.889 51.455 1.00 51.78 603 GLU A C 1
ATOM 5200 O O . GLU A 1 603 ? -30.573 -39.124 50.500 1.00 51.78 603 GLU A O 1
ATOM 5205 N N . ASN A 1 604 ? -30.414 -41.192 51.339 1.00 49.78 604 ASN A N 1
ATOM 5206 C CA . ASN A 1 604 ? -29.812 -41.791 50.143 1.00 49.78 604 ASN A CA 1
ATOM 5207 C C . ASN A 1 604 ? -30.717 -41.748 48.899 1.00 49.78 604 ASN A C 1
ATOM 5209 O O . ASN A 1 604 ? -30.224 -41.676 47.770 1.00 49.78 604 ASN A O 1
ATOM 5213 N N . LYS A 1 605 ? -32.045 -41.756 49.069 1.00 61.69 605 LYS A N 1
ATOM 5214 C CA . LYS A 1 605 ? -33.002 -41.664 47.953 1.00 61.69 605 LYS A CA 1
ATOM 5215 C C . LYS A 1 605 ? -33.140 -40.226 47.451 1.00 61.69 605 LYS A C 1
ATOM 5217 O O . LYS A 1 605 ? -33.168 -40.011 46.238 1.00 61.69 605 LYS A O 1
ATOM 5222 N N . LYS A 1 606 ? -33.143 -39.246 48.363 1.00 59.16 606 LYS A N 1
ATOM 5223 C CA . LYS A 1 606 ? -33.022 -37.822 48.007 1.00 59.16 606 LYS A CA 1
ATOM 5224 C C . LYS A 1 606 ? -31.705 -37.547 47.294 1.00 59.16 606 LYS A C 1
ATOM 5226 O O . LYS A 1 606 ? -31.708 -36.924 46.240 1.00 59.16 606 LYS A O 1
ATOM 5231 N N . LEU A 1 607 ? -30.604 -38.087 47.816 1.00 50.91 607 LEU A N 1
ATOM 5232 C CA . LEU A 1 607 ? -29.268 -37.953 47.235 1.00 50.91 607 LEU A CA 1
ATOM 5233 C C . LEU A 1 607 ? -29.193 -38.553 45.827 1.00 50.91 607 LEU A C 1
ATOM 5235 O O . LEU A 1 607 ? -28.651 -37.911 44.935 1.00 50.91 607 LEU A O 1
ATOM 5239 N N . LYS A 1 608 ? -29.818 -39.712 45.569 1.00 59.59 608 LYS A N 1
ATOM 5240 C CA . LYS A 1 608 ? -29.941 -40.262 44.205 1.00 59.59 608 LYS A CA 1
ATOM 5241 C C . LYS A 1 608 ? -30.782 -39.386 43.271 1.00 59.59 608 LYS A C 1
ATOM 5243 O O . LYS A 1 608 ? -30.441 -39.287 42.098 1.00 59.59 608 LYS A O 1
ATOM 5248 N N . LYS A 1 609 ? -31.855 -38.746 43.755 1.00 59.81 609 LYS A N 1
ATOM 5249 C CA . LYS A 1 609 ? -32.647 -37.793 42.950 1.00 59.81 609 LYS A CA 1
ATOM 5250 C C . LYS A 1 609 ? -31.847 -36.529 42.616 1.00 59.81 609 LYS A C 1
ATOM 5252 O O . LYS A 1 609 ? -31.882 -36.103 41.469 1.00 59.81 609 LYS A O 1
ATOM 5257 N N . ILE A 1 610 ? -31.116 -35.969 43.586 1.00 51.50 610 ILE A N 1
ATOM 5258 C CA . ILE A 1 610 ? -30.249 -34.793 43.387 1.00 51.50 610 ILE A CA 1
ATOM 5259 C C . ILE A 1 610 ? -29.127 -35.139 42.413 1.00 51.50 610 ILE A C 1
ATOM 5261 O O . ILE A 1 610 ? -28.944 -34.435 41.431 1.00 51.50 610 ILE A O 1
ATOM 5265 N N . LYS A 1 611 ? -28.445 -36.268 42.625 1.00 50.56 611 LYS A N 1
ATOM 5266 C CA . LYS A 1 611 ? -27.378 -36.754 41.748 1.00 50.56 611 LYS A CA 1
ATOM 5267 C C . LYS A 1 611 ? -27.879 -36.975 40.317 1.00 50.56 611 LYS A C 1
ATOM 5269 O O . LYS A 1 611 ? -27.299 -36.417 39.402 1.00 50.56 611 LYS A O 1
ATOM 5274 N N . LYS A 1 612 ? -29.022 -37.645 40.129 1.00 57.00 612 LYS A N 1
ATOM 5275 C CA . LYS A 1 612 ? -29.639 -37.847 38.804 1.00 57.00 612 LYS A CA 1
ATOM 5276 C C . LYS A 1 612 ? -30.080 -36.535 38.133 1.00 57.00 612 LYS A C 1
ATOM 5278 O O . LYS A 1 612 ? -30.038 -36.437 36.913 1.00 57.00 612 LYS A O 1
ATOM 5283 N N . TYR A 1 613 ? -30.508 -35.539 38.912 1.00 53.72 613 TYR A N 1
ATOM 5284 C CA . TYR A 1 613 ? -30.846 -34.205 38.408 1.00 53.72 613 TYR A CA 1
ATOM 5285 C C . TYR A 1 613 ? -29.584 -33.420 38.005 1.00 53.72 613 TYR A C 1
ATOM 5287 O O . TYR A 1 613 ? -29.541 -32.861 36.914 1.00 53.72 613 TYR A O 1
ATOM 5295 N N . CYS A 1 614 ? -28.527 -33.451 38.821 1.00 44.62 614 CYS A N 1
ATOM 5296 C CA . CYS A 1 614 ? -27.232 -32.827 38.532 1.00 44.62 614 CYS A CA 1
ATOM 5297 C C . CYS A 1 614 ? -26.481 -33.504 37.373 1.00 44.62 614 CYS A C 1
ATOM 5299 O O . CYS A 1 614 ? -25.841 -32.819 36.591 1.00 44.62 614 CYS A O 1
ATOM 5301 N N . GLU A 1 615 ? -26.593 -34.824 37.220 1.00 44.34 615 GLU A N 1
ATOM 5302 C CA . GLU A 1 615 ? -26.005 -35.592 36.111 1.00 44.34 615 GLU A CA 1
ATOM 5303 C C . GLU A 1 615 ? -26.740 -35.373 34.777 1.00 44.34 615 GLU A C 1
ATOM 5305 O O . GLU A 1 615 ? -26.201 -35.688 33.721 1.00 44.34 615 GLU A O 1
ATOM 5310 N N . SER A 1 616 ? -27.961 -34.821 34.804 1.00 42.88 616 SER A N 1
ATOM 5311 C CA . SER A 1 616 ? -28.737 -34.506 33.595 1.00 42.88 616 SER A CA 1
ATOM 5312 C C . SER A 1 616 ? -28.410 -33.145 32.957 1.00 42.88 616 SER A C 1
ATOM 5314 O O . SER A 1 616 ? -28.982 -32.819 31.919 1.00 42.88 616 SER A O 1
ATOM 5316 N N . PHE A 1 617 ? -27.481 -32.370 33.531 1.00 42.69 617 PHE A N 1
ATOM 5317 C CA . PHE A 1 617 ? -27.019 -31.084 32.996 1.00 42.69 617 PHE A CA 1
ATOM 5318 C C . PHE A 1 617 ? -25.480 -31.017 33.002 1.00 42.69 617 PHE A C 1
ATOM 5320 O O . PHE A 1 617 ? -24.842 -31.297 34.014 1.00 42.69 617 PHE A O 1
ATOM 5327 N N . GLU A 1 618 ? -24.868 -30.651 31.871 1.00 34.78 618 GLU A N 1
ATOM 5328 C CA . GLU A 1 618 ? -23.410 -30.505 31.753 1.00 34.78 618 GLU A CA 1
ATOM 5329 C C . GLU A 1 618 ? -22.906 -29.249 32.509 1.00 34.78 618 GLU A C 1
ATOM 5331 O O . GLU A 1 618 ? -23.136 -28.124 32.081 1.00 34.78 618 GLU A O 1
ATOM 5336 N N . TYR A 1 619 ? -22.173 -29.499 33.606 1.00 36.66 619 TYR A N 1
ATOM 5337 C CA . TYR A 1 619 ? -21.190 -28.666 34.337 1.00 36.66 619 TYR A CA 1
ATOM 5338 C C . TYR A 1 619 ? -21.604 -27.449 35.211 1.00 36.66 619 TYR A C 1
ATOM 5340 O O . TYR A 1 619 ? -21.898 -26.354 34.748 1.00 36.66 619 TYR A O 1
ATOM 5348 N N . GLY A 1 620 ? -21.381 -27.594 36.531 1.00 38.94 620 GLY A N 1
ATOM 5349 C CA . GLY A 1 620 ? -20.224 -27.026 37.265 1.00 38.94 620 GLY A CA 1
ATOM 5350 C C . GLY A 1 620 ? -20.162 -25.530 37.629 1.00 38.94 620 GLY A C 1
ATOM 5351 O O . GLY A 1 620 ? -19.558 -25.194 38.648 1.00 38.94 620 GLY A O 1
ATOM 5352 N N . PHE A 1 621 ? -20.762 -24.622 36.860 1.00 35.66 621 PHE A N 1
ATOM 5353 C CA . PHE A 1 621 ? -20.529 -23.175 37.041 1.00 35.66 621 PHE A CA 1
ATOM 5354 C C . PHE A 1 621 ? -21.425 -22.536 38.126 1.00 35.66 621 PHE A C 1
ATOM 5356 O O . PHE A 1 621 ? -21.027 -21.603 38.825 1.00 35.66 621 PHE A O 1
ATOM 5363 N N . GLU A 1 622 ? -22.611 -23.106 38.349 1.00 41.06 622 GLU A N 1
ATOM 5364 C CA . GLU A 1 622 ? -23.675 -22.538 39.194 1.00 41.06 622 GLU A CA 1
ATOM 5365 C C . GLU A 1 622 ? -23.388 -22.633 40.715 1.00 41.06 622 GLU A C 1
ATOM 5367 O O . GLU A 1 622 ? -24.012 -21.938 41.520 1.00 41.06 622 GLU A O 1
ATOM 5372 N N . PHE A 1 623 ? -22.391 -23.425 41.137 1.00 36.91 623 PHE A N 1
ATOM 5373 C CA . PHE A 1 623 ? -21.986 -23.539 42.548 1.00 36.91 623 PHE A CA 1
ATOM 5374 C C . PHE A 1 623 ? -21.200 -22.312 43.050 1.00 36.91 623 PHE A C 1
ATOM 5376 O O . PHE A 1 623 ? -21.282 -21.975 44.231 1.00 36.91 623 PHE A O 1
ATOM 5383 N N . LYS A 1 624 ? -20.486 -21.595 42.167 1.00 41.62 624 LYS A N 1
ATOM 5384 C CA . LYS A 1 624 ? -19.703 -20.391 42.519 1.00 41.62 624 LYS A CA 1
ATOM 5385 C C . LYS A 1 624 ? -20.578 -19.175 42.857 1.00 41.62 624 LYS A C 1
ATOM 5387 O O . LYS A 1 624 ? -20.220 -18.393 43.734 1.00 41.62 624 LYS A O 1
ATOM 5392 N N . GLU A 1 625 ? -21.731 -19.025 42.203 1.00 38.81 625 GLU A N 1
ATOM 5393 C CA . GLU A 1 625 ? -22.690 -17.925 42.434 1.00 38.81 625 GLU A CA 1
ATOM 5394 C C . GLU A 1 625 ? -23.482 -18.114 43.743 1.00 38.81 625 GLU A C 1
ATOM 5396 O O . GLU A 1 625 ? -23.737 -17.150 44.468 1.00 38.81 625 GLU A O 1
ATOM 5401 N N . PHE A 1 626 ? -23.804 -19.363 44.107 1.00 39.66 626 PHE A N 1
ATOM 5402 C CA . PHE A 1 626 ? -24.495 -19.690 45.363 1.00 39.66 626 PHE A CA 1
ATOM 5403 C C . PHE A 1 626 ? -23.658 -19.326 46.607 1.00 39.66 626 PHE A C 1
ATOM 5405 O O . PHE A 1 626 ? -24.205 -18.908 47.630 1.00 39.66 626 PHE A O 1
ATOM 5412 N N . ILE A 1 627 ? -22.328 -19.404 46.491 1.00 42.00 627 ILE A N 1
ATOM 5413 C CA . ILE A 1 627 ? -21.351 -19.091 47.548 1.00 42.00 627 ILE A CA 1
ATOM 5414 C C . ILE A 1 627 ? -21.301 -17.585 47.867 1.00 42.00 627 ILE A C 1
ATOM 5416 O O . ILE A 1 627 ? -21.080 -17.211 49.017 1.00 42.00 627 ILE A O 1
ATOM 5420 N N . LYS A 1 628 ? -21.580 -16.703 46.897 1.00 41.16 628 LYS A N 1
ATOM 5421 C CA . LYS A 1 628 ? -21.496 -15.242 47.088 1.00 41.16 628 LYS A CA 1
ATOM 5422 C C . LYS A 1 628 ? -22.639 -14.633 47.910 1.00 41.16 628 LYS A C 1
ATOM 5424 O O . LYS A 1 628 ? -22.484 -13.520 48.399 1.00 41.16 628 LYS A O 1
ATOM 5429 N N . LYS A 1 629 ? -23.790 -15.306 48.057 1.00 37.19 629 LYS A N 1
ATOM 5430 C CA . LYS A 1 629 ? -25.035 -14.643 48.508 1.00 37.19 629 LYS A CA 1
ATOM 5431 C C . LYS A 1 629 ? -25.510 -14.943 49.942 1.00 37.19 629 LYS A C 1
ATOM 5433 O O . LYS A 1 629 ? -26.433 -14.249 50.362 1.00 37.19 629 LYS A O 1
ATOM 5438 N N . LYS A 1 630 ? -24.981 -15.925 50.707 1.00 37.69 630 LYS A N 1
ATOM 5439 C CA . LYS A 1 630 ? -25.687 -16.394 51.939 1.00 37.69 630 LYS A CA 1
ATOM 5440 C C . LYS A 1 630 ? -24.914 -16.877 53.196 1.00 37.69 630 LYS A C 1
ATOM 5442 O O . LYS A 1 630 ? -25.507 -17.645 53.942 1.00 37.69 630 LYS A O 1
ATOM 5447 N N . ASN A 1 631 ? -23.696 -16.411 53.519 1.00 39.97 631 ASN A N 1
ATOM 5448 C CA . ASN A 1 631 ? -23.025 -16.672 54.828 1.00 39.97 631 ASN A CA 1
ATOM 5449 C C . ASN A 1 631 ? -23.235 -18.107 55.380 1.00 39.97 631 ASN A C 1
ATOM 5451 O O . ASN A 1 631 ? -23.785 -18.307 56.462 1.00 39.97 631 ASN A O 1
ATOM 5455 N N . PHE A 1 632 ? -22.870 -19.117 54.590 1.00 40.28 632 PHE A N 1
ATOM 5456 C CA . PHE A 1 632 ? -23.120 -20.527 54.895 1.00 40.28 632 PHE A CA 1
ATOM 5457 C C . PHE A 1 632 ? -21.820 -21.200 55.368 1.00 40.28 632 PHE A C 1
ATOM 5459 O O . PHE A 1 632 ? -20.796 -21.071 54.696 1.00 40.28 632 PHE A O 1
ATOM 5466 N N . ASP A 1 633 ? -21.840 -21.907 56.506 1.00 48.78 633 ASP A N 1
ATOM 5467 C CA . ASP A 1 633 ? -20.645 -22.537 57.099 1.00 48.78 633 ASP A CA 1
ATOM 5468 C C . ASP A 1 633 ? -20.289 -23.860 56.391 1.00 48.78 633 ASP A C 1
ATOM 5470 O O . ASP A 1 633 ? -20.712 -24.962 56.757 1.00 48.78 633 ASP A O 1
ATOM 5474 N N . MET A 1 634 ? -19.530 -23.712 55.304 1.00 45.47 634 MET A N 1
ATOM 5475 C CA . MET A 1 634 ? -19.060 -24.781 54.419 1.00 45.47 634 MET A CA 1
ATOM 5476 C C . MET A 1 634 ? -18.166 -25.811 55.119 1.00 45.47 634 MET A C 1
ATOM 5478 O O . MET A 1 634 ? -18.176 -26.977 54.722 1.00 45.47 634 MET A O 1
ATOM 5482 N N . VAL A 1 635 ? -17.417 -25.425 56.157 1.00 45.62 635 VAL A N 1
ATOM 5483 C CA . VAL A 1 635 ? -16.470 -26.328 56.834 1.00 45.62 635 VAL A CA 1
ATOM 5484 C C . VAL A 1 635 ? -17.236 -27.383 57.624 1.00 45.62 635 VAL A C 1
ATOM 5486 O O . VAL A 1 635 ? -16.965 -28.577 57.489 1.00 45.62 635 VAL A O 1
ATOM 5489 N N . HIS A 1 636 ? -18.265 -26.960 58.363 1.00 51.69 636 HIS A N 1
ATOM 5490 C CA . HIS A 1 636 ? -19.112 -27.871 59.128 1.00 51.69 636 HIS A CA 1
ATOM 5491 C C . HIS A 1 636 ? -19.804 -28.901 58.221 1.00 51.69 636 HIS A C 1
ATOM 5493 O O . HIS A 1 636 ? -19.756 -30.099 58.495 1.00 51.69 636 HIS A O 1
ATOM 5499 N N . TYR A 1 637 ? -20.387 -28.465 57.098 1.00 50.72 637 TYR A N 1
ATOM 5500 C CA . TYR A 1 637 ? -21.104 -29.364 56.186 1.00 50.72 637 TYR A CA 1
ATOM 5501 C C . TYR A 1 637 ? -20.187 -30.268 55.361 1.00 50.72 637 TYR A C 1
ATOM 5503 O O . TYR A 1 637 ? -20.536 -31.422 55.133 1.00 50.72 637 TYR A O 1
ATOM 5511 N N . THR A 1 638 ? -19.011 -29.796 54.949 1.00 50.16 638 THR A N 1
ATOM 5512 C CA . THR A 1 638 ? -18.035 -30.625 54.220 1.00 50.16 638 THR A CA 1
ATOM 5513 C C . THR A 1 638 ? -17.516 -31.752 55.109 1.00 50.16 638 THR A C 1
ATOM 5515 O O . THR A 1 638 ? -17.483 -32.904 54.681 1.00 50.16 638 THR A O 1
ATOM 5518 N N . ILE A 1 639 ? -17.216 -31.454 56.378 1.00 49.75 639 ILE A N 1
ATOM 5519 C CA . ILE A 1 639 ? -16.832 -32.462 57.376 1.00 49.75 639 ILE A CA 1
ATOM 5520 C C . ILE A 1 639 ? -17.991 -33.435 57.640 1.00 49.75 639 ILE A C 1
ATOM 5522 O O . ILE A 1 639 ? -17.779 -34.642 57.731 1.00 49.75 639 ILE A O 1
ATOM 5526 N N . LEU A 1 640 ? -19.233 -32.946 57.697 1.00 53.53 640 LEU A N 1
ATOM 5527 C CA . LEU A 1 640 ? -20.418 -33.778 57.926 1.00 53.53 640 LEU A CA 1
ATOM 5528 C C . LEU A 1 640 ? -20.726 -34.709 56.736 1.00 53.53 640 LEU A C 1
ATOM 5530 O O . LEU A 1 640 ? -21.072 -35.873 56.937 1.00 53.53 640 LEU A O 1
ATOM 5534 N N . LEU A 1 641 ? -20.552 -34.231 55.501 1.00 46.91 641 LEU A N 1
ATOM 5535 C CA . LEU A 1 641 ? -20.702 -35.018 54.270 1.00 46.91 641 LEU A CA 1
ATOM 5536 C C . LEU A 1 641 ? -19.566 -36.035 54.095 1.00 46.91 641 LEU A C 1
ATOM 5538 O O . LEU A 1 641 ? -19.810 -37.161 53.656 1.00 46.91 641 LEU A O 1
ATOM 5542 N N . TYR A 1 642 ? -18.347 -35.669 54.484 1.00 56.88 642 TYR A N 1
ATOM 5543 C CA . TYR A 1 642 ? -17.193 -36.560 54.470 1.00 56.88 642 TYR A CA 1
ATOM 5544 C C . TYR A 1 642 ? -17.292 -37.676 55.512 1.00 56.88 642 TYR A C 1
ATOM 5546 O O . TYR A 1 642 ? -17.139 -38.848 55.179 1.00 56.88 642 TYR A O 1
ATOM 5554 N N . ASN A 1 643 ? -17.642 -37.345 56.758 1.00 53.78 643 ASN A N 1
ATOM 5555 C CA . ASN A 1 643 ? -17.813 -38.334 57.826 1.00 53.78 643 ASN A CA 1
ATOM 5556 C C . ASN A 1 643 ? -18.936 -39.338 57.508 1.00 53.78 643 ASN A C 1
ATOM 5558 O O . ASN A 1 643 ? -18.903 -40.479 57.967 1.00 53.78 643 ASN A O 1
ATOM 5562 N N . LYS A 1 644 ? -19.906 -38.941 56.673 1.00 60.66 644 LYS A N 1
ATOM 5563 C CA . LYS A 1 644 ? -20.951 -39.818 56.124 1.00 60.66 644 LYS A CA 1
ATOM 5564 C C . LYS A 1 644 ? -20.528 -40.587 54.854 1.00 60.66 644 LYS A C 1
ATOM 5566 O O . LYS A 1 644 ? -21.356 -41.300 54.291 1.00 60.66 644 LYS A O 1
ATOM 5571 N N . LYS A 1 645 ? -19.271 -40.467 54.404 1.00 60.44 645 LYS A N 1
ATOM 5572 C CA . LYS A 1 645 ? -18.693 -41.066 53.179 1.00 60.44 645 LYS A CA 1
ATOM 5573 C C . LYS A 1 645 ? -19.436 -40.700 51.883 1.00 60.44 645 LYS A C 1
ATOM 5575 O O . LYS A 1 645 ? -19.482 -41.489 50.942 1.00 60.44 645 LYS A O 1
ATOM 5580 N N . ILE A 1 646 ? -20.059 -39.518 51.844 1.00 43.09 646 ILE A N 1
ATOM 5581 C CA . ILE A 1 646 ? -20.853 -39.036 50.697 1.00 43.09 646 ILE A CA 1
ATOM 5582 C C . ILE A 1 646 ? -19.956 -38.391 49.634 1.00 43.09 646 ILE A C 1
ATOM 5584 O O . ILE A 1 646 ? -20.222 -38.512 48.439 1.00 43.09 646 ILE A O 1
ATOM 5588 N N . ILE A 1 647 ? -18.903 -37.708 50.074 1.00 47.31 647 ILE A N 1
ATOM 5589 C CA . ILE A 1 647 ? -17.862 -37.132 49.222 1.00 47.31 647 ILE A CA 1
ATOM 5590 C C . ILE A 1 647 ? -16.554 -37.880 49.481 1.00 47.31 647 ILE A C 1
ATOM 5592 O O . ILE A 1 647 ? -16.309 -38.303 50.611 1.00 47.31 647 ILE A O 1
ATOM 5596 N N . SER A 1 648 ? -15.752 -38.083 48.435 1.00 53.84 648 SER A N 1
ATOM 5597 C CA . SER A 1 648 ? -14.456 -38.757 48.548 1.00 53.84 648 SER A CA 1
ATOM 5598 C C . SER A 1 648 ? -13.442 -37.894 49.294 1.00 53.84 648 SER A C 1
ATOM 5600 O O . SER A 1 648 ? -13.604 -36.673 49.380 1.00 53.84 648 SER A O 1
ATOM 5602 N N . ASP A 1 649 ? -12.384 -38.530 49.793 1.00 46.53 649 ASP A N 1
ATOM 5603 C CA . ASP A 1 649 ? -11.232 -37.879 50.419 1.00 46.53 649 ASP A CA 1
ATOM 5604 C C . ASP A 1 649 ? -10.710 -36.743 49.529 1.00 46.53 649 ASP A C 1
ATOM 5606 O O . ASP A 1 649 ? -10.621 -35.621 50.007 1.00 46.53 649 ASP A O 1
ATOM 5610 N N . ASP A 1 650 ? -10.578 -36.965 48.217 1.00 43.12 650 ASP A N 1
ATOM 5611 C CA . ASP A 1 650 ? -10.138 -35.945 47.254 1.00 43.12 650 ASP A CA 1
ATOM 5612 C C . ASP A 1 650 ? -11.065 -34.720 47.176 1.00 43.12 650 ASP A C 1
ATOM 5614 O O . ASP A 1 650 ? -10.596 -33.598 47.013 1.00 43.12 650 ASP A O 1
ATOM 5618 N N . ILE A 1 651 ? -12.386 -34.898 47.315 1.00 44.16 651 ILE A N 1
ATOM 5619 C CA . ILE A 1 651 ? -13.365 -33.795 47.272 1.00 44.16 651 ILE A CA 1
ATOM 5620 C C . ILE A 1 651 ? -13.424 -33.074 48.623 1.00 44.16 651 ILE A C 1
ATOM 5622 O O . ILE A 1 651 ? -13.515 -31.847 48.659 1.00 44.16 651 ILE A O 1
ATOM 5626 N N . LYS A 1 652 ? -13.339 -33.812 49.738 1.00 60.84 652 LYS A N 1
ATOM 5627 C CA . LYS A 1 652 ? -13.190 -33.226 51.076 1.00 60.84 652 LYS A CA 1
ATOM 5628 C C . LYS A 1 652 ? -11.901 -32.411 51.146 1.00 60.84 652 LYS A C 1
ATOM 5630 O O . LYS A 1 652 ? -11.944 -31.263 51.575 1.00 60.84 652 LYS A O 1
ATOM 5635 N N . ASP A 1 653 ? -10.787 -32.975 50.697 1.00 44.69 653 ASP A N 1
ATOM 5636 C CA . ASP A 1 653 ? -9.482 -32.329 50.713 1.00 44.69 653 ASP A CA 1
ATOM 5637 C C . ASP A 1 653 ? -9.463 -31.145 49.751 1.00 44.69 653 ASP A C 1
ATOM 5639 O O . ASP A 1 653 ? -9.042 -30.078 50.161 1.00 44.69 653 ASP A O 1
ATOM 5643 N N . TYR A 1 654 ? -10.049 -31.230 48.554 1.00 46.66 654 TYR A N 1
ATOM 5644 C CA . TYR A 1 654 ? -10.197 -30.083 47.646 1.00 46.66 654 TYR A CA 1
ATOM 5645 C C . TYR A 1 654 ? -11.015 -28.918 48.244 1.00 46.66 654 TYR A C 1
ATOM 5647 O O . TYR A 1 654 ? -10.695 -27.745 48.024 1.00 46.66 654 TYR A O 1
ATOM 5655 N N . ILE A 1 655 ? -12.065 -29.213 49.021 1.00 44.44 655 ILE A N 1
ATOM 5656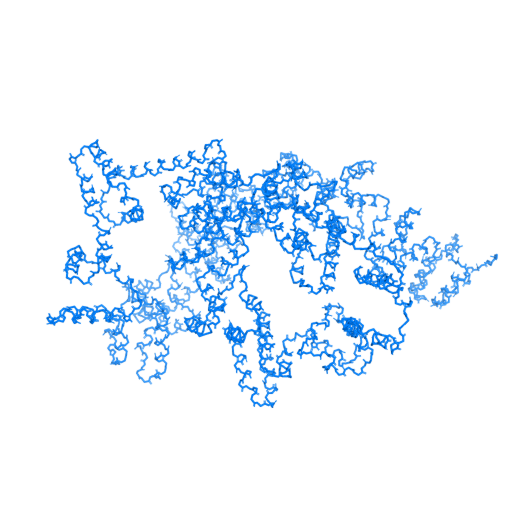 C CA . ILE A 1 655 ? -12.909 -28.191 49.662 1.00 44.44 655 ILE A CA 1
ATOM 5657 C C . ILE A 1 655 ? -12.247 -27.625 50.933 1.00 44.44 655 ILE A C 1
ATOM 5659 O O . ILE A 1 655 ? -12.325 -26.419 51.167 1.00 44.44 655 ILE A O 1
ATOM 5663 N N . LEU A 1 656 ? -11.556 -28.454 51.726 1.00 47.12 656 LEU A N 1
ATOM 5664 C CA . LEU A 1 656 ? -10.827 -28.031 52.931 1.00 47.12 656 LEU A CA 1
ATOM 5665 C C . LEU A 1 656 ? -9.485 -27.340 52.609 1.00 47.12 656 LEU A C 1
ATOM 5667 O O . LEU A 1 656 ? -9.117 -26.398 53.305 1.00 47.12 656 LEU A O 1
ATOM 5671 N N . LEU A 1 657 ? -8.798 -27.719 51.523 1.00 43.12 657 LEU A N 1
ATOM 5672 C CA . LEU A 1 657 ? -7.547 -27.103 51.033 1.00 43.12 657 LEU A CA 1
ATOM 5673 C C . LEU A 1 657 ? -7.716 -25.627 50.645 1.00 43.12 657 LEU A C 1
ATOM 5675 O O . LEU A 1 657 ? -6.739 -24.885 50.615 1.00 43.12 657 LEU A O 1
ATOM 5679 N N . ASN A 1 658 ? -8.947 -25.181 50.382 1.00 47.50 658 ASN A N 1
ATOM 5680 C CA . ASN A 1 658 ? -9.257 -23.778 50.097 1.00 47.50 658 ASN A CA 1
ATOM 5681 C C . ASN A 1 658 ? -9.595 -22.944 51.350 1.00 47.50 658 ASN A C 1
ATOM 5683 O O . ASN A 1 658 ? -9.828 -21.744 51.232 1.00 47.50 658 ASN A O 1
ATOM 5687 N N . PHE A 1 659 ? -9.596 -23.540 52.546 1.00 54.38 659 PHE A N 1
ATOM 5688 C CA . PHE A 1 659 ? -9.747 -22.848 53.831 1.00 54.38 659 PHE A CA 1
ATOM 5689 C C . PHE A 1 659 ? -8.842 -23.509 54.883 1.00 54.38 659 PHE A C 1
ATOM 5691 O O . PHE A 1 659 ? -9.299 -24.237 55.764 1.00 54.38 659 PHE A O 1
ATOM 5698 N N . ASP A 1 660 ? -7.537 -23.254 54.779 1.00 50.91 660 ASP A N 1
ATOM 5699 C CA . ASP A 1 660 ? -6.525 -23.847 55.658 1.00 50.91 660 ASP A CA 1
ATOM 5700 C C . ASP A 1 660 ? -6.539 -23.216 57.069 1.00 50.91 660 ASP A C 1
ATOM 5702 O O . ASP A 1 660 ? -6.447 -21.995 57.252 1.00 50.91 660 ASP A O 1
ATOM 5706 N N . HIS A 1 661 ? -6.644 -24.076 58.084 1.00 48.62 661 HIS A N 1
ATOM 5707 C CA . HIS A 1 661 ? -6.632 -23.730 59.503 1.00 48.62 661 HIS A CA 1
ATOM 5708 C C . HIS A 1 661 ? -5.302 -23.090 59.943 1.00 48.62 661 HIS A C 1
ATOM 5710 O O . HIS A 1 661 ? -5.314 -22.187 60.780 1.00 48.62 661 HIS A O 1
ATOM 5716 N N . GLU A 1 662 ? -4.169 -23.496 59.363 1.00 51.91 662 GLU A N 1
ATOM 5717 C CA . GLU A 1 662 ? -2.839 -22.938 59.656 1.00 51.91 662 GLU A CA 1
ATOM 5718 C C . GLU A 1 662 ? -2.687 -21.521 59.088 1.00 51.91 662 GLU A C 1
ATOM 5720 O O . GLU A 1 662 ? -2.223 -20.618 59.784 1.00 51.91 662 GLU A O 1
ATOM 5725 N N . LEU A 1 663 ? -3.187 -21.279 57.869 1.00 49.00 663 LEU A N 1
ATOM 5726 C CA . LEU A 1 663 ? -3.191 -19.948 57.252 1.00 49.00 663 LEU A CA 1
ATOM 5727 C C . LEU A 1 663 ? -4.102 -18.979 58.022 1.00 49.00 663 LEU A C 1
ATOM 5729 O O . LEU A 1 663 ? -3.751 -17.820 58.240 1.00 49.00 663 LEU A O 1
ATOM 5733 N N . LYS A 1 664 ? -5.252 -19.463 58.507 1.00 52.56 664 LYS A N 1
ATOM 5734 C CA . LYS A 1 664 ? -6.145 -18.689 59.378 1.00 52.56 664 LYS A CA 1
ATOM 5735 C C . LYS A 1 664 ? -5.480 -18.360 60.717 1.00 52.56 664 LYS A C 1
ATOM 5737 O O . LYS A 1 664 ? -5.582 -17.226 61.177 1.00 52.56 664 LYS A O 1
ATOM 5742 N N . LYS A 1 665 ? -4.774 -19.315 61.330 1.00 55.41 665 LYS A N 1
ATOM 5743 C CA . LYS A 1 665 ? -4.036 -19.117 62.588 1.00 55.41 665 LYS A CA 1
ATOM 5744 C C . LYS A 1 665 ? -2.887 -18.120 62.409 1.00 55.41 665 LYS A C 1
ATOM 5746 O O . LYS A 1 665 ? -2.711 -17.248 63.258 1.00 55.41 665 LYS A O 1
ATOM 5751 N N . PHE A 1 666 ? -2.185 -18.176 61.278 1.00 57.53 666 PHE A N 1
ATOM 5752 C CA . PHE A 1 666 ? -1.159 -17.211 60.887 1.00 57.53 666 PHE A CA 1
ATOM 5753 C C . PHE A 1 666 ? -1.737 -15.798 60.705 1.00 57.53 666 PHE A C 1
ATOM 5755 O O . PHE A 1 666 ? -1.261 -14.864 61.342 1.00 57.53 666 PHE A O 1
ATOM 5762 N N . ILE A 1 667 ? -2.823 -15.637 59.937 1.00 48.75 667 ILE A N 1
ATOM 5763 C CA . ILE A 1 667 ? -3.491 -14.335 59.731 1.00 48.75 667 ILE A CA 1
ATOM 5764 C C . ILE A 1 667 ? -4.025 -13.760 61.053 1.00 48.75 667 ILE A C 1
ATOM 5766 O O . ILE A 1 667 ? -3.878 -12.566 61.305 1.00 48.75 667 ILE A O 1
ATOM 5770 N N . ILE A 1 668 ? -4.606 -14.595 61.923 1.00 57.94 668 ILE A N 1
ATOM 5771 C CA . ILE A 1 668 ? -5.070 -14.181 63.258 1.00 57.94 668 ILE A CA 1
ATOM 5772 C C . ILE A 1 668 ? -3.888 -13.733 64.131 1.00 57.94 668 ILE A C 1
ATOM 5774 O O . ILE A 1 668 ? -3.980 -12.692 64.773 1.00 57.94 668 ILE A O 1
ATOM 5778 N N . THR A 1 669 ? -2.770 -14.464 64.112 1.00 58.03 669 THR A N 1
ATOM 5779 C CA . THR A 1 669 ? -1.557 -14.120 64.878 1.00 58.03 669 THR A CA 1
ATOM 5780 C C . THR A 1 669 ? -0.913 -12.825 64.368 1.00 58.03 669 THR A C 1
ATOM 5782 O O . THR A 1 669 ? -0.472 -11.997 65.157 1.00 58.03 669 THR A O 1
ATOM 5785 N N . MET A 1 670 ? -0.905 -12.595 63.052 1.00 53.44 670 MET A N 1
ATOM 5786 C CA . MET A 1 670 ? -0.326 -11.387 62.448 1.00 53.44 670 MET A CA 1
ATOM 5787 C C . MET A 1 670 ? -1.190 -10.134 62.657 1.00 53.44 670 MET A C 1
ATOM 5789 O O . MET A 1 670 ? -0.651 -9.030 62.783 1.00 53.44 670 MET A O 1
ATOM 5793 N N . ASN A 1 671 ? -2.512 -10.304 62.768 1.00 51.09 671 ASN A N 1
ATOM 5794 C CA . ASN A 1 671 ? -3.455 -9.230 63.094 1.00 51.09 671 ASN A CA 1
ATOM 5795 C C . ASN A 1 671 ? -3.573 -8.934 64.599 1.00 51.09 671 ASN A C 1
ATOM 5797 O O . ASN A 1 671 ? -4.233 -7.959 64.968 1.00 51.09 671 ASN A O 1
ATOM 5801 N N . ASP A 1 672 ? -2.935 -9.720 65.471 1.00 62.88 672 ASP A N 1
ATOM 5802 C CA . ASP A 1 672 ? -2.876 -9.410 66.898 1.00 62.88 672 ASP A CA 1
ATOM 5803 C C . ASP A 1 672 ? -2.008 -8.159 67.123 1.00 62.88 672 ASP A C 1
ATOM 5805 O O . ASP A 1 672 ? -0.820 -8.110 66.782 1.00 62.88 672 ASP A O 1
ATOM 5809 N N . ARG A 1 673 ? -2.623 -7.103 67.666 1.00 63.03 673 ARG A N 1
ATOM 5810 C CA . ARG A 1 673 ? -1.965 -5.814 67.933 1.00 63.03 673 ARG A CA 1
ATOM 5811 C C . ARG A 1 673 ? -1.013 -5.873 69.130 1.00 63.03 673 ARG A C 1
ATOM 5813 O O . ARG A 1 673 ? -0.232 -4.949 69.307 1.00 63.03 673 ARG A O 1
ATOM 5820 N N . ASN A 1 674 ? -1.058 -6.943 69.924 1.00 60.72 674 ASN A N 1
ATOM 5821 C CA . ASN A 1 674 ? -0.223 -7.100 71.116 1.00 60.72 674 ASN A CA 1
ATOM 5822 C C . ASN A 1 674 ? 1.133 -7.768 70.832 1.00 60.72 674 ASN A C 1
ATOM 5824 O O . ASN A 1 674 ? 1.965 -7.885 71.733 1.00 60.72 674 ASN A O 1
ATOM 5828 N N . ILE A 1 675 ? 1.372 -8.231 69.602 1.00 60.09 675 ILE A N 1
ATOM 5829 C CA . ILE A 1 675 ? 2.646 -8.840 69.210 1.00 60.09 675 ILE A CA 1
ATOM 5830 C C . ILE A 1 675 ? 3.538 -7.760 68.589 1.00 60.09 675 ILE A C 1
ATOM 5832 O O . ILE A 1 675 ? 3.193 -7.178 67.566 1.00 60.09 675 ILE A O 1
ATOM 5836 N N . VAL A 1 676 ? 4.689 -7.506 69.212 1.00 70.81 676 VAL A N 1
ATOM 5837 C CA . VAL A 1 676 ? 5.701 -6.544 68.741 1.00 70.81 676 VAL A CA 1
ATOM 5838 C C . VAL A 1 676 ? 6.350 -7.024 67.436 1.00 70.81 676 VAL A C 1
ATOM 5840 O O . VAL A 1 676 ? 6.520 -8.232 67.241 1.00 70.81 676 VAL A O 1
ATOM 5843 N N . ASP A 1 677 ? 6.740 -6.095 66.563 1.00 63.28 677 ASP A N 1
ATOM 5844 C CA . ASP A 1 677 ? 7.135 -6.372 65.172 1.00 63.28 677 ASP A CA 1
ATOM 5845 C C . ASP A 1 677 ? 8.255 -7.409 65.019 1.00 63.28 677 ASP A C 1
ATOM 5847 O O . ASP A 1 677 ? 8.161 -8.297 64.170 1.00 63.28 677 ASP A O 1
ATOM 5851 N N . ASP A 1 678 ? 9.265 -7.396 65.891 1.00 63.69 678 ASP A N 1
ATOM 5852 C CA . ASP A 1 678 ? 10.356 -8.381 65.850 1.00 63.69 678 ASP A CA 1
ATOM 5853 C C . ASP A 1 678 ? 9.870 -9.811 66.133 1.00 63.69 678 ASP A C 1
ATOM 5855 O O . ASP A 1 678 ? 10.371 -10.787 65.569 1.00 63.69 678 ASP A O 1
ATOM 5859 N N . LYS A 1 679 ? 8.829 -9.952 66.961 1.00 63.78 679 LYS A N 1
ATOM 5860 C CA . LYS A 1 679 ? 8.214 -11.242 67.284 1.00 63.78 679 LYS A CA 1
ATOM 5861 C C . LYS A 1 679 ? 7.276 -11.705 66.169 1.00 63.78 679 LYS A C 1
ATOM 5863 O O . LYS A 1 679 ? 7.249 -12.897 65.876 1.00 63.78 679 LYS A O 1
ATOM 5868 N N . LYS A 1 680 ? 6.578 -10.782 65.492 1.00 59.38 680 LYS A N 1
ATOM 5869 C CA . LYS A 1 680 ? 5.843 -11.086 64.249 1.00 59.38 680 LYS A CA 1
ATOM 5870 C C . LYS A 1 680 ? 6.793 -11.575 63.161 1.00 59.38 680 LYS A C 1
ATOM 5872 O O . LYS A 1 680 ? 6.504 -12.573 62.511 1.00 59.38 680 LYS A O 1
ATOM 5877 N N . ARG A 1 681 ? 7.957 -10.934 63.028 1.00 56.34 681 ARG A N 1
ATOM 5878 C CA . ARG A 1 681 ? 9.015 -11.316 62.085 1.00 56.34 681 ARG A CA 1
ATOM 5879 C C . ARG A 1 681 ? 9.555 -12.717 62.366 1.00 56.34 681 ARG A C 1
ATOM 5881 O O . ARG A 1 681 ? 9.594 -13.535 61.460 1.00 56.34 681 ARG A O 1
ATOM 5888 N N . TYR A 1 682 ? 9.854 -13.030 63.626 1.00 69.44 682 TYR A N 1
ATOM 5889 C CA . TYR A 1 682 ? 10.293 -14.366 64.041 1.00 69.44 682 TYR A CA 1
ATOM 5890 C C . TYR A 1 682 ? 9.230 -15.457 63.811 1.00 69.44 682 TYR A C 1
ATOM 5892 O O . TYR A 1 682 ? 9.543 -16.529 63.296 1.00 69.44 682 TYR A O 1
ATOM 5900 N N . ILE A 1 683 ? 7.963 -15.186 64.154 1.00 62.88 683 ILE A N 1
ATOM 5901 C CA . ILE A 1 683 ? 6.836 -16.104 63.904 1.00 62.88 683 ILE A CA 1
ATOM 5902 C C . ILE A 1 683 ? 6.661 -16.339 62.403 1.00 62.88 683 ILE A C 1
ATOM 5904 O O . ILE A 1 683 ? 6.406 -17.461 61.977 1.00 62.88 683 ILE A O 1
ATOM 5908 N N . MET A 1 684 ? 6.826 -15.290 61.603 1.00 52.28 684 MET A N 1
ATOM 5909 C CA . MET A 1 684 ? 6.698 -15.346 60.158 1.00 52.28 684 MET A CA 1
ATOM 5910 C C . MET A 1 684 ? 7.847 -16.128 59.518 1.00 52.28 684 MET A C 1
ATOM 5912 O O . MET A 1 684 ? 7.588 -17.034 58.728 1.00 52.28 684 MET A O 1
ATOM 5916 N N . ASP A 1 685 ? 9.089 -15.868 59.921 1.00 57.03 685 ASP A N 1
ATOM 5917 C CA . ASP A 1 685 ? 10.260 -16.610 59.452 1.00 57.03 685 ASP A CA 1
ATOM 5918 C C . ASP A 1 685 ? 10.153 -18.099 59.805 1.00 57.03 685 ASP A C 1
ATOM 5920 O O . ASP A 1 685 ? 10.388 -18.944 58.944 1.00 57.03 685 ASP A O 1
ATOM 5924 N N . ASN A 1 686 ? 9.716 -18.441 61.022 1.00 63.69 686 ASN A N 1
ATOM 5925 C CA . ASN A 1 686 ? 9.482 -19.834 61.407 1.00 63.69 686 ASN A CA 1
ATOM 5926 C C . ASN A 1 686 ? 8.304 -20.460 60.654 1.00 63.69 686 ASN A C 1
ATOM 5928 O O . ASN A 1 686 ? 8.439 -21.580 60.178 1.00 63.69 686 ASN A O 1
ATOM 5932 N N . PHE A 1 687 ? 7.193 -19.744 60.457 1.00 64.69 687 PHE A N 1
ATOM 5933 C CA . PHE A 1 687 ? 6.060 -20.246 59.676 1.00 64.69 687 PHE A CA 1
ATOM 5934 C C . PHE A 1 687 ? 6.468 -20.561 58.230 1.00 64.69 687 PHE A C 1
ATOM 5936 O O . PHE A 1 687 ? 6.110 -21.617 57.707 1.00 64.69 687 PHE A O 1
ATOM 5943 N N . PHE A 1 688 ? 7.261 -19.687 57.601 1.00 53.50 688 PHE A N 1
ATOM 5944 C CA . PHE A 1 688 ? 7.793 -19.897 56.253 1.00 53.50 688 PHE A CA 1
ATOM 5945 C C . PHE A 1 688 ? 8.784 -21.061 56.188 1.00 53.50 688 PHE A C 1
ATOM 5947 O O . PHE A 1 688 ? 8.759 -21.821 55.222 1.00 53.50 688 PHE A O 1
ATOM 5954 N N . LYS A 1 689 ? 9.618 -21.226 57.218 1.00 60.06 689 LYS A N 1
ATOM 5955 C CA . LYS A 1 689 ? 10.606 -22.308 57.310 1.00 60.06 689 LYS A CA 1
ATOM 5956 C C . LYS A 1 689 ? 9.958 -23.669 57.587 1.00 60.06 689 LYS A C 1
ATOM 5958 O O . LYS A 1 689 ? 10.359 -24.668 57.004 1.00 60.06 689 LYS A O 1
ATOM 5963 N N . GLU A 1 690 ? 8.930 -23.710 58.431 1.00 54.12 690 GLU A N 1
ATOM 5964 C CA . GLU A 1 690 ? 8.194 -24.930 58.796 1.00 54.12 690 GLU A CA 1
ATOM 5965 C C . GLU A 1 690 ? 7.200 -25.370 57.710 1.00 54.12 690 GLU A C 1
ATOM 5967 O O . GLU A 1 690 ? 6.899 -26.558 57.590 1.00 54.12 690 GLU A O 1
ATOM 5972 N N . ASN A 1 691 ? 6.719 -24.439 56.877 1.00 52.34 691 ASN A N 1
ATOM 5973 C CA . ASN A 1 691 ? 5.751 -24.718 55.811 1.00 52.34 691 ASN A CA 1
ATOM 5974 C C . ASN A 1 691 ? 6.328 -24.575 54.392 1.00 52.34 691 ASN A C 1
ATOM 5976 O O . ASN A 1 691 ? 5.562 -24.586 53.429 1.00 52.34 691 ASN A O 1
ATOM 5980 N N . GLU A 1 692 ? 7.655 -24.503 54.233 1.00 49.22 692 GLU A N 1
ATOM 5981 C CA . GLU A 1 692 ? 8.353 -24.283 52.951 1.00 49.22 692 GLU A CA 1
ATOM 5982 C C . GLU A 1 692 ? 7.858 -25.225 51.832 1.00 49.22 692 GLU A C 1
ATOM 5984 O O . GLU A 1 692 ? 7.578 -24.795 50.711 1.00 49.22 692 GLU A O 1
ATOM 5989 N N . ASN A 1 693 ? 7.623 -26.499 52.165 1.00 44.25 693 ASN A N 1
ATOM 5990 C CA . ASN A 1 693 ? 7.136 -27.512 51.222 1.00 44.25 693 ASN A CA 1
ATOM 5991 C C . ASN A 1 693 ? 5.650 -27.357 50.851 1.00 44.25 693 ASN A C 1
ATOM 5993 O O . ASN A 1 693 ? 5.262 -27.703 49.737 1.00 44.25 693 ASN A O 1
ATOM 5997 N N . LYS A 1 694 ? 4.817 -26.815 51.749 1.00 44.22 694 LYS A N 1
ATOM 5998 C CA . LYS A 1 694 ? 3.391 -26.555 51.482 1.00 44.22 694 LYS A CA 1
ATOM 5999 C C . LYS A 1 694 ? 3.195 -25.251 50.706 1.00 44.22 694 LYS A C 1
ATOM 6001 O O . LYS A 1 694 ? 2.335 -25.168 49.836 1.00 44.22 694 LYS A O 1
ATOM 6006 N N . ILE A 1 695 ? 4.035 -24.248 50.960 1.00 45.22 695 ILE A N 1
ATOM 6007 C CA . ILE A 1 695 ? 3.989 -22.920 50.327 1.00 45.22 695 ILE A CA 1
ATOM 6008 C C . ILE A 1 695 ? 4.246 -22.982 48.817 1.00 45.22 695 ILE A C 1
ATOM 6010 O O . ILE A 1 695 ? 3.644 -22.216 48.065 1.00 45.22 695 ILE A O 1
ATOM 6014 N N . ASN A 1 696 ? 5.028 -23.958 48.350 1.00 42.69 696 ASN A N 1
ATOM 6015 C CA . ASN A 1 696 ? 5.196 -24.229 46.919 1.00 42.69 696 ASN A CA 1
ATOM 6016 C C . ASN A 1 696 ? 3.892 -24.667 46.219 1.00 42.69 696 ASN A C 1
ATOM 6018 O O . ASN A 1 696 ? 3.751 -24.435 45.020 1.00 42.69 696 ASN A O 1
ATOM 6022 N N . TYR A 1 697 ? 2.925 -25.227 46.956 1.00 39.47 697 TYR A N 1
ATOM 6023 C CA . TYR A 1 697 ? 1.606 -25.632 46.448 1.00 39.47 697 TYR A CA 1
ATOM 6024 C C . TYR A 1 697 ? 0.571 -24.483 46.487 1.00 39.47 697 TYR A C 1
ATOM 6026 O O . TYR A 1 697 ? -0.402 -24.495 45.741 1.00 39.47 697 TYR A O 1
ATOM 6034 N N . PHE A 1 698 ? 0.797 -23.445 47.305 1.00 42.69 698 PHE A N 1
ATOM 6035 C CA . PHE A 1 698 ? -0.129 -22.317 47.534 1.00 42.69 698 PHE A CA 1
ATOM 6036 C C . PHE A 1 698 ? 0.041 -21.126 46.572 1.00 42.69 698 PHE A C 1
ATOM 6038 O O . PHE A 1 698 ? -0.555 -20.060 46.761 1.00 42.69 698 PHE A O 1
ATOM 6045 N N . ARG A 1 699 ? 0.861 -21.284 45.531 1.00 45.28 699 ARG A N 1
ATOM 6046 C CA . ARG A 1 699 ? 1.304 -20.196 44.650 1.00 45.28 699 ARG A CA 1
ATOM 6047 C C . ARG A 1 699 ? 0.159 -19.491 43.906 1.00 45.28 699 ARG A C 1
ATOM 6049 O O . ARG A 1 699 ? 0.162 -18.264 43.815 1.00 45.28 699 ARG A O 1
ATOM 6056 N N . ASP A 1 700 ? -0.845 -20.249 43.467 1.00 39.88 700 ASP A N 1
ATOM 6057 C CA . ASP A 1 700 ? -2.039 -19.723 42.787 1.00 39.88 700 ASP A CA 1
ATOM 6058 C C . ASP A 1 700 ? -3.045 -19.110 43.775 1.00 39.88 700 ASP A C 1
ATOM 6060 O O . ASP A 1 700 ? -3.766 -18.161 43.456 1.00 39.88 700 ASP A O 1
ATOM 6064 N N . THR A 1 701 ? -3.056 -19.587 45.020 1.00 40.22 701 THR A N 1
ATOM 6065 C CA . THR A 1 701 ? -3.879 -19.039 46.104 1.00 40.22 701 THR A CA 1
ATOM 6066 C C . THR A 1 701 ? -3.410 -17.635 46.493 1.00 40.22 701 THR A C 1
ATOM 6068 O O . THR A 1 701 ? -4.240 -16.776 46.756 1.00 40.22 701 THR A O 1
ATOM 6071 N N . TYR A 1 702 ? -2.105 -17.349 46.435 1.00 45.59 702 TYR A N 1
ATOM 6072 C CA . TYR A 1 702 ? -1.533 -16.032 46.758 1.00 45.59 702 TYR A CA 1
ATOM 6073 C C . TYR A 1 702 ? -1.907 -14.935 45.742 1.00 45.59 702 TYR A C 1
ATOM 6075 O O . TYR A 1 702 ? -2.239 -13.815 46.130 1.00 45.59 702 TYR A O 1
ATOM 6083 N N . ILE A 1 703 ? -1.911 -15.265 44.444 1.00 42.25 703 ILE A N 1
ATOM 6084 C CA . ILE A 1 703 ? -2.364 -14.363 43.368 1.00 42.25 703 ILE A CA 1
ATOM 6085 C C . ILE A 1 703 ? -3.869 -14.105 43.495 1.00 42.25 703 ILE A C 1
ATOM 6087 O O . ILE A 1 703 ? -4.321 -12.971 43.343 1.00 42.25 703 ILE A O 1
ATOM 6091 N N . ASN A 1 704 ? -4.647 -15.133 43.847 1.00 38.88 704 ASN A N 1
ATOM 6092 C CA . ASN A 1 704 ? -6.071 -14.979 44.126 1.00 38.88 704 ASN A CA 1
ATOM 6093 C C . ASN A 1 704 ? -6.327 -14.153 45.399 1.00 38.88 704 ASN A C 1
ATOM 6095 O O . ASN A 1 704 ? -7.217 -13.310 45.394 1.00 38.88 704 ASN A O 1
ATOM 6099 N N . ILE A 1 705 ? -5.522 -14.303 46.454 1.00 39.78 705 ILE A N 1
ATOM 6100 C CA . ILE A 1 705 ? -5.594 -13.455 47.652 1.00 39.78 705 ILE A CA 1
ATOM 6101 C C . ILE A 1 705 ? -5.360 -11.991 47.257 1.00 39.78 705 ILE A C 1
ATOM 6103 O O . ILE A 1 705 ? -6.229 -11.172 47.507 1.00 39.78 705 ILE A O 1
ATOM 6107 N N . ILE A 1 706 ? -4.289 -11.650 46.535 1.00 42.31 706 ILE A N 1
ATOM 6108 C CA . ILE A 1 706 ? -4.030 -10.261 46.098 1.00 42.31 706 ILE A CA 1
ATOM 6109 C C . ILE A 1 706 ? -5.153 -9.720 45.189 1.00 42.31 706 ILE A C 1
ATOM 6111 O O . ILE A 1 706 ? -5.556 -8.567 45.322 1.00 42.31 706 ILE A O 1
ATOM 6115 N N . LYS A 1 707 ? -5.710 -10.560 44.308 1.00 37.19 707 LYS A N 1
ATOM 6116 C CA . LYS A 1 707 ? -6.786 -10.188 43.375 1.00 37.19 707 LYS A CA 1
ATOM 6117 C C . LYS A 1 707 ? -8.147 -9.969 44.053 1.00 37.19 707 LYS A C 1
ATOM 6119 O O . LYS A 1 707 ? -8.947 -9.187 43.546 1.00 37.19 707 LYS A O 1
ATOM 6124 N N . TYR A 1 708 ? -8.416 -10.636 45.178 1.00 36.59 708 TYR A N 1
ATOM 6125 C CA . TYR A 1 708 ? -9.700 -10.570 45.895 1.00 36.59 708 TYR A CA 1
ATOM 6126 C C . TYR A 1 708 ? -9.631 -9.856 47.258 1.00 36.59 708 TYR A C 1
ATOM 6128 O O . TYR A 1 708 ? -10.672 -9.549 47.839 1.00 36.59 708 TYR A O 1
ATOM 6136 N N . VAL A 1 709 ? -8.443 -9.525 47.765 1.00 38.50 709 VAL A N 1
ATOM 6137 C CA . VAL A 1 709 ? -8.244 -8.744 48.998 1.00 38.50 709 VAL A CA 1
ATOM 6138 C C . VAL A 1 709 ? -8.907 -7.360 48.954 1.00 38.50 709 VAL A C 1
ATOM 6140 O O . VAL A 1 709 ? -9.530 -7.004 49.949 1.00 38.50 709 VAL A O 1
ATOM 6143 N N . PRO A 1 710 ? -8.919 -6.613 47.829 1.00 36.88 710 PRO A N 1
ATOM 6144 C CA . PRO A 1 710 ? -9.662 -5.352 47.757 1.00 36.88 710 PRO A CA 1
ATOM 6145 C C . PRO A 1 710 ? -11.182 -5.521 47.914 1.00 36.88 710 PRO A C 1
ATOM 6147 O O . PRO A 1 710 ? -11.878 -4.573 48.265 1.00 36.88 710 PRO A O 1
ATOM 6150 N N . THR A 1 711 ? -11.715 -6.722 47.654 1.00 33.97 711 THR A N 1
ATOM 6151 C CA . THR A 1 711 ? -13.159 -7.009 47.707 1.00 33.97 711 THR A CA 1
ATOM 6152 C C . THR A 1 711 ? -13.667 -7.507 49.062 1.00 33.97 711 THR A C 1
ATOM 6154 O O . THR A 1 711 ? -14.881 -7.573 49.250 1.00 33.97 711 THR A O 1
ATOM 6157 N N . TYR A 1 712 ? -12.788 -7.813 50.023 1.00 38.06 712 TYR A N 1
ATOM 6158 C CA . TYR A 1 712 ? -13.179 -8.192 51.384 1.00 38.06 712 TYR A CA 1
ATOM 6159 C C . TYR A 1 712 ? -12.708 -7.125 52.372 1.00 38.06 712 TYR A C 1
ATOM 6161 O O . TYR A 1 712 ? -11.530 -6.801 52.434 1.00 38.06 712 TYR A O 1
ATOM 6169 N N . THR A 1 713 ? -13.635 -6.584 53.162 1.00 30.72 713 THR A N 1
ATOM 6170 C CA . THR A 1 713 ? -13.420 -5.563 54.202 1.00 30.72 713 THR A CA 1
ATOM 6171 C C . THR A 1 713 ? -12.580 -6.082 55.379 1.00 30.72 713 THR A C 1
ATOM 6173 O O . THR A 1 713 ? -13.059 -6.171 56.508 1.00 30.72 713 THR A O 1
ATOM 6176 N N . ILE A 1 714 ? -11.328 -6.458 55.135 1.00 40.50 714 ILE A N 1
ATOM 6177 C CA . ILE A 1 714 ? -10.315 -6.682 56.162 1.00 40.50 714 ILE A CA 1
ATOM 6178 C C . ILE A 1 714 ? -9.195 -5.695 55.850 1.00 40.50 714 ILE A C 1
ATOM 6180 O O . ILE A 1 714 ? -8.506 -5.840 54.845 1.00 40.50 714 ILE A O 1
ATOM 6184 N N . ASN A 1 715 ? -9.042 -4.677 56.701 1.00 40.56 715 ASN A N 1
ATOM 6185 C CA . ASN A 1 715 ? -7.915 -3.746 56.656 1.00 40.56 715 ASN A CA 1
ATOM 6186 C C . ASN A 1 715 ? -6.616 -4.530 56.879 1.00 40.56 715 ASN A C 1
ATOM 6188 O O . ASN A 1 715 ? -6.199 -4.738 58.018 1.00 40.56 715 ASN A O 1
ATOM 6192 N N . ILE A 1 716 ? -5.991 -4.981 55.796 1.00 45.06 716 ILE A N 1
ATOM 6193 C CA . ILE A 1 716 ? -4.587 -5.376 55.808 1.00 45.06 716 ILE A CA 1
ATOM 6194 C C . ILE A 1 716 ? -3.796 -4.089 56.049 1.00 45.06 716 ILE A C 1
ATOM 6196 O O . ILE A 1 716 ? -4.007 -3.108 55.337 1.00 45.06 716 ILE A O 1
ATOM 6200 N N . SER A 1 717 ? -2.952 -4.048 57.086 1.00 49.59 717 SER A N 1
ATOM 6201 C CA . SER A 1 717 ? -2.190 -2.830 57.375 1.00 49.59 717 SER A CA 1
ATOM 6202 C C . SER A 1 717 ? -1.262 -2.501 56.203 1.00 49.59 717 SER A C 1
ATOM 6204 O O . SER A 1 717 ? -0.723 -3.396 55.543 1.00 49.59 717 SER A O 1
ATOM 6206 N N . ASN A 1 718 ? -1.062 -1.208 55.942 1.00 47.25 718 ASN A N 1
ATOM 6207 C CA . ASN A 1 718 ? -0.159 -0.740 54.890 1.00 47.25 718 ASN A CA 1
ATOM 6208 C C . ASN A 1 718 ? 1.281 -1.253 55.080 1.00 47.25 718 ASN A C 1
ATOM 6210 O O . ASN A 1 718 ? 2.027 -1.307 54.105 1.00 47.25 718 ASN A O 1
ATOM 6214 N N . GLU A 1 719 ? 1.671 -1.685 56.289 1.00 47.56 719 GLU A N 1
ATOM 6215 C CA . GLU A 1 719 ? 2.965 -2.341 56.513 1.00 47.56 719 GLU A CA 1
ATOM 6216 C C . GLU A 1 719 ? 3.041 -3.730 55.864 1.00 47.56 719 GLU A C 1
ATOM 6218 O O . GLU A 1 719 ? 4.070 -4.074 55.288 1.00 47.56 719 GLU A O 1
ATOM 6223 N N . ILE A 1 720 ? 1.960 -4.520 55.892 1.00 44.38 720 ILE A N 1
ATOM 6224 C CA . ILE A 1 720 ? 1.926 -5.851 55.262 1.00 44.38 720 ILE A CA 1
ATOM 6225 C C . ILE A 1 720 ? 1.936 -5.716 53.734 1.00 44.38 720 ILE A C 1
ATOM 6227 O O . ILE A 1 720 ? 2.639 -6.470 53.062 1.00 44.38 720 ILE A O 1
ATOM 6231 N N . LEU A 1 721 ? 1.214 -4.731 53.185 1.00 47.44 721 LEU A N 1
ATOM 6232 C CA . LEU A 1 721 ? 1.258 -4.408 51.753 1.00 47.44 721 LEU A CA 1
ATOM 6233 C C . LEU A 1 721 ? 2.661 -3.955 51.325 1.00 47.44 721 LEU A C 1
ATOM 6235 O O . LEU A 1 721 ? 3.231 -4.559 50.419 1.00 47.44 721 LEU A O 1
ATOM 6239 N N . SER A 1 722 ? 3.256 -3.002 52.050 1.00 48.22 722 SER A N 1
ATOM 6240 C CA . SER A 1 722 ? 4.636 -2.545 51.821 1.00 48.22 722 SER A CA 1
ATOM 6241 C C . SER A 1 722 ? 5.648 -3.696 51.883 1.00 48.22 722 SER A C 1
ATOM 6243 O O . SER A 1 722 ? 6.612 -3.726 51.124 1.00 48.22 722 SER A O 1
ATOM 6245 N N . TYR A 1 723 ? 5.446 -4.680 52.764 1.00 46.84 723 TYR A N 1
ATOM 6246 C CA . TYR A 1 723 ? 6.351 -5.825 52.887 1.00 46.84 723 TYR A CA 1
ATOM 6247 C C . TYR A 1 723 ? 6.167 -6.858 51.762 1.00 46.84 723 TYR A C 1
ATOM 6249 O O . TYR A 1 723 ? 7.150 -7.425 51.282 1.00 46.84 723 TYR A O 1
ATOM 6257 N N . ILE A 1 724 ? 4.931 -7.082 51.296 1.00 46.88 724 ILE A N 1
ATOM 6258 C CA . ILE A 1 724 ? 4.647 -7.894 50.099 1.00 46.88 724 ILE A CA 1
ATOM 6259 C C . ILE A 1 724 ? 5.306 -7.257 48.871 1.00 46.88 724 ILE A C 1
ATOM 6261 O O . ILE A 1 724 ? 5.971 -7.957 48.104 1.00 46.88 724 ILE A O 1
ATOM 6265 N N . GLU A 1 725 ? 5.191 -5.937 48.724 1.00 48.72 725 GLU A N 1
ATOM 6266 C CA . GLU A 1 725 ? 5.882 -5.165 47.688 1.00 48.72 725 GLU A CA 1
ATOM 6267 C C . GLU A 1 725 ? 7.406 -5.313 47.803 1.00 48.72 725 GLU A C 1
ATOM 6269 O O . GLU A 1 725 ? 8.067 -5.592 46.806 1.00 48.72 725 GLU A O 1
ATOM 6274 N N . LEU A 1 726 ? 7.965 -5.272 49.017 1.00 49.38 726 LEU A N 1
ATOM 6275 C CA . LEU A 1 726 ? 9.403 -5.425 49.267 1.00 49.38 726 LEU A CA 1
ATOM 6276 C C . LEU A 1 726 ? 9.929 -6.833 48.922 1.00 49.38 726 LEU A C 1
ATOM 6278 O O . LEU A 1 726 ? 11.028 -6.976 48.382 1.00 49.38 726 LEU A O 1
ATOM 6282 N N . VAL A 1 727 ? 9.144 -7.890 49.163 1.00 48.22 727 VAL A N 1
ATOM 6283 C CA . VAL A 1 727 ? 9.477 -9.270 48.754 1.00 48.22 727 VAL A CA 1
ATOM 6284 C C . VAL A 1 727 ? 9.398 -9.435 47.230 1.00 48.22 727 VAL A C 1
ATOM 6286 O O . VAL A 1 727 ? 10.250 -10.112 46.637 1.00 48.22 727 VAL A O 1
ATOM 6289 N N . LEU A 1 728 ? 8.414 -8.808 46.578 1.00 48.75 728 LEU A N 1
ATOM 6290 C CA . LEU A 1 728 ? 8.302 -8.778 45.116 1.00 48.75 728 LEU A CA 1
ATOM 6291 C C . LEU A 1 728 ? 9.459 -7.993 44.483 1.00 48.75 728 LEU A C 1
ATOM 6293 O O . LEU A 1 728 ? 10.060 -8.476 43.520 1.00 48.75 728 LEU A O 1
ATOM 6297 N N . ASP A 1 729 ? 9.855 -6.869 45.077 1.00 51.88 729 ASP A N 1
ATOM 6298 C CA . ASP A 1 729 ? 11.009 -6.074 44.657 1.00 51.88 729 ASP A CA 1
ATOM 6299 C C . ASP A 1 729 ? 12.333 -6.806 44.890 1.00 51.88 729 ASP A C 1
ATOM 6301 O O . ASP A 1 729 ? 13.218 -6.771 44.035 1.00 51.88 729 ASP A O 1
ATOM 6305 N N . HIS A 1 730 ? 12.487 -7.558 45.982 1.00 56.31 730 HIS A N 1
ATOM 6306 C CA . HIS A 1 730 ? 13.678 -8.383 46.194 1.00 56.31 730 HIS A CA 1
ATOM 6307 C C . HIS A 1 730 ? 13.787 -9.505 45.144 1.00 56.31 730 HIS A C 1
ATOM 6309 O O . HIS A 1 730 ? 14.883 -9.815 44.663 1.00 56.31 730 HIS A O 1
ATOM 6315 N N . ARG A 1 731 ? 12.663 -10.111 44.735 1.00 56.22 731 ARG A N 1
ATOM 6316 C CA . ARG A 1 731 ? 12.623 -11.109 43.649 1.00 56.22 731 ARG A CA 1
ATOM 6317 C C . ARG A 1 731 ? 12.920 -10.481 42.287 1.00 56.22 731 ARG A C 1
ATOM 6319 O O . ARG A 1 731 ? 13.760 -11.011 41.558 1.00 56.22 731 ARG A O 1
ATOM 6326 N N . LYS A 1 732 ? 12.318 -9.328 41.987 1.00 58.28 732 LYS A N 1
ATOM 6327 C CA . LYS A 1 732 ? 12.605 -8.502 40.804 1.00 58.28 732 LYS A CA 1
ATOM 6328 C C . LYS A 1 732 ? 14.090 -8.154 40.729 1.00 58.28 732 LYS A C 1
ATOM 6330 O O . LYS A 1 732 ? 14.728 -8.407 39.713 1.00 58.28 732 LYS A O 1
ATOM 6335 N N . ASN A 1 733 ? 14.676 -7.691 41.830 1.00 60.28 733 ASN A N 1
ATOM 6336 C CA . ASN A 1 733 ? 16.093 -7.352 41.914 1.00 60.28 733 ASN A CA 1
ATOM 6337 C C . ASN A 1 733 ? 17.004 -8.576 41.749 1.00 60.28 733 ASN A C 1
ATOM 6339 O O . ASN A 1 733 ? 18.064 -8.460 41.142 1.00 60.28 733 ASN A O 1
ATOM 6343 N N . ASN A 1 734 ? 16.607 -9.760 42.221 1.00 64.19 734 ASN A N 1
ATOM 6344 C CA . ASN A 1 734 ? 17.365 -10.995 41.994 1.00 64.19 734 ASN A CA 1
ATOM 6345 C C . ASN A 1 734 ? 17.321 -11.450 40.528 1.00 64.19 734 ASN A C 1
ATOM 6347 O O . ASN A 1 734 ? 18.358 -11.826 39.982 1.00 64.19 734 ASN A O 1
ATOM 6351 N N . ILE A 1 735 ? 16.160 -11.371 39.874 1.00 62.09 735 ILE A N 1
ATOM 6352 C CA . ILE A 1 735 ? 16.011 -11.663 38.441 1.00 62.09 735 ILE A CA 1
ATOM 6353 C C . ILE A 1 735 ? 16.816 -10.654 37.611 1.00 62.09 735 ILE A C 1
ATOM 6355 O O . ILE A 1 735 ? 17.596 -11.057 36.751 1.00 62.09 735 ILE A O 1
ATOM 6359 N N . ILE A 1 736 ? 16.722 -9.358 37.925 1.00 62.78 736 ILE A N 1
ATOM 6360 C CA . ILE A 1 736 ? 17.507 -8.295 37.280 1.00 62.78 736 ILE A CA 1
ATOM 6361 C C . ILE A 1 736 ? 19.012 -8.532 37.480 1.00 62.78 736 ILE A C 1
ATOM 6363 O O . ILE A 1 736 ? 19.763 -8.488 36.510 1.00 62.78 736 ILE A O 1
ATOM 6367 N N . LYS A 1 737 ? 19.468 -8.885 38.690 1.00 68.06 737 LYS A N 1
ATOM 6368 C CA . LYS A 1 737 ? 20.877 -9.239 38.959 1.00 68.06 737 LYS A CA 1
ATOM 6369 C C . LYS A 1 737 ? 21.340 -10.462 38.157 1.00 68.06 737 LYS A C 1
ATOM 6371 O O . LYS A 1 737 ? 22.460 -10.465 37.643 1.00 68.06 737 LYS A O 1
ATOM 6376 N N . LEU A 1 738 ? 20.495 -11.489 38.022 1.00 66.94 738 LEU A N 1
ATOM 6377 C CA . LEU A 1 738 ? 20.779 -12.676 37.202 1.00 66.94 738 LEU A CA 1
ATOM 6378 C C . LEU A 1 738 ? 20.871 -12.330 35.708 1.00 66.94 738 LEU A C 1
ATOM 6380 O O . LEU A 1 738 ? 21.732 -12.866 35.008 1.00 66.94 738 LEU A O 1
ATOM 6384 N N . ILE A 1 739 ? 20.037 -11.399 35.242 1.00 63.78 739 ILE A N 1
ATOM 6385 C CA . ILE A 1 739 ? 20.036 -10.878 33.872 1.00 63.78 739 ILE A CA 1
ATOM 6386 C C . ILE A 1 739 ? 21.264 -9.981 33.606 1.00 63.78 739 ILE A C 1
ATOM 6388 O O . ILE A 1 739 ? 21.855 -10.059 32.529 1.00 63.78 739 ILE A O 1
ATOM 6392 N N . GLN A 1 740 ? 21.703 -9.180 34.584 1.00 65.38 740 GLN A N 1
ATOM 6393 C CA . GLN A 1 740 ? 22.788 -8.194 34.447 1.00 65.38 740 GLN A CA 1
ATOM 6394 C C . GLN A 1 740 ? 24.219 -8.765 34.622 1.00 65.38 740 GLN A C 1
ATOM 6396 O O . GLN A 1 740 ? 25.188 -8.139 34.189 1.00 65.38 740 GLN A O 1
ATOM 6401 N N . GLY A 1 741 ? 24.417 -9.953 35.211 1.00 63.81 741 GLY A N 1
ATOM 6402 C CA . GLY A 1 741 ? 25.762 -10.487 35.537 1.00 63.81 741 GLY A CA 1
ATOM 6403 C C . GLY A 1 741 ? 26.652 -10.859 34.327 1.00 63.81 741 GLY A C 1
ATOM 6404 O O . GLY A 1 741 ? 26.180 -11.447 33.371 1.00 63.81 741 GLY A O 1
ATOM 6405 N N . LYS A 1 742 ? 27.962 -10.570 34.326 1.00 49.78 742 LYS A N 1
ATOM 6406 C CA . LYS A 1 742 ? 28.862 -10.537 33.133 1.00 49.78 742 LYS A CA 1
ATOM 6407 C C . LYS A 1 742 ? 29.305 -11.871 32.435 1.00 49.78 742 LYS A C 1
ATOM 6409 O O . LYS A 1 742 ? 30.400 -11.887 31.886 1.00 49.78 742 LYS A O 1
ATOM 6414 N N . LYS A 1 743 ? 28.567 -12.999 32.408 1.00 57.22 743 LYS A N 1
ATOM 6415 C CA . LYS A 1 743 ? 29.080 -14.264 31.777 1.00 57.22 743 LYS A CA 1
ATOM 6416 C C . LYS A 1 743 ? 28.075 -15.092 30.960 1.00 57.22 743 LYS A C 1
ATOM 6418 O O . LYS A 1 743 ? 26.892 -15.117 31.270 1.00 57.22 743 LYS A O 1
ATOM 6423 N N . GLU A 1 744 ? 28.602 -15.876 30.015 1.00 50.72 744 GLU A N 1
ATOM 6424 C CA . GLU A 1 744 ? 27.965 -16.818 29.060 1.00 50.72 744 GLU A CA 1
ATOM 6425 C C . GLU A 1 744 ? 27.019 -17.895 29.647 1.00 50.72 744 GLU A C 1
ATOM 6427 O O . GLU A 1 744 ? 26.394 -18.645 28.908 1.00 50.72 744 GLU A O 1
ATOM 6432 N N . ASN A 1 745 ? 26.834 -17.950 30.970 1.00 64.12 745 ASN A N 1
ATOM 6433 C CA . ASN A 1 745 ? 26.024 -18.964 31.661 1.00 64.12 745 ASN A CA 1
ATOM 6434 C C . ASN A 1 745 ? 24.687 -18.410 32.218 1.00 64.12 745 ASN A C 1
ATOM 6436 O O . ASN A 1 745 ? 24.098 -18.994 33.131 1.00 64.12 745 ASN A O 1
ATOM 6440 N N . ARG A 1 746 ? 24.217 -17.254 31.709 1.00 71.12 746 ARG A N 1
ATOM 6441 C CA . ARG A 1 746 ? 22.980 -16.574 32.161 1.00 71.12 746 ARG A CA 1
ATOM 6442 C C . ARG A 1 746 ? 21.731 -17.428 31.968 1.00 71.12 746 ARG A C 1
ATOM 6444 O O . ARG A 1 746 ? 20.967 -17.578 32.912 1.00 71.12 746 ARG A O 1
ATOM 6451 N N . ILE A 1 747 ? 21.551 -18.009 30.781 1.00 66.31 747 ILE A N 1
ATOM 6452 C CA . ILE A 1 747 ? 20.345 -18.783 30.440 1.00 66.31 747 ILE A CA 1
ATOM 6453 C C . ILE A 1 747 ? 20.238 -20.025 31.324 1.00 66.31 747 ILE A C 1
ATOM 6455 O O . ILE A 1 747 ? 19.185 -20.260 31.892 1.00 66.31 747 ILE A O 1
ATOM 6459 N N . ASN A 1 748 ? 21.330 -20.763 31.539 1.00 67.00 748 ASN A N 1
ATOM 6460 C CA . ASN A 1 748 ? 21.311 -21.953 32.396 1.00 67.00 748 ASN A CA 1
ATOM 6461 C C . ASN A 1 748 ? 21.076 -21.615 33.871 1.00 67.00 748 ASN A C 1
ATOM 6463 O O . ASN A 1 748 ? 20.374 -22.346 34.561 1.00 67.00 748 ASN A O 1
ATOM 6467 N N . LYS A 1 749 ? 21.642 -20.509 34.373 1.00 73.19 749 LYS A N 1
ATOM 6468 C CA . LYS A 1 749 ? 21.358 -20.038 35.738 1.00 73.19 749 LYS A CA 1
ATOM 6469 C C . LYS A 1 749 ? 19.913 -19.582 35.881 1.00 73.19 749 LYS A C 1
ATOM 6471 O O . LYS A 1 749 ? 19.297 -19.901 36.888 1.00 73.19 749 LYS A O 1
ATOM 6476 N N . LEU A 1 750 ? 19.382 -18.879 34.882 1.00 68.75 750 LEU A N 1
ATOM 6477 C CA . LEU A 1 750 ? 17.989 -18.451 34.851 1.00 68.75 750 LEU A CA 1
ATOM 6478 C C . LEU A 1 750 ? 17.053 -19.661 34.750 1.00 68.75 750 LEU A C 1
ATOM 6480 O O . LEU A 1 750 ? 16.113 -19.736 35.524 1.00 68.75 750 LEU A O 1
ATOM 6484 N N . LYS A 1 751 ? 17.371 -20.651 33.908 1.00 67.44 751 LYS A N 1
ATOM 6485 C CA . LYS A 1 751 ? 16.653 -21.924 33.771 1.00 67.44 751 LYS A CA 1
ATOM 6486 C C . LYS A 1 751 ? 16.665 -22.722 35.075 1.00 67.44 751 LYS A C 1
ATOM 6488 O O . LYS A 1 751 ? 15.598 -23.005 35.596 1.00 67.44 751 LYS A O 1
ATOM 6493 N N . LYS A 1 752 ? 17.834 -22.948 35.693 1.00 71.75 752 LYS A N 1
ATOM 6494 C CA . LYS A 1 752 ? 17.936 -23.582 37.024 1.00 71.75 752 LYS A CA 1
ATOM 6495 C C . LYS A 1 752 ? 17.187 -22.797 38.103 1.00 71.75 752 LYS A C 1
ATOM 6497 O O . LYS A 1 752 ? 16.620 -23.398 39.006 1.00 71.75 752 LYS A O 1
ATOM 6502 N N . TYR A 1 753 ? 17.189 -21.465 38.039 1.00 68.62 753 TYR A N 1
ATOM 6503 C CA . TYR A 1 753 ? 16.437 -20.617 38.966 1.00 68.62 753 TYR A CA 1
ATOM 6504 C C . TYR A 1 753 ? 14.921 -20.749 38.739 1.00 68.62 753 TYR A C 1
ATOM 6506 O O . TYR A 1 753 ? 14.171 -20.908 39.697 1.00 68.62 753 TYR A O 1
ATOM 6514 N N . MET A 1 754 ? 14.467 -20.760 37.486 1.00 60.97 754 MET A N 1
ATOM 6515 C CA . MET A 1 754 ? 13.066 -20.971 37.117 1.00 60.97 754 MET A CA 1
ATOM 6516 C C . MET A 1 754 ? 12.579 -22.374 37.488 1.00 60.97 754 MET A C 1
ATOM 6518 O O . MET A 1 754 ? 11.496 -22.488 38.048 1.00 60.97 754 MET A O 1
ATOM 6522 N N . GLU A 1 755 ? 13.383 -23.412 37.251 1.00 61.25 755 GLU A N 1
ATOM 6523 C CA . GLU A 1 755 ? 13.098 -24.805 37.619 1.00 61.25 755 GLU A CA 1
ATOM 6524 C C . GLU A 1 755 ? 13.059 -24.984 39.140 1.00 61.25 755 GLU A C 1
ATOM 6526 O O . GLU A 1 755 ? 12.108 -25.546 39.674 1.00 61.25 755 GLU A O 1
ATOM 6531 N N . LYS A 1 756 ? 14.055 -24.451 39.862 1.00 65.75 756 LYS A N 1
ATOM 6532 C CA . LYS A 1 756 ? 14.145 -24.572 41.325 1.00 65.75 756 LYS A CA 1
ATOM 6533 C C . LYS A 1 756 ? 13.013 -23.844 42.046 1.00 65.75 756 LYS A C 1
ATOM 6535 O O . LYS A 1 756 ? 12.569 -24.299 43.095 1.00 65.75 756 LYS A O 1
ATOM 6540 N N . TYR A 1 757 ? 12.582 -22.699 41.519 1.00 58.91 757 TYR A N 1
ATOM 6541 C CA . TYR A 1 757 ? 11.628 -21.824 42.196 1.00 58.91 757 TYR A CA 1
ATOM 6542 C C . TYR A 1 757 ? 10.275 -21.721 41.485 1.00 58.91 757 TYR A C 1
ATOM 6544 O O . TYR A 1 757 ? 9.474 -20.897 41.916 1.00 58.91 757 TYR A O 1
ATOM 6552 N N . PHE A 1 758 ? 9.997 -22.495 40.426 1.00 53.88 758 PHE A N 1
ATOM 6553 C CA . PHE A 1 758 ? 8.758 -22.489 39.620 1.00 53.88 758 PHE A CA 1
ATOM 6554 C C . PHE A 1 758 ? 8.243 -21.081 39.239 1.00 53.88 758 PHE A C 1
ATOM 6556 O O . PHE A 1 758 ? 7.058 -20.787 39.359 1.00 53.88 758 PHE A O 1
ATOM 6563 N N . ILE A 1 759 ? 9.121 -20.146 38.865 1.00 58.03 759 ILE A N 1
ATOM 6564 C CA . ILE A 1 759 ? 8.754 -18.726 38.684 1.00 58.03 759 ILE A CA 1
ATOM 6565 C C . ILE A 1 759 ? 8.090 -18.488 37.319 1.00 58.03 759 ILE A C 1
ATOM 6567 O O . ILE A 1 759 ? 8.748 -18.644 36.295 1.00 58.03 759 ILE A O 1
ATOM 6571 N N . SER A 1 760 ? 6.821 -18.046 37.305 1.00 52.03 760 SER A N 1
ATOM 6572 C CA . SER A 1 760 ? 6.258 -17.296 36.173 1.00 52.03 760 SER A CA 1
ATOM 6573 C C . SER A 1 760 ? 6.668 -15.825 36.288 1.00 52.03 760 SER A C 1
ATOM 6575 O O . SER A 1 760 ? 6.735 -15.263 37.383 1.00 52.03 760 SER A O 1
ATOM 6577 N N . PHE A 1 761 ? 6.951 -15.192 35.156 1.00 57.66 761 PHE A N 1
ATOM 6578 C CA . PHE A 1 761 ? 7.137 -13.749 35.055 1.00 57.66 761 PHE A CA 1
ATOM 6579 C C . PHE A 1 761 ? 5.800 -13.010 34.865 1.00 57.66 761 PHE A C 1
ATOM 6581 O O . PHE A 1 761 ? 5.820 -11.795 34.739 1.00 57.66 761 PHE A O 1
ATOM 6588 N N . GLU A 1 762 ? 4.653 -13.705 34.863 1.00 48.44 762 GLU A N 1
ATOM 6589 C CA . GLU A 1 762 ? 3.313 -13.098 34.722 1.00 48.44 762 GLU A CA 1
ATOM 6590 C C . GLU A 1 762 ? 3.023 -11.929 35.682 1.00 48.44 762 GLU A C 1
ATOM 6592 O O . GLU A 1 762 ? 2.359 -10.991 35.253 1.00 48.44 762 GLU A O 1
ATOM 6597 N N . PRO A 1 763 ? 3.518 -11.900 36.939 1.00 45.91 763 PRO A N 1
ATOM 6598 C CA . PRO A 1 763 ? 3.316 -10.741 37.812 1.00 45.91 763 PRO A CA 1
ATOM 6599 C C . PRO A 1 763 ? 4.171 -9.520 37.437 1.00 45.91 763 PRO A C 1
ATOM 6601 O O . PRO A 1 763 ? 4.091 -8.493 38.106 1.00 45.91 763 PRO A O 1
ATOM 6604 N N . PHE A 1 764 ? 5.045 -9.630 36.433 1.00 55.38 764 PHE A N 1
ATOM 6605 C CA . PHE A 1 764 ? 6.046 -8.624 36.118 1.00 55.38 764 PHE A CA 1
ATOM 6606 C C . PHE A 1 764 ? 5.906 -8.148 34.677 1.00 55.38 764 PHE A C 1
ATOM 6608 O O . PHE A 1 764 ? 6.006 -8.925 33.729 1.00 55.38 764 PHE A O 1
ATOM 6615 N N . HIS A 1 765 ? 5.830 -6.829 34.517 1.00 60.00 765 HIS A N 1
ATOM 6616 C CA . HIS A 1 765 ? 6.009 -6.109 33.258 1.00 60.00 765 HIS A CA 1
ATOM 6617 C C . HIS A 1 765 ? 7.456 -6.233 32.729 1.00 60.00 765 HIS A C 1
ATOM 6619 O O . HIS A 1 765 ? 8.066 -5.257 32.308 1.00 60.00 765 HIS A O 1
ATOM 6625 N N . ILE A 1 766 ? 8.069 -7.423 32.774 1.00 64.56 766 ILE A N 1
ATOM 6626 C CA . ILE A 1 766 ? 9.431 -7.641 32.281 1.00 64.56 766 ILE A CA 1
ATOM 6627 C C . ILE A 1 766 ? 9.508 -7.359 30.780 1.00 64.56 766 ILE A C 1
ATOM 6629 O O . ILE A 1 766 ? 10.532 -6.887 30.307 1.00 64.56 766 ILE A O 1
ATOM 6633 N N . LEU A 1 767 ? 8.413 -7.574 30.046 1.00 64.06 767 LEU A N 1
ATOM 6634 C CA . LEU A 1 767 ? 8.317 -7.257 28.623 1.00 64.06 767 LEU A CA 1
ATOM 6635 C C . LEU A 1 767 ? 8.278 -5.742 28.370 1.00 64.06 767 LEU A C 1
ATOM 6637 O O . LEU A 1 767 ? 8.949 -5.281 27.451 1.00 64.06 767 LEU A O 1
ATOM 6641 N N . GLU A 1 768 ? 7.591 -4.951 29.204 1.00 64.94 768 GLU A N 1
ATOM 6642 C CA . GLU A 1 768 ? 7.667 -3.478 29.132 1.00 64.94 768 GLU A CA 1
ATOM 6643 C C . GLU A 1 768 ? 9.035 -2.967 29.586 1.00 64.94 768 GLU A C 1
ATOM 6645 O O . GLU A 1 768 ? 9.620 -2.101 28.950 1.00 64.94 768 GLU A O 1
ATOM 6650 N N . TYR A 1 769 ? 9.616 -3.583 30.616 1.00 63.75 769 TYR A N 1
ATOM 6651 C CA . TYR A 1 769 ? 10.962 -3.260 31.081 1.00 63.75 769 TYR A CA 1
ATOM 6652 C C . TYR A 1 769 ? 12.042 -3.572 30.024 1.00 63.75 769 TYR A C 1
ATOM 6654 O O . TYR A 1 769 ? 13.075 -2.906 29.978 1.00 63.75 769 TYR A O 1
ATOM 6662 N N . ILE A 1 770 ? 11.802 -4.564 29.154 1.00 66.12 770 ILE A N 1
ATOM 6663 C CA . ILE A 1 770 ? 12.613 -4.847 27.959 1.00 66.12 770 ILE A CA 1
ATOM 6664 C C . ILE A 1 770 ? 12.329 -3.831 26.838 1.00 66.12 770 ILE A C 1
ATOM 6666 O O . ILE A 1 770 ? 13.273 -3.434 26.154 1.00 66.12 770 ILE A O 1
ATOM 6670 N N . LYS A 1 771 ? 11.067 -3.406 26.643 1.00 63.75 771 LYS A N 1
ATOM 6671 C CA . LYS A 1 771 ? 10.671 -2.377 25.656 1.00 63.75 771 LYS A CA 1
ATOM 6672 C C . LYS A 1 771 ? 11.293 -1.007 25.965 1.00 63.75 771 LYS A C 1
ATOM 6674 O O . LYS A 1 771 ? 11.680 -0.317 25.032 1.00 63.75 771 LYS A O 1
ATOM 6679 N N . ASP A 1 772 ? 11.458 -0.656 27.239 1.00 62.03 772 ASP A N 1
ATOM 6680 C CA . ASP A 1 772 ? 12.008 0.633 27.690 1.00 62.03 772 ASP A CA 1
ATOM 6681 C C . ASP A 1 772 ? 13.533 0.803 27.470 1.00 62.03 772 ASP A C 1
ATOM 6683 O O . ASP A 1 772 ? 14.113 1.788 27.923 1.00 62.03 772 ASP A O 1
ATOM 6687 N N . GLU A 1 773 ? 14.210 -0.151 26.815 1.00 56.69 773 GLU A N 1
ATOM 6688 C CA . GLU A 1 773 ? 15.647 -0.142 26.455 1.00 56.69 773 GLU A CA 1
ATOM 6689 C C . GLU A 1 773 ? 16.651 0.110 27.606 1.00 56.69 773 GLU A C 1
ATOM 6691 O O . GLU A 1 773 ? 17.852 0.246 27.375 1.00 56.69 773 GLU A O 1
ATOM 6696 N N . LYS A 1 774 ? 16.223 0.094 28.876 1.00 57.06 774 LYS A N 1
ATOM 6697 C CA . LYS A 1 774 ? 17.104 0.371 30.031 1.00 57.06 774 LYS A CA 1
ATOM 6698 C C . LYS A 1 774 ? 18.158 -0.716 30.295 1.00 57.06 774 LYS A C 1
ATOM 6700 O O . LYS A 1 774 ? 19.069 -0.490 31.091 1.00 57.06 774 LYS A O 1
ATOM 6705 N N . ILE A 1 775 ? 18.055 -1.890 29.658 1.00 63.09 775 ILE A N 1
ATOM 6706 C CA . ILE A 1 775 ? 19.040 -2.980 29.745 1.00 63.09 775 ILE A CA 1
ATOM 6707 C C . ILE A 1 775 ? 19.314 -3.570 28.357 1.00 63.09 775 ILE A C 1
ATOM 6709 O O . ILE A 1 775 ? 18.412 -4.061 27.679 1.00 63.09 775 ILE A O 1
ATOM 6713 N N . GLU A 1 776 ? 20.591 -3.617 27.982 1.00 66.69 776 GLU A N 1
ATOM 6714 C CA . GLU A 1 776 ? 21.067 -4.272 26.764 1.00 66.69 776 GLU A CA 1
ATOM 6715 C C . GLU A 1 776 ? 20.998 -5.809 26.924 1.00 66.69 776 GLU A C 1
ATOM 6717 O O . GLU A 1 776 ? 21.850 -6.444 27.557 1.00 66.69 776 GLU A O 1
ATOM 6722 N N . LEU A 1 777 ? 19.933 -6.426 26.402 1.00 72.44 777 LEU A N 1
ATOM 6723 C CA . LEU A 1 777 ? 19.791 -7.884 26.319 1.00 72.44 777 LEU A CA 1
ATOM 6724 C C . LEU A 1 777 ? 20.244 -8.395 24.954 1.00 72.44 777 LEU A C 1
ATOM 6726 O O . LEU A 1 777 ? 19.914 -7.803 23.927 1.00 72.44 777 LEU A O 1
ATOM 6730 N N . THR A 1 778 ? 20.915 -9.547 24.938 1.00 76.50 778 THR A N 1
ATOM 6731 C CA . THR A 1 778 ? 21.166 -10.270 23.686 1.00 76.50 778 THR A CA 1
ATOM 6732 C C . THR A 1 778 ? 19.849 -10.786 23.110 1.00 76.50 778 THR A C 1
ATOM 6734 O O . THR A 1 778 ? 18.941 -11.146 23.864 1.00 76.50 778 THR A O 1
ATOM 6737 N N . ASP A 1 779 ? 19.750 -10.885 21.784 1.00 69.06 779 ASP A N 1
ATOM 6738 C CA . ASP A 1 779 ? 18.535 -11.381 21.118 1.00 69.06 779 ASP A CA 1
ATOM 6739 C C . ASP A 1 779 ? 18.139 -12.776 21.624 1.00 69.06 779 ASP A C 1
ATOM 6741 O O . ASP A 1 779 ? 16.978 -13.023 21.922 1.00 69.06 779 ASP A O 1
ATOM 6745 N N . ARG A 1 780 ? 19.123 -13.645 21.900 1.00 71.50 780 ARG A N 1
ATOM 6746 C CA . ARG A 1 780 ? 18.891 -14.973 22.494 1.00 71.50 780 ARG A CA 1
ATOM 6747 C C . ARG A 1 780 ? 18.222 -14.912 23.874 1.00 71.50 780 ARG A C 1
ATOM 6749 O O . ARG A 1 780 ? 17.423 -15.783 24.205 1.00 71.50 780 ARG A O 1
ATOM 6756 N N . MET A 1 781 ? 18.564 -13.922 24.700 1.00 74.88 781 MET A N 1
ATOM 6757 C CA . MET A 1 781 ? 17.923 -13.730 26.006 1.00 74.88 781 MET A CA 1
ATOM 6758 C C . MET A 1 781 ? 16.523 -13.137 25.860 1.00 74.88 781 MET A C 1
ATOM 6760 O O . MET A 1 781 ? 15.630 -13.562 26.586 1.00 74.88 781 MET A O 1
ATOM 6764 N N . LYS A 1 782 ? 16.322 -12.202 24.922 1.00 77.31 782 LYS A N 1
ATOM 6765 C CA . LYS A 1 782 ? 14.989 -11.667 24.606 1.00 77.31 782 LYS A CA 1
ATOM 6766 C C . LYS A 1 782 ? 14.066 -12.793 24.148 1.00 77.31 782 LYS A C 1
ATOM 6768 O O . LYS A 1 782 ? 13.005 -12.967 24.736 1.00 77.31 782 LYS A O 1
ATOM 6773 N N . ASP A 1 783 ? 14.523 -13.613 23.204 1.00 78.31 783 ASP A N 1
ATOM 6774 C CA . ASP A 1 783 ? 13.785 -14.772 22.706 1.00 78.31 783 ASP A CA 1
ATOM 6775 C C . ASP A 1 783 ? 13.456 -15.749 23.834 1.00 78.31 783 ASP A C 1
ATOM 6777 O O . ASP A 1 783 ? 12.304 -16.151 23.969 1.00 78.31 783 ASP A O 1
ATOM 6781 N N . PHE A 1 784 ? 14.433 -16.103 24.681 1.00 81.69 784 PHE A N 1
ATOM 6782 C CA . PHE A 1 784 ? 14.210 -17.001 25.818 1.00 81.69 784 PHE A CA 1
ATOM 6783 C C . PHE A 1 784 ? 13.150 -16.453 26.780 1.00 81.69 784 PHE A C 1
ATOM 6785 O O . PHE A 1 784 ? 12.241 -17.185 27.158 1.00 81.69 784 PHE A O 1
ATOM 6792 N N . ILE A 1 785 ? 13.229 -15.168 27.142 1.00 80.88 785 ILE A N 1
ATOM 6793 C CA . ILE A 1 785 ? 12.251 -14.538 28.036 1.00 80.88 785 ILE A CA 1
ATOM 6794 C C . ILE A 1 785 ? 10.870 -14.551 27.378 1.00 80.88 785 ILE A C 1
ATOM 6796 O O . ILE A 1 785 ? 9.939 -15.098 27.956 1.00 80.88 785 ILE A O 1
ATOM 6800 N N . ILE A 1 786 ? 10.740 -14.049 26.148 1.00 80.75 786 ILE A N 1
ATOM 6801 C CA . ILE A 1 786 ? 9.462 -13.984 25.417 1.00 80.75 786 ILE A CA 1
ATOM 6802 C C . ILE A 1 786 ? 8.813 -15.376 25.281 1.00 80.75 786 ILE A C 1
ATOM 6804 O O . ILE A 1 786 ? 7.594 -15.525 25.396 1.00 80.75 786 ILE A O 1
ATOM 6808 N N . THR A 1 787 ? 9.627 -16.414 25.092 1.00 81.38 787 THR A N 1
ATOM 6809 C CA . THR A 1 787 ? 9.152 -17.794 24.918 1.00 81.38 787 THR A CA 1
ATOM 6810 C C . THR A 1 787 ? 8.908 -18.548 26.221 1.00 81.38 787 THR A C 1
ATOM 6812 O O . THR A 1 787 ? 8.215 -19.549 26.188 1.00 81.38 787 THR A O 1
ATOM 6815 N N . HIS A 1 788 ? 9.413 -18.111 27.375 1.00 84.69 788 HIS A N 1
ATOM 6816 C CA . HIS A 1 788 ? 9.316 -18.890 28.623 1.00 84.69 788 HIS A CA 1
ATOM 6817 C C . HIS A 1 788 ? 8.731 -18.093 29.794 1.00 84.69 788 HIS A C 1
ATOM 6819 O O . HIS A 1 788 ? 8.821 -18.529 30.941 1.00 84.69 788 HIS A O 1
ATOM 6825 N N . TYR A 1 789 ? 8.130 -16.924 29.545 1.00 79.25 789 TYR A N 1
ATOM 6826 C CA . TYR A 1 789 ? 7.760 -16.036 30.645 1.00 79.25 789 TYR A CA 1
ATOM 6827 C C . TYR A 1 789 ? 6.566 -16.531 31.492 1.00 79.25 789 TYR A C 1
ATOM 6829 O O . TYR A 1 789 ? 6.389 -16.072 32.618 1.00 79.25 789 TYR A O 1
ATOM 6837 N N . THR A 1 790 ? 5.775 -17.504 31.029 1.00 81.69 790 THR A N 1
ATOM 6838 C CA . THR A 1 790 ? 4.762 -18.196 31.852 1.00 81.69 790 THR A CA 1
ATOM 6839 C C . THR A 1 790 ? 5.161 -19.654 32.074 1.00 81.69 790 THR A C 1
ATOM 6841 O O . THR A 1 790 ? 5.816 -20.250 31.223 1.00 81.69 790 THR A O 1
ATOM 6844 N N . ILE A 1 791 ? 4.763 -20.265 33.199 1.00 79.31 791 ILE A N 1
ATOM 6845 C CA . ILE A 1 791 ? 5.104 -21.675 33.501 1.00 79.31 791 ILE A CA 1
ATOM 6846 C C . ILE A 1 791 ? 4.527 -22.613 32.433 1.00 79.31 791 ILE A C 1
ATOM 6848 O O . ILE A 1 791 ? 5.209 -23.529 31.973 1.00 79.31 791 ILE A O 1
ATOM 6852 N N . LYS A 1 792 ? 3.279 -22.361 32.015 1.00 84.06 792 LYS A N 1
ATOM 6853 C CA . LYS A 1 792 ? 2.610 -23.125 30.953 1.00 84.06 792 LYS A CA 1
ATOM 6854 C C . LYS A 1 792 ? 3.384 -23.024 29.640 1.00 84.06 792 LYS A C 1
ATOM 6856 O O . LYS A 1 792 ? 3.705 -24.049 29.042 1.00 84.06 792 LYS A O 1
ATOM 6861 N N . ARG A 1 793 ? 3.748 -21.801 29.234 1.00 88.00 793 ARG A N 1
ATOM 6862 C CA . ARG A 1 793 ? 4.517 -21.567 28.009 1.00 88.00 793 ARG A CA 1
ATOM 6863 C C . ARG A 1 793 ? 5.901 -22.194 28.095 1.00 88.00 793 ARG A C 1
ATOM 6865 O O . ARG A 1 793 ? 6.270 -22.894 27.168 1.00 88.00 793 ARG A O 1
ATOM 6872 N N . TYR A 1 794 ? 6.610 -22.043 29.215 1.00 86.56 794 TYR A N 1
ATOM 6873 C CA . TYR A 1 794 ? 7.897 -22.703 29.444 1.00 86.56 794 TYR A CA 1
ATOM 6874 C C . TYR A 1 794 ? 7.792 -24.216 29.220 1.00 86.56 794 TYR A C 1
ATOM 6876 O O . TYR A 1 794 ? 8.558 -24.768 28.437 1.00 86.56 794 TYR A O 1
ATOM 6884 N N . LYS A 1 795 ? 6.807 -24.881 29.840 1.00 88.00 795 LYS A N 1
ATOM 6885 C CA . LYS A 1 795 ? 6.656 -26.336 29.728 1.00 88.00 795 LYS A CA 1
ATOM 6886 C C . LYS A 1 795 ? 6.379 -26.775 28.288 1.00 88.00 795 LYS A C 1
ATOM 6888 O O . LYS A 1 795 ? 7.015 -27.706 27.809 1.00 88.00 795 LYS A O 1
ATOM 6893 N N . ILE A 1 796 ? 5.475 -26.093 27.586 1.00 92.50 796 ILE A N 1
ATOM 6894 C CA . ILE A 1 796 ? 5.161 -26.418 26.188 1.00 92.50 796 ILE A CA 1
ATOM 6895 C C . ILE A 1 796 ? 6.344 -26.115 25.267 1.00 92.50 796 ILE A C 1
ATOM 6897 O O . ILE A 1 796 ? 6.675 -26.931 24.412 1.00 92.50 796 ILE A O 1
ATOM 6901 N N . MET A 1 797 ? 7.009 -24.973 25.448 1.00 91.69 797 MET A N 1
ATOM 6902 C CA . MET A 1 797 ? 8.158 -24.593 24.632 1.00 91.69 797 MET A CA 1
ATOM 6903 C C . MET A 1 797 ? 9.330 -25.548 24.823 1.00 91.69 797 MET A C 1
ATOM 6905 O O . MET A 1 797 ? 9.957 -25.909 23.837 1.00 91.69 797 MET A O 1
ATOM 6909 N N . GLU A 1 798 ? 9.586 -26.034 26.036 1.00 89.56 798 GLU A N 1
ATOM 6910 C CA . GLU A 1 798 ? 10.606 -27.061 26.273 1.00 89.56 798 GLU A CA 1
ATOM 6911 C C . GLU A 1 798 ? 10.271 -28.378 25.557 1.00 89.56 798 GLU A C 1
ATOM 6913 O O . GLU A 1 798 ? 11.167 -28.979 24.969 1.00 89.56 798 GLU A O 1
ATOM 6918 N N . LEU A 1 799 ? 8.997 -28.791 25.515 1.00 92.25 799 LEU A N 1
ATOM 6919 C CA . LEU A 1 799 ? 8.559 -29.973 24.754 1.00 92.25 799 LEU A CA 1
ATOM 6920 C C . LEU A 1 799 ? 8.688 -29.770 23.234 1.00 92.25 799 LEU A C 1
ATOM 6922 O O . LEU A 1 799 ? 9.117 -30.670 22.512 1.00 92.25 799 LEU A O 1
ATOM 6926 N N . ILE A 1 800 ? 8.372 -28.569 22.740 1.00 91.38 800 ILE A N 1
ATOM 6927 C CA . ILE A 1 800 ? 8.555 -28.201 21.328 1.00 91.38 800 ILE A CA 1
ATOM 6928 C C . ILE A 1 800 ? 10.046 -28.191 20.964 1.00 91.38 800 ILE A C 1
ATOM 6930 O O . ILE A 1 800 ? 10.437 -28.760 19.945 1.00 91.38 800 ILE A O 1
ATOM 6934 N N . LEU A 1 801 ? 10.889 -27.580 21.799 1.00 85.00 801 LEU A N 1
ATOM 6935 C CA . LEU A 1 801 ? 12.334 -27.477 21.589 1.00 85.00 801 LEU A CA 1
ATOM 6936 C C . LEU A 1 801 ? 13.044 -28.832 21.728 1.00 85.00 801 LEU A C 1
ATOM 6938 O O . LEU A 1 801 ? 14.052 -29.056 21.057 1.00 85.00 801 LEU A O 1
ATOM 6942 N N . SER A 1 802 ? 12.521 -29.743 22.554 1.00 85.56 802 SER A N 1
ATOM 6943 C CA . SER A 1 802 ? 13.028 -31.115 22.688 1.00 85.56 802 SER A CA 1
ATOM 6944 C C . SER A 1 802 ? 12.527 -32.066 21.595 1.00 85.56 802 SER A C 1
ATOM 6946 O O . SER A 1 802 ? 13.102 -33.141 21.425 1.00 85.56 802 SER A O 1
ATOM 6948 N N . ASN A 1 803 ? 11.519 -31.663 20.811 1.00 86.56 803 ASN A N 1
ATOM 6949 C CA . ASN A 1 803 ? 10.815 -32.491 19.823 1.00 86.56 803 ASN A CA 1
ATOM 6950 C C . ASN A 1 803 ? 10.090 -33.706 20.402 1.00 86.56 803 ASN A C 1
ATOM 6952 O O . ASN A 1 803 ? 9.918 -34.714 19.711 1.00 86.56 803 ASN A O 1
ATOM 6956 N N . ASP A 1 804 ? 9.649 -33.617 21.651 1.00 91.44 804 ASP A N 1
ATOM 6957 C CA . ASP A 1 804 ? 8.888 -34.683 22.292 1.00 91.44 804 ASP A CA 1
ATOM 6958 C C . ASP A 1 804 ? 7.392 -34.544 21.968 1.00 91.44 804 ASP A C 1
ATOM 6960 O O . ASP A 1 804 ? 6.608 -33.991 22.738 1.00 91.44 804 ASP A O 1
ATOM 6964 N N . ILE A 1 805 ? 7.005 -34.983 20.763 1.00 93.31 805 ILE A N 1
ATOM 6965 C CA . ILE A 1 805 ? 5.615 -34.905 20.277 1.00 93.31 805 ILE A CA 1
ATOM 6966 C C . ILE A 1 805 ? 4.679 -35.727 21.165 1.00 93.31 805 ILE A C 1
ATOM 6968 O O . ILE A 1 805 ? 3.558 -35.293 21.420 1.00 93.31 805 ILE A O 1
ATOM 6972 N N . ASP A 1 806 ? 5.131 -36.887 21.644 1.00 93.19 806 ASP A N 1
ATOM 6973 C CA . ASP A 1 806 ? 4.310 -37.789 22.449 1.00 93.19 806 ASP A CA 1
ATOM 6974 C C . ASP A 1 806 ? 4.013 -37.173 23.822 1.00 93.19 806 ASP A C 1
ATOM 6976 O O . ASP A 1 806 ? 2.855 -37.142 24.243 1.00 93.19 806 ASP A O 1
ATOM 6980 N N . GLU A 1 807 ? 5.022 -36.609 24.498 1.00 93.44 807 GLU A N 1
ATOM 6981 C CA . GLU A 1 807 ? 4.807 -35.940 25.785 1.00 93.44 807 GLU A CA 1
ATOM 6982 C C . GLU A 1 807 ? 4.076 -34.599 25.614 1.00 93.44 807 GLU A C 1
ATOM 6984 O O . GLU A 1 807 ? 3.260 -34.244 26.464 1.00 93.44 807 GLU A O 1
ATOM 6989 N N . LEU A 1 808 ? 4.274 -33.875 24.501 1.00 94.75 808 LEU A N 1
ATOM 6990 C CA . LEU A 1 808 ? 3.459 -32.697 24.178 1.00 94.75 808 LEU A CA 1
ATOM 6991 C C . LEU A 1 808 ? 1.992 -33.075 23.970 1.00 94.75 808 LEU A C 1
ATOM 6993 O O . LEU A 1 808 ? 1.111 -32.422 24.526 1.00 94.75 808 LEU A O 1
ATOM 6997 N N . LYS A 1 809 ? 1.721 -34.141 23.214 1.00 94.44 809 LYS A N 1
ATOM 6998 C CA . LYS A 1 809 ? 0.368 -34.655 23.002 1.00 94.44 809 LYS A CA 1
ATOM 6999 C C . LYS A 1 809 ? -0.277 -35.061 24.324 1.00 94.44 809 LYS A C 1
ATOM 7001 O O . LYS A 1 809 ? -1.361 -34.585 24.640 1.00 94.44 809 LYS A O 1
ATOM 7006 N N . LYS A 1 810 ? 0.430 -35.847 25.138 1.00 93.88 810 LYS A N 1
ATOM 7007 C CA . LYS A 1 810 ? -0.015 -36.243 26.478 1.00 93.88 810 LYS A CA 1
ATOM 7008 C C . LYS A 1 810 ? -0.273 -35.033 27.378 1.00 93.88 810 LYS A C 1
ATOM 7010 O O . LYS A 1 810 ? -1.288 -34.994 28.063 1.00 93.88 810 LYS A O 1
ATOM 7015 N N . TYR A 1 811 ? 0.592 -34.018 27.339 1.00 93.19 811 TYR A N 1
ATOM 7016 C CA . TYR A 1 811 ? 0.391 -32.780 28.088 1.00 93.19 811 TYR A CA 1
ATOM 7017 C C . TYR A 1 811 ? -0.889 -32.052 27.653 1.00 93.19 811 TYR A C 1
ATOM 7019 O O . TYR A 1 811 ? -1.647 -31.600 28.511 1.00 93.19 811 TYR A O 1
ATOM 7027 N N . LEU A 1 812 ? -1.165 -31.965 26.349 1.00 92.38 812 LEU A N 1
ATOM 7028 C CA . LEU A 1 812 ? -2.407 -31.378 25.829 1.00 92.38 812 LEU A CA 1
ATOM 7029 C C . LEU A 1 812 ? -3.643 -32.214 26.213 1.00 92.38 812 LEU A C 1
ATOM 7031 O O . LEU A 1 812 ? -4.673 -31.653 26.584 1.00 92.38 812 LEU A O 1
ATOM 7035 N N . ASP A 1 813 ? -3.529 -33.543 26.211 1.00 88.75 813 ASP A N 1
ATOM 7036 C CA . ASP A 1 813 ? -4.602 -34.460 26.618 1.00 88.75 813 ASP A CA 1
ATOM 7037 C C . ASP A 1 813 ? -4.916 -34.384 28.122 1.00 88.75 813 ASP A C 1
ATOM 7039 O O . ASP A 1 813 ? -6.081 -34.484 28.526 1.00 88.75 813 ASP A O 1
ATOM 7043 N N . GLU A 1 814 ? -3.895 -34.185 28.960 1.00 91.06 814 GLU A N 1
ATOM 7044 C CA . GLU A 1 814 ? -4.029 -33.945 30.402 1.00 91.06 814 GLU A CA 1
ATOM 7045 C C . GLU A 1 814 ? -4.612 -32.551 30.695 1.00 91.06 814 GLU A C 1
ATOM 7047 O O . GLU A 1 814 ? -5.355 -32.379 31.662 1.00 91.06 814 GLU A O 1
ATOM 7052 N N . ASN A 1 815 ? -4.343 -31.566 29.832 1.00 89.12 815 ASN A N 1
ATOM 7053 C CA . ASN A 1 815 ? -4.772 -30.173 29.977 1.00 89.12 815 ASN A CA 1
ATOM 7054 C C . ASN A 1 815 ? -5.852 -29.810 28.946 1.00 89.12 815 ASN A C 1
ATOM 7056 O O . ASN A 1 815 ? -5.718 -28.837 28.214 1.00 89.12 815 ASN A O 1
ATOM 7060 N N . LYS A 1 816 ? -6.955 -30.571 28.913 1.00 81.62 816 LYS A N 1
ATOM 7061 C CA . LYS A 1 816 ? -8.016 -30.497 27.879 1.00 81.62 816 LYS A CA 1
ATOM 7062 C C . LYS A 1 816 ? -8.628 -29.117 27.617 1.00 81.62 816 LYS A C 1
ATOM 7064 O O . LYS A 1 816 ? -9.348 -28.967 26.625 1.00 81.62 816 LYS A O 1
ATOM 7069 N N . GLU A 1 817 ? -8.475 -28.163 28.528 1.00 83.88 817 GLU A N 1
ATOM 7070 C CA . GLU A 1 817 ? -8.967 -26.788 28.367 1.00 83.88 817 GLU A CA 1
ATOM 7071 C C . GLU A 1 817 ? -7.995 -25.886 27.604 1.00 83.88 817 GLU A C 1
ATOM 7073 O O . GLU A 1 817 ? -8.420 -24.840 27.144 1.00 83.88 817 GLU A O 1
ATOM 7078 N N . PHE A 1 818 ? -6.736 -26.294 27.450 1.00 86.75 818 PHE A N 1
ATOM 7079 C CA . PHE A 1 818 ? -5.676 -25.476 26.884 1.00 86.75 818 PHE A CA 1
ATOM 7080 C C . PHE A 1 818 ? -5.510 -25.699 25.377 1.00 86.75 818 PHE A C 1
ATOM 7082 O O . PHE A 1 818 ? -5.411 -26.837 24.909 1.00 86.75 818 PHE A O 1
ATOM 7089 N N . GLU A 1 819 ? -5.394 -24.609 24.624 1.00 92.19 819 GLU A N 1
ATOM 7090 C CA . GLU A 1 819 ? -5.056 -24.627 23.202 1.00 92.19 819 GLU A CA 1
ATOM 7091 C C . GLU A 1 819 ? -3.682 -24.004 22.930 1.00 92.19 819 GLU A C 1
ATOM 7093 O O . GLU A 1 819 ? -3.316 -22.988 23.514 1.00 92.19 819 GLU A O 1
ATOM 7098 N N . LEU A 1 820 ? -2.909 -24.560 21.988 1.00 93.19 820 LEU A N 1
ATOM 7099 C CA . LEU A 1 820 ? -1.574 -24.034 21.665 1.00 93.19 820 LEU A CA 1
ATOM 7100 C C . LEU A 1 820 ? -1.605 -22.568 21.195 1.00 93.19 820 LEU A C 1
ATOM 7102 O O . LEU A 1 820 ? -0.627 -21.849 21.401 1.00 93.19 820 LEU A O 1
ATOM 7106 N N . HIS A 1 821 ? -2.707 -22.103 20.595 1.00 92.75 821 HIS A N 1
ATOM 7107 C CA . HIS A 1 821 ? -2.866 -20.700 20.200 1.00 92.75 821 HIS A CA 1
ATOM 7108 C C . HIS A 1 821 ? -2.917 -19.734 21.395 1.00 92.75 821 HIS A C 1
ATOM 7110 O O . HIS A 1 821 ? -2.580 -18.566 21.220 1.00 92.75 821 HIS A O 1
ATOM 7116 N N . GLU A 1 822 ? -3.267 -20.205 22.598 1.00 91.25 822 GLU A N 1
ATOM 7117 C CA . GLU A 1 822 ? -3.237 -19.409 23.836 1.00 91.25 822 GLU A CA 1
ATOM 7118 C C . GLU A 1 822 ? -1.807 -19.071 24.273 1.00 91.25 822 GLU A C 1
ATOM 7120 O O . GLU A 1 822 ? -1.596 -18.234 25.150 1.00 91.25 822 GLU A O 1
ATOM 7125 N N . LEU A 1 823 ? -0.793 -19.699 23.662 1.00 88.69 823 LEU A N 1
ATOM 7126 C CA . LEU A 1 823 ? 0.578 -19.231 23.815 1.00 88.69 823 LEU A CA 1
ATOM 7127 C C . LEU A 1 823 ? 0.812 -17.896 23.120 1.00 88.69 823 LEU A C 1
ATOM 7129 O O . LEU A 1 823 ? 1.765 -17.227 23.497 1.00 88.69 823 LEU A O 1
ATOM 7133 N N . ASN A 1 824 ? -0.004 -17.506 22.141 1.00 90.44 824 ASN A N 1
ATOM 7134 C CA . ASN A 1 824 ? 0.198 -16.264 21.411 1.00 90.44 824 ASN A CA 1
ATOM 7135 C C . ASN A 1 824 ? -0.219 -15.047 22.248 1.00 90.44 824 ASN A C 1
ATOM 7137 O O . ASN A 1 824 ? -1.231 -15.068 22.943 1.00 90.44 824 ASN A O 1
ATOM 7141 N N . ASP A 1 825 ? 0.541 -13.965 22.132 1.00 86.69 825 ASP A N 1
ATOM 7142 C CA . ASP A 1 825 ? 0.234 -12.653 22.704 1.00 86.69 825 ASP A CA 1
ATOM 7143 C C . ASP A 1 825 ? 0.786 -11.535 21.795 1.00 86.69 825 ASP A C 1
ATOM 7145 O O . ASP A 1 825 ? 1.228 -11.792 20.675 1.00 86.69 825 ASP A O 1
ATOM 7149 N N . GLU A 1 826 ? 0.764 -10.279 22.250 1.00 82.88 826 GLU A N 1
ATOM 7150 C CA . GLU A 1 826 ? 1.272 -9.143 21.463 1.00 82.88 826 GLU A CA 1
ATOM 7151 C C . GLU A 1 826 ? 2.791 -9.183 21.176 1.00 82.88 826 GLU A C 1
ATOM 7153 O O . GLU A 1 826 ? 3.281 -8.453 20.314 1.00 82.88 826 GLU A O 1
ATOM 7158 N N . HIS A 1 827 ? 3.544 -10.030 21.880 1.00 83.06 827 HIS A N 1
ATOM 7159 C CA . HIS A 1 827 ? 5.000 -10.166 21.810 1.00 83.06 827 HIS A CA 1
ATOM 7160 C C . HIS A 1 827 ? 5.471 -11.507 21.230 1.00 83.06 827 HIS A C 1
ATOM 7162 O O . HIS A 1 827 ? 6.633 -11.620 20.835 1.00 83.06 827 HIS A O 1
ATOM 7168 N N . PHE A 1 828 ? 4.610 -12.524 21.200 1.00 86.88 828 PHE A N 1
ATOM 7169 C CA . PHE A 1 828 ? 4.940 -13.885 20.795 1.00 86.88 828 PHE A CA 1
ATOM 7170 C C . PHE A 1 828 ? 3.851 -14.479 19.899 1.00 86.88 828 PHE A C 1
ATOM 7172 O O . PHE A 1 828 ? 2.689 -14.557 20.278 1.00 86.88 828 PHE A O 1
ATOM 7179 N N . ASP A 1 829 ? 4.246 -14.967 18.724 1.00 90.88 829 ASP A N 1
ATOM 7180 C CA . ASP A 1 829 ? 3.402 -15.762 17.828 1.00 90.88 829 ASP A CA 1
ATOM 7181 C C . ASP A 1 829 ? 4.115 -17.104 17.616 1.00 90.88 829 ASP A C 1
ATOM 7183 O O . ASP A 1 829 ? 5.191 -17.163 17.014 1.00 90.88 829 ASP A O 1
ATOM 7187 N N . LEU A 1 830 ? 3.544 -18.181 18.163 1.00 91.75 830 LEU A N 1
ATOM 7188 C CA . LEU A 1 830 ? 4.109 -19.530 18.182 1.00 91.75 830 LEU A CA 1
ATOM 7189 C C . LEU A 1 830 ? 4.454 -20.012 16.774 1.00 91.75 830 LEU A C 1
ATOM 7191 O O . LEU A 1 830 ? 5.524 -20.580 16.563 1.00 91.75 830 LEU A O 1
ATOM 7195 N N . ILE A 1 831 ? 3.573 -19.755 15.804 1.00 89.31 831 ILE A N 1
ATOM 7196 C CA . ILE A 1 831 ? 3.784 -20.170 14.418 1.00 89.31 831 ILE A CA 1
ATOM 7197 C C . ILE A 1 831 ? 4.961 -19.407 13.802 1.00 89.31 831 ILE A C 1
ATOM 7199 O O . ILE A 1 831 ? 5.854 -20.002 13.202 1.00 89.31 831 ILE A O 1
ATOM 7203 N N . THR A 1 832 ? 5.018 -18.095 14.005 1.00 85.94 832 THR A N 1
ATOM 7204 C CA . THR A 1 832 ? 6.142 -17.262 13.577 1.00 85.94 832 THR A CA 1
ATOM 7205 C C . THR A 1 832 ? 7.428 -17.724 14.241 1.00 85.94 832 THR A C 1
ATOM 7207 O O . THR A 1 832 ? 8.444 -17.800 13.564 1.00 85.94 832 THR A O 1
ATOM 7210 N N . TYR A 1 833 ? 7.399 -18.101 15.519 1.00 85.50 833 TYR A N 1
ATOM 7211 C CA . TYR A 1 833 ? 8.572 -18.591 16.235 1.00 85.50 833 TYR A CA 1
ATOM 7212 C C . TYR A 1 833 ? 9.111 -19.900 15.650 1.00 85.50 833 TYR A C 1
ATOM 7214 O O . TYR A 1 833 ? 10.297 -19.959 15.321 1.00 85.50 833 TYR A O 1
ATOM 7222 N N . ILE A 1 834 ? 8.258 -20.915 15.451 1.00 84.00 834 ILE A N 1
ATOM 7223 C CA . ILE A 1 834 ? 8.682 -22.210 14.887 1.00 84.00 834 ILE A CA 1
ATOM 7224 C C . ILE A 1 834 ? 9.150 -22.097 13.424 1.00 84.00 834 ILE A C 1
ATOM 7226 O O . ILE A 1 834 ? 9.941 -22.925 12.977 1.00 84.00 834 ILE A O 1
ATOM 7230 N N . TYR A 1 835 ? 8.697 -21.075 12.683 1.00 72.94 835 TYR A N 1
ATOM 7231 C CA . TYR A 1 835 ? 9.152 -20.784 11.315 1.00 72.94 835 TYR A CA 1
ATOM 7232 C C . TYR A 1 835 ? 10.302 -19.773 11.230 1.00 72.94 835 TYR A C 1
ATOM 7234 O O . TYR A 1 835 ? 10.967 -19.686 10.194 1.00 72.94 835 TYR A O 1
ATOM 7242 N N . SER A 1 836 ? 10.536 -18.981 12.277 1.00 69.38 836 SER A N 1
ATOM 7243 C CA . SER A 1 836 ? 11.601 -17.984 12.295 1.00 69.38 836 SER A CA 1
ATOM 7244 C C . SER A 1 836 ? 12.955 -18.684 12.296 1.00 69.38 836 SER A C 1
ATOM 7246 O O . SER A 1 836 ? 13.170 -19.681 12.980 1.00 69.38 836 SER A O 1
ATOM 7248 N N . SER A 1 837 ? 13.883 -18.158 11.501 1.00 45.94 837 SER A N 1
ATOM 7249 C CA . SER A 1 837 ? 15.230 -18.682 11.256 1.00 45.94 837 SER A CA 1
ATOM 7250 C C . SER A 1 837 ? 16.174 -18.555 12.463 1.00 45.94 837 SER A C 1
ATOM 7252 O O . SER A 1 837 ? 17.337 -18.186 12.300 1.00 45.94 837 SER A O 1
ATOM 7254 N N . ASN A 1 838 ? 15.687 -18.819 13.678 1.00 54.06 838 ASN A N 1
ATOM 7255 C CA . ASN A 1 838 ? 16.499 -18.818 14.881 1.00 54.06 838 ASN A CA 1
ATOM 7256 C C . ASN A 1 838 ? 17.404 -20.069 14.880 1.00 54.06 838 ASN A C 1
ATOM 7258 O O . ASN A 1 838 ? 16.902 -21.186 15.019 1.00 54.06 838 ASN A O 1
ATOM 7262 N N . PRO A 1 839 ? 18.734 -19.918 14.718 1.00 45.81 839 PRO A N 1
ATOM 7263 C CA . PRO A 1 839 ? 19.668 -21.038 14.572 1.00 45.81 839 PRO A CA 1
ATOM 7264 C C . PRO A 1 839 ? 19.761 -21.939 15.814 1.00 45.81 839 PRO A C 1
ATOM 7266 O O . PRO A 1 839 ? 20.425 -22.972 15.759 1.00 45.81 839 PRO A O 1
ATOM 7269 N N . TYR A 1 840 ? 19.133 -21.554 16.929 1.00 50.31 840 TYR A N 1
ATOM 7270 C CA . TYR A 1 840 ? 19.201 -22.266 18.205 1.00 50.31 840 TYR A CA 1
ATOM 7271 C C . TYR A 1 840 ? 18.041 -23.244 18.446 1.00 50.31 840 TYR A C 1
ATOM 7273 O O . TYR A 1 840 ? 18.126 -24.049 19.372 1.00 50.31 840 TYR A O 1
ATOM 7281 N N . ASN A 1 841 ? 16.994 -23.219 17.617 1.00 58.25 841 ASN A N 1
ATOM 7282 C CA . ASN A 1 841 ? 15.802 -24.040 17.817 1.00 58.25 841 ASN A CA 1
ATOM 7283 C C . ASN A 1 841 ? 15.835 -25.235 16.863 1.00 58.25 841 ASN A C 1
ATOM 7285 O O . ASN A 1 841 ? 15.469 -25.133 15.695 1.00 58.25 841 ASN A O 1
ATOM 7289 N N . PHE A 1 842 ? 16.294 -26.385 17.353 1.00 68.06 842 PHE A N 1
ATOM 7290 C CA . PHE A 1 842 ? 16.312 -27.640 16.600 1.00 68.06 842 PHE A CA 1
ATOM 7291 C C . PHE A 1 842 ? 14.902 -28.247 16.472 1.00 68.06 842 PHE A C 1
ATOM 7293 O O . PHE A 1 842 ? 14.719 -29.407 16.805 1.00 68.06 842 PHE A O 1
ATOM 7300 N N . ILE A 1 843 ? 13.892 -27.497 16.022 1.00 79.25 843 ILE A N 1
ATOM 7301 C CA . ILE A 1 843 ? 12.516 -28.007 15.901 1.00 79.25 843 ILE A CA 1
ATOM 7302 C C . ILE A 1 843 ? 12.391 -28.847 14.617 1.00 79.25 843 ILE A C 1
ATOM 7304 O O . ILE A 1 843 ? 12.764 -28.426 13.522 1.00 79.25 843 ILE A O 1
ATOM 7308 N N . THR A 1 844 ? 11.899 -30.071 14.764 1.00 80.44 844 THR A N 1
ATOM 7309 C CA . THR A 1 844 ? 11.696 -31.066 13.707 1.00 80.44 844 THR A CA 1
ATOM 7310 C C . THR A 1 844 ? 10.466 -30.736 12.869 1.00 80.44 844 THR A C 1
ATOM 7312 O O . THR A 1 844 ? 9.551 -30.034 13.301 1.00 80.44 844 THR A O 1
ATOM 7315 N N . PHE A 1 845 ? 10.419 -31.274 11.649 1.00 73.38 845 PHE A N 1
ATOM 7316 C CA . PHE A 1 845 ? 9.279 -31.076 10.754 1.00 73.38 845 PHE A CA 1
ATOM 7317 C C . PHE A 1 845 ? 7.988 -31.647 11.347 1.00 73.38 845 PHE A C 1
ATOM 7319 O O . PHE A 1 845 ? 6.926 -31.038 11.253 1.00 73.38 845 PHE A O 1
ATOM 7326 N N . GLU A 1 846 ? 8.098 -32.810 11.973 1.00 84.19 846 GLU A N 1
ATOM 7327 C CA . GLU A 1 846 ? 7.021 -33.523 12.633 1.00 84.19 846 GLU A CA 1
ATOM 7328 C C . GLU A 1 846 ? 6.449 -32.682 13.779 1.00 84.19 846 GLU A C 1
ATOM 7330 O O . GLU A 1 846 ? 5.230 -32.555 13.873 1.00 84.19 846 GLU A O 1
ATOM 7335 N N . MET A 1 847 ? 7.308 -32.023 14.567 1.00 91.94 847 MET A N 1
ATOM 7336 C CA . MET A 1 847 ? 6.877 -31.109 15.625 1.00 91.94 847 MET A CA 1
ATOM 7337 C C . MET A 1 847 ? 6.186 -29.864 15.053 1.00 91.94 847 MET A C 1
ATOM 7339 O O . MET A 1 847 ? 5.102 -29.509 15.506 1.00 91.94 847 MET A O 1
ATOM 7343 N N . CYS A 1 848 ? 6.733 -29.231 14.008 1.00 85.69 848 CYS A N 1
ATOM 7344 C CA . CYS A 1 848 ? 6.068 -28.092 13.361 1.00 85.69 848 CYS A CA 1
ATOM 7345 C C . CYS A 1 848 ? 4.692 -28.476 12.801 1.00 85.69 848 CYS A C 1
ATOM 7347 O O . CYS A 1 848 ? 3.707 -27.770 13.018 1.00 85.69 848 CYS A O 1
ATOM 7349 N N . LYS A 1 849 ? 4.608 -29.619 12.107 1.00 86.50 849 LYS A N 1
ATOM 7350 C CA . LYS A 1 849 ? 3.345 -30.154 11.590 1.00 86.50 849 LYS A CA 1
ATOM 7351 C C . LYS A 1 849 ? 2.367 -30.410 12.735 1.00 86.50 849 LYS A C 1
ATOM 7353 O O . LYS A 1 849 ? 1.207 -30.022 12.619 1.00 86.50 849 LYS A O 1
ATOM 7358 N N . PHE A 1 850 ? 2.824 -31.018 13.829 1.00 92.62 850 PHE A N 1
ATOM 7359 C CA . PHE A 1 850 ? 2.011 -31.270 15.014 1.00 92.62 850 PHE A CA 1
ATOM 7360 C C . PHE A 1 850 ? 1.458 -29.964 15.597 1.00 92.62 850 PHE A C 1
ATOM 7362 O O . PHE A 1 850 ? 0.244 -29.810 15.673 1.00 92.62 850 PHE A O 1
ATOM 7369 N N . VAL A 1 851 ? 2.310 -28.974 15.880 1.00 93.38 851 VAL A N 1
ATOM 7370 C CA . VAL A 1 851 ? 1.899 -27.668 16.427 1.00 93.38 851 VAL A CA 1
ATOM 7371 C C . VAL A 1 851 ? 0.871 -26.963 15.532 1.00 93.38 851 VAL A C 1
ATOM 7373 O O . VAL A 1 851 ? -0.133 -26.465 16.030 1.00 93.38 851 VAL A O 1
ATOM 7376 N N . ILE A 1 852 ? 1.067 -26.956 14.209 1.00 90.81 852 ILE A N 1
ATOM 7377 C CA . ILE A 1 852 ? 0.142 -26.303 13.261 1.00 90.81 852 ILE A CA 1
ATOM 7378 C C . ILE A 1 852 ? -1.220 -27.004 13.224 1.00 90.81 852 ILE A C 1
ATOM 7380 O O . ILE A 1 852 ? -2.268 -26.352 13.197 1.00 90.81 852 ILE A O 1
ATOM 7384 N N . THR A 1 853 ? -1.204 -28.336 13.214 1.00 92.00 853 THR A N 1
ATOM 7385 C CA . THR A 1 853 ? -2.415 -29.167 13.166 1.00 92.00 853 THR A CA 1
ATOM 7386 C C . THR A 1 853 ? -3.151 -29.208 14.507 1.00 92.00 853 THR A C 1
ATOM 7388 O O . THR A 1 853 ? -4.361 -29.402 14.526 1.00 92.00 853 THR A O 1
ATOM 7391 N N . HIS A 1 854 ? -2.460 -28.939 15.615 1.00 94.12 854 HIS A N 1
ATOM 7392 C CA . HIS A 1 854 ? -3.011 -28.953 16.974 1.00 94.12 854 HIS A CA 1
ATOM 7393 C C . HIS A 1 854 ? -3.125 -27.545 17.581 1.00 94.12 854 HIS A C 1
ATOM 7395 O O . HIS A 1 854 ? -3.262 -27.400 18.794 1.00 94.12 854 HIS A O 1
ATOM 7401 N N . LEU A 1 855 ? -3.070 -26.499 16.744 1.00 93.62 855 LEU A N 1
ATOM 7402 C CA . LEU A 1 855 ? -3.063 -25.108 17.204 1.00 93.62 855 LEU A CA 1
ATOM 7403 C C . LEU A 1 855 ? -4.334 -24.749 17.993 1.00 93.62 855 LEU A C 1
ATOM 7405 O O . LEU A 1 855 ? -4.258 -24.060 19.009 1.00 93.62 855 LEU A O 1
ATOM 7409 N N . THR A 1 856 ? -5.482 -25.255 17.534 1.00 93.19 856 THR A N 1
ATOM 7410 C CA . THR A 1 856 ? -6.778 -25.155 18.215 1.00 93.19 856 THR A CA 1
ATOM 7411 C C . THR A 1 856 ? -7.343 -26.542 18.498 1.00 93.19 856 THR A C 1
ATOM 7413 O O . THR A 1 856 ? -7.030 -27.518 17.803 1.00 93.19 856 THR A O 1
ATOM 7416 N N . LYS A 1 857 ? -8.209 -26.648 19.507 1.00 89.88 857 LYS A N 1
ATOM 7417 C CA . LYS A 1 857 ? -8.796 -27.928 19.931 1.00 89.88 857 LYS A CA 1
ATOM 7418 C C . LYS A 1 857 ? -9.681 -28.546 18.858 1.00 89.88 857 LYS A C 1
ATOM 7420 O O . LYS A 1 857 ? -9.671 -29.761 18.662 1.00 89.88 857 LYS A O 1
ATOM 7425 N N . ASP A 1 858 ? -10.435 -27.712 18.155 1.00 92.06 858 ASP A N 1
ATOM 7426 C CA . ASP A 1 858 ? -11.316 -28.149 17.077 1.00 92.06 858 ASP A CA 1
ATOM 7427 C C . ASP A 1 858 ? -10.521 -28.669 15.876 1.00 92.06 858 ASP A C 1
ATOM 7429 O O . ASP A 1 858 ? -10.866 -29.709 15.308 1.00 92.06 858 ASP A O 1
ATOM 7433 N N . ARG A 1 859 ? -9.404 -28.005 15.544 1.00 93.88 859 ARG A N 1
ATOM 7434 C CA . ARG A 1 859 ? -8.484 -28.456 14.494 1.00 93.88 859 ARG A CA 1
ATOM 7435 C C . ARG A 1 859 ? -7.836 -29.785 14.853 1.00 93.88 859 ARG A C 1
ATOM 7437 O O . ARG A 1 859 ? -7.897 -30.703 14.037 1.00 93.88 859 ARG A O 1
ATOM 7444 N N . CYS A 1 860 ? -7.309 -29.898 16.073 1.00 93.06 860 CYS A N 1
ATOM 7445 C CA . CYS A 1 860 ? -6.749 -31.135 16.615 1.00 93.06 860 CYS A CA 1
ATOM 7446 C C . CYS A 1 860 ? -7.738 -32.297 16.442 1.00 93.06 860 CYS A C 1
ATOM 7448 O O . CYS A 1 860 ? -7.451 -33.259 15.733 1.00 93.06 860 CYS A O 1
ATOM 7450 N N . LYS A 1 861 ? -8.959 -32.161 16.975 1.00 93.44 861 LYS A N 1
ATOM 7451 C CA . LYS A 1 861 ? -9.971 -33.227 16.931 1.00 93.44 861 LYS A CA 1
ATOM 7452 C C . LYS A 1 861 ? -10.360 -33.635 15.518 1.00 93.44 861 LYS A C 1
ATOM 7454 O O . LYS A 1 861 ? -10.462 -34.825 15.235 1.00 93.44 861 LYS A O 1
ATOM 7459 N N . ILE A 1 862 ? -10.603 -32.672 14.626 1.00 95.25 862 ILE A N 1
ATOM 7460 C CA . ILE A 1 862 ? -10.973 -32.992 13.244 1.00 95.25 862 ILE A CA 1
ATOM 7461 C C . ILE A 1 862 ? -9.829 -33.724 12.538 1.00 95.25 862 ILE A C 1
ATOM 7463 O O . ILE A 1 862 ? -10.090 -34.705 11.842 1.00 95.25 862 ILE A O 1
ATOM 7467 N N . ILE A 1 863 ? -8.581 -33.302 12.746 1.00 94.25 863 ILE A N 1
ATOM 7468 C CA . ILE A 1 863 ? -7.408 -33.975 12.179 1.00 94.25 863 ILE A CA 1
ATOM 7469 C C . ILE A 1 863 ? -7.251 -35.380 12.754 1.00 94.25 863 ILE A C 1
ATOM 7471 O O . ILE A 1 863 ? -7.112 -36.323 11.980 1.00 94.25 863 ILE A O 1
ATOM 7475 N N . GLU A 1 864 ? -7.396 -35.564 14.064 1.00 93.81 864 GLU A N 1
ATOM 7476 C CA . GLU A 1 864 ? -7.378 -36.892 14.677 1.00 93.81 864 GLU A CA 1
ATOM 7477 C C . GLU A 1 864 ? -8.495 -37.793 14.143 1.00 93.81 864 GLU A C 1
ATOM 7479 O O . GLU A 1 864 ? -8.273 -38.977 13.899 1.00 93.81 864 GLU A O 1
ATOM 7484 N N . PHE A 1 865 ? -9.704 -37.271 13.916 1.00 96.31 865 PHE A N 1
ATOM 7485 C CA . PHE A 1 865 ? -10.783 -38.062 13.323 1.00 96.31 865 PHE A CA 1
ATOM 7486 C C . PHE A 1 865 ? -10.504 -38.431 11.864 1.00 96.31 865 PHE A C 1
ATOM 7488 O O . PHE A 1 865 ? -10.877 -39.527 11.439 1.00 96.31 865 PHE A O 1
ATOM 7495 N N . ILE A 1 866 ? -9.845 -37.552 11.103 1.00 94.50 866 ILE A N 1
ATOM 7496 C CA . ILE A 1 866 ? -9.400 -37.837 9.735 1.00 94.50 866 ILE A CA 1
ATOM 7497 C C . ILE A 1 866 ? -8.323 -38.929 9.750 1.00 94.50 866 ILE A C 1
ATOM 7499 O O . ILE A 1 866 ? -8.466 -39.928 9.047 1.00 94.50 866 ILE A O 1
ATOM 7503 N N . GLU A 1 867 ? -7.288 -38.783 10.579 1.00 91.44 867 GLU A N 1
ATOM 7504 C CA . GLU A 1 867 ? -6.176 -39.736 10.695 1.00 91.44 867 GLU A CA 1
ATOM 7505 C C . GLU A 1 867 ? -6.651 -41.110 11.196 1.00 91.44 867 GLU A C 1
ATOM 7507 O O . GLU A 1 867 ? -6.240 -42.143 10.664 1.00 91.44 867 GLU A O 1
ATOM 7512 N N . ASN A 1 868 ? -7.615 -41.132 12.123 1.00 94.38 868 ASN A N 1
ATOM 7513 C CA . ASN A 1 868 ? -8.266 -42.350 12.616 1.00 94.38 868 ASN A CA 1
ATOM 7514 C C . ASN A 1 868 ? -9.372 -42.886 11.691 1.00 94.38 868 ASN A C 1
ATOM 7516 O O . ASN A 1 868 ? -10.013 -43.891 12.011 1.00 94.38 868 ASN A O 1
ATOM 7520 N N . LYS A 1 869 ? -9.625 -42.236 10.548 1.00 96.62 869 LYS A N 1
ATOM 7521 C CA . LYS A 1 869 ? -10.637 -42.639 9.557 1.00 96.62 869 LYS A CA 1
ATOM 7522 C C . LYS A 1 869 ? -12.049 -42.767 10.159 1.00 96.62 869 LYS A C 1
ATOM 7524 O O . LYS A 1 869 ? -12.820 -43.649 9.775 1.00 96.62 869 LYS A O 1
ATOM 7529 N N . ASN A 1 870 ? -12.392 -41.902 11.116 1.00 96.19 870 ASN A N 1
ATOM 7530 C CA . ASN A 1 870 ? -13.636 -41.950 11.886 1.00 96.19 870 ASN A CA 1
ATOM 7531 C C . ASN A 1 870 ? -14.651 -40.894 11.415 1.00 96.19 870 ASN A C 1
ATOM 7533 O O . ASN A 1 870 ? -14.876 -39.864 12.052 1.00 96.19 870 ASN A O 1
ATOM 7537 N N . ILE A 1 871 ? -15.318 -41.175 10.294 1.00 95.81 871 ILE A N 1
ATOM 7538 C CA . ILE A 1 871 ? -16.317 -40.267 9.714 1.00 95.81 871 ILE A CA 1
ATOM 7539 C C . ILE A 1 871 ? -17.520 -40.002 10.635 1.00 95.81 871 ILE A C 1
ATOM 7541 O O . ILE A 1 871 ? -18.150 -38.947 10.546 1.00 95.81 871 ILE A O 1
ATOM 7545 N N . ASN A 1 872 ? -17.858 -40.942 11.521 1.00 95.25 872 ASN A N 1
ATOM 7546 C CA . ASN A 1 872 ? -19.006 -40.808 12.417 1.00 95.25 872 ASN A CA 1
ATOM 7547 C C . ASN A 1 872 ? -18.777 -39.712 13.458 1.00 95.25 872 ASN A C 1
ATOM 7549 O O . ASN A 1 872 ? -19.689 -38.931 13.723 1.00 95.25 872 ASN A O 1
ATOM 7553 N N . GLU A 1 873 ? -17.561 -39.607 13.993 1.00 96.69 873 GLU A N 1
ATOM 7554 C CA . GLU A 1 873 ? -17.210 -38.517 14.904 1.00 96.69 873 GLU A CA 1
ATOM 7555 C C . GLU A 1 873 ? -17.147 -37.173 14.171 1.00 96.69 873 GLU A C 1
ATOM 7557 O O . GLU A 1 873 ? -17.709 -36.202 14.664 1.00 96.69 873 GLU A O 1
ATOM 7562 N N . ILE A 1 874 ? -16.633 -37.122 12.934 1.00 95.94 874 ILE A N 1
ATOM 7563 C CA . ILE A 1 874 ? -16.690 -35.906 12.095 1.00 95.94 874 ILE A CA 1
ATOM 7564 C C . ILE A 1 874 ? -18.145 -35.458 11.868 1.00 95.94 874 ILE A C 1
ATOM 7566 O O . ILE A 1 874 ? -18.465 -34.273 11.980 1.00 95.94 874 ILE A O 1
ATOM 7570 N N . LYS A 1 875 ? -19.055 -36.403 11.585 1.00 95.69 875 LYS A N 1
ATOM 7571 C CA . LYS A 1 875 ? -20.495 -36.143 11.421 1.00 95.69 875 LYS A CA 1
ATOM 7572 C C . LYS A 1 875 ? -21.117 -35.566 12.695 1.00 95.69 875 LYS A C 1
ATOM 7574 O O . LYS A 1 875 ? -21.807 -34.552 12.611 1.00 95.69 875 LYS A O 1
ATOM 7579 N N . LYS A 1 876 ? -20.859 -36.178 13.857 1.00 95.00 876 LYS A N 1
ATOM 7580 C CA . LYS A 1 876 ? -21.340 -35.686 15.162 1.00 95.00 876 LYS A CA 1
ATOM 7581 C C . LYS A 1 876 ? -20.775 -34.303 15.489 1.00 95.00 876 LYS A C 1
ATOM 7583 O O . LYS A 1 876 ? -21.515 -33.435 15.944 1.00 95.00 876 LYS A O 1
ATOM 7588 N N . PHE A 1 877 ? -19.489 -34.085 15.221 1.00 92.50 877 PHE A N 1
ATOM 7589 C CA . PHE A 1 877 ? -18.811 -32.821 15.493 1.00 92.50 877 PHE A CA 1
ATOM 7590 C C . PHE A 1 877 ? -19.406 -31.680 14.660 1.00 92.50 877 PHE A C 1
ATOM 7592 O O . PHE A 1 877 ? -19.814 -30.662 15.210 1.00 92.50 877 PHE A O 1
ATOM 7599 N N . TYR A 1 878 ? -19.601 -31.908 13.359 1.00 92.25 878 TYR A N 1
ATOM 7600 C CA . TYR A 1 878 ? -20.271 -30.959 12.465 1.00 92.25 878 TYR A CA 1
ATOM 7601 C C . TYR A 1 878 ? -21.743 -30.693 12.839 1.00 92.25 878 TYR A C 1
ATOM 7603 O O . TYR A 1 878 ? -22.276 -29.611 12.608 1.00 92.25 878 TYR A O 1
ATOM 7611 N N . GLN A 1 879 ? -22.451 -31.675 13.406 1.00 92.81 879 GLN A N 1
ATOM 7612 C CA . GLN A 1 879 ? -23.819 -31.452 13.890 1.00 92.81 879 GLN A CA 1
ATOM 7613 C C . GLN A 1 879 ? -23.863 -30.514 15.101 1.00 92.81 879 GLN A C 1
ATOM 7615 O O . GLN A 1 879 ? -24.847 -29.789 15.257 1.00 92.81 879 GLN A O 1
ATOM 7620 N N . LYS A 1 880 ? -22.815 -30.519 15.937 1.00 92.38 880 LYS A N 1
ATOM 7621 C CA . LYS A 1 880 ? -22.686 -29.622 17.092 1.00 92.38 880 LYS A CA 1
ATOM 7622 C C . LYS A 1 880 ? -22.352 -28.191 16.667 1.00 92.38 880 LYS A C 1
ATOM 7624 O O . LYS A 1 880 ? -22.876 -27.263 17.285 1.00 92.38 880 LYS A O 1
ATOM 7629 N N . ASP A 1 881 ? -21.522 -28.040 15.636 1.00 91.50 881 ASP A N 1
ATOM 7630 C CA . ASP A 1 881 ? -21.160 -26.757 15.037 1.00 91.50 881 ASP A CA 1
ATOM 7631 C C . ASP A 1 881 ? -21.028 -26.860 13.505 1.00 91.50 881 ASP A C 1
ATOM 7633 O O . ASP A 1 881 ? -20.151 -27.542 12.971 1.00 91.50 881 ASP A O 1
ATOM 7637 N N . LYS A 1 882 ? -21.913 -26.157 12.788 1.00 88.12 882 LYS A N 1
ATOM 7638 C CA . LYS A 1 882 ? -21.992 -26.200 11.322 1.00 88.12 882 LYS A CA 1
ATOM 7639 C C . LYS A 1 882 ? -20.941 -25.332 10.627 1.00 88.12 882 LYS A C 1
ATOM 7641 O O . LYS A 1 882 ? -20.732 -25.550 9.436 1.00 88.12 882 LYS A O 1
ATOM 7646 N N . SER A 1 883 ? -20.318 -24.372 11.317 1.00 87.19 883 SER A N 1
ATOM 7647 C CA . SER A 1 883 ? -19.262 -23.516 10.747 1.00 87.19 883 SER A CA 1
ATOM 7648 C C . SER A 1 883 ? -17.859 -24.081 10.976 1.00 87.19 883 SER A C 1
ATOM 7650 O O . SER A 1 883 ? -16.878 -23.524 10.487 1.00 87.19 883 SER A O 1
ATOM 7652 N N . ILE A 1 884 ? -17.752 -25.228 11.658 1.00 90.69 884 ILE A N 1
ATOM 7653 C CA . ILE A 1 884 ? -16.477 -25.765 12.131 1.00 90.69 884 ILE A CA 1
ATOM 7654 C C . ILE A 1 884 ? -15.415 -25.875 11.037 1.00 90.69 884 ILE A C 1
ATOM 7656 O O . ILE A 1 884 ? -14.284 -25.471 11.259 1.00 90.69 884 ILE A O 1
ATOM 7660 N N . PHE A 1 885 ? -15.768 -26.356 9.839 1.00 89.44 885 PHE A N 1
ATOM 7661 C CA . PHE A 1 885 ? -14.805 -26.541 8.750 1.00 89.44 885 PHE A CA 1
ATOM 7662 C C . PHE A 1 885 ? -14.293 -25.223 8.161 1.00 89.44 885 PHE A C 1
ATOM 7664 O O . PHE A 1 885 ? -13.145 -25.178 7.725 1.00 89.44 885 PHE A O 1
ATOM 7671 N N . GLU A 1 886 ? -15.115 -24.169 8.159 1.00 82.50 886 GLU A N 1
ATOM 7672 C CA . GLU A 1 886 ? -14.716 -22.832 7.701 1.00 82.50 886 GLU A CA 1
ATOM 7673 C C . GLU A 1 886 ? -13.698 -22.227 8.682 1.00 82.50 886 GLU A C 1
ATOM 7675 O O . GLU A 1 886 ? -12.688 -21.661 8.262 1.00 82.50 886 GLU A O 1
ATOM 7680 N N . ASN A 1 887 ? -13.907 -22.461 9.982 1.00 85.62 887 ASN A N 1
ATOM 7681 C CA . ASN A 1 887 ? -13.072 -21.948 11.071 1.00 85.62 887 ASN A CA 1
ATOM 7682 C C . ASN A 1 887 ? -11.737 -22.693 11.252 1.00 85.62 887 ASN A C 1
ATOM 7684 O O . ASN A 1 887 ? -10.898 -22.260 12.040 1.00 85.62 887 ASN A O 1
ATOM 7688 N N . LEU A 1 888 ? -11.506 -23.809 10.547 1.00 87.75 888 LEU A N 1
ATOM 7689 C CA . LEU A 1 888 ? -10.233 -24.534 10.646 1.00 87.75 888 LEU A CA 1
ATOM 7690 C C . LEU A 1 888 ? -9.082 -23.823 9.932 1.00 87.75 888 LEU A C 1
ATOM 7692 O O . LEU A 1 888 ? -7.928 -24.074 10.286 1.00 87.75 888 LEU A O 1
ATOM 7696 N N . ASN A 1 889 ? -9.379 -22.963 8.955 1.00 84.94 889 ASN A N 1
ATOM 7697 C CA . ASN A 1 889 ? -8.369 -22.247 8.182 1.00 84.94 889 ASN A CA 1
ATOM 7698 C C . ASN A 1 889 ? -7.815 -21.032 8.925 1.00 84.94 889 ASN A C 1
ATOM 7700 O O . ASN A 1 889 ? -8.553 -20.280 9.554 1.00 84.94 889 ASN A O 1
ATOM 7704 N N . ASP A 1 890 ? -6.519 -20.788 8.764 1.00 84.88 890 ASP A N 1
ATOM 7705 C CA . ASP A 1 890 ? -5.881 -19.527 9.142 1.00 84.88 890 ASP A CA 1
ATOM 7706 C C . ASP A 1 890 ? -4.783 -19.145 8.127 1.00 84.88 890 ASP A C 1
ATOM 7708 O O . ASP A 1 890 ? -4.608 -19.788 7.092 1.00 84.88 890 ASP A O 1
ATOM 7712 N N . LYS A 1 891 ? -4.024 -18.077 8.410 1.00 82.19 891 LYS A N 1
ATOM 7713 C CA . LYS A 1 891 ? -2.902 -17.610 7.566 1.00 82.19 891 LYS A CA 1
ATOM 7714 C C . LYS A 1 891 ? -1.768 -18.641 7.379 1.00 82.19 891 LYS A C 1
ATOM 7716 O O . LYS A 1 891 ? -0.903 -18.435 6.530 1.00 82.19 891 LYS A O 1
ATOM 7721 N N . HIS A 1 892 ? -1.732 -19.705 8.175 1.00 82.50 892 HIS A N 1
ATOM 7722 C CA . HIS A 1 892 ? -0.660 -20.698 8.267 1.00 82.50 892 HIS A CA 1
ATOM 7723 C C . HIS A 1 892 ? -1.121 -22.144 8.020 1.00 82.50 892 HIS A C 1
ATOM 7725 O O . HIS A 1 892 ? -0.278 -23.012 7.785 1.00 82.50 892 HIS A O 1
ATOM 7731 N N . PHE A 1 893 ? -2.426 -22.413 8.051 1.00 87.19 893 PHE A N 1
ATOM 7732 C CA . PHE A 1 893 ? -3.015 -23.722 7.809 1.00 87.19 893 PHE A CA 1
ATOM 7733 C C . PHE A 1 893 ? -4.206 -23.620 6.856 1.00 87.19 893 PHE A C 1
ATOM 7735 O O . PHE A 1 893 ? -5.241 -23.044 7.187 1.00 87.19 893 PHE A O 1
ATOM 7742 N N . ASP A 1 894 ? -4.051 -24.232 5.683 1.00 86.06 894 ASP A N 1
ATOM 7743 C CA . ASP A 1 894 ? -5.122 -24.440 4.710 1.00 86.06 894 ASP A CA 1
ATOM 7744 C C . ASP A 1 894 ? -5.633 -25.881 4.851 1.00 86.06 894 ASP A C 1
ATOM 7746 O O . ASP A 1 894 ? -5.013 -26.844 4.387 1.00 86.06 894 ASP A O 1
ATOM 7750 N N . PHE A 1 895 ? -6.762 -26.023 5.536 1.00 90.00 895 PHE A N 1
ATOM 7751 C CA . PHE A 1 895 ? -7.434 -27.283 5.810 1.00 90.00 895 PHE A CA 1
ATOM 7752 C C . PHE A 1 895 ? -7.882 -27.996 4.532 1.00 90.00 895 PHE A C 1
ATOM 7754 O O . PHE A 1 895 ? -7.793 -29.222 4.449 1.00 90.00 895 PHE A O 1
ATOM 7761 N N . LEU A 1 896 ? -8.318 -27.256 3.508 1.00 84.69 896 LEU A N 1
ATOM 7762 C CA . LEU A 1 896 ? -8.693 -27.855 2.228 1.00 84.69 896 LEU A CA 1
ATOM 7763 C C . LEU A 1 896 ? -7.464 -28.418 1.524 1.00 84.69 896 LEU A C 1
ATOM 7765 O O . LEU A 1 896 ? -7.502 -29.544 1.035 1.00 84.69 896 LEU A O 1
ATOM 7769 N N . ASN A 1 897 ? -6.354 -27.681 1.525 1.00 82.38 897 ASN A N 1
ATOM 7770 C CA . ASN A 1 897 ? -5.097 -28.172 0.976 1.00 82.38 897 ASN A CA 1
ATOM 7771 C C . ASN A 1 897 ? -4.568 -29.385 1.758 1.00 82.38 897 ASN A C 1
ATOM 7773 O O . ASN A 1 897 ? -4.121 -30.359 1.153 1.00 82.38 897 ASN A O 1
ATOM 7777 N N . TYR A 1 898 ? -4.675 -29.380 3.091 1.00 89.25 898 TYR A N 1
ATOM 7778 C CA . TYR A 1 898 ? -4.378 -30.555 3.914 1.00 89.25 898 TYR A CA 1
ATOM 7779 C C . TYR A 1 898 ? -5.213 -31.765 3.470 1.00 89.25 898 TYR A C 1
ATOM 7781 O O . TYR A 1 898 ? -4.645 -32.816 3.178 1.00 89.25 898 TYR A O 1
ATOM 7789 N N . LEU A 1 899 ? -6.535 -31.605 3.321 1.00 88.12 899 LEU A N 1
ATOM 7790 C CA . LEU A 1 899 ? -7.424 -32.665 2.837 1.00 88.12 899 LEU A CA 1
ATOM 7791 C C . LEU A 1 899 ? -7.058 -33.136 1.427 1.00 88.12 899 LEU A C 1
ATOM 7793 O O . LEU A 1 899 ? -7.074 -34.336 1.161 1.00 88.12 899 LEU A O 1
ATOM 7797 N N . PHE A 1 900 ? -6.711 -32.227 0.516 1.00 81.44 900 PHE A N 1
ATOM 7798 C CA . PHE A 1 900 ? -6.334 -32.587 -0.852 1.00 81.44 900 PHE A CA 1
ATOM 7799 C C . PHE A 1 900 ? -5.026 -33.378 -0.920 1.00 81.44 900 PHE A C 1
ATOM 7801 O O . PHE A 1 900 ? -4.901 -34.235 -1.790 1.00 81.44 900 PHE A O 1
ATOM 7808 N N . ASN A 1 901 ? -4.105 -33.168 0.024 1.00 80.81 901 ASN A N 1
ATOM 7809 C CA . ASN A 1 901 ? -2.838 -33.898 0.096 1.00 80.81 901 ASN A CA 1
ATOM 7810 C C . ASN A 1 901 ? -2.949 -35.295 0.730 1.00 80.81 901 ASN A C 1
ATOM 7812 O O . ASN A 1 901 ? -1.987 -36.063 0.686 1.00 80.81 901 ASN A O 1
ATOM 7816 N N . LEU A 1 902 ? -4.097 -35.657 1.312 1.00 85.81 902 LEU A N 1
ATOM 7817 C CA . LEU A 1 902 ? -4.321 -37.023 1.790 1.00 85.81 902 LEU A CA 1
ATOM 7818 C C . LEU A 1 902 ? -4.464 -37.985 0.603 1.00 85.81 902 LEU A C 1
ATOM 7820 O O . LEU A 1 902 ? -5.009 -37.623 -0.438 1.00 85.81 902 LEU A O 1
ATOM 7824 N N . SER A 1 903 ? -4.018 -39.230 0.753 1.00 83.38 903 SER A N 1
ATOM 7825 C CA . SER A 1 903 ? -4.144 -40.233 -0.311 1.00 83.38 903 SER A CA 1
ATOM 7826 C C . SER A 1 903 ? -5.611 -40.589 -0.581 1.00 83.38 903 SER A C 1
ATOM 7828 O O . SER A 1 903 ? -6.357 -40.868 0.355 1.00 83.38 903 SER A O 1
ATOM 7830 N N . ASP A 1 904 ? -6.009 -40.629 -1.856 1.00 79.00 904 ASP A N 1
ATOM 7831 C CA . ASP A 1 904 ? -7.325 -41.135 -2.283 1.00 79.00 904 ASP A CA 1
ATOM 7832 C C . ASP A 1 904 ? -7.378 -42.671 -2.379 1.00 79.00 904 ASP A C 1
ATOM 7834 O O . ASP A 1 904 ? -8.434 -43.227 -2.663 1.00 79.00 904 ASP A O 1
ATOM 7838 N N . ASN A 1 905 ? -6.264 -43.372 -2.131 1.00 84.38 905 ASN A N 1
ATOM 7839 C CA . ASN A 1 905 ? -6.219 -44.839 -2.191 1.00 84.38 905 ASN A CA 1
ATOM 7840 C C . ASN A 1 905 ? -6.975 -45.508 -1.029 1.00 84.38 905 ASN A C 1
ATOM 7842 O O . ASN A 1 905 ? -7.209 -46.713 -1.068 1.00 84.38 905 ASN A O 1
ATOM 7846 N N . ASP A 1 906 ? -7.329 -44.749 0.010 1.00 89.62 906 ASP A N 1
ATOM 7847 C CA . ASP A 1 906 ? -8.105 -45.232 1.147 1.00 89.62 906 ASP A CA 1
ATOM 7848 C C . ASP A 1 906 ? -9.569 -44.790 1.023 1.00 89.62 906 ASP A C 1
ATOM 7850 O O . ASP A 1 906 ? -9.884 -43.599 1.089 1.00 89.62 906 ASP A O 1
ATOM 7854 N N . GLU A 1 907 ? -10.472 -45.760 0.869 1.00 90.19 907 GLU A N 1
ATOM 7855 C CA . GLU A 1 907 ? -11.911 -45.537 0.681 1.00 90.19 907 GLU A CA 1
ATOM 7856 C C . GLU A 1 907 ? -12.549 -44.736 1.830 1.00 90.19 907 GLU A C 1
ATOM 7858 O O . GLU A 1 907 ? -13.425 -43.902 1.599 1.00 90.19 907 GLU A O 1
ATOM 7863 N N . ARG A 1 908 ? -12.076 -44.902 3.074 1.00 91.75 908 ARG A N 1
ATOM 7864 C CA . ARG A 1 908 ? -12.612 -44.151 4.222 1.00 91.75 908 ARG A CA 1
ATOM 7865 C C . ARG A 1 908 ? -12.146 -42.705 4.210 1.00 91.75 908 ARG A C 1
ATOM 7867 O O . ARG A 1 908 ? -12.932 -41.806 4.502 1.00 91.75 908 ARG A O 1
ATOM 7874 N N . ILE A 1 909 ? -10.882 -42.465 3.864 1.00 90.62 909 ILE A N 1
ATOM 7875 C CA . ILE A 1 909 ? -10.371 -41.101 3.673 1.00 90.62 909 ILE A CA 1
ATOM 7876 C C . ILE A 1 909 ? -11.134 -40.420 2.538 1.00 90.62 909 ILE A C 1
ATOM 7878 O O . ILE A 1 909 ? -11.537 -39.264 2.678 1.00 90.62 909 ILE A O 1
ATOM 7882 N N . HIS A 1 910 ? -11.401 -41.144 1.451 1.00 87.44 910 HIS A N 1
ATOM 7883 C CA . HIS A 1 910 ? -12.225 -40.657 0.355 1.00 87.44 910 HIS A CA 1
ATOM 7884 C C . HIS A 1 910 ? -13.636 -40.261 0.826 1.00 87.44 910 HIS A C 1
ATOM 7886 O O . HIS A 1 910 ? -14.088 -39.146 0.552 1.00 87.44 910 HIS A O 1
ATOM 7892 N N . GLU A 1 911 ? -14.310 -41.116 1.603 1.00 91.50 911 GLU A N 1
ATOM 7893 C CA . GLU A 1 911 ? -15.631 -40.820 2.175 1.00 91.50 911 GLU A CA 1
ATOM 7894 C C . GLU A 1 911 ? -15.600 -39.573 3.079 1.00 91.50 911 GLU A C 1
ATOM 7896 O O . GLU A 1 911 ? -16.475 -38.705 2.990 1.00 91.50 911 GLU A O 1
ATOM 7901 N N . ILE A 1 912 ? -14.564 -39.438 3.913 1.00 93.06 912 ILE A N 1
ATOM 7902 C CA . ILE A 1 912 ? -14.360 -38.279 4.790 1.00 93.06 912 ILE A CA 1
ATOM 7903 C C . ILE A 1 912 ? -14.188 -36.995 3.975 1.00 93.06 912 ILE A C 1
ATOM 7905 O O . ILE A 1 912 ? -14.871 -36.007 4.256 1.00 93.06 912 ILE A O 1
ATOM 7909 N N . LYS A 1 913 ? -13.343 -37.003 2.933 1.00 89.75 913 LYS A N 1
ATOM 7910 C CA . LYS A 1 913 ? -13.174 -35.852 2.030 1.00 89.75 913 LYS A CA 1
ATOM 7911 C C . LYS A 1 913 ? -14.504 -35.453 1.403 1.00 89.75 913 LYS A C 1
ATOM 7913 O O . LYS A 1 913 ? -14.875 -34.283 1.439 1.00 89.75 913 LYS A O 1
ATOM 7918 N N . GLN A 1 914 ? -15.247 -36.421 0.865 1.00 85.50 914 GLN A N 1
ATOM 7919 C CA . GLN A 1 914 ? -16.559 -36.183 0.259 1.00 85.50 914 GLN A CA 1
ATOM 7920 C C . GLN A 1 914 ? -17.542 -35.564 1.259 1.00 85.50 914 GLN A C 1
ATOM 7922 O O . GLN A 1 914 ? -18.279 -34.627 0.925 1.00 85.50 914 GLN A O 1
ATOM 7927 N N . TYR A 1 915 ? -17.547 -36.054 2.499 1.00 92.12 915 TYR A N 1
ATOM 7928 C CA . TYR A 1 915 ? -18.388 -35.505 3.553 1.00 92.12 915 TYR A CA 1
ATOM 7929 C C . TYR A 1 915 ? -18.005 -34.064 3.888 1.00 92.12 915 TYR A C 1
ATOM 7931 O O . TYR A 1 915 ? -18.873 -33.195 3.809 1.00 92.12 915 TYR A O 1
ATOM 7939 N N . ILE A 1 916 ? -16.732 -33.792 4.178 1.00 90.62 916 ILE A N 1
ATOM 7940 C CA . ILE A 1 916 ? -16.263 -32.451 4.541 1.00 90.62 916 ILE A CA 1
ATOM 7941 C C . ILE A 1 916 ? -16.514 -31.463 3.398 1.00 90.62 916 ILE A C 1
ATOM 7943 O O . ILE A 1 916 ? -17.162 -30.445 3.614 1.00 90.62 916 ILE A O 1
ATOM 7947 N N . LEU A 1 917 ? -16.113 -31.786 2.162 1.00 85.19 917 LEU A N 1
ATOM 7948 C CA . LEU A 1 917 ? -16.301 -30.906 0.998 1.00 85.19 917 LEU A CA 1
ATOM 7949 C C . LEU A 1 917 ? -17.782 -30.589 0.740 1.00 85.19 917 LEU A C 1
ATOM 7951 O O . LEU A 1 917 ? -18.123 -29.474 0.353 1.00 85.19 917 LEU A O 1
ATOM 7955 N N . SER A 1 918 ? -18.683 -31.546 0.988 1.00 83.94 918 SER A N 1
ATOM 7956 C CA . SER A 1 918 ? -20.129 -31.319 0.847 1.00 83.94 918 SER A CA 1
ATOM 7957 C C . SER A 1 918 ? -20.763 -30.514 1.984 1.00 83.94 918 SER A C 1
ATOM 7959 O O . SER A 1 918 ? -21.920 -30.115 1.863 1.00 83.94 918 SER A O 1
ATOM 7961 N N . HIS A 1 919 ? -20.033 -30.276 3.072 1.00 88.88 919 HIS A N 1
ATOM 7962 C CA . HIS A 1 919 ? -20.496 -29.564 4.265 1.00 88.88 919 HIS A CA 1
ATOM 7963 C C . HIS A 1 919 ? -19.693 -28.294 4.564 1.00 88.88 919 HIS A C 1
ATOM 7965 O O . HIS A 1 919 ? -20.080 -27.552 5.461 1.00 88.88 919 HIS A O 1
ATOM 7971 N N . TYR A 1 920 ? -18.630 -28.043 3.795 1.00 84.38 920 TYR A N 1
ATOM 7972 C CA . TYR A 1 920 ? -17.724 -26.913 3.954 1.00 84.38 920 TYR A CA 1
ATOM 7973 C C . TYR A 1 920 ? -18.396 -25.565 3.669 1.00 84.38 920 TYR A C 1
ATOM 7975 O O . TYR A 1 920 ? -18.127 -24.616 4.378 1.00 84.38 920 TYR A O 1
ATOM 7983 N N . ASN A 1 921 ? -19.287 -25.486 2.670 1.00 81.19 921 ASN A N 1
ATOM 7984 C CA . ASN A 1 921 ? -20.049 -24.270 2.355 1.00 81.19 921 ASN A CA 1
ATOM 7985 C C . ASN A 1 921 ? -21.538 -24.623 2.104 1.00 81.19 921 ASN A C 1
ATOM 7987 O O . ASN A 1 921 ? -21.827 -25.537 1.314 1.00 81.19 921 ASN A O 1
ATOM 7991 N N . PRO A 1 922 ? -22.510 -23.914 2.718 1.00 76.50 922 PRO A N 1
ATOM 7992 C CA . PRO A 1 922 ? -23.946 -24.164 2.543 1.00 76.50 922 PRO A CA 1
ATOM 7993 C C . PRO A 1 922 ? -24.432 -24.115 1.086 1.00 76.50 922 PRO A C 1
ATOM 7995 O O . PRO A 1 922 ? -25.289 -24.908 0.687 1.00 76.50 922 PRO A O 1
ATOM 7998 N N . ILE A 1 923 ? -23.874 -23.215 0.272 1.00 75.69 923 ILE A N 1
ATOM 7999 C CA . ILE A 1 923 ? -24.204 -23.066 -1.150 1.00 75.69 923 ILE A CA 1
ATOM 8000 C C . ILE A 1 923 ? -23.709 -24.290 -1.925 1.00 75.69 923 ILE A C 1
ATOM 8002 O O . ILE A 1 923 ? -24.454 -24.865 -2.724 1.00 75.69 923 ILE A O 1
ATOM 8006 N N . ILE A 1 924 ? -22.481 -24.738 -1.648 1.00 75.88 924 ILE A N 1
ATOM 8007 C CA . ILE A 1 924 ? -21.900 -25.945 -2.251 1.00 75.88 924 ILE A CA 1
ATOM 8008 C C . ILE A 1 924 ? -22.742 -27.171 -1.884 1.00 75.88 924 ILE A C 1
ATOM 8010 O O . ILE A 1 924 ? -23.099 -27.962 -2.760 1.00 75.88 924 ILE A O 1
ATOM 8014 N N . LYS A 1 925 ? -23.157 -27.283 -0.618 1.00 81.00 925 LYS A N 1
ATOM 8015 C CA . LYS A 1 925 ? -24.054 -28.338 -0.132 1.00 81.00 925 LYS A CA 1
ATOM 8016 C C . LYS A 1 925 ? -25.382 -28.368 -0.887 1.00 81.00 925 LYS A C 1
ATOM 8018 O O . LYS A 1 925 ? -25.812 -29.429 -1.341 1.00 81.00 925 LYS A O 1
ATOM 8023 N N . GLU A 1 926 ? -26.033 -27.216 -1.042 1.00 79.56 926 GLU A N 1
ATOM 8024 C CA . GLU A 1 926 ? -27.280 -27.051 -1.803 1.00 79.56 926 GLU A CA 1
ATOM 8025 C C . GLU A 1 926 ? -27.110 -27.464 -3.273 1.00 79.56 926 GLU A C 1
ATOM 8027 O O . GLU A 1 926 ? -27.947 -28.188 -3.824 1.00 79.56 926 GLU A O 1
ATOM 8032 N N . ILE A 1 927 ? -26.004 -27.048 -3.899 1.00 77.06 927 ILE A N 1
ATOM 8033 C CA . ILE A 1 927 ? -25.653 -27.392 -5.280 1.00 77.06 927 ILE A CA 1
ATOM 8034 C C . ILE A 1 927 ? -25.459 -28.906 -5.420 1.00 77.06 927 ILE A C 1
ATOM 8036 O O . ILE A 1 927 ? -26.134 -29.530 -6.241 1.00 77.06 927 ILE A O 1
ATOM 8040 N N . ILE A 1 928 ? -24.621 -29.518 -4.580 1.00 78.69 928 ILE A N 1
ATOM 8041 C CA . ILE A 1 928 ? -24.357 -30.964 -4.574 1.00 78.69 928 ILE A CA 1
ATOM 8042 C C . ILE A 1 928 ? -25.647 -31.752 -4.327 1.00 78.69 928 ILE A C 1
ATOM 8044 O O . ILE A 1 928 ? -25.932 -32.713 -5.044 1.00 78.69 928 ILE A O 1
ATOM 8048 N N . LYS A 1 929 ? -26.470 -31.337 -3.356 1.00 82.56 929 LYS A N 1
ATOM 8049 C CA . LYS A 1 929 ? -27.747 -31.990 -3.025 1.00 82.56 929 LYS A CA 1
ATOM 8050 C C . LYS A 1 929 ? -28.714 -31.965 -4.208 1.00 82.56 929 LYS A C 1
ATOM 8052 O O . LYS A 1 929 ? -29.307 -32.992 -4.544 1.00 82.56 929 LYS A O 1
ATOM 8057 N N . LYS A 1 930 ? -28.868 -30.813 -4.868 1.00 78.00 930 LYS A N 1
ATOM 8058 C CA . LYS A 1 930 ? -29.733 -30.670 -6.051 1.00 78.00 930 LYS A CA 1
ATOM 8059 C C . LYS A 1 930 ? -29.199 -31.446 -7.251 1.00 78.00 930 LYS A C 1
ATOM 8061 O O . LYS A 1 930 ? -29.999 -32.029 -7.979 1.00 78.00 930 LYS A O 1
ATOM 8066 N N . ILE A 1 931 ? -27.879 -31.511 -7.417 1.00 73.94 931 ILE A N 1
ATOM 8067 C CA . ILE A 1 931 ? -27.216 -32.324 -8.440 1.00 73.94 931 ILE A CA 1
ATOM 8068 C C . ILE A 1 931 ? -27.491 -33.814 -8.203 1.00 73.94 931 ILE A C 1
ATOM 8070 O O . ILE A 1 931 ? -28.045 -34.467 -9.086 1.00 73.94 931 ILE A O 1
ATOM 8074 N N . LYS A 1 932 ? -27.252 -34.329 -6.990 1.00 75.62 932 LYS A N 1
ATOM 8075 C CA . LYS A 1 932 ? -27.562 -35.724 -6.625 1.00 75.62 932 LYS A CA 1
ATOM 8076 C C . LYS A 1 932 ? -29.045 -36.074 -6.811 1.00 75.62 932 LYS A C 1
ATOM 8078 O O . LYS A 1 932 ? -29.360 -37.170 -7.261 1.00 75.62 932 LYS A O 1
ATOM 8083 N N . LYS A 1 933 ? -29.967 -35.149 -6.505 1.00 77.06 933 LYS A N 1
ATOM 8084 C CA . LYS A 1 933 ? -31.418 -35.371 -6.666 1.00 77.06 933 LYS A CA 1
ATOM 8085 C C . LYS A 1 933 ? -31.856 -35.417 -8.138 1.00 77.06 933 LYS A C 1
ATOM 8087 O O . LYS A 1 933 ? -32.756 -36.187 -8.461 1.00 77.06 933 LYS A O 1
ATOM 8092 N N . LYS A 1 934 ? -31.238 -34.612 -9.012 1.00 69.62 934 LYS A N 1
ATOM 8093 C CA . LYS A 1 934 ? -31.618 -34.465 -10.432 1.00 69.62 934 LYS A CA 1
ATOM 8094 C C . LYS A 1 934 ? -30.921 -35.439 -11.389 1.00 69.62 934 LYS A C 1
ATOM 8096 O O . LYS A 1 934 ? -31.420 -35.649 -12.482 1.00 69.62 934 LYS A O 1
ATOM 8101 N N . ILE A 1 935 ? -29.816 -36.073 -10.995 1.00 71.44 935 ILE A N 1
ATOM 8102 C CA . ILE A 1 935 ? -29.083 -37.033 -11.848 1.00 71.44 935 ILE A CA 1
ATOM 8103 C C . ILE A 1 935 ? -29.835 -38.366 -12.069 1.00 71.44 935 ILE A C 1
ATOM 8105 O O . ILE A 1 935 ? -29.431 -39.169 -12.901 1.00 71.44 935 ILE A O 1
ATOM 8109 N N . LYS A 1 936 ? -30.975 -38.604 -11.404 1.00 63.19 936 LYS A N 1
ATOM 8110 C CA . LYS A 1 936 ? -31.729 -39.867 -11.526 1.00 63.19 936 LYS A CA 1
ATOM 8111 C C . LYS A 1 936 ? -32.321 -40.152 -12.924 1.00 63.19 936 LYS A C 1
ATOM 8113 O O . LYS A 1 936 ? -32.779 -41.270 -13.133 1.00 63.19 936 LYS A O 1
ATOM 8118 N N . LYS A 1 937 ? -32.336 -39.191 -13.861 1.00 59.81 937 LYS A N 1
ATOM 8119 C CA . LYS A 1 937 ? -32.760 -39.376 -15.265 1.00 59.81 937 LYS A CA 1
ATOM 8120 C C . LYS A 1 937 ? -31.884 -38.531 -16.202 1.00 59.81 937 LYS A C 1
ATOM 8122 O O . LYS A 1 937 ? -31.638 -37.361 -15.913 1.00 59.81 937 LYS A O 1
ATOM 8127 N N . ASP A 1 938 ? -31.447 -39.099 -17.328 1.00 55.88 938 ASP A N 1
ATOM 8128 C CA . ASP A 1 938 ? -30.588 -38.421 -18.319 1.00 55.88 938 ASP A CA 1
ATOM 8129 C C . ASP A 1 938 ? -31.217 -37.137 -18.912 1.00 55.88 938 ASP A C 1
ATOM 8131 O O . ASP A 1 938 ? -30.490 -36.232 -19.334 1.00 55.88 938 ASP A O 1
ATOM 8135 N N . ASP A 1 939 ? -32.548 -37.008 -18.857 1.00 58.53 939 ASP A N 1
ATOM 8136 C CA . ASP A 1 939 ? -33.314 -35.864 -19.378 1.00 58.53 939 ASP A CA 1
ATOM 8137 C C . ASP A 1 939 ? -33.193 -34.566 -18.553 1.00 58.53 939 ASP A C 1
ATOM 8139 O O . ASP A 1 939 ? -33.534 -33.482 -19.031 1.00 58.53 939 ASP A O 1
ATOM 8143 N N . ASP A 1 940 ? -32.659 -34.603 -17.325 1.00 67.88 940 ASP A N 1
ATOM 8144 C CA . ASP A 1 940 ? -32.570 -33.409 -16.464 1.00 67.88 940 ASP A CA 1
ATOM 8145 C C . ASP A 1 940 ? -31.280 -32.575 -16.660 1.00 67.88 940 ASP A C 1
ATOM 8147 O O . ASP A 1 940 ? -31.080 -31.551 -15.988 1.00 67.88 940 ASP A O 1
ATOM 8151 N N . LYS A 1 941 ? -30.429 -32.936 -17.636 1.00 67.94 941 LYS A N 1
ATOM 8152 C CA . LYS A 1 941 ? -29.166 -32.236 -17.970 1.00 67.94 941 LYS A CA 1
ATOM 8153 C C . LYS A 1 941 ? -29.352 -30.733 -18.214 1.00 67.94 941 LYS A C 1
ATOM 8155 O O . LYS A 1 941 ? -28.564 -29.918 -17.725 1.00 67.94 941 LYS A O 1
ATOM 8160 N N . ASN A 1 942 ? -30.415 -30.336 -18.916 1.00 67.81 942 ASN A N 1
ATOM 8161 C CA . ASN A 1 942 ? -30.675 -28.929 -19.250 1.00 67.81 942 ASN A CA 1
ATOM 8162 C C . ASN A 1 942 ? -31.152 -28.108 -18.043 1.00 67.81 942 ASN A C 1
ATOM 8164 O O . ASN A 1 942 ? -30.693 -26.980 -17.838 1.00 67.81 942 ASN A O 1
ATOM 8168 N N . LYS A 1 943 ? -31.994 -28.690 -17.178 1.00 70.25 943 LYS A N 1
ATOM 8169 C CA . LYS A 1 943 ? -32.427 -28.038 -15.930 1.00 70.25 943 LYS A CA 1
ATOM 8170 C C . LYS A 1 943 ? -31.264 -27.865 -14.956 1.00 70.25 943 LYS A C 1
ATOM 8172 O O . LYS A 1 943 ? -31.251 -26.909 -14.180 1.00 70.25 943 LYS A O 1
ATOM 8177 N N . LEU A 1 944 ? -30.299 -28.783 -14.979 1.00 69.62 944 LEU A N 1
ATOM 8178 C CA . LEU A 1 944 ? -29.105 -28.712 -14.144 1.00 69.62 944 LEU A CA 1
ATOM 8179 C C . LEU A 1 944 ? -28.132 -27.633 -14.624 1.00 69.62 944 LEU A C 1
ATOM 8181 O O . LEU A 1 944 ? -27.682 -26.818 -13.821 1.00 69.62 944 LEU A O 1
ATOM 8185 N N . LYS A 1 945 ? -27.900 -27.554 -15.941 1.00 71.12 945 LYS A N 1
ATOM 8186 C CA . LYS A 1 945 ? -27.118 -26.483 -16.577 1.00 71.12 945 LYS A CA 1
ATOM 8187 C C . LYS A 1 945 ? -27.680 -25.101 -16.243 1.00 71.12 945 LYS A C 1
ATOM 8189 O O . LYS A 1 945 ? -26.927 -24.217 -15.841 1.00 71.12 945 LYS A O 1
ATOM 8194 N N . HIS A 1 946 ? -28.999 -24.924 -16.360 1.00 75.44 946 HIS A N 1
ATOM 8195 C CA . HIS A 1 946 ? -29.657 -23.661 -16.019 1.00 75.44 946 HIS A CA 1
ATOM 8196 C C . HIS A 1 946 ? -29.506 -23.320 -14.527 1.00 75.44 946 HIS A C 1
ATOM 8198 O O . HIS A 1 946 ? -29.225 -22.176 -14.178 1.00 75.44 946 HIS A O 1
ATOM 8204 N N . TYR A 1 947 ? -29.616 -24.319 -13.644 1.00 74.75 947 TYR A N 1
ATOM 8205 C CA . TYR A 1 947 ? -29.442 -24.123 -12.205 1.00 74.75 947 TYR A CA 1
ATOM 8206 C C . TYR A 1 947 ? -28.018 -23.689 -11.832 1.00 74.75 947 TYR A C 1
ATOM 8208 O O . TYR A 1 947 ? -27.859 -22.744 -11.062 1.00 74.75 947 TYR A O 1
ATOM 8216 N N . ILE A 1 948 ? -26.987 -24.337 -12.386 1.00 73.56 948 ILE A N 1
ATOM 8217 C CA . ILE A 1 948 ? -25.590 -23.960 -12.125 1.00 73.56 948 ILE A CA 1
ATOM 8218 C C . ILE A 1 948 ? -25.316 -22.561 -12.686 1.00 73.56 948 ILE A C 1
ATOM 8220 O O . ILE A 1 948 ? -24.813 -21.710 -11.960 1.00 73.56 948 ILE A O 1
ATOM 8224 N N . LYS A 1 949 ? -25.745 -22.272 -13.925 1.00 77.56 949 LYS A N 1
ATOM 8225 C CA . LYS A 1 949 ? -25.575 -20.948 -14.550 1.00 77.56 949 LYS A CA 1
ATOM 8226 C C . LYS A 1 949 ? -26.237 -19.826 -13.737 1.00 77.56 949 LYS A C 1
ATOM 8228 O O . LYS A 1 949 ? -25.666 -18.752 -13.619 1.00 77.56 949 LYS A O 1
ATOM 8233 N N . LYS A 1 950 ? -27.403 -20.076 -13.130 1.00 79.81 950 LYS A N 1
ATOM 8234 C CA . LYS A 1 950 ? -28.103 -19.093 -12.281 1.00 79.81 950 LYS A CA 1
ATOM 8235 C C . LYS A 1 950 ? -27.377 -18.802 -10.960 1.00 79.81 950 LYS A C 1
ATOM 8237 O O . LYS A 1 950 ? -27.557 -17.725 -10.401 1.00 79.81 950 LYS A O 1
ATOM 8242 N N . ASN A 1 951 ? -26.592 -19.749 -10.444 1.00 77.38 951 ASN A N 1
ATOM 8243 C CA . ASN A 1 951 ? -25.933 -19.619 -9.141 1.00 77.38 951 ASN A CA 1
ATOM 8244 C C . ASN A 1 951 ? -24.428 -19.346 -9.232 1.00 77.38 951 ASN A C 1
ATOM 8246 O O . ASN A 1 951 ? -23.830 -19.030 -8.212 1.00 77.38 951 ASN A O 1
ATOM 8250 N N . ILE A 1 952 ? -23.817 -19.427 -10.418 1.00 78.81 952 ILE A N 1
ATOM 8251 C CA . ILE A 1 952 ? -22.363 -19.297 -10.566 1.00 78.81 952 ILE A CA 1
ATOM 8252 C C . ILE A 1 952 ? -21.825 -17.934 -10.121 1.00 78.81 952 ILE A C 1
ATOM 8254 O O . ILE A 1 952 ? -20.786 -17.872 -9.480 1.00 78.81 952 ILE A O 1
ATOM 8258 N N . ASN A 1 953 ? -22.585 -16.860 -10.349 1.00 77.31 953 ASN A N 1
ATOM 8259 C CA . ASN A 1 953 ? -22.211 -15.505 -9.934 1.00 77.31 953 ASN A CA 1
ATOM 8260 C C . ASN A 1 953 ? -22.254 -15.311 -8.407 1.00 77.31 953 ASN A C 1
ATOM 8262 O O . ASN A 1 953 ? -21.827 -14.274 -7.914 1.00 77.31 953 ASN A O 1
ATOM 8266 N N . LYS A 1 954 ? -22.798 -16.282 -7.659 1.00 79.12 954 LYS A N 1
ATOM 8267 C CA . LYS A 1 954 ? -22.826 -16.282 -6.189 1.00 79.12 954 LYS A CA 1
ATOM 8268 C C . LYS A 1 954 ? -21.661 -17.062 -5.571 1.00 79.12 954 LYS A C 1
ATOM 8270 O O . LYS A 1 954 ? -21.599 -17.152 -4.352 1.00 79.12 954 LYS A O 1
ATOM 8275 N N . LEU A 1 955 ? -20.802 -17.676 -6.388 1.00 76.88 955 LEU A N 1
ATOM 8276 C CA . LEU A 1 955 ? -19.697 -18.522 -5.939 1.00 76.88 955 LEU A CA 1
ATOM 8277 C C . LEU A 1 955 ? -18.376 -17.763 -6.023 1.00 76.88 955 LEU A C 1
ATOM 8279 O O . LEU A 1 955 ? -18.095 -17.091 -7.015 1.00 76.88 955 LEU A O 1
ATOM 8283 N N . THR A 1 956 ? -17.546 -17.913 -4.997 1.00 78.88 956 THR A N 1
ATOM 8284 C CA . THR A 1 956 ? -16.158 -17.446 -5.012 1.00 78.88 956 THR A CA 1
ATOM 8285 C C . THR A 1 956 ? -15.272 -18.399 -5.825 1.00 78.88 956 THR A C 1
ATOM 8287 O O . THR A 1 956 ? -15.649 -19.534 -6.126 1.00 78.88 956 THR A O 1
ATOM 8290 N N . ASN A 1 957 ? -14.053 -17.971 -6.172 1.00 72.00 957 ASN A N 1
ATOM 8291 C CA . ASN A 1 957 ? -13.089 -18.846 -6.854 1.00 72.00 957 ASN A CA 1
ATOM 8292 C C . ASN A 1 957 ? -12.735 -20.095 -6.026 1.00 72.00 957 ASN A C 1
ATOM 8294 O O . ASN A 1 957 ? -12.525 -21.163 -6.605 1.00 72.00 957 ASN A O 1
ATOM 8298 N N . GLU A 1 958 ? -12.712 -19.984 -4.694 1.00 72.19 958 GLU A N 1
ATOM 8299 C CA . GLU A 1 958 ? -12.462 -21.128 -3.813 1.00 72.19 958 GLU A CA 1
ATOM 8300 C C . GLU A 1 958 ? -13.650 -22.099 -3.830 1.00 72.19 958 GLU A C 1
ATOM 8302 O O . GLU A 1 958 ? -13.452 -23.304 -3.970 1.00 72.19 958 GLU A O 1
ATOM 8307 N N . ASP A 1 959 ? -14.889 -21.592 -3.850 1.00 76.56 959 ASP A N 1
ATOM 8308 C CA . ASP A 1 959 ? -16.077 -22.443 -4.002 1.00 76.56 959 ASP A CA 1
ATOM 8309 C C . ASP A 1 959 ? -16.048 -23.226 -5.318 1.00 76.56 959 ASP A C 1
ATOM 8311 O O . ASP A 1 959 ? -16.381 -24.411 -5.365 1.00 76.56 959 ASP A O 1
ATOM 8315 N N . ILE A 1 960 ? -15.597 -22.584 -6.399 1.00 76.81 960 ILE A N 1
ATOM 8316 C CA . ILE A 1 960 ? -15.437 -23.226 -7.707 1.00 76.81 960 ILE A CA 1
ATOM 8317 C C . ILE A 1 960 ? -14.370 -24.327 -7.649 1.00 76.81 960 ILE A C 1
ATOM 8319 O O . ILE A 1 960 ? -14.570 -25.402 -8.221 1.00 76.81 960 ILE A O 1
ATOM 8323 N N . LYS A 1 961 ? -13.247 -24.092 -6.961 1.00 75.69 961 LYS A N 1
ATOM 8324 C CA . LYS A 1 961 ? -12.175 -25.081 -6.771 1.00 75.69 961 LYS A CA 1
ATOM 8325 C C . LYS A 1 961 ? -12.667 -26.286 -5.964 1.00 75.69 961 LYS A C 1
ATOM 8327 O O . LYS A 1 961 ? -12.461 -27.421 -6.398 1.00 75.69 9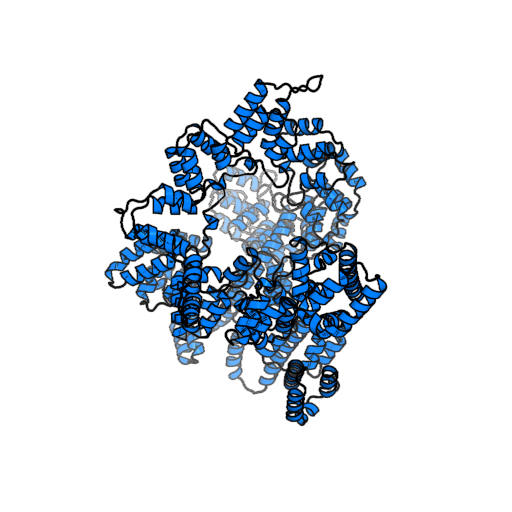61 LYS A O 1
ATOM 8332 N N . ILE A 1 962 ? -13.393 -26.051 -4.871 1.00 72.19 962 ILE A N 1
ATOM 8333 C CA . ILE A 1 962 ? -14.027 -27.093 -4.047 1.00 72.19 962 ILE A CA 1
ATOM 8334 C C . ILE A 1 962 ? -15.023 -27.907 -4.879 1.00 72.19 962 ILE A C 1
ATOM 8336 O O . ILE A 1 962 ? -14.968 -29.136 -4.877 1.00 72.19 962 ILE A O 1
ATOM 8340 N N . ILE A 1 963 ? -15.899 -27.243 -5.642 1.00 76.50 963 ILE A N 1
ATOM 8341 C CA . ILE A 1 963 ? -16.891 -27.910 -6.495 1.00 76.50 963 ILE A CA 1
ATOM 8342 C C . ILE A 1 963 ? -16.210 -28.762 -7.576 1.00 76.50 963 ILE A C 1
ATOM 8344 O O . ILE A 1 963 ? -16.624 -29.901 -7.813 1.00 76.50 963 ILE A O 1
ATOM 8348 N N . LYS A 1 964 ? -15.152 -28.248 -8.220 1.00 77.38 964 LYS A N 1
ATOM 8349 C CA . LYS A 1 964 ? -14.366 -29.004 -9.207 1.00 77.38 964 LYS A CA 1
ATOM 8350 C C . LYS A 1 964 ? -13.788 -30.270 -8.582 1.00 77.38 964 LYS A C 1
ATOM 8352 O O . LYS A 1 964 ? -13.996 -31.349 -9.131 1.00 77.38 964 LYS A O 1
ATOM 8357 N N . GLN A 1 965 ? -13.134 -30.155 -7.427 1.00 71.25 965 GLN A N 1
ATOM 8358 C CA . GLN A 1 965 ? -12.525 -31.301 -6.750 1.00 71.25 965 GLN A CA 1
ATOM 8359 C C . GLN A 1 965 ? -13.558 -32.314 -6.253 1.00 71.25 965 GLN A C 1
ATOM 8361 O O . GLN A 1 965 ? -13.387 -33.515 -6.456 1.00 71.25 965 GLN A O 1
ATOM 8366 N N . TYR A 1 966 ? -14.680 -31.845 -5.701 1.00 78.00 966 TYR A N 1
ATOM 8367 C CA . TYR A 1 966 ? -15.798 -32.704 -5.317 1.00 78.00 966 TYR A CA 1
ATOM 8368 C C . TYR A 1 966 ? -16.256 -33.582 -6.488 1.00 78.00 966 TYR A C 1
ATOM 8370 O O . TYR A 1 966 ? -16.393 -34.798 -6.349 1.00 78.00 966 TYR A O 1
ATOM 8378 N N . PHE A 1 967 ? -16.449 -32.983 -7.670 1.00 75.81 967 PHE A N 1
ATOM 8379 C CA . PHE A 1 967 ? -16.897 -33.725 -8.845 1.00 75.81 967 PHE A CA 1
ATOM 8380 C C . PHE A 1 967 ? -15.816 -34.592 -9.475 1.00 75.81 967 PHE A C 1
ATOM 8382 O O . PHE A 1 967 ? -16.152 -35.688 -9.926 1.00 75.81 967 PHE A O 1
ATOM 8389 N N . ILE A 1 968 ? -14.548 -34.170 -9.462 1.00 70.88 968 ILE A N 1
ATOM 8390 C CA . ILE A 1 968 ? -13.416 -35.012 -9.878 1.00 70.88 968 ILE A CA 1
ATOM 8391 C C . ILE A 1 968 ? -13.425 -36.318 -9.077 1.00 70.88 968 ILE A C 1
ATOM 8393 O O . ILE A 1 968 ? -13.375 -37.396 -9.674 1.00 70.88 968 ILE A O 1
ATOM 8397 N N . ASN A 1 969 ? -13.630 -36.207 -7.766 1.00 66.12 969 ASN A N 1
ATOM 8398 C CA . ASN A 1 969 ? -13.594 -37.322 -6.828 1.00 66.12 969 ASN A CA 1
ATOM 8399 C C . ASN A 1 969 ? -14.936 -38.057 -6.676 1.00 66.12 969 ASN A C 1
ATOM 8401 O O . ASN A 1 969 ? -14.993 -39.056 -5.987 1.00 66.12 969 ASN A O 1
ATOM 8405 N N . SER A 1 970 ? -16.036 -37.596 -7.274 1.00 74.56 970 SER A N 1
ATOM 8406 C CA . SER A 1 970 ? -17.337 -38.280 -7.146 1.00 74.56 970 SER A CA 1
ATOM 8407 C C . SER A 1 970 ? -17.436 -39.557 -7.999 1.00 74.56 970 SER A C 1
ATOM 8409 O O . SER A 1 970 ? -16.774 -39.656 -9.029 1.00 74.56 970 SER A O 1
ATOM 8411 N N . ASP A 1 971 ? -18.357 -40.470 -7.683 1.00 74.38 971 ASP A N 1
ATOM 8412 C CA . ASP A 1 971 ? -18.635 -41.676 -8.498 1.00 74.38 971 ASP A CA 1
ATOM 8413 C C . ASP A 1 971 ? -19.440 -41.401 -9.784 1.00 74.38 971 ASP A C 1
ATOM 8415 O O . ASP A 1 971 ? -19.982 -42.304 -10.421 1.00 74.38 971 ASP A O 1
ATOM 8419 N N . LEU A 1 972 ? -19.581 -40.134 -10.182 1.00 75.06 972 LEU A N 1
ATOM 8420 C CA . LEU A 1 972 ? -20.337 -39.770 -11.377 1.00 75.06 972 LEU A CA 1
ATOM 8421 C C . LEU A 1 972 ? -19.646 -40.277 -12.649 1.00 75.06 972 LEU A C 1
ATOM 8423 O O . LEU A 1 972 ? -18.419 -40.269 -12.763 1.00 75.06 972 LEU A O 1
ATOM 8427 N N . SER A 1 973 ? -20.432 -40.644 -13.663 1.00 76.56 973 SER A N 1
ATOM 8428 C CA . SER A 1 973 ? -19.863 -40.986 -14.967 1.00 76.56 973 SER A CA 1
ATOM 8429 C C . SER A 1 973 ? -19.073 -39.801 -15.536 1.00 76.56 973 SER A C 1
ATOM 8431 O O . SER A 1 973 ? -19.420 -38.632 -15.321 1.00 76.56 973 SER A O 1
ATOM 8433 N N . SER A 1 974 ? -18.011 -40.088 -16.291 1.00 69.38 974 SER A N 1
ATOM 8434 C CA . SER A 1 974 ? -17.158 -39.066 -16.914 1.00 69.38 974 SER A CA 1
ATOM 8435 C C . SER A 1 974 ? -17.970 -38.039 -17.716 1.00 69.38 974 SER A C 1
ATOM 8437 O O . SER A 1 974 ? -17.689 -36.845 -17.650 1.00 69.38 974 SER A O 1
ATOM 8439 N N . ASN A 1 975 ? -19.041 -38.473 -18.388 1.00 67.19 975 ASN A N 1
ATOM 8440 C CA . ASN A 1 975 ? -19.949 -37.605 -19.141 1.00 67.19 975 ASN A CA 1
ATOM 8441 C C . ASN A 1 975 ? -20.724 -36.618 -18.256 1.00 67.19 975 ASN A C 1
ATOM 8443 O O . ASN A 1 975 ? -20.886 -35.456 -18.629 1.00 67.19 975 ASN A O 1
ATOM 8447 N N . ILE A 1 976 ? -21.173 -37.042 -17.073 1.00 69.44 976 ILE A N 1
ATOM 8448 C CA . ILE A 1 976 ? -21.854 -36.154 -16.124 1.00 69.44 976 ILE A CA 1
ATOM 8449 C C . ILE A 1 976 ? -20.846 -35.192 -15.486 1.00 69.44 976 ILE A C 1
ATOM 8451 O O . ILE A 1 976 ? -21.128 -33.996 -15.402 1.00 69.44 976 ILE A O 1
ATOM 8455 N N . LYS A 1 977 ? -19.648 -35.671 -15.115 1.00 75.88 977 LYS A N 1
ATOM 8456 C CA . LYS A 1 977 ? -18.561 -34.819 -14.601 1.00 75.88 977 LYS A CA 1
ATOM 8457 C C . LYS A 1 977 ? -18.195 -33.721 -15.606 1.00 75.88 977 LYS A C 1
ATOM 8459 O O . LYS A 1 977 ? -18.175 -32.549 -15.235 1.00 75.88 977 LYS A O 1
ATOM 8464 N N . LYS A 1 978 ? -18.022 -34.072 -16.892 1.00 70.69 978 LYS A N 1
ATOM 8465 C CA . LYS A 1 978 ? -17.833 -33.112 -18.001 1.00 70.69 978 LYS A CA 1
ATOM 8466 C C . LYS A 1 978 ? -18.916 -32.036 -17.993 1.00 70.69 978 LYS A C 1
ATOM 8468 O O . LYS A 1 978 ? -18.617 -30.847 -18.045 1.00 70.69 978 LYS A O 1
ATOM 8473 N N . TYR A 1 979 ? -20.179 -32.451 -17.908 1.00 70.94 979 TYR A N 1
ATOM 8474 C CA . TYR A 1 979 ? -21.325 -31.547 -18.006 1.00 70.94 979 TYR A CA 1
ATOM 8475 C C . TYR A 1 979 ? -21.470 -30.612 -16.799 1.00 70.94 979 TYR A C 1
ATOM 8477 O O . TYR A 1 979 ? -21.894 -29.469 -16.957 1.00 70.94 979 TYR A O 1
ATOM 8485 N N . LEU A 1 980 ? -21.109 -31.090 -15.607 1.00 68.12 980 LEU A N 1
ATOM 8486 C CA . LEU A 1 980 ? -21.163 -30.334 -14.357 1.00 68.12 980 LEU A CA 1
ATOM 8487 C C . LEU A 1 980 ? -20.012 -29.349 -14.205 1.00 68.12 980 LEU A C 1
ATOM 8489 O O . LEU A 1 980 ? -20.218 -28.276 -13.651 1.00 68.12 980 LEU A O 1
ATOM 8493 N N . ILE A 1 981 ? -18.823 -29.695 -14.700 1.00 72.31 981 ILE A N 1
ATOM 8494 C CA . ILE A 1 981 ? -17.646 -28.823 -14.630 1.00 72.31 981 ILE A CA 1
ATOM 8495 C C . ILE A 1 981 ? -17.731 -27.718 -15.703 1.00 72.31 981 ILE A C 1
ATOM 8497 O O . ILE A 1 981 ? -17.266 -26.603 -15.475 1.00 72.31 981 ILE A O 1
ATOM 8501 N N . ARG A 1 982 ? -18.412 -27.984 -16.832 1.00 71.25 982 ARG A N 1
ATOM 8502 C CA . ARG A 1 982 ? -18.556 -27.080 -17.993 1.00 71.25 982 ARG A CA 1
ATOM 8503 C C . ARG A 1 982 ? -18.967 -25.631 -17.669 1.00 71.25 982 ARG A C 1
ATOM 8505 O O . ARG A 1 982 ? -18.397 -24.732 -18.275 1.00 71.25 982 ARG A O 1
ATOM 8512 N N . PRO A 1 983 ? -19.926 -25.343 -16.770 1.00 69.38 983 PRO A N 1
ATOM 8513 C CA . PRO A 1 983 ? -20.311 -23.966 -16.468 1.00 69.38 983 PRO A CA 1
ATOM 8514 C C . PRO A 1 983 ? -19.243 -23.189 -15.689 1.00 69.38 983 PRO A C 1
ATOM 8516 O O . PRO A 1 983 ? -19.258 -21.970 -15.740 1.00 69.38 983 PRO A O 1
ATOM 8519 N N . PHE A 1 984 ? -18.325 -23.872 -14.994 1.00 64.94 984 PHE A N 1
ATOM 8520 C CA . PHE A 1 984 ? -17.274 -23.267 -14.163 1.00 64.94 984 PHE A CA 1
ATOM 8521 C C . PHE A 1 984 ? -16.028 -22.827 -14.941 1.00 64.94 984 PHE A C 1
ATOM 8523 O O . PHE A 1 984 ? -15.008 -22.468 -14.342 1.00 64.94 984 PHE A O 1
ATOM 8530 N N . TYR A 1 985 ? -16.094 -22.879 -16.268 1.00 67.38 985 TYR A N 1
ATOM 8531 C CA . TYR A 1 985 ? -15.131 -22.239 -17.147 1.00 67.38 985 TYR A CA 1
ATOM 8532 C C . TYR A 1 985 ? -15.651 -20.823 -17.453 1.00 67.38 985 TYR A C 1
ATOM 8534 O O . TYR A 1 985 ? -16.796 -20.645 -17.860 1.00 67.38 985 TYR A O 1
ATOM 8542 N N . THR A 1 986 ? -14.822 -19.817 -17.162 1.00 65.12 986 THR A N 1
ATOM 8543 C CA . THR A 1 986 ? -15.095 -18.377 -17.291 1.00 65.12 986 THR A CA 1
ATOM 8544 C C . THR A 1 986 ? -15.566 -17.945 -18.686 1.00 65.12 986 THR A C 1
ATOM 8546 O O . THR A 1 986 ? -15.360 -18.628 -19.688 1.00 65.12 986 THR A O 1
ATOM 8549 N N . GLU A 1 987 ? -16.160 -16.750 -18.746 1.00 59.47 987 GLU A N 1
ATOM 8550 C CA . GLU A 1 987 ? -16.578 -16.048 -19.970 1.00 59.47 987 GLU A CA 1
ATOM 8551 C C . GLU A 1 987 ? -15.475 -16.008 -21.039 1.00 59.47 987 GLU A C 1
ATOM 8553 O O . GLU A 1 987 ? -15.758 -16.224 -22.216 1.00 59.47 987 GLU A O 1
ATOM 8558 N N . LYS A 1 988 ? -14.208 -15.889 -20.606 1.00 60.78 988 LYS A N 1
ATOM 8559 C CA . LYS A 1 988 ? -13.036 -15.948 -21.488 1.00 60.78 988 LYS A CA 1
ATOM 8560 C C . LYS A 1 988 ? -12.982 -17.212 -22.350 1.00 60.78 988 LYS A C 1
ATOM 8562 O O . LYS A 1 988 ? -12.577 -17.174 -23.507 1.00 60.78 988 LYS A O 1
ATOM 8567 N N . TYR A 1 989 ? -13.402 -18.350 -21.805 1.00 68.81 989 TYR A N 1
ATOM 8568 C CA . TYR A 1 989 ? -13.361 -19.620 -22.526 1.00 68.81 989 TYR A CA 1
ATOM 8569 C C . TYR A 1 989 ? -14.537 -19.792 -23.485 1.00 68.81 989 TYR A C 1
ATOM 8571 O O . TYR A 1 989 ? -14.395 -20.475 -24.495 1.00 68.81 989 TYR A O 1
ATOM 8579 N N . ASN A 1 990 ? -15.679 -19.153 -23.213 1.00 69.31 990 ASN A N 1
ATOM 8580 C CA . ASN A 1 990 ? -16.803 -19.157 -24.149 1.00 69.31 990 ASN A CA 1
ATOM 8581 C C . ASN A 1 990 ? -16.479 -18.338 -25.401 1.00 69.31 990 ASN A C 1
ATOM 8583 O O . ASN A 1 990 ? -16.789 -18.805 -26.491 1.00 69.31 990 ASN A O 1
ATOM 8587 N N . SER A 1 991 ? -15.791 -17.199 -25.259 1.00 73.69 991 SER A N 1
ATOM 8588 C CA . SER A 1 991 ? -15.265 -16.437 -26.400 1.00 73.69 991 SER A CA 1
ATOM 8589 C C . SER A 1 991 ? -14.286 -17.272 -27.226 1.00 73.69 991 SER A C 1
ATOM 8591 O O . SER A 1 991 ? -14.405 -17.326 -28.440 1.00 73.69 991 SER A O 1
ATOM 8593 N N . LEU A 1 992 ? -13.383 -18.017 -26.580 1.00 69.62 992 LEU A N 1
ATOM 8594 C CA . LEU A 1 992 ? -12.454 -18.907 -27.281 1.00 69.62 992 LEU A CA 1
ATOM 8595 C C . LEU A 1 992 ? -13.176 -20.015 -28.072 1.00 69.62 992 LEU A C 1
ATOM 8597 O O . LEU A 1 992 ? -12.842 -20.285 -29.222 1.00 69.62 992 LEU A O 1
ATOM 8601 N N . ILE A 1 993 ? -14.178 -20.654 -27.460 1.00 72.00 993 ILE A N 1
ATOM 8602 C CA . ILE A 1 993 ? -14.994 -21.693 -28.105 1.00 72.00 993 ILE A CA 1
ATOM 8603 C C . ILE A 1 993 ? -15.788 -21.107 -29.275 1.00 72.00 993 ILE A C 1
ATOM 8605 O O . ILE A 1 993 ? -15.876 -21.746 -30.320 1.00 72.00 993 ILE A O 1
ATOM 8609 N N . GLN A 1 994 ? -16.345 -19.908 -29.108 1.00 76.88 994 GLN A N 1
ATOM 8610 C CA . GLN A 1 994 ? -17.076 -19.200 -30.152 1.00 76.88 994 GLN A CA 1
ATOM 8611 C C . GLN A 1 994 ? -16.164 -18.884 -31.343 1.00 76.88 994 GLN A C 1
ATOM 8613 O O . GLN A 1 994 ? -16.509 -19.241 -32.462 1.00 76.88 994 GLN A O 1
ATOM 8618 N N . LEU A 1 995 ? -14.960 -18.359 -31.101 1.00 75.44 995 LEU A N 1
ATOM 8619 C CA . LEU A 1 995 ? -13.974 -18.070 -32.150 1.00 75.44 995 LEU A CA 1
ATOM 8620 C C . LEU A 1 995 ? -13.536 -19.330 -32.918 1.00 75.44 995 LEU A C 1
ATOM 8622 O O . LEU A 1 995 ? -13.362 -19.288 -34.137 1.00 75.44 995 LEU A O 1
ATOM 8626 N N . ILE A 1 996 ? -13.404 -20.471 -32.228 1.00 67.75 996 ILE A N 1
ATOM 8627 C CA . ILE A 1 996 ? -13.133 -21.770 -32.871 1.00 67.75 996 ILE A CA 1
ATOM 8628 C C . ILE A 1 996 ? -14.327 -22.221 -33.724 1.00 67.75 996 ILE A C 1
ATOM 8630 O O . ILE A 1 996 ? -14.133 -22.721 -34.831 1.00 67.75 996 ILE A O 1
ATOM 8634 N N . GLN A 1 997 ? -15.556 -22.059 -33.228 1.00 74.19 997 GLN A N 1
ATOM 8635 C CA . GLN A 1 997 ? -16.779 -22.448 -33.942 1.00 74.19 997 GLN A CA 1
ATOM 8636 C C . GLN A 1 997 ? -17.065 -21.555 -35.156 1.00 74.19 997 GLN A C 1
ATOM 8638 O O . GLN A 1 997 ? -17.549 -22.047 -36.172 1.00 74.19 997 GLN A O 1
ATOM 8643 N N . GLU A 1 998 ? -16.729 -20.269 -35.064 1.00 79.19 998 GLU A N 1
ATOM 8644 C CA . GLU A 1 998 ? -16.822 -19.278 -36.143 1.00 79.19 998 GLU A CA 1
ATOM 8645 C C . GLU A 1 998 ? -15.683 -19.411 -37.164 1.00 79.19 998 GLU A C 1
ATOM 8647 O O . GLU A 1 998 ? -15.713 -18.773 -38.213 1.00 79.19 998 GLU A O 1
ATOM 8652 N N . ASN A 1 999 ? -14.701 -20.279 -36.894 1.00 72.38 999 ASN A N 1
ATOM 8653 C CA . ASN A 1 999 ? -13.562 -20.548 -37.767 1.00 72.38 999 ASN A CA 1
ATOM 8654 C C . ASN A 1 999 ? -12.687 -19.295 -38.028 1.00 72.38 999 ASN A C 1
ATOM 8656 O O . ASN A 1 999 ? -11.993 -19.219 -39.044 1.00 72.38 999 ASN A O 1
ATOM 8660 N N . ASN A 1 1000 ? -12.700 -18.313 -37.113 1.00 78.62 1000 ASN A N 1
ATOM 8661 C CA . ASN A 1 1000 ? -11.968 -17.051 -37.244 1.00 78.62 1000 ASN A CA 1
ATOM 8662 C C . ASN A 1 1000 ? -10.533 -17.180 -36.704 1.00 78.62 1000 ASN A C 1
ATOM 8664 O O . ASN A 1 1000 ? -10.241 -16.894 -35.543 1.00 78.62 1000 ASN A O 1
ATOM 8668 N N . LEU A 1 1001 ? -9.622 -17.631 -37.571 1.00 65.00 1001 LEU A N 1
ATOM 8669 C CA . LEU A 1 1001 ? -8.235 -17.970 -37.229 1.00 65.00 1001 LEU A CA 1
ATOM 8670 C C . LEU A 1 1001 ? -7.435 -16.800 -36.632 1.00 65.00 1001 LEU A C 1
ATOM 8672 O O . LEU A 1 1001 ? -6.625 -17.001 -35.727 1.00 65.00 1001 LEU A O 1
ATOM 8676 N N . LEU A 1 1002 ? -7.625 -15.592 -37.169 1.00 72.06 1002 LEU A N 1
ATOM 8677 C CA . LEU A 1 1002 ? -6.853 -14.411 -36.783 1.00 72.06 1002 LEU A CA 1
ATOM 8678 C C . LEU A 1 1002 ? -7.289 -13.907 -35.408 1.00 72.06 1002 LEU A C 1
ATOM 8680 O O . LEU A 1 1002 ? -6.459 -13.661 -34.538 1.00 72.06 1002 LEU A O 1
ATOM 8684 N N . GLU A 1 1003 ? -8.598 -13.815 -35.202 1.00 75.88 1003 GLU A N 1
ATOM 8685 C CA . GLU A 1 1003 ? -9.171 -13.359 -33.943 1.00 75.88 1003 GLU A CA 1
ATOM 8686 C C . GLU A 1 1003 ? -8.969 -14.406 -32.838 1.00 75.88 1003 GLU A C 1
ATOM 8688 O O . GLU A 1 1003 ? -8.648 -14.046 -31.711 1.00 75.88 1003 GLU A O 1
ATOM 8693 N N . PHE A 1 1004 ? -8.995 -15.702 -33.173 1.00 75.25 1004 PHE A N 1
ATOM 8694 C CA . PHE A 1 1004 ? -8.574 -16.777 -32.272 1.00 75.25 1004 PHE A CA 1
ATOM 8695 C C . PHE A 1 1004 ? -7.110 -16.633 -31.823 1.00 75.25 1004 PHE A C 1
ATOM 8697 O O . PHE A 1 1004 ? -6.842 -16.697 -30.623 1.00 75.25 1004 PHE A O 1
ATOM 8704 N N . LYS A 1 1005 ? -6.163 -16.406 -32.749 1.00 67.75 1005 LYS A N 1
ATOM 8705 C CA . LYS A 1 1005 ? -4.739 -16.204 -32.411 1.00 67.75 1005 LYS A CA 1
ATOM 8706 C C . LYS A 1 1005 ? -4.538 -14.988 -31.510 1.00 67.75 1005 LYS A C 1
ATOM 8708 O O . LYS A 1 1005 ? -3.938 -15.122 -30.445 1.00 67.75 1005 LYS A O 1
ATOM 8713 N N . ASN A 1 1006 ? -5.106 -13.846 -31.892 1.00 71.12 1006 ASN A N 1
ATOM 8714 C CA . ASN A 1 1006 ? -5.012 -12.615 -31.110 1.00 71.12 1006 ASN A CA 1
ATOM 8715 C C . ASN A 1 1006 ? -5.622 -12.806 -29.719 1.00 71.12 1006 ASN A C 1
ATOM 8717 O O . ASN A 1 1006 ? -5.006 -12.454 -28.720 1.00 71.12 1006 ASN A O 1
ATOM 8721 N N . TYR A 1 1007 ? -6.785 -13.455 -29.627 1.00 72.44 1007 TYR A N 1
ATOM 8722 C CA . TYR A 1 1007 ? -7.445 -13.705 -28.352 1.00 72.44 1007 TYR A CA 1
ATOM 8723 C C . TYR A 1 1007 ? -6.620 -14.614 -27.428 1.00 72.44 1007 TYR A C 1
ATOM 8725 O O . TYR A 1 1007 ? -6.539 -14.350 -26.225 1.00 72.44 1007 TYR A O 1
ATOM 8733 N N . VAL A 1 1008 ? -5.993 -15.667 -27.972 1.00 62.84 1008 VAL A N 1
ATOM 8734 C CA . VAL A 1 1008 ? -5.090 -16.571 -27.234 1.00 62.84 1008 VAL A CA 1
ATOM 8735 C C . VAL A 1 1008 ? -3.852 -15.831 -26.729 1.00 62.84 1008 VAL A C 1
ATOM 8737 O O . VAL A 1 1008 ? -3.475 -16.016 -25.570 1.00 62.84 1008 VAL A O 1
ATOM 8740 N N . GLU A 1 1009 ? -3.245 -14.986 -27.563 1.00 65.25 1009 GLU A N 1
ATOM 8741 C CA . GLU A 1 1009 ? -2.042 -14.215 -27.230 1.00 65.25 1009 GLU A CA 1
ATOM 8742 C C . GLU A 1 1009 ? -2.327 -13.100 -26.214 1.00 65.25 1009 GLU A C 1
ATOM 8744 O O . GLU A 1 1009 ? -1.626 -12.981 -25.209 1.00 65.25 1009 GLU A O 1
ATOM 8749 N N . GLU A 1 1010 ? -3.401 -12.332 -26.410 1.00 64.62 1010 GLU A N 1
ATOM 8750 C CA . GLU A 1 1010 ? -3.810 -11.234 -25.527 1.00 64.62 1010 GLU A CA 1
ATOM 8751 C C . GLU A 1 1010 ? -4.225 -11.723 -24.136 1.00 64.62 1010 GLU A C 1
ATOM 8753 O O . GLU A 1 1010 ? -3.992 -11.047 -23.130 1.00 64.62 1010 GLU A O 1
ATOM 8758 N N . ASN A 1 1011 ? -4.830 -12.912 -24.057 1.00 60.09 1011 ASN A N 1
ATOM 8759 C CA . ASN A 1 1011 ? -5.294 -13.489 -22.796 1.00 60.09 1011 ASN A CA 1
ATOM 8760 C C . ASN A 1 1011 ? -4.334 -14.522 -22.198 1.00 60.09 1011 ASN A C 1
ATOM 8762 O O . ASN A 1 1011 ? -4.596 -14.994 -21.088 1.00 60.09 1011 ASN A O 1
ATOM 8766 N N . ASN A 1 1012 ? -3.235 -14.830 -22.894 1.00 61.34 1012 ASN A N 1
ATOM 8767 C CA . ASN A 1 1012 ? -2.186 -15.759 -22.478 1.00 61.34 1012 ASN A CA 1
ATOM 8768 C C . ASN A 1 1012 ? -2.750 -17.141 -22.070 1.00 61.34 1012 ASN A C 1
ATOM 8770 O O . ASN A 1 1012 ? -2.507 -17.627 -20.964 1.00 61.34 1012 ASN A O 1
ATOM 8774 N N . ILE A 1 1013 ? -3.576 -17.731 -22.943 1.00 56.00 1013 ILE A N 1
ATOM 8775 C CA . ILE A 1 1013 ? -4.369 -18.940 -22.659 1.00 56.00 1013 ILE A CA 1
ATOM 8776 C C . ILE A 1 1013 ? -3.527 -20.213 -22.864 1.00 56.00 1013 ILE A C 1
ATOM 8778 O O . ILE A 1 1013 ? -3.106 -20.512 -23.978 1.00 56.00 1013 ILE A O 1
ATOM 8782 N N . GLU A 1 1014 ? -3.329 -21.009 -21.805 1.00 57.38 1014 GLU A N 1
ATOM 8783 C CA . GLU A 1 1014 ? -2.648 -22.313 -21.878 1.00 57.38 1014 GLU A CA 1
ATOM 8784 C C . GLU A 1 1014 ? -3.646 -23.466 -22.120 1.00 57.38 1014 GLU A C 1
ATOM 8786 O O . GLU A 1 1014 ? -4.471 -23.792 -21.266 1.00 57.38 1014 GLU A O 1
ATOM 8791 N N . PHE A 1 1015 ? -3.546 -24.148 -23.268 1.00 55.12 1015 PHE A N 1
ATOM 8792 C CA . PHE A 1 1015 ? -4.483 -25.215 -23.666 1.00 55.12 1015 PHE A CA 1
ATOM 8793 C C . PHE A 1 1015 ? -4.390 -26.507 -22.829 1.00 55.12 1015 PHE A C 1
ATOM 8795 O O . PHE A 1 1015 ? -5.326 -27.307 -22.821 1.00 55.12 1015 PHE A O 1
ATOM 8802 N N . LYS A 1 1016 ? -3.302 -26.718 -22.076 1.00 54.91 1016 LYS A N 1
ATOM 8803 C CA . LYS A 1 1016 ? -3.103 -27.926 -21.252 1.00 54.91 1016 LYS A CA 1
ATOM 8804 C C . LYS A 1 1016 ? -4.053 -27.994 -20.047 1.00 54.91 1016 LYS A C 1
ATOM 8806 O O . LYS A 1 1016 ? -4.419 -29.090 -19.631 1.00 54.91 1016 LYS A O 1
ATOM 8811 N N . GLU A 1 1017 ? -4.526 -26.852 -19.536 1.00 50.00 1017 GLU A N 1
ATOM 8812 C CA . GLU A 1 1017 ? -5.549 -26.806 -18.474 1.00 50.00 1017 GLU A CA 1
ATOM 8813 C C . GLU A 1 1017 ? -6.919 -27.341 -18.939 1.00 50.00 1017 GLU A C 1
ATOM 8815 O O . GLU A 1 1017 ? -7.756 -27.722 -18.114 1.00 50.00 1017 GLU A O 1
ATOM 8820 N N . PHE A 1 1018 ? -7.149 -27.410 -20.256 1.00 52.88 1018 PHE A N 1
ATOM 8821 C CA . PHE A 1 1018 ? -8.407 -27.866 -20.848 1.00 52.88 1018 PHE A CA 1
ATOM 8822 C C . PHE A 1 1018 ? -8.470 -29.382 -21.040 1.00 52.88 1018 PHE A C 1
ATOM 8824 O O . PHE A 1 1018 ? -9.563 -29.922 -21.151 1.00 52.88 1018 PHE A O 1
ATOM 8831 N N . ASN A 1 1019 ? -7.335 -30.082 -21.064 1.00 49.12 1019 ASN A N 1
ATOM 8832 C CA . ASN A 1 1019 ? -7.286 -31.519 -21.328 1.00 49.12 1019 ASN A CA 1
ATOM 8833 C C . ASN A 1 1019 ? -6.856 -32.272 -20.069 1.00 49.12 1019 ASN A C 1
ATOM 8835 O O . ASN A 1 1019 ? -5.688 -32.607 -19.875 1.00 49.12 1019 ASN A O 1
ATOM 8839 N N . ASN A 1 1020 ? -7.824 -32.538 -19.192 1.00 55.50 1020 ASN A N 1
ATOM 8840 C CA . ASN A 1 1020 ? -7.636 -33.417 -18.038 1.00 55.50 1020 ASN A CA 1
ATOM 8841 C C . ASN A 1 1020 ? -8.313 -34.776 -18.288 1.00 55.50 1020 ASN A C 1
ATOM 8843 O O . ASN A 1 1020 ? -8.989 -34.968 -19.296 1.00 55.50 1020 ASN A O 1
ATOM 8847 N N . LYS A 1 1021 ? -8.170 -35.737 -17.364 1.00 46.84 1021 LYS A N 1
ATOM 8848 C CA . LYS A 1 1021 ? -8.785 -37.079 -17.495 1.00 46.84 1021 LYS A CA 1
ATOM 8849 C C . LYS A 1 1021 ? -10.308 -37.047 -17.730 1.00 46.84 1021 LYS A C 1
ATOM 8851 O O . LYS A 1 1021 ? -10.883 -38.064 -18.105 1.00 46.84 1021 LYS A O 1
ATOM 8856 N N . ILE A 1 1022 ? -10.964 -35.913 -17.475 1.00 42.44 1022 ILE A N 1
ATOM 8857 C CA . ILE A 1 1022 ? -12.412 -35.753 -17.539 1.00 42.44 1022 ILE A CA 1
ATOM 8858 C C . ILE A 1 1022 ? -12.840 -34.963 -18.774 1.00 42.44 1022 ILE A C 1
ATOM 8860 O O . ILE A 1 1022 ? -13.859 -35.333 -19.324 1.00 42.44 1022 ILE A O 1
ATOM 8864 N N . PHE A 1 1023 ? -12.135 -33.939 -19.257 1.00 47.97 1023 PHE A N 1
ATOM 8865 C CA . PHE A 1 1023 ? -12.551 -33.116 -20.407 1.00 47.97 1023 PHE A CA 1
ATOM 8866 C C . PHE A 1 1023 ? -11.486 -33.151 -21.511 1.00 47.97 1023 PHE A C 1
ATOM 8868 O O . PHE A 1 1023 ? -10.319 -32.921 -21.218 1.00 47.97 1023 PHE A O 1
ATOM 8875 N N . ASN A 1 1024 ? -11.894 -33.465 -22.751 1.00 62.53 1024 ASN A N 1
ATOM 8876 C CA . ASN A 1 1024 ? -11.037 -33.406 -23.937 1.00 62.53 1024 ASN A CA 1
ATOM 8877 C C . ASN A 1 1024 ? -11.518 -32.275 -24.864 1.00 62.53 1024 ASN A C 1
ATOM 8879 O O . ASN A 1 1024 ? -12.583 -32.374 -25.474 1.00 62.53 1024 ASN A O 1
ATOM 8883 N N . PHE A 1 1025 ? -10.745 -31.200 -24.943 1.00 60.06 1025 PHE A N 1
ATOM 8884 C CA . PHE A 1 1025 ? -10.965 -30.010 -25.750 1.00 60.06 1025 PHE A CA 1
ATOM 8885 C C . PHE A 1 1025 ? -11.075 -30.316 -27.251 1.00 60.06 1025 PHE A C 1
ATOM 8887 O O . PHE A 1 1025 ? -11.904 -29.712 -27.934 1.00 60.06 1025 PHE A O 1
ATOM 8894 N N . PHE A 1 1026 ? -10.303 -31.291 -27.750 1.00 58.75 1026 PHE A N 1
ATOM 8895 C CA . PHE A 1 1026 ? -10.342 -31.702 -29.159 1.00 58.75 1026 PHE A CA 1
ATOM 8896 C C . PHE A 1 1026 ? -11.666 -32.382 -29.517 1.00 58.75 1026 PHE A C 1
ATOM 8898 O O . PHE A 1 1026 ? -12.270 -32.048 -30.535 1.00 58.75 1026 PHE A O 1
ATOM 8905 N N . ASP A 1 1027 ? -12.162 -33.262 -28.641 1.00 59.41 1027 ASP A N 1
ATOM 8906 C CA . ASP A 1 1027 ? -13.455 -33.934 -28.831 1.00 59.41 1027 ASP A CA 1
ATOM 8907 C C . ASP A 1 1027 ? -14.621 -32.935 -28.750 1.00 59.41 1027 ASP A C 1
ATOM 8909 O O . ASP A 1 1027 ? -15.671 -33.125 -29.360 1.00 59.41 1027 ASP A O 1
ATOM 8913 N N . TYR A 1 1028 ? -14.446 -31.859 -27.979 1.00 55.53 1028 TYR A N 1
ATOM 8914 C CA . TYR A 1 1028 ? -15.483 -30.869 -27.712 1.00 55.53 1028 TYR A CA 1
ATOM 8915 C C . TYR A 1 1028 ? -15.706 -29.883 -28.864 1.00 55.53 1028 TYR A C 1
ATOM 8917 O O . TYR A 1 1028 ? -16.850 -29.529 -29.150 1.00 55.53 1028 TYR A O 1
ATOM 8925 N N . CYS A 1 1029 ? -14.638 -29.426 -29.519 1.00 58.47 1029 CYS A N 1
ATOM 8926 C CA . CYS A 1 1029 ? -14.748 -28.394 -30.552 1.00 58.47 1029 CYS A CA 1
ATOM 8927 C C . CYS A 1 1029 ? -15.118 -28.946 -31.940 1.00 58.47 1029 CYS A C 1
ATOM 8929 O O . CYS A 1 1029 ? -15.375 -28.152 -32.839 1.00 58.47 1029 CYS A O 1
ATOM 8931 N N . ASN A 1 1030 ? -15.159 -30.277 -32.118 1.00 59.00 1030 ASN A N 1
ATOM 8932 C CA . ASN A 1 1030 ? -15.445 -30.957 -33.390 1.00 59.00 1030 ASN A CA 1
ATOM 8933 C C . ASN A 1 1030 ? -14.737 -30.273 -34.581 1.00 59.00 1030 ASN A C 1
ATOM 8935 O O . ASN A 1 1030 ? -15.360 -29.916 -35.583 1.00 59.00 1030 ASN A O 1
ATOM 8939 N N . ILE A 1 1031 ? -13.440 -29.991 -34.398 1.00 60.66 1031 ILE A N 1
ATOM 8940 C CA . ILE A 1 1031 ? -12.661 -29.092 -35.255 1.00 60.66 1031 ILE A CA 1
ATOM 8941 C C . ILE A 1 1031 ? -12.466 -29.759 -36.616 1.00 60.66 1031 ILE A C 1
ATOM 8943 O O . ILE A 1 1031 ? -11.634 -30.652 -36.762 1.00 60.66 1031 ILE A O 1
ATOM 8947 N N . LYS A 1 1032 ? -13.252 -29.324 -37.605 1.00 61.47 1032 LYS A N 1
ATOM 8948 C CA . LYS A 1 1032 ? -13.139 -29.768 -39.004 1.00 61.47 1032 LYS A CA 1
ATOM 8949 C C . LYS A 1 1032 ? -12.029 -29.047 -39.773 1.00 61.47 1032 LYS A C 1
ATOM 8951 O O . LYS A 1 1032 ? -11.668 -29.491 -40.853 1.00 61.47 1032 LYS A O 1
ATOM 8956 N N . ASN A 1 1033 ? -11.533 -27.927 -39.245 1.00 66.56 1033 ASN A N 1
ATOM 8957 C CA . ASN A 1 1033 ? -10.505 -27.117 -39.885 1.00 66.56 1033 ASN A CA 1
ATOM 8958 C C . ASN A 1 1033 ? -9.108 -27.585 -39.456 1.00 66.56 1033 ASN A C 1
ATOM 8960 O O . ASN A 1 1033 ? -8.704 -27.382 -38.305 1.00 66.56 1033 ASN A O 1
ATOM 8964 N N . ASP A 1 1034 ? -8.385 -28.199 -40.391 1.00 66.12 1034 ASP A N 1
ATOM 8965 C CA . ASP A 1 1034 ? -7.052 -28.748 -40.154 1.00 66.12 1034 ASP A CA 1
ATOM 8966 C C . ASP A 1 1034 ? -6.029 -27.678 -39.748 1.00 66.12 1034 ASP A C 1
ATOM 8968 O O . ASP A 1 1034 ? -5.123 -27.998 -38.988 1.00 66.12 1034 ASP A O 1
ATOM 8972 N N . ASP A 1 1035 ? -6.200 -26.403 -40.109 1.00 61.22 1035 ASP A N 1
ATOM 8973 C CA . ASP A 1 1035 ? -5.271 -25.334 -39.714 1.00 61.22 1035 ASP A CA 1
ATOM 8974 C C . ASP A 1 1035 ? -5.437 -24.921 -38.249 1.00 61.22 1035 ASP A C 1
ATOM 8976 O O . ASP A 1 1035 ? -4.449 -24.781 -37.529 1.00 61.22 1035 ASP A O 1
ATOM 8980 N N . ILE A 1 1036 ? -6.677 -24.790 -37.759 1.00 57.94 1036 ILE A N 1
ATOM 8981 C CA . ILE A 1 1036 ? -6.944 -24.559 -36.326 1.00 57.94 1036 ILE A CA 1
ATOM 8982 C C . ILE A 1 1036 ? -6.468 -25.767 -35.523 1.00 57.94 1036 ILE A C 1
ATOM 8984 O O . ILE A 1 1036 ? -5.817 -25.616 -34.490 1.00 57.94 1036 ILE A O 1
ATOM 8988 N N . LYS A 1 1037 ? -6.748 -26.977 -36.017 1.00 62.12 1037 LYS A N 1
ATOM 8989 C CA . LYS A 1 1037 ? -6.297 -28.223 -35.401 1.00 62.12 1037 LYS A CA 1
ATOM 8990 C C . LYS A 1 1037 ? -4.771 -28.302 -35.365 1.00 62.12 1037 LYS A C 1
ATOM 8992 O O . LYS A 1 1037 ? -4.232 -28.631 -34.317 1.00 62.12 1037 LYS A O 1
ATOM 8997 N N . ASN A 1 1038 ? -4.082 -27.940 -36.445 1.00 56.97 1038 ASN A N 1
ATOM 8998 C CA . ASN A 1 1038 ? -2.625 -27.923 -36.532 1.00 56.97 1038 ASN A CA 1
ATOM 8999 C C . ASN A 1 1038 ? -2.013 -26.829 -35.663 1.00 56.97 1038 ASN A C 1
ATOM 9001 O O . ASN A 1 1038 ? -1.009 -27.098 -35.023 1.00 56.97 1038 ASN A O 1
ATOM 9005 N N . ILE A 1 1039 ? -2.611 -25.640 -35.551 1.00 58.22 1039 ILE A N 1
ATOM 9006 C CA . ILE A 1 1039 ? -2.166 -24.612 -34.598 1.00 58.22 1039 ILE A CA 1
ATOM 9007 C C . ILE A 1 1039 ? -2.320 -25.130 -33.170 1.00 58.22 1039 ILE A C 1
ATOM 9009 O O . ILE A 1 1039 ? -1.362 -25.081 -32.406 1.00 58.22 1039 ILE A O 1
ATOM 9013 N N . ILE A 1 1040 ? -3.476 -25.701 -32.820 1.00 53.03 1040 ILE A N 1
ATOM 9014 C CA . ILE A 1 1040 ? -3.692 -26.271 -31.487 1.00 53.03 1040 ILE A CA 1
ATOM 9015 C C . ILE A 1 1040 ? -2.700 -27.413 -31.239 1.00 53.03 1040 ILE A C 1
ATOM 9017 O O . ILE A 1 1040 ? -2.086 -27.412 -30.186 1.00 53.03 1040 ILE A O 1
ATOM 9021 N N . ILE A 1 1041 ? -2.468 -28.319 -32.198 1.00 53.38 1041 ILE A N 1
ATOM 9022 C CA . ILE A 1 1041 ? -1.458 -29.394 -32.128 1.00 53.38 1041 ILE A CA 1
ATOM 9023 C C . ILE A 1 1041 ? -0.031 -28.832 -32.059 1.00 53.38 1041 ILE A C 1
ATOM 9025 O O . ILE A 1 1041 ? 0.793 -29.375 -31.345 1.00 53.38 1041 ILE A O 1
ATOM 9029 N N . THR A 1 1042 ? 0.285 -27.723 -32.721 1.00 51.62 1042 THR A N 1
ATOM 9030 C CA . THR A 1 1042 ? 1.606 -27.072 -32.618 1.00 51.62 1042 THR A CA 1
ATOM 9031 C C . THR A 1 1042 ? 1.812 -26.485 -31.218 1.00 51.62 1042 THR A C 1
ATOM 9033 O O . THR A 1 1042 ? 2.929 -26.449 -30.712 1.00 51.62 1042 THR A O 1
ATOM 9036 N N . TYR A 1 1043 ? 0.723 -26.098 -30.552 1.00 51.66 1043 TYR A N 1
ATOM 9037 C CA . TYR A 1 1043 ? 0.695 -25.746 -29.132 1.00 51.66 1043 TYR A CA 1
ATOM 9038 C C . TYR A 1 1043 ? 0.524 -26.963 -28.190 1.00 51.66 1043 TYR A C 1
ATOM 9040 O O . TYR A 1 1043 ? 0.583 -26.792 -26.971 1.00 51.66 1043 TYR A O 1
ATOM 9048 N N . TYR A 1 1044 ? 0.331 -28.186 -28.710 1.00 48.91 1044 TYR A N 1
ATOM 9049 C CA . TYR A 1 1044 ? 0.057 -29.409 -27.944 1.00 48.91 1044 TYR A CA 1
ATOM 9050 C C . TYR A 1 1044 ? 1.077 -30.518 -28.264 1.00 48.91 1044 TYR A C 1
ATOM 9052 O O . TYR A 1 1044 ? 1.040 -31.127 -29.325 1.00 48.91 1044 TYR A O 1
ATOM 9060 N N . ASP A 1 1045 ? 1.934 -30.869 -27.302 1.00 56.09 1045 ASP A N 1
ATOM 9061 C CA . ASP A 1 1045 ? 3.010 -31.883 -27.400 1.00 56.09 1045 ASP A CA 1
ATOM 9062 C C . ASP A 1 1045 ? 2.527 -33.356 -27.560 1.00 56.09 1045 ASP A C 1
ATOM 9064 O O . ASP A 1 1045 ? 2.919 -34.272 -26.829 1.00 56.09 1045 ASP A O 1
ATOM 9068 N N . ILE A 1 1046 ? 1.640 -33.638 -28.516 1.00 44.75 1046 ILE A N 1
ATOM 9069 C CA . ILE A 1 1046 ? 1.037 -34.967 -28.723 1.00 44.75 1046 ILE A CA 1
ATOM 9070 C C . ILE A 1 1046 ? 2.052 -35.957 -29.317 1.00 44.75 1046 ILE A C 1
ATOM 9072 O O . ILE A 1 1046 ? 2.062 -37.131 -28.941 1.00 44.75 1046 ILE A O 1
ATOM 9076 N N . ASN A 1 1047 ? 2.963 -35.493 -30.178 1.00 52.59 1047 ASN A N 1
ATOM 9077 C CA . ASN A 1 1047 ? 3.948 -36.362 -30.835 1.00 52.59 1047 ASN A CA 1
ATOM 9078 C C . ASN A 1 1047 ? 5.083 -36.795 -29.892 1.00 52.59 1047 ASN A C 1
ATOM 9080 O O . ASN A 1 1047 ? 5.554 -37.929 -29.972 1.00 52.59 1047 ASN A O 1
ATOM 9084 N N . ILE A 1 1048 ? 5.463 -35.942 -28.938 1.00 53.03 1048 ILE A N 1
ATOM 9085 C CA . ILE A 1 1048 ? 6.515 -36.241 -27.958 1.00 53.03 1048 ILE A CA 1
ATOM 9086 C C . ILE A 1 1048 ? 6.004 -37.204 -26.877 1.00 53.03 1048 ILE A C 1
ATOM 9088 O O . ILE A 1 1048 ? 6.717 -38.129 -26.499 1.00 53.03 1048 ILE A O 1
ATOM 9092 N N . SER A 1 1049 ? 4.751 -37.072 -26.423 1.00 47.84 1049 SER A N 1
ATOM 9093 C CA . SER A 1 1049 ? 4.196 -37.958 -25.385 1.00 47.84 1049 SER A CA 1
ATOM 9094 C C . SER A 1 1049 ? 4.080 -39.424 -25.833 1.00 47.84 1049 SER A C 1
ATOM 9096 O O . SER A 1 1049 ? 4.329 -40.330 -25.036 1.00 47.84 1049 SER A O 1
ATOM 9098 N N . ASN A 1 1050 ? 3.746 -39.676 -27.103 1.00 52.09 1050 ASN A N 1
ATOM 9099 C CA . ASN A 1 1050 ? 3.699 -41.037 -27.646 1.00 52.09 1050 ASN A CA 1
ATOM 9100 C C . ASN A 1 1050 ? 5.101 -41.621 -27.855 1.00 52.09 1050 ASN A C 1
ATOM 9102 O O . ASN A 1 1050 ? 5.317 -42.787 -27.531 1.00 52.09 1050 ASN A O 1
ATOM 9106 N N . LEU A 1 1051 ? 6.065 -40.810 -28.302 1.00 54.53 1051 LEU A N 1
ATOM 9107 C CA . LEU A 1 1051 ? 7.462 -41.229 -28.418 1.00 54.53 1051 LEU A CA 1
ATOM 9108 C C . LEU A 1 1051 ? 8.072 -41.549 -27.042 1.00 54.53 1051 LEU A C 1
ATOM 9110 O O . LEU A 1 1051 ? 8.715 -42.583 -26.897 1.00 54.53 1051 LEU A O 1
ATOM 9114 N N . ILE A 1 1052 ? 7.800 -40.737 -26.014 1.00 49.75 1052 ILE A N 1
ATOM 9115 C CA . ILE A 1 1052 ? 8.243 -40.992 -24.632 1.00 49.75 1052 ILE A CA 1
ATOM 9116 C C . ILE A 1 1052 ? 7.648 -42.298 -24.097 1.00 49.75 1052 ILE A C 1
ATOM 9118 O O . ILE A 1 1052 ? 8.389 -43.114 -23.567 1.00 49.75 1052 ILE A O 1
ATOM 9122 N N . LYS A 1 1053 ? 6.354 -42.572 -24.313 1.00 55.03 1053 LYS A N 1
ATOM 9123 C CA . LYS A 1 1053 ? 5.738 -43.849 -23.902 1.00 55.03 1053 LYS A CA 1
ATOM 9124 C C . LYS A 1 1053 ? 6.325 -45.067 -24.619 1.00 55.03 1053 LYS A C 1
ATOM 9126 O O . LYS A 1 1053 ? 6.328 -46.156 -24.051 1.00 55.03 1053 LYS A O 1
ATOM 9131 N N . LEU A 1 1054 ? 6.778 -44.914 -25.864 1.00 52.19 1054 LEU A N 1
ATOM 9132 C CA . LEU A 1 1054 ? 7.464 -45.977 -26.605 1.00 52.19 1054 LEU A CA 1
ATOM 9133 C C . LEU A 1 1054 ? 8.904 -46.172 -26.100 1.00 52.19 1054 LEU A C 1
ATOM 9135 O O . LEU A 1 1054 ? 9.345 -47.311 -25.956 1.00 52.19 1054 LEU A O 1
ATOM 9139 N N . ILE A 1 1055 ? 9.594 -45.078 -25.756 1.00 49.09 1055 ILE A N 1
ATOM 9140 C CA . ILE A 1 1055 ? 10.929 -45.077 -25.134 1.00 49.09 1055 ILE A CA 1
ATOM 9141 C C . ILE A 1 1055 ? 10.888 -45.713 -23.736 1.00 49.09 1055 ILE A C 1
ATOM 9143 O O . ILE A 1 1055 ? 11.706 -46.577 -23.437 1.00 49.09 1055 ILE A O 1
ATOM 9147 N N . GLU A 1 1056 ? 9.904 -45.364 -22.908 1.00 46.62 1056 GLU A N 1
ATOM 9148 C CA . GLU A 1 1056 ? 9.705 -45.923 -21.561 1.00 46.62 1056 GLU A CA 1
ATOM 9149 C C . GLU A 1 1056 ? 9.397 -47.427 -21.584 1.00 46.62 1056 GLU A C 1
ATOM 9151 O O . GLU A 1 1056 ? 9.745 -48.146 -20.652 1.00 46.62 1056 GLU A O 1
ATOM 9156 N N . LYS A 1 1057 ? 8.777 -47.924 -22.661 1.00 59.88 1057 LYS A N 1
ATOM 9157 C CA . LYS A 1 1057 ? 8.508 -49.355 -22.864 1.00 59.88 1057 LYS A CA 1
ATOM 9158 C C . LYS A 1 1057 ? 9.709 -50.140 -23.399 1.00 59.88 1057 LYS A C 1
ATOM 9160 O O . LYS A 1 1057 ? 9.617 -51.360 -23.506 1.00 59.88 1057 LYS A O 1
ATOM 9165 N N . GLY A 1 1058 ? 10.803 -49.473 -23.774 1.00 48.31 1058 GLY A N 1
ATOM 9166 C CA . GLY A 1 1058 ? 12.021 -50.114 -24.280 1.00 48.31 1058 GLY A CA 1
ATOM 9167 C C . GLY A 1 1058 ? 11.858 -50.878 -25.603 1.00 48.31 1058 GLY A C 1
ATOM 9168 O O . GLY A 1 1058 ? 12.749 -51.637 -25.979 1.00 48.31 1058 GLY A O 1
ATOM 9169 N N . ASN A 1 1059 ? 10.744 -50.704 -26.325 1.00 63.22 1059 ASN A N 1
ATOM 9170 C CA . ASN A 1 1059 ? 10.465 -51.457 -27.548 1.00 63.22 1059 ASN A CA 1
ATOM 9171 C C . ASN A 1 1059 ? 11.060 -50.750 -28.775 1.00 63.22 1059 ASN A C 1
ATOM 9173 O O . ASN A 1 1059 ? 10.410 -49.947 -29.449 1.00 63.22 1059 ASN A O 1
ATOM 9177 N N . ILE A 1 1060 ? 12.326 -51.060 -29.052 1.00 54.44 1060 ILE A N 1
ATOM 9178 C CA . ILE A 1 1060 ? 13.131 -50.446 -30.116 1.00 54.44 1060 ILE A CA 1
ATOM 9179 C C . ILE A 1 1060 ? 12.470 -50.577 -31.501 1.00 54.44 1060 ILE A C 1
ATOM 9181 O O . ILE A 1 1060 ? 12.599 -49.671 -32.326 1.00 54.44 1060 ILE A O 1
ATOM 9185 N N . ASP A 1 1061 ? 11.725 -51.651 -31.766 1.00 58.94 1061 ASP A N 1
ATOM 9186 C CA . ASP A 1 1061 ? 11.120 -51.881 -33.082 1.00 58.94 1061 ASP A CA 1
ATOM 9187 C C . ASP A 1 1061 ? 9.836 -51.068 -33.305 1.00 58.94 1061 ASP A C 1
ATOM 9189 O O . ASP A 1 1061 ? 9.585 -50.613 -34.425 1.00 58.94 1061 ASP A O 1
ATOM 9193 N N . GLU A 1 1062 ? 9.063 -50.785 -32.252 1.00 64.88 1062 GLU A N 1
ATOM 9194 C CA . GLU A 1 1062 ? 7.949 -49.828 -32.326 1.00 64.88 1062 GLU A CA 1
ATOM 9195 C C . GLU A 1 1062 ? 8.446 -48.389 -32.487 1.00 64.88 1062 GLU A C 1
ATOM 9197 O O . GLU A 1 1062 ? 7.863 -47.626 -33.255 1.00 64.88 1062 GLU A O 1
ATOM 9202 N N . ILE A 1 1063 ? 9.564 -48.039 -31.843 1.00 56.97 1063 ILE A N 1
ATOM 9203 C CA . ILE A 1 1063 ? 10.223 -46.736 -32.015 1.00 56.97 1063 ILE A CA 1
ATOM 9204 C C . ILE A 1 1063 ? 10.697 -46.569 -33.470 1.00 56.97 1063 ILE A C 1
ATOM 9206 O O . ILE A 1 1063 ? 10.451 -45.537 -34.095 1.00 56.97 1063 ILE A O 1
ATOM 9210 N N . LYS A 1 1064 ? 11.303 -47.608 -34.064 1.00 55.84 1064 LYS A N 1
ATOM 9211 C CA . LYS A 1 1064 ? 11.698 -47.610 -35.485 1.00 55.84 1064 LYS A CA 1
ATOM 9212 C C . LYS A 1 1064 ? 10.496 -47.515 -36.427 1.00 55.84 1064 LYS A C 1
ATOM 9214 O O . LYS A 1 1064 ? 10.550 -46.767 -37.404 1.00 55.84 1064 LYS A O 1
ATOM 9219 N N . LYS A 1 1065 ? 9.405 -48.240 -36.147 1.00 67.38 1065 LYS A N 1
ATOM 9220 C CA . LYS A 1 1065 ? 8.148 -48.135 -36.912 1.00 67.38 1065 LYS A CA 1
ATOM 9221 C C . LYS A 1 1065 ? 7.565 -46.729 -36.834 1.00 67.38 1065 LYS A C 1
ATOM 9223 O O . LYS A 1 1065 ? 7.159 -46.209 -37.865 1.00 67.38 1065 LYS A O 1
ATOM 9228 N N . PHE A 1 1066 ? 7.575 -46.111 -35.655 1.00 66.06 1066 PHE A N 1
ATOM 9229 C CA . PHE A 1 1066 ? 7.110 -44.742 -35.447 1.00 66.06 1066 PHE A CA 1
ATOM 9230 C C . PHE A 1 1066 ? 7.912 -43.741 -36.293 1.00 66.06 1066 PHE A C 1
ATOM 9232 O O . PHE A 1 1066 ? 7.321 -42.960 -37.037 1.00 66.06 1066 PHE A O 1
ATOM 9239 N N . PHE A 1 1067 ? 9.247 -43.825 -36.286 1.00 61.53 1067 PHE A N 1
ATOM 9240 C CA . PHE A 1 1067 ? 10.090 -42.956 -37.120 1.00 61.53 1067 PHE A CA 1
ATOM 9241 C C . PHE A 1 1067 ? 9.878 -43.170 -38.625 1.00 61.53 1067 PHE A C 1
ATOM 9243 O O . PHE A 1 1067 ? 9.815 -42.202 -39.383 1.00 61.53 1067 PHE A O 1
ATOM 9250 N N . LYS A 1 1068 ? 9.692 -44.424 -39.056 1.00 55.56 1068 LYS A N 1
ATOM 9251 C CA . LYS A 1 1068 ? 9.451 -44.769 -40.465 1.00 55.56 1068 LYS A CA 1
ATOM 9252 C C . LYS A 1 1068 ? 8.059 -44.347 -40.950 1.00 55.56 1068 LYS A C 1
ATOM 9254 O O . LYS A 1 1068 ? 7.921 -43.903 -42.082 1.00 55.56 1068 LYS A O 1
ATOM 9259 N N . MET A 1 1069 ? 7.036 -44.458 -40.102 1.00 54.81 1069 MET A N 1
ATOM 9260 C CA . MET A 1 1069 ? 5.648 -44.116 -40.440 1.00 54.81 1069 MET A CA 1
ATOM 9261 C C . MET A 1 1069 ? 5.431 -42.603 -40.571 1.00 54.81 1069 MET A C 1
ATOM 9263 O O . MET A 1 1069 ? 4.558 -42.171 -41.318 1.00 54.81 1069 MET A O 1
ATOM 9267 N N . HIS A 1 1070 ? 6.244 -41.803 -39.880 1.00 63.00 1070 HIS A N 1
ATOM 9268 C CA . HIS A 1 1070 ? 6.167 -40.342 -39.903 1.00 63.00 1070 HIS A CA 1
ATOM 9269 C C . HIS A 1 1070 ? 7.242 -39.677 -40.778 1.00 63.00 1070 HIS A C 1
ATOM 9271 O O . HIS A 1 1070 ? 7.354 -38.455 -40.772 1.00 63.00 1070 HIS A O 1
ATOM 9277 N N . ASN A 1 1071 ? 7.993 -40.472 -41.551 1.00 43.97 1071 ASN A N 1
ATOM 9278 C CA . ASN A 1 1071 ? 9.001 -40.014 -42.511 1.00 43.97 1071 ASN A CA 1
ATOM 9279 C C . ASN A 1 1071 ? 10.022 -39.032 -41.897 1.00 43.97 1071 ASN A C 1
ATOM 9281 O O . ASN A 1 1071 ? 10.354 -38.001 -42.482 1.00 43.97 1071 ASN A O 1
ATOM 9285 N N . ILE A 1 1072 ? 10.474 -39.335 -40.676 1.00 53.88 1072 ILE A N 1
ATOM 9286 C CA . ILE A 1 1072 ? 11.317 -38.429 -39.895 1.00 53.88 1072 ILE A CA 1
ATOM 9287 C C . ILE A 1 1072 ? 12.796 -38.734 -40.160 1.00 53.88 1072 ILE A C 1
ATOM 9289 O O . ILE A 1 1072 ? 13.276 -39.832 -39.881 1.00 53.88 1072 ILE A O 1
ATOM 9293 N N . ASP A 1 1073 ? 13.511 -37.745 -40.693 1.00 50.41 1073 ASP A N 1
ATOM 9294 C CA . ASP A 1 1073 ? 14.945 -37.798 -40.985 1.00 50.41 1073 ASP A CA 1
ATOM 9295 C C . ASP A 1 1073 ? 15.784 -37.633 -39.700 1.00 50.41 1073 ASP A C 1
ATOM 9297 O O . ASP A 1 1073 ? 15.718 -36.608 -39.014 1.00 50.41 1073 ASP A O 1
ATOM 9301 N N . LEU A 1 1074 ? 16.577 -38.657 -39.371 1.00 46.44 1074 LEU A N 1
ATOM 9302 C CA . LEU A 1 1074 ? 17.364 -38.741 -38.136 1.00 46.44 1074 LEU A CA 1
ATOM 9303 C C . LEU A 1 1074 ? 18.542 -37.751 -38.099 1.00 46.44 1074 LEU A C 1
ATOM 9305 O O . LEU A 1 1074 ? 18.851 -37.237 -37.024 1.00 46.44 1074 LEU A O 1
ATOM 9309 N N . GLU A 1 1075 ? 19.155 -37.419 -39.241 1.00 44.66 1075 GLU A N 1
ATOM 9310 C CA . GLU A 1 1075 ? 20.230 -36.411 -39.296 1.00 44.66 1075 GLU A CA 1
ATOM 9311 C C . GLU A 1 1075 ? 19.674 -34.990 -39.132 1.00 44.66 1075 GLU A C 1
ATOM 9313 O O . GLU A 1 1075 ? 20.327 -34.100 -38.571 1.00 44.66 1075 GLU A O 1
ATOM 9318 N N . LYS A 1 1076 ? 18.431 -34.775 -39.575 1.00 44.16 1076 LYS A N 1
ATOM 9319 C CA . LYS A 1 1076 ? 17.709 -33.516 -39.377 1.00 44.16 1076 LYS A CA 1
ATOM 9320 C C . LYS A 1 1076 ? 17.278 -33.339 -37.917 1.00 44.16 1076 LYS A C 1
ATOM 9322 O O . LYS A 1 1076 ? 17.440 -32.246 -37.377 1.00 44.16 1076 LYS A O 1
ATOM 9327 N N . ILE A 1 1077 ? 16.860 -34.419 -37.246 1.00 44.66 1077 ILE A N 1
ATOM 9328 C CA . ILE A 1 1077 ? 16.621 -34.429 -35.794 1.00 44.66 1077 ILE A CA 1
ATOM 9329 C C . ILE A 1 1077 ? 17.906 -34.096 -35.024 1.00 44.66 1077 ILE A C 1
ATOM 9331 O O . ILE A 1 1077 ? 17.847 -33.304 -34.095 1.00 44.66 1077 ILE A O 1
ATOM 9335 N N . GLU A 1 1078 ? 19.077 -34.627 -35.383 1.00 41.75 1078 GLU A N 1
ATOM 9336 C CA . GLU A 1 1078 ? 20.321 -34.329 -34.649 1.00 41.75 1078 GLU A CA 1
ATOM 9337 C C . GLU A 1 1078 ? 20.711 -32.836 -34.721 1.00 41.75 1078 GLU A C 1
ATOM 9339 O O . GLU A 1 1078 ? 21.209 -32.256 -33.748 1.00 41.75 1078 GLU A O 1
ATOM 9344 N N . LYS A 1 1079 ? 20.414 -32.179 -35.851 1.00 42.97 1079 LYS A N 1
ATOM 9345 C CA . LYS A 1 1079 ? 20.580 -30.726 -36.024 1.00 42.97 1079 LYS A CA 1
ATOM 9346 C C . LYS A 1 1079 ? 19.499 -29.914 -35.306 1.00 42.97 1079 LYS A C 1
ATOM 9348 O O . LYS A 1 1079 ? 19.825 -28.876 -34.735 1.00 42.97 1079 LYS A O 1
ATOM 9353 N N . GLU A 1 1080 ? 18.256 -30.387 -35.268 1.00 39.59 1080 GLU A N 1
ATOM 9354 C CA . GLU A 1 1080 ? 17.160 -29.722 -34.550 1.00 39.59 1080 GLU A CA 1
ATOM 9355 C C . GLU A 1 1080 ? 17.214 -29.961 -33.024 1.00 39.59 1080 GLU A C 1
ATOM 9357 O O . GLU A 1 1080 ? 16.869 -29.072 -32.251 1.00 39.59 1080 GLU A O 1
ATOM 9362 N N . ILE A 1 1081 ? 17.780 -31.070 -32.538 1.00 40.28 1081 ILE A N 1
ATOM 9363 C CA . ILE A 1 1081 ? 18.01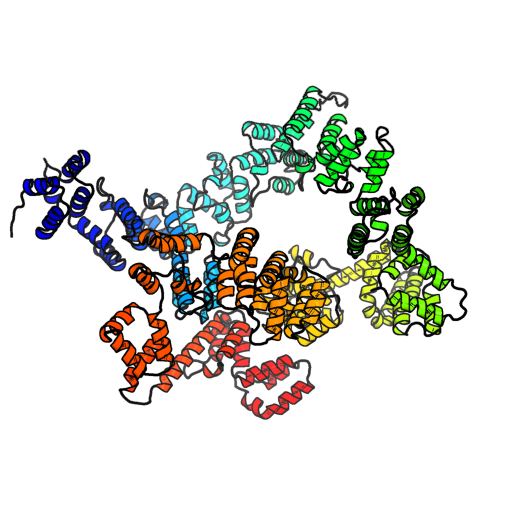2 -31.333 -31.103 1.00 40.28 1081 ILE A CA 1
ATOM 9364 C C . ILE A 1 1081 ? 19.005 -30.324 -30.503 1.00 40.28 1081 ILE A C 1
ATOM 9366 O O . ILE A 1 1081 ? 18.854 -29.941 -29.342 1.00 40.28 1081 ILE A O 1
ATOM 9370 N N . LYS A 1 1082 ? 19.967 -29.818 -31.291 1.00 38.41 1082 LYS A N 1
ATOM 9371 C CA . LYS A 1 1082 ? 20.827 -28.685 -30.890 1.00 38.41 1082 LYS A CA 1
ATOM 9372 C C . LYS A 1 1082 ? 20.067 -27.357 -30.774 1.00 38.41 1082 LYS A C 1
ATOM 9374 O O . LYS A 1 1082 ? 20.558 -26.452 -30.109 1.00 38.41 1082 LYS A O 1
ATOM 9379 N N . ILE A 1 1083 ? 18.894 -27.239 -31.400 1.00 36.53 1083 ILE A N 1
ATOM 9380 C CA . ILE A 1 1083 ? 18.033 -26.046 -31.374 1.00 36.53 1083 ILE A CA 1
ATOM 9381 C C . ILE A 1 1083 ? 17.022 -26.116 -30.210 1.00 36.53 1083 ILE A C 1
ATOM 9383 O O . ILE A 1 1083 ? 16.625 -25.076 -29.690 1.00 36.53 1083 ILE A O 1
ATOM 9387 N N . PHE A 1 1084 ? 16.649 -27.318 -29.746 1.00 33.97 1084 PHE A N 1
ATOM 9388 C CA . PHE A 1 1084 ? 15.592 -27.521 -28.737 1.00 33.97 1084 PHE A CA 1
ATOM 9389 C C . PHE A 1 1084 ? 16.055 -27.792 -27.291 1.00 33.97 1084 PHE A C 1
ATOM 9391 O O . PHE A 1 1084 ? 15.212 -27.993 -26.416 1.00 33.97 1084 PHE A O 1
ATOM 9398 N N . ASP A 1 1085 ? 17.361 -27.753 -27.010 1.00 42.28 1085 ASP A N 1
ATOM 9399 C CA . ASP A 1 1085 ? 17.935 -27.786 -25.649 1.00 42.28 1085 ASP A CA 1
ATOM 9400 C C . ASP A 1 1085 ? 17.338 -28.910 -24.762 1.00 42.28 1085 ASP A C 1
ATOM 9402 O O . ASP A 1 1085 ? 16.741 -28.709 -23.691 1.00 42.28 1085 ASP A O 1
ATOM 9406 N N . ILE A 1 1086 ? 17.415 -30.139 -25.282 1.00 36.88 1086 ILE A N 1
ATOM 9407 C CA . ILE A 1 1086 ? 16.942 -31.356 -24.612 1.00 36.88 1086 ILE A CA 1
ATOM 9408 C C . ILE A 1 1086 ? 17.958 -31.797 -23.544 1.00 36.88 1086 ILE A C 1
ATOM 9410 O O . ILE A 1 1086 ? 19.166 -31.691 -23.732 1.00 36.88 1086 ILE A O 1
ATOM 9414 N N . ASP A 1 1087 ? 17.423 -32.295 -22.424 1.00 44.59 1087 ASP A N 1
ATOM 9415 C CA . ASP A 1 1087 ? 18.102 -32.755 -21.206 1.00 44.59 1087 ASP A CA 1
ATOM 9416 C C . ASP A 1 1087 ? 19.475 -33.418 -21.450 1.00 44.59 1087 ASP A C 1
ATOM 9418 O O . ASP A 1 1087 ? 19.596 -34.406 -22.184 1.00 44.59 1087 ASP A O 1
ATOM 9422 N N . PHE A 1 1088 ? 20.508 -32.904 -20.774 1.00 42.25 1088 PHE A N 1
ATOM 9423 C CA . PHE A 1 1088 ? 21.880 -33.408 -20.835 1.00 42.25 1088 PHE A CA 1
ATOM 9424 C C . PHE A 1 1088 ? 21.968 -34.895 -20.455 1.00 42.25 1088 PHE A C 1
ATOM 9426 O O . PHE A 1 1088 ? 22.833 -35.591 -20.978 1.00 42.25 1088 PHE A O 1
ATOM 9433 N N . ASN A 1 1089 ? 21.060 -35.423 -19.621 1.00 42.84 1089 ASN A N 1
ATOM 9434 C CA . ASN A 1 1089 ? 21.012 -36.846 -19.265 1.00 42.84 1089 ASN A CA 1
ATOM 9435 C C . ASN A 1 1089 ? 20.445 -37.725 -20.385 1.00 42.84 1089 ASN A C 1
ATOM 9437 O O . ASN A 1 1089 ? 20.933 -38.835 -20.577 1.00 42.84 1089 ASN A O 1
ATOM 9441 N N . ILE A 1 1090 ? 19.486 -37.225 -21.170 1.00 43.81 1090 ILE A N 1
ATOM 9442 C CA . ILE A 1 1090 ? 18.965 -37.915 -22.361 1.00 43.81 1090 ILE A CA 1
ATOM 9443 C C . ILE A 1 1090 ? 19.997 -37.844 -23.485 1.00 43.81 1090 ILE A C 1
ATOM 9445 O O . ILE A 1 1090 ? 20.231 -38.838 -24.162 1.00 43.81 1090 ILE A O 1
ATOM 9449 N N . LEU A 1 1091 ? 20.698 -36.715 -23.629 1.00 45.06 1091 LEU A N 1
ATOM 9450 C CA . LEU A 1 1091 ? 21.809 -36.579 -24.569 1.00 45.06 1091 LEU A CA 1
ATOM 9451 C C . LEU A 1 1091 ? 22.997 -37.473 -24.175 1.00 45.06 1091 LEU A C 1
ATOM 9453 O O . LEU A 1 1091 ? 23.653 -38.044 -25.043 1.00 45.06 1091 LEU A O 1
ATOM 9457 N N . LYS A 1 1092 ? 23.254 -37.637 -22.869 1.00 47.31 1092 LYS A N 1
ATOM 9458 C CA . LYS A 1 1092 ? 24.238 -38.580 -22.321 1.00 47.31 1092 LYS A CA 1
ATOM 9459 C C . LYS A 1 1092 ? 23.776 -40.020 -22.519 1.00 47.31 1092 LYS A C 1
ATOM 9461 O O . LYS A 1 1092 ? 24.610 -40.822 -22.894 1.00 47.31 1092 LYS A O 1
ATOM 9466 N N . TYR A 1 1093 ? 22.484 -40.328 -22.383 1.00 43.50 1093 TYR A N 1
ATOM 9467 C CA . TYR A 1 1093 ? 21.893 -41.644 -22.667 1.00 43.50 1093 TYR A CA 1
ATOM 9468 C C . TYR A 1 1093 ? 21.935 -41.994 -24.167 1.00 43.50 1093 TYR A C 1
ATOM 9470 O O . TYR A 1 1093 ? 22.331 -43.097 -24.523 1.00 43.50 1093 TYR A O 1
ATOM 9478 N N . PHE A 1 1094 ? 21.657 -41.039 -25.061 1.00 45.41 1094 PHE A N 1
ATOM 9479 C CA . PHE A 1 1094 ? 21.816 -41.190 -26.514 1.00 45.41 1094 PHE A CA 1
ATOM 9480 C C . PHE A 1 1094 ? 23.289 -41.343 -26.913 1.00 45.41 1094 PHE A C 1
ATOM 9482 O O . PHE A 1 1094 ? 23.634 -42.261 -27.652 1.00 45.41 1094 PHE A O 1
ATOM 9489 N N . LYS A 1 1095 ? 24.187 -40.512 -26.364 1.00 47.78 1095 LYS A N 1
ATOM 9490 C CA . LYS A 1 1095 ? 25.643 -40.664 -26.540 1.00 47.78 1095 LYS A CA 1
ATOM 9491 C C . LYS A 1 1095 ? 26.172 -41.965 -25.931 1.00 47.78 1095 LYS A C 1
ATOM 9493 O O . LYS A 1 1095 ? 27.150 -42.500 -26.435 1.00 47.78 1095 LYS A O 1
ATOM 9498 N N . TYR A 1 1096 ? 25.541 -42.472 -24.875 1.00 42.38 1096 TYR A N 1
ATOM 9499 C CA . TYR A 1 1096 ? 25.868 -43.722 -24.188 1.00 42.38 1096 TYR A CA 1
ATOM 9500 C C . TYR A 1 1096 ? 25.402 -44.944 -24.986 1.00 42.38 1096 TYR A C 1
ATOM 9502 O O . TYR A 1 1096 ? 26.198 -45.853 -25.177 1.00 42.38 1096 TYR A O 1
ATOM 9510 N N . ILE A 1 1097 ? 24.198 -44.928 -25.568 1.00 42.25 1097 ILE A N 1
ATOM 9511 C CA . ILE A 1 1097 ? 23.726 -45.945 -26.527 1.00 42.25 1097 ILE A CA 1
ATOM 9512 C C . ILE A 1 1097 ? 24.615 -45.966 -27.780 1.00 42.25 1097 ILE A C 1
ATOM 9514 O O . ILE A 1 1097 ? 24.982 -47.037 -28.260 1.00 42.25 1097 ILE A O 1
ATOM 9518 N N . LEU A 1 1098 ? 25.043 -44.796 -28.266 1.00 43.66 1098 LEU A N 1
ATOM 9519 C CA . LEU A 1 1098 ? 25.989 -44.686 -29.382 1.00 43.66 1098 LEU A CA 1
ATOM 9520 C C . LEU A 1 1098 ? 27.419 -45.135 -29.006 1.00 43.66 1098 LEU A C 1
ATOM 9522 O O . LEU A 1 1098 ? 28.125 -45.672 -29.857 1.00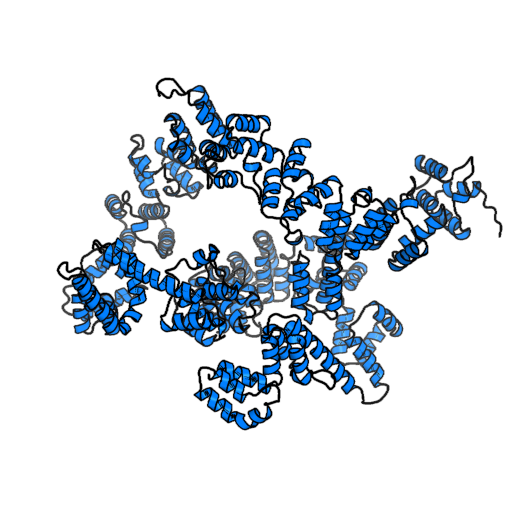 43.66 1098 LEU A O 1
ATOM 9526 N N . LYS A 1 1099 ? 27.841 -44.975 -27.740 1.00 43.34 1099 LYS A N 1
ATOM 9527 C CA . LYS A 1 1099 ? 29.132 -45.465 -27.207 1.00 43.34 1099 LYS A CA 1
ATOM 9528 C C . LYS A 1 1099 ? 29.133 -46.958 -26.864 1.00 43.34 1099 LYS A C 1
ATOM 9530 O O . LYS A 1 1099 ? 30.183 -47.574 -26.975 1.00 43.34 1099 LYS A O 1
ATOM 9535 N N . ILE A 1 1100 ? 28.003 -47.558 -26.485 1.00 41.31 1100 ILE A N 1
ATOM 9536 C CA . ILE A 1 1100 ? 27.894 -49.007 -26.214 1.00 41.31 1100 ILE A CA 1
ATOM 9537 C C . ILE A 1 1100 ? 28.209 -49.829 -27.471 1.00 41.31 1100 ILE A C 1
ATOM 9539 O O . ILE A 1 1100 ? 28.779 -50.913 -27.369 1.00 41.31 1100 ILE A O 1
ATOM 9543 N N . ASN A 1 1101 ? 27.960 -49.272 -28.659 1.00 44.28 1101 ASN A N 1
ATOM 9544 C CA . ASN A 1 1101 ? 28.404 -49.870 -29.918 1.00 44.28 1101 ASN A CA 1
ATOM 9545 C C . ASN A 1 1101 ? 29.935 -49.856 -30.118 1.00 44.28 1101 ASN A C 1
ATOM 9547 O O . ASN A 1 1101 ? 30.413 -50.493 -31.049 1.00 44.28 1101 ASN A O 1
ATOM 9551 N N . ASN A 1 1102 ? 30.713 -49.195 -29.249 1.00 40.44 1102 ASN A N 1
ATOM 9552 C CA . ASN A 1 1102 ? 32.172 -49.086 -29.328 1.00 40.44 1102 ASN A CA 1
ATOM 9553 C C . ASN A 1 1102 ? 32.849 -49.235 -27.938 1.00 40.44 1102 ASN A C 1
ATOM 9555 O O . ASN A 1 1102 ? 33.226 -48.253 -27.312 1.00 40.44 1102 ASN A O 1
ATOM 9559 N N . LYS A 1 1103 ? 33.002 -50.495 -27.498 1.00 35.56 1103 LYS A N 1
ATOM 9560 C CA . LYS A 1 1103 ? 33.941 -51.102 -26.508 1.00 35.56 1103 LYS A CA 1
ATOM 9561 C C . LYS A 1 1103 ? 34.399 -50.372 -25.207 1.00 35.56 1103 LYS A C 1
ATOM 9563 O O . LYS A 1 1103 ? 34.944 -49.276 -25.217 1.00 35.56 1103 LYS A O 1
ATOM 9568 N N . ASN A 1 1104 ? 34.430 -51.211 -24.152 1.00 38.59 1104 ASN A N 1
ATOM 9569 C CA . ASN A 1 1104 ? 35.239 -51.277 -22.908 1.00 38.59 1104 ASN A CA 1
ATOM 9570 C C . ASN A 1 1104 ? 34.836 -50.518 -21.611 1.00 38.59 1104 ASN A C 1
ATOM 9572 O O . ASN A 1 1104 ? 34.376 -49.381 -21.604 1.00 38.59 1104 ASN A O 1
ATOM 9576 N N . ASN A 1 1105 ? 35.066 -51.234 -20.493 1.00 38.91 1105 ASN A N 1
ATOM 9577 C CA . ASN A 1 1105 ? 34.435 -51.184 -19.159 1.00 38.91 1105 ASN A CA 1
ATOM 9578 C C . ASN A 1 1105 ? 34.953 -50.132 -18.140 1.00 38.91 1105 ASN A C 1
ATOM 9580 O O . ASN A 1 1105 ? 34.580 -50.209 -16.974 1.00 38.91 1105 ASN A O 1
ATOM 9584 N N . ASN A 1 1106 ? 35.743 -49.124 -18.519 1.00 41.94 1106 ASN A N 1
ATOM 9585 C CA . ASN A 1 1106 ? 36.360 -48.189 -17.546 1.00 41.94 1106 ASN A CA 1
ATOM 9586 C C . ASN A 1 1106 ? 35.483 -46.983 -17.119 1.00 41.94 1106 ASN A C 1
ATOM 9588 O O . ASN A 1 1106 ? 35.984 -46.036 -16.526 1.00 41.94 1106 ASN A O 1
ATOM 9592 N N . ASN A 1 1107 ? 34.177 -46.972 -17.411 1.00 46.19 1107 ASN A N 1
ATOM 9593 C CA . ASN A 1 1107 ? 33.349 -45.753 -17.312 1.00 46.19 1107 ASN A CA 1
ATOM 9594 C C . ASN A 1 1107 ? 32.416 -45.675 -16.083 1.00 46.19 1107 ASN A C 1
ATOM 9596 O O . ASN A 1 1107 ? 31.606 -44.751 -15.991 1.00 46.19 1107 ASN A O 1
ATOM 9600 N N . ILE A 1 1108 ? 32.503 -46.622 -15.143 1.00 39.75 1108 ILE A N 1
ATOM 9601 C CA . ILE A 1 1108 ? 31.744 -46.571 -13.878 1.00 39.75 1108 ILE A CA 1
ATOM 9602 C C . ILE A 1 1108 ? 32.427 -45.627 -12.871 1.00 39.75 1108 ILE A C 1
ATOM 9604 O O . ILE A 1 1108 ? 31.741 -44.869 -12.184 1.00 39.75 1108 ILE A O 1
ATOM 9608 N N . ASP A 1 1109 ? 33.760 -45.565 -12.868 1.00 37.28 1109 ASP A N 1
ATOM 9609 C CA . ASP A 1 1109 ? 34.531 -44.755 -11.916 1.00 37.28 1109 ASP A CA 1
ATOM 9610 C C . ASP A 1 1109 ? 34.409 -43.239 -12.174 1.00 37.28 1109 ASP A C 1
ATOM 9612 O O . ASP A 1 1109 ? 34.265 -42.465 -11.229 1.00 37.28 1109 ASP A O 1
ATOM 9616 N N . GLU A 1 1110 ? 34.333 -42.793 -13.439 1.00 40.72 1110 GLU A N 1
ATOM 9617 C CA . GLU A 1 1110 ? 34.060 -41.380 -13.784 1.00 40.72 1110 GLU A CA 1
ATOM 9618 C C . GLU A 1 1110 ? 32.639 -40.939 -13.393 1.00 40.72 1110 GLU A C 1
ATOM 9620 O O . GLU A 1 1110 ? 32.411 -39.794 -12.985 1.00 40.72 1110 GLU A O 1
ATOM 9625 N N . PHE A 1 1111 ? 31.660 -41.844 -13.495 1.00 38.78 1111 PHE A N 1
ATOM 9626 C CA . PHE A 1 1111 ? 30.288 -41.574 -13.071 1.00 38.78 1111 PHE A CA 1
ATOM 9627 C C . PHE A 1 1111 ? 30.214 -41.405 -11.547 1.00 38.78 1111 PHE A C 1
ATOM 9629 O O . PHE A 1 1111 ? 29.623 -40.426 -11.078 1.00 38.78 1111 PHE A O 1
ATOM 9636 N N . ILE A 1 1112 ? 30.887 -42.287 -10.797 1.00 39.41 1112 ILE A N 1
ATOM 9637 C CA . ILE A 1 1112 ? 30.994 -42.227 -9.333 1.00 39.41 1112 ILE A CA 1
ATOM 9638 C C . ILE A 1 1112 ? 31.737 -40.954 -8.888 1.00 39.41 1112 ILE A C 1
ATOM 9640 O O . ILE A 1 1112 ? 31.221 -40.236 -8.028 1.00 39.41 1112 ILE A O 1
ATOM 9644 N N . LEU A 1 1113 ? 32.868 -40.592 -9.517 1.00 41.97 1113 LEU A N 1
ATOM 9645 C CA . LEU A 1 1113 ? 33.609 -39.356 -9.204 1.00 41.97 1113 LEU A CA 1
ATOM 9646 C C . LEU A 1 1113 ? 32.764 -38.090 -9.423 1.00 41.97 1113 LEU A C 1
ATOM 9648 O O . LEU A 1 1113 ? 32.768 -37.184 -8.588 1.00 41.97 1113 LEU A O 1
ATOM 9652 N N . SER A 1 1114 ? 31.997 -38.024 -10.518 1.00 45.69 1114 SER A N 1
ATOM 9653 C CA . SER A 1 1114 ? 31.157 -36.853 -10.820 1.00 45.69 1114 SER A CA 1
ATOM 9654 C C . SER A 1 1114 ? 30.011 -36.658 -9.816 1.00 45.69 1114 SER A C 1
ATOM 9656 O O . SER A 1 1114 ? 29.687 -35.525 -9.452 1.00 45.69 1114 SER A O 1
ATOM 9658 N N . HIS A 1 1115 ? 29.425 -37.755 -9.323 1.00 45.78 1115 HIS A N 1
ATOM 9659 C CA . HIS A 1 1115 ? 28.385 -37.722 -8.292 1.00 45.78 1115 HIS A CA 1
ATOM 9660 C C . HIS A 1 1115 ? 28.955 -37.349 -6.918 1.00 45.78 1115 HIS A C 1
ATOM 9662 O O . HIS A 1 1115 ? 28.357 -36.538 -6.206 1.00 45.78 1115 HIS A O 1
ATOM 9668 N N . LYS A 1 1116 ? 30.134 -37.886 -6.576 1.00 52.72 1116 LYS A N 1
ATOM 9669 C CA . LYS A 1 1116 ? 30.849 -37.594 -5.325 1.00 52.72 1116 LYS A CA 1
ATOM 9670 C C . LYS A 1 1116 ? 31.208 -36.104 -5.228 1.00 52.72 1116 LYS A C 1
ATOM 9672 O O . LYS A 1 1116 ? 30.921 -35.470 -4.214 1.00 52.72 1116 LYS A O 1
ATOM 9677 N N . ASN A 1 1117 ? 31.694 -35.510 -6.323 1.00 65.81 1117 ASN A N 1
ATOM 9678 C CA . ASN A 1 1117 ? 32.016 -34.080 -6.393 1.00 65.81 1117 ASN A CA 1
ATOM 9679 C C . ASN A 1 1117 ? 30.776 -33.181 -6.279 1.00 65.81 1117 ASN A C 1
ATOM 9681 O O . ASN A 1 1117 ? 30.806 -32.198 -5.541 1.00 65.81 1117 ASN A O 1
ATOM 9685 N N . LYS A 1 1118 ? 29.658 -33.527 -6.934 1.00 68.94 1118 LYS A N 1
ATOM 9686 C CA . LYS A 1 1118 ? 28.396 -32.774 -6.812 1.00 68.94 1118 LYS A CA 1
ATOM 9687 C C . LYS A 1 1118 ? 27.894 -32.731 -5.364 1.00 68.94 1118 LYS A C 1
ATOM 9689 O O . LYS A 1 1118 ? 27.584 -31.656 -4.855 1.00 68.94 1118 LYS A O 1
ATOM 9694 N N . ASN A 1 1119 ? 27.854 -33.886 -4.699 1.00 71.56 1119 ASN A N 1
ATOM 9695 C CA . ASN A 1 1119 ? 27.414 -33.981 -3.307 1.00 71.56 1119 ASN A CA 1
ATOM 9696 C C . ASN A 1 1119 ? 28.376 -33.254 -2.357 1.00 71.56 1119 ASN A C 1
ATOM 9698 O O . ASN A 1 1119 ? 27.916 -32.585 -1.433 1.00 71.56 1119 ASN A O 1
ATOM 9702 N N . ARG A 1 1120 ? 29.691 -33.316 -2.618 1.00 81.25 1120 ARG A N 1
ATOM 9703 C CA . ARG A 1 1120 ? 30.710 -32.576 -1.858 1.00 81.25 1120 ARG A CA 1
ATOM 9704 C C . ARG A 1 1120 ? 30.466 -31.075 -1.920 1.00 81.25 1120 ARG A C 1
ATOM 9706 O O . ARG A 1 1120 ? 30.346 -30.450 -0.871 1.00 81.25 1120 ARG A O 1
ATOM 9713 N N . PHE A 1 1121 ? 30.357 -30.505 -3.121 1.00 68.38 1121 PHE A N 1
ATOM 9714 C CA . PHE A 1 1121 ? 30.156 -29.063 -3.284 1.00 68.38 1121 PHE A CA 1
ATOM 9715 C C . PHE A 1 1121 ? 28.857 -28.592 -2.633 1.00 68.38 1121 PHE A C 1
ATOM 9717 O O . PHE A 1 1121 ? 28.882 -27.624 -1.881 1.00 68.38 1121 PHE A O 1
ATOM 9724 N N . SER A 1 1122 ? 27.750 -29.313 -2.834 1.00 70.25 1122 SER A N 1
ATOM 9725 C CA . SER A 1 1122 ? 26.476 -28.967 -2.196 1.00 70.25 1122 SER A CA 1
ATOM 9726 C C . SER A 1 1122 ? 26.542 -29.034 -0.669 1.00 70.25 1122 SER A C 1
ATOM 9728 O O . SER A 1 1122 ? 25.976 -28.177 0.000 1.00 70.25 1122 SER A O 1
ATOM 9730 N N . VAL A 1 1123 ? 27.239 -30.014 -0.090 1.00 77.38 1123 VAL A N 1
ATOM 9731 C CA . VAL A 1 1123 ? 27.395 -30.099 1.368 1.00 77.38 1123 VAL A CA 1
ATOM 9732 C C . VAL A 1 1123 ? 28.296 -28.985 1.906 1.00 77.38 1123 VAL A C 1
ATOM 9734 O O . VAL A 1 1123 ? 27.929 -28.350 2.890 1.00 77.38 1123 VAL A O 1
ATOM 9737 N N . VAL A 1 1124 ? 29.418 -28.685 1.249 1.00 77.69 1124 VAL A N 1
ATOM 9738 C CA . VAL A 1 1124 ? 30.333 -27.588 1.625 1.00 77.69 1124 VAL A CA 1
ATOM 9739 C C . VAL A 1 1124 ? 29.655 -26.218 1.536 1.00 77.69 1124 VAL A C 1
ATOM 9741 O O . VAL A 1 1124 ? 29.798 -25.378 2.425 1.00 77.69 1124 VAL A O 1
ATOM 9744 N N . GLU A 1 1125 ? 28.872 -25.993 0.488 1.00 70.12 1125 GLU A N 1
ATOM 9745 C CA . GLU A 1 1125 ? 28.098 -24.769 0.303 1.00 70.12 1125 GLU A CA 1
ATOM 9746 C C . GLU A 1 1125 ? 26.971 -24.652 1.338 1.00 70.12 1125 GLU A C 1
ATOM 9748 O O . GLU A 1 1125 ? 26.770 -23.586 1.912 1.00 70.12 1125 GLU A O 1
ATOM 9753 N N . LEU A 1 1126 ? 26.279 -25.750 1.666 1.00 71.12 1126 LEU A N 1
ATOM 9754 C CA . LEU A 1 1126 ? 25.294 -25.753 2.751 1.00 71.12 1126 LEU A CA 1
ATOM 9755 C C . LEU A 1 1126 ? 25.947 -25.457 4.112 1.00 71.12 1126 LEU A C 1
ATOM 9757 O O . LEU A 1 1126 ? 25.360 -24.756 4.934 1.00 71.12 1126 LEU A O 1
ATOM 9761 N N . ILE A 1 1127 ? 27.164 -25.949 4.346 1.00 79.00 1127 ILE A N 1
ATOM 9762 C CA . ILE A 1 1127 ? 27.934 -25.672 5.565 1.00 79.00 1127 ILE A CA 1
ATOM 9763 C C . ILE A 1 1127 ? 28.331 -24.187 5.652 1.00 79.00 1127 ILE A C 1
ATOM 9765 O O . ILE A 1 1127 ? 28.279 -23.617 6.742 1.00 79.00 1127 ILE A O 1
ATOM 9769 N N . SER A 1 1128 ? 28.689 -23.551 4.531 1.00 67.31 1128 SER A N 1
ATOM 9770 C CA . SER A 1 1128 ? 29.149 -22.153 4.497 1.00 67.31 1128 SER A CA 1
ATOM 9771 C C . SER A 1 1128 ? 28.020 -21.116 4.395 1.00 67.31 1128 SER A C 1
ATOM 9773 O O . SER A 1 1128 ? 28.122 -20.042 4.987 1.00 67.31 1128 SER A O 1
ATOM 9775 N N . LEU A 1 1129 ? 26.922 -21.416 3.691 1.00 58.78 1129 LEU A N 1
ATOM 9776 C CA . LEU A 1 1129 ? 25.824 -20.472 3.443 1.00 58.78 1129 LEU A CA 1
ATOM 9777 C C . LEU A 1 1129 ? 24.674 -20.569 4.450 1.00 58.78 1129 LEU A C 1
ATOM 9779 O O . LEU A 1 1129 ? 23.938 -19.594 4.638 1.00 58.78 1129 LEU A O 1
ATOM 9783 N N . VAL A 1 1130 ? 24.455 -21.731 5.072 1.00 58.91 1130 VAL A N 1
ATOM 9784 C CA . VAL A 1 1130 ? 23.195 -21.997 5.774 1.00 58.91 1130 VAL A CA 1
ATOM 9785 C C . VAL A 1 1130 ? 23.322 -21.816 7.280 1.00 58.91 1130 VAL A C 1
ATOM 9787 O O . VAL A 1 1130 ? 24.205 -22.333 7.954 1.00 58.91 1130 VAL A O 1
ATOM 9790 N N . SER A 1 1131 ? 22.347 -21.110 7.849 1.00 55.06 1131 SER A N 1
ATOM 9791 C CA . SER A 1 1131 ? 22.217 -20.879 9.287 1.00 55.06 1131 SER A CA 1
ATOM 9792 C C . SER A 1 1131 ? 21.510 -22.017 10.042 1.00 55.06 1131 SER A C 1
ATOM 9794 O O . SER A 1 1131 ? 21.278 -21.886 11.238 1.00 55.06 1131 SER A O 1
ATOM 9796 N N . SER A 1 1132 ? 21.202 -23.153 9.411 1.00 64.81 1132 SER A N 1
ATOM 9797 C CA . SER A 1 1132 ? 20.442 -24.253 10.021 1.00 64.81 1132 SER A CA 1
ATOM 9798 C C . SER A 1 1132 ? 20.995 -25.633 9.653 1.00 64.81 1132 SER A C 1
ATOM 9800 O O . SER A 1 1132 ? 21.128 -25.981 8.481 1.00 64.81 1132 SER A O 1
ATOM 9802 N N . VAL A 1 1133 ? 21.245 -26.452 10.676 1.00 72.75 1133 VAL A N 1
ATOM 9803 C CA . VAL A 1 1133 ? 21.593 -27.880 10.548 1.00 72.75 1133 VAL A CA 1
ATOM 9804 C C . VAL A 1 1133 ? 20.458 -28.676 9.879 1.00 72.75 1133 VAL A C 1
ATOM 9806 O O . VAL A 1 1133 ? 20.703 -29.707 9.255 1.00 72.75 1133 VAL A O 1
ATOM 9809 N N . TYR A 1 1134 ? 19.217 -28.175 9.952 1.00 67.38 1134 TYR A N 1
ATOM 9810 C CA . TYR A 1 1134 ? 18.024 -28.767 9.339 1.00 67.38 1134 TYR A CA 1
ATOM 9811 C C . TYR A 1 1134 ? 18.175 -28.999 7.830 1.00 67.38 1134 TYR A C 1
ATOM 9813 O O . TYR A 1 1134 ? 17.943 -30.112 7.353 1.00 67.38 1134 TYR A O 1
ATOM 9821 N N . GLN A 1 1135 ? 18.578 -27.971 7.074 1.00 66.44 1135 GLN A N 1
ATOM 9822 C CA . GLN A 1 1135 ? 18.683 -28.086 5.615 1.00 66.44 1135 GLN A CA 1
ATOM 9823 C C . GLN A 1 1135 ? 19.781 -29.076 5.213 1.00 66.44 1135 GLN A C 1
ATOM 9825 O O . GLN A 1 1135 ? 19.566 -29.894 4.318 1.00 66.44 1135 GLN A O 1
ATOM 9830 N N . LEU A 1 1136 ? 20.907 -29.072 5.935 1.00 78.69 1136 LEU A N 1
ATOM 9831 C CA . LEU A 1 1136 ? 21.996 -30.018 5.717 1.00 78.69 1136 LEU A CA 1
ATOM 9832 C C . LEU A 1 1136 ? 21.569 -31.462 6.042 1.00 78.69 1136 LEU A C 1
ATOM 9834 O O . LEU A 1 1136 ? 21.737 -32.343 5.203 1.00 78.69 1136 LEU A O 1
ATOM 9838 N N . ARG A 1 1137 ? 20.918 -31.714 7.190 1.00 76.12 1137 ARG A N 1
ATOM 9839 C CA . ARG A 1 1137 ? 20.363 -33.041 7.543 1.00 76.12 1137 ARG A CA 1
ATOM 9840 C C . ARG A 1 1137 ? 19.369 -33.552 6.501 1.00 76.12 1137 ARG A C 1
ATOM 9842 O O . ARG A 1 1137 ? 19.432 -34.717 6.111 1.00 76.12 1137 ARG A O 1
ATOM 9849 N N . LYS A 1 1138 ? 18.449 -32.695 6.044 1.00 70.69 1138 LYS A N 1
ATOM 9850 C CA . LYS A 1 1138 ? 17.453 -33.045 5.020 1.00 70.69 1138 LYS A CA 1
ATOM 9851 C C . LYS A 1 1138 ? 18.128 -33.428 3.706 1.00 70.69 1138 LYS A C 1
ATOM 9853 O O . LYS A 1 1138 ? 17.720 -34.411 3.094 1.00 70.69 1138 LYS A O 1
ATOM 9858 N N . TYR A 1 1139 ? 19.157 -32.684 3.304 1.00 73.06 1139 TYR A N 1
ATOM 9859 C CA . TYR A 1 1139 ? 19.943 -32.975 2.109 1.00 73.06 1139 TYR A CA 1
ATOM 9860 C C . TYR A 1 1139 ? 20.663 -34.326 2.230 1.00 73.06 1139 TYR A C 1
ATOM 9862 O O . TYR A 1 1139 ? 20.455 -35.206 1.397 1.00 73.06 1139 TYR A O 1
ATOM 9870 N N . ILE A 1 1140 ? 21.407 -34.538 3.322 1.00 79.12 1140 ILE A N 1
ATOM 9871 C CA . ILE A 1 1140 ? 22.128 -35.788 3.612 1.00 79.12 1140 ILE A CA 1
ATOM 9872 C C . ILE A 1 1140 ? 21.175 -36.993 3.582 1.00 79.12 1140 ILE A C 1
ATOM 9874 O O . ILE A 1 1140 ? 21.445 -37.978 2.897 1.00 79.12 1140 ILE A O 1
ATOM 9878 N N . LYS A 1 1141 ? 20.025 -36.904 4.266 1.00 74.75 1141 LYS A N 1
ATOM 9879 C CA . LYS A 1 1141 ? 19.031 -37.988 4.332 1.00 74.75 1141 LYS A CA 1
ATOM 9880 C C . LYS A 1 1141 ? 18.348 -38.247 2.987 1.00 74.75 1141 LYS A C 1
ATOM 9882 O O . LYS A 1 1141 ? 18.172 -39.404 2.620 1.00 74.75 1141 LYS A O 1
ATOM 9887 N N . LYS A 1 1142 ? 17.970 -37.194 2.250 1.00 67.62 1142 LYS A N 1
ATOM 9888 C CA . LYS A 1 1142 ? 17.303 -37.299 0.936 1.00 67.62 1142 LYS A CA 1
ATOM 9889 C C . LYS A 1 1142 ? 18.170 -38.039 -0.082 1.00 67.62 1142 LYS A C 1
ATOM 9891 O O . LYS A 1 1142 ? 17.632 -38.797 -0.882 1.00 67.62 1142 LYS A O 1
ATOM 9896 N N . TYR A 1 1143 ? 19.483 -37.826 -0.037 1.00 73.94 1143 TYR A N 1
ATOM 9897 C CA . TYR A 1 1143 ? 20.431 -38.414 -0.984 1.00 73.94 1143 TYR A CA 1
ATOM 9898 C C . TYR A 1 1143 ? 21.244 -39.580 -0.401 1.00 73.94 1143 TYR A C 1
ATOM 9900 O O . TYR A 1 1143 ? 22.129 -40.089 -1.081 1.00 73.94 1143 TYR A O 1
ATOM 9908 N N . ASN A 1 1144 ? 20.936 -40.012 0.830 1.00 79.75 1144 ASN A N 1
ATOM 9909 C CA . ASN A 1 1144 ? 21.646 -41.064 1.567 1.00 79.75 1144 ASN A CA 1
ATOM 9910 C C . ASN A 1 1144 ? 23.182 -40.895 1.526 1.00 79.75 1144 ASN A C 1
ATOM 9912 O O . ASN A 1 1144 ? 23.909 -41.842 1.245 1.00 79.75 1144 ASN A O 1
ATOM 9916 N N . ILE A 1 1145 ? 23.655 -39.670 1.770 1.00 82.50 1145 ILE A N 1
ATOM 9917 C CA . ILE A 1 1145 ? 25.082 -39.314 1.760 1.00 82.50 1145 ILE A CA 1
ATOM 9918 C C . ILE A 1 1145 ? 25.696 -39.689 3.114 1.00 82.50 1145 ILE A C 1
ATOM 9920 O O . ILE A 1 1145 ? 25.154 -39.307 4.150 1.00 82.50 1145 ILE A O 1
ATOM 9924 N N . GLU A 1 1146 ? 26.842 -40.370 3.141 1.00 88.00 1146 GLU A N 1
ATOM 9925 C CA . GLU A 1 1146 ? 27.703 -40.360 4.329 1.00 88.00 1146 GLU A CA 1
ATOM 9926 C C . GLU A 1 1146 ? 28.713 -39.221 4.189 1.00 88.00 1146 GLU A C 1
ATOM 9928 O O . GLU A 1 1146 ? 29.350 -39.071 3.150 1.00 88.00 1146 GLU A O 1
ATOM 9933 N N . LEU A 1 1147 ? 28.853 -38.377 5.214 1.00 86.31 1147 LEU A N 1
ATOM 9934 C CA . LEU A 1 1147 ? 29.714 -37.193 5.126 1.00 86.31 1147 LEU A CA 1
ATOM 9935 C C . LEU A 1 1147 ? 31.189 -37.556 4.896 1.00 86.31 1147 LEU A C 1
ATOM 9937 O O . LEU A 1 1147 ? 31.866 -36.850 4.156 1.00 86.31 1147 LEU A O 1
ATOM 9941 N N . ARG A 1 1148 ? 31.657 -38.685 5.441 1.00 87.50 1148 ARG A N 1
ATOM 9942 C CA . ARG A 1 1148 ? 32.986 -39.248 5.157 1.00 87.50 1148 ARG A CA 1
ATOM 9943 C C . ARG A 1 1148 ? 33.195 -39.634 3.699 1.00 87.50 1148 ARG A C 1
ATOM 9945 O O . ARG A 1 1148 ? 34.312 -39.561 3.203 1.00 87.50 1148 ARG A O 1
ATOM 9952 N N . ASP A 1 1149 ? 32.124 -39.990 2.992 1.00 87.06 1149 ASP A N 1
ATOM 9953 C CA . ASP A 1 1149 ? 32.195 -40.323 1.571 1.00 87.06 1149 ASP A CA 1
ATOM 9954 C C . ASP A 1 1149 ? 32.339 -39.059 0.722 1.00 87.06 1149 ASP A C 1
ATOM 9956 O O . ASP A 1 1149 ? 32.365 -39.137 -0.499 1.00 87.06 1149 ASP A O 1
ATOM 9960 N N . LEU A 1 1150 ? 32.415 -37.876 1.327 1.00 84.00 1150 LEU A N 1
ATOM 9961 C CA . LEU A 1 1150 ? 32.758 -36.648 0.624 1.00 84.00 1150 LEU A CA 1
ATOM 9962 C C . LEU A 1 1150 ? 34.260 -36.385 0.657 1.00 84.00 1150 LEU A C 1
ATOM 9964 O O . LEU A 1 1150 ? 34.734 -35.621 -0.181 1.00 84.00 1150 LEU A O 1
ATOM 9968 N N . ASP A 1 1151 ? 35.009 -37.047 1.536 1.00 85.88 1151 ASP A N 1
ATOM 9969 C CA . ASP A 1 1151 ? 36.459 -36.916 1.603 1.00 85.88 1151 ASP A CA 1
ATOM 9970 C C . ASP A 1 1151 ? 37.132 -37.681 0.446 1.00 85.88 1151 ASP A C 1
ATOM 9972 O O . ASP A 1 1151 ? 36.631 -38.688 -0.084 1.00 85.88 1151 ASP A O 1
ATOM 9976 N N . ASP A 1 1152 ? 38.271 -37.158 0.006 1.00 85.12 1152 ASP A N 1
ATOM 9977 C CA . ASP A 1 1152 ? 39.220 -37.835 -0.876 1.00 85.12 1152 ASP A CA 1
ATOM 9978 C C . ASP A 1 1152 ? 40.666 -37.486 -0.490 1.00 85.12 1152 ASP A C 1
ATOM 9980 O O . ASP A 1 1152 ? 40.924 -37.016 0.616 1.00 85.12 1152 ASP A O 1
ATOM 9984 N N . GLN A 1 1153 ? 41.621 -37.779 -1.377 1.00 80.44 1153 GLN A N 1
ATOM 9985 C CA . GLN A 1 1153 ? 43.041 -37.540 -1.120 1.00 80.44 1153 GLN A CA 1
ATOM 9986 C C . GLN A 1 1153 ? 43.383 -36.046 -0.970 1.00 80.44 1153 GLN A C 1
ATOM 9988 O O . GLN A 1 1153 ? 44.321 -35.724 -0.243 1.00 80.44 1153 GLN A O 1
ATOM 9993 N N . ASP A 1 1154 ? 42.605 -35.149 -1.586 1.00 79.56 1154 ASP A N 1
ATOM 9994 C CA . ASP A 1 1154 ? 42.897 -33.713 -1.671 1.00 79.56 1154 ASP A CA 1
ATOM 9995 C C . ASP A 1 1154 ? 41.954 -32.853 -0.813 1.00 79.56 1154 ASP A C 1
ATOM 9997 O O . ASP A 1 1154 ? 42.245 -31.689 -0.527 1.00 79.56 1154 ASP A O 1
ATOM 10001 N N . PHE A 1 1155 ? 40.820 -33.406 -0.378 1.00 81.50 1155 PHE A N 1
ATOM 10002 C CA . PHE A 1 1155 ? 39.803 -32.697 0.386 1.00 81.50 1155 PHE A CA 1
ATOM 10003 C C . PHE A 1 1155 ? 39.336 -33.502 1.598 1.00 81.50 1155 PHE A C 1
ATOM 10005 O O . PHE A 1 1155 ? 38.873 -34.635 1.467 1.00 81.50 1155 PHE A O 1
ATOM 10012 N N . SER A 1 1156 ? 39.364 -32.857 2.770 1.00 90.38 1156 SER A N 1
ATOM 10013 C CA . SER A 1 1156 ? 38.706 -33.370 3.969 1.00 90.38 1156 SER A CA 1
ATOM 10014 C C . SER A 1 1156 ? 37.685 -32.389 4.521 1.00 90.38 1156 SER A C 1
ATOM 10016 O O . SER A 1 1156 ? 38.018 -31.250 4.860 1.00 90.38 1156 SER A O 1
ATOM 10018 N N . LEU A 1 1157 ? 36.444 -32.848 4.666 1.00 85.81 1157 LEU A N 1
ATOM 10019 C CA . LEU A 1 1157 ? 35.324 -32.053 5.146 1.00 85.81 1157 LEU A CA 1
ATOM 10020 C C . LEU A 1 1157 ? 35.520 -31.616 6.603 1.00 85.81 1157 LEU A C 1
ATOM 10022 O O . LEU A 1 1157 ? 35.184 -30.484 6.959 1.00 85.81 1157 LEU A O 1
ATOM 10026 N N . ILE A 1 1158 ? 36.114 -32.478 7.438 1.00 88.62 1158 ILE A N 1
ATOM 10027 C CA . ILE A 1 1158 ? 36.474 -32.131 8.820 1.00 88.62 1158 ILE A CA 1
ATOM 10028 C C . ILE A 1 1158 ? 37.559 -31.051 8.831 1.00 88.62 1158 ILE A C 1
ATOM 10030 O O . ILE A 1 1158 ? 37.434 -30.074 9.575 1.00 88.62 1158 ILE A O 1
ATOM 10034 N N . LYS A 1 1159 ? 38.611 -31.194 8.009 1.00 86.94 1159 LYS A N 1
ATOM 10035 C CA . LYS A 1 1159 ? 39.681 -30.185 7.927 1.00 86.94 1159 LYS A CA 1
ATOM 10036 C C . LYS A 1 1159 ? 39.143 -28.850 7.419 1.00 86.94 1159 LYS A C 1
ATOM 10038 O O . LYS A 1 1159 ? 39.460 -27.834 8.024 1.00 86.94 1159 LYS A O 1
ATOM 10043 N N . TYR A 1 1160 ? 38.271 -28.865 6.411 1.00 84.94 1160 TYR A N 1
ATOM 10044 C CA . TYR A 1 1160 ? 37.583 -27.678 5.900 1.00 84.94 1160 TYR A CA 1
ATOM 10045 C C . TYR A 1 1160 ? 36.778 -26.958 6.996 1.00 84.94 1160 TYR A C 1
ATOM 10047 O O . TYR A 1 1160 ? 36.945 -25.758 7.205 1.00 84.94 1160 TYR A O 1
ATOM 10055 N N . CYS A 1 1161 ? 35.967 -27.691 7.769 1.00 81.62 1161 CYS A N 1
ATOM 10056 C CA . CYS A 1 1161 ? 35.200 -27.109 8.878 1.00 81.62 1161 CYS A CA 1
ATOM 10057 C C . CYS A 1 1161 ? 36.096 -26.512 9.980 1.00 81.62 1161 CYS A C 1
ATOM 10059 O O . CYS A 1 1161 ? 35.689 -25.573 10.663 1.00 81.62 1161 CYS A O 1
ATOM 10061 N N . LYS A 1 1162 ? 37.307 -27.051 10.175 1.00 78.06 1162 LYS A N 1
ATOM 10062 C CA . LYS A 1 1162 ? 38.278 -26.542 11.155 1.00 78.06 1162 LYS A CA 1
ATOM 10063 C C . LYS A 1 1162 ? 39.103 -25.364 10.632 1.00 78.06 1162 LYS A C 1
ATOM 10065 O O . LYS A 1 1162 ? 39.399 -24.467 11.413 1.00 78.06 1162 LYS A O 1
ATOM 10070 N N . SER A 1 1163 ? 39.483 -25.350 9.353 1.00 77.25 1163 SER A N 1
ATOM 10071 C CA . SER A 1 1163 ? 40.274 -24.264 8.759 1.00 77.25 1163 SER A CA 1
ATOM 10072 C C . SER A 1 1163 ? 39.442 -23.004 8.532 1.00 77.25 1163 SER A C 1
ATOM 10074 O O . SER A 1 1163 ? 39.939 -21.899 8.719 1.00 77.25 1163 SER A O 1
ATOM 10076 N N . GLU A 1 1164 ? 38.158 -23.163 8.205 1.00 76.56 1164 GLU A N 1
ATOM 10077 C CA . GLU A 1 1164 ? 37.222 -22.062 7.953 1.00 76.56 1164 GLU A CA 1
ATOM 10078 C C . GLU A 1 1164 ? 36.388 -21.691 9.187 1.00 76.56 1164 GLU A C 1
ATOM 10080 O O . GLU A 1 1164 ? 35.271 -21.195 9.061 1.00 76.56 1164 GLU A O 1
ATOM 10085 N N . ILE A 1 1165 ? 36.906 -21.900 10.402 1.00 62.75 1165 ILE A N 1
ATOM 10086 C CA . ILE A 1 1165 ? 36.142 -21.739 11.655 1.00 62.75 1165 ILE A CA 1
ATOM 10087 C C . ILE A 1 1165 ? 35.587 -20.316 11.873 1.00 62.75 1165 ILE A C 1
ATOM 10089 O O . ILE A 1 1165 ? 34.638 -20.125 12.628 1.00 62.75 1165 ILE A O 1
ATOM 10093 N N . ASN A 1 1166 ? 36.168 -19.315 11.201 1.00 62.34 1166 ASN A N 1
ATOM 10094 C CA . ASN A 1 1166 ? 35.693 -17.928 11.221 1.00 62.34 1166 ASN A CA 1
ATOM 10095 C C . ASN A 1 1166 ? 34.547 -17.667 10.222 1.00 62.34 1166 ASN A C 1
ATOM 10097 O O . ASN A 1 1166 ? 33.832 -16.677 10.368 1.00 62.34 1166 ASN A O 1
ATOM 10101 N N . GLN A 1 1167 ? 34.378 -18.525 9.210 1.00 63.91 1167 GLN A N 1
ATOM 10102 C CA . GLN A 1 1167 ? 33.348 -18.415 8.167 1.00 63.91 1167 GLN A CA 1
ATOM 10103 C C . GLN A 1 1167 ? 32.207 -19.423 8.373 1.00 63.91 1167 GLN A C 1
ATOM 10105 O O . GLN A 1 1167 ? 31.048 -19.113 8.103 1.00 63.91 1167 GLN A O 1
ATOM 10110 N N . VAL A 1 1168 ? 32.516 -20.612 8.897 1.00 70.38 1168 VAL A N 1
ATOM 10111 C CA . VAL A 1 1168 ? 31.548 -21.661 9.224 1.00 70.38 1168 VAL A CA 1
ATOM 10112 C C . VAL A 1 1168 ? 31.138 -21.539 10.686 1.00 70.38 1168 VAL A C 1
ATOM 10114 O O . VAL A 1 1168 ? 31.967 -21.467 11.590 1.00 70.38 1168 VAL A O 1
ATOM 10117 N N . LYS A 1 1169 ? 29.829 -21.536 10.946 1.00 71.19 1169 LYS A N 1
ATOM 10118 C CA . LYS A 1 1169 ? 29.320 -21.400 12.313 1.00 71.19 1169 LYS A CA 1
ATOM 10119 C C . LYS A 1 1169 ? 29.731 -22.609 13.178 1.00 71.19 1169 LYS A C 1
ATOM 10121 O O . LYS A 1 1169 ? 29.534 -23.742 12.734 1.00 71.19 1169 LYS A O 1
ATOM 10126 N N . PRO A 1 1170 ? 30.176 -22.414 14.437 1.00 74.75 1170 PRO A N 1
ATOM 10127 C CA . PRO A 1 1170 ? 30.714 -23.493 15.277 1.00 74.75 1170 PRO A CA 1
ATOM 10128 C C . PRO A 1 1170 ? 29.805 -24.721 15.436 1.00 74.75 1170 PRO A C 1
ATOM 10130 O O . PRO A 1 1170 ? 30.281 -25.850 15.372 1.00 74.75 1170 PRO A O 1
ATOM 10133 N N . TYR A 1 1171 ? 28.488 -24.527 15.573 1.00 73.75 1171 TYR A N 1
ATOM 10134 C CA . TYR A 1 1171 ? 27.530 -25.638 15.691 1.00 73.75 1171 TYR A CA 1
ATOM 10135 C C . TYR A 1 1171 ? 27.391 -26.459 14.401 1.00 73.75 1171 TYR A C 1
ATOM 10137 O O . TYR A 1 1171 ? 27.004 -27.625 14.451 1.00 73.75 1171 TYR A O 1
ATOM 10145 N N . MET A 1 1172 ? 27.669 -25.860 13.238 1.00 80.75 1172 MET A N 1
ATOM 10146 C CA . MET A 1 1172 ? 27.653 -26.564 11.958 1.00 80.75 1172 MET A CA 1
ATOM 10147 C C . MET A 1 1172 ? 28.892 -27.448 11.844 1.00 80.75 1172 MET A C 1
ATOM 10149 O O . MET A 1 1172 ? 28.767 -28.617 11.488 1.00 80.75 1172 MET A O 1
ATOM 10153 N N . CYS A 1 1173 ? 30.059 -26.932 12.248 1.00 80.50 1173 CYS A N 1
ATOM 10154 C CA . CYS A 1 1173 ? 31.274 -27.734 12.382 1.00 80.50 1173 CYS A CA 1
ATOM 10155 C C . CYS A 1 1173 ? 31.055 -28.895 13.356 1.00 80.50 1173 CYS A C 1
ATOM 10157 O O . CYS A 1 1173 ? 31.375 -30.033 13.030 1.00 80.50 1173 CYS A O 1
ATOM 10159 N N . GLU A 1 1174 ? 30.452 -28.630 14.519 1.00 81.38 1174 GLU A N 1
ATOM 10160 C CA . GLU A 1 1174 ? 30.126 -29.662 15.508 1.00 81.38 1174 GLU A CA 1
ATOM 10161 C C . GLU A 1 1174 ? 29.186 -30.726 14.923 1.00 81.38 1174 GLU A C 1
ATOM 10163 O O . GLU A 1 1174 ? 29.426 -31.919 15.087 1.00 81.38 1174 GLU A O 1
ATOM 10168 N N . PHE A 1 1175 ? 28.142 -30.325 14.190 1.00 85.12 1175 PHE A N 1
ATOM 10169 C CA . PHE A 1 1175 ? 27.239 -31.266 13.528 1.00 85.12 1175 PHE A CA 1
ATOM 10170 C C . PHE A 1 1175 ? 27.967 -32.142 12.500 1.00 85.12 1175 PHE A C 1
ATOM 10172 O O . PHE A 1 1175 ? 27.814 -33.364 12.549 1.00 85.12 1175 PHE A O 1
ATOM 10179 N N . VAL A 1 1176 ? 28.756 -31.533 11.607 1.00 85.56 1176 VAL A N 1
ATOM 10180 C CA . VAL A 1 1176 ? 29.517 -32.231 10.558 1.00 85.56 1176 VAL A CA 1
ATOM 10181 C C . VAL A 1 1176 ? 30.510 -33.207 11.165 1.00 85.56 1176 VAL A C 1
ATOM 10183 O O . VAL A 1 1176 ? 30.579 -34.343 10.712 1.00 85.56 1176 VAL A O 1
ATOM 10186 N N . ILE A 1 1177 ? 31.218 -32.798 12.220 1.00 84.00 1177 ILE A N 1
ATOM 10187 C CA . ILE A 1 1177 ? 32.108 -33.670 12.986 1.00 84.00 1177 ILE A CA 1
ATOM 10188 C C . ILE A 1 1177 ? 31.275 -34.825 13.555 1.00 84.00 1177 ILE A C 1
ATOM 10190 O O . ILE A 1 1177 ? 31.474 -35.972 13.171 1.00 84.00 1177 ILE A O 1
ATOM 10194 N N . ASN A 1 1178 ? 30.257 -34.545 14.371 1.00 81.69 1178 ASN A N 1
ATOM 10195 C CA . ASN A 1 1178 ? 29.436 -35.559 15.041 1.00 81.69 1178 ASN A CA 1
ATOM 10196 C C . ASN A 1 1178 ? 28.757 -36.563 14.092 1.00 81.69 1178 ASN A C 1
ATOM 10198 O O . ASN A 1 1178 ? 28.513 -37.697 14.492 1.00 81.69 1178 ASN A O 1
ATOM 10202 N N . HIS A 1 1179 ? 28.442 -36.159 12.861 1.00 87.94 1179 HIS A N 1
ATOM 10203 C CA . HIS A 1 1179 ? 27.726 -36.971 11.868 1.00 87.94 1179 HIS A CA 1
ATOM 10204 C C . HIS A 1 1179 ? 28.608 -37.359 10.684 1.00 87.94 1179 HIS A C 1
ATOM 10206 O O . HIS A 1 1179 ? 28.097 -37.784 9.647 1.00 87.94 1179 HIS A O 1
ATOM 10212 N N . TYR A 1 1180 ? 29.928 -37.223 10.835 1.00 87.50 1180 TYR A N 1
ATOM 10213 C CA . TYR A 1 1180 ? 30.891 -37.523 9.785 1.00 87.50 1180 TYR A CA 1
ATOM 10214 C C . TYR A 1 1180 ? 30.743 -38.969 9.280 1.00 87.50 1180 TYR A C 1
ATOM 10216 O O . TYR A 1 1180 ? 30.743 -39.234 8.080 1.00 87.50 1180 TYR A O 1
ATOM 10224 N N . HIS A 1 1181 ? 30.486 -39.892 10.207 1.00 85.25 1181 HIS A N 1
ATOM 10225 C CA . HIS A 1 1181 ? 30.081 -41.265 9.927 1.00 85.25 1181 HIS A CA 1
ATOM 10226 C C . HIS A 1 1181 ? 28.602 -41.464 10.293 1.00 85.25 1181 HIS A C 1
ATOM 10228 O O . HIS A 1 1181 ? 28.166 -41.027 11.357 1.00 85.25 1181 HIS A O 1
ATOM 10234 N N . LYS A 1 1182 ? 27.827 -42.184 9.471 1.00 78.56 1182 LYS A N 1
ATOM 10235 C CA . LYS A 1 1182 ? 26.384 -42.401 9.694 1.00 78.56 1182 LYS A CA 1
ATOM 10236 C C . LYS A 1 1182 ? 26.077 -43.054 11.046 1.00 78.56 1182 LYS A C 1
ATOM 10238 O O . LYS A 1 1182 ? 25.375 -42.468 11.858 1.00 78.56 1182 LYS A O 1
ATOM 10243 N N . LEU A 1 1183 ? 26.704 -44.201 11.337 1.00 75.94 1183 LEU A N 1
ATOM 10244 C CA . LEU A 1 1183 ? 26.574 -44.880 12.641 1.00 75.94 1183 LEU A CA 1
ATOM 10245 C C . LEU A 1 1183 ? 26.987 -44.001 13.834 1.00 75.94 1183 LEU A C 1
ATOM 10247 O O . LEU A 1 1183 ? 26.406 -44.120 14.912 1.00 75.94 1183 LEU A O 1
ATOM 10251 N N . ARG A 1 1184 ? 27.967 -43.109 13.647 1.00 81.94 1184 ARG A N 1
ATOM 10252 C CA . ARG A 1 1184 ? 28.407 -42.155 14.669 1.00 81.94 1184 ARG A CA 1
ATOM 10253 C C . ARG A 1 1184 ? 27.352 -41.077 14.894 1.00 81.94 1184 ARG A C 1
ATOM 10255 O O . ARG A 1 1184 ? 26.967 -40.868 16.036 1.00 81.94 1184 ARG A O 1
ATOM 10262 N N . GLY A 1 1185 ? 26.826 -40.479 13.827 1.00 80.00 1185 GLY A N 1
ATOM 10263 C CA . GLY A 1 1185 ? 25.726 -39.516 13.892 1.00 80.00 1185 GLY A CA 1
ATOM 10264 C C . GLY A 1 1185 ? 24.472 -40.105 14.534 1.00 80.00 1185 GLY A C 1
ATOM 10265 O O . GLY A 1 1185 ? 23.928 -39.519 15.465 1.00 80.00 1185 GLY A O 1
ATOM 10266 N N . ASP A 1 1186 ? 24.079 -41.312 14.120 1.00 76.88 1186 ASP A N 1
ATOM 10267 C CA . ASP A 1 1186 ? 22.947 -42.039 14.702 1.00 76.88 1186 ASP A CA 1
ATOM 10268 C C . ASP A 1 1186 ? 23.161 -42.299 16.199 1.00 76.88 1186 ASP A C 1
ATOM 10270 O O . ASP A 1 1186 ? 22.246 -42.145 17.005 1.00 76.88 1186 ASP A O 1
ATOM 10274 N N . THR A 1 1187 ? 24.382 -42.665 16.597 1.00 75.44 1187 THR A N 1
ATOM 10275 C CA . THR A 1 1187 ? 24.718 -42.883 18.007 1.00 75.44 1187 THR A CA 1
ATOM 10276 C C . THR A 1 1187 ? 24.727 -41.570 18.790 1.00 75.44 1187 THR A C 1
ATOM 10278 O O . THR A 1 1187 ? 24.178 -41.528 19.885 1.00 75.44 1187 THR A O 1
ATOM 10281 N N . VAL A 1 1188 ? 25.265 -40.480 18.236 1.00 77.38 1188 VAL A N 1
ATOM 10282 C CA . VAL A 1 1188 ? 25.208 -39.143 18.850 1.00 77.38 1188 VAL A CA 1
ATOM 10283 C C . VAL A 1 1188 ? 23.761 -38.694 19.046 1.00 77.38 1188 VAL A C 1
ATOM 10285 O O . VAL A 1 1188 ? 23.420 -38.192 20.116 1.00 77.38 1188 VAL A O 1
ATOM 10288 N N . ASP A 1 1189 ? 22.895 -38.911 18.057 1.00 78.88 1189 ASP A N 1
ATOM 10289 C CA . ASP A 1 1189 ? 21.471 -38.596 18.153 1.00 78.88 1189 ASP A CA 1
ATOM 10290 C C . ASP A 1 1189 ? 20.770 -39.459 19.215 1.00 78.88 1189 ASP A C 1
ATOM 10292 O O . ASP A 1 1189 ? 19.961 -38.943 19.988 1.00 78.88 1189 ASP A O 1
ATOM 10296 N N . ILE A 1 1190 ? 21.121 -40.746 19.329 1.00 76.00 1190 ILE A N 1
ATOM 10297 C CA . ILE A 1 1190 ? 20.635 -41.633 20.399 1.00 76.00 1190 ILE A CA 1
ATOM 10298 C C . ILE A 1 1190 ? 21.120 -41.157 21.776 1.00 76.00 1190 ILE A C 1
ATOM 10300 O O . ILE A 1 1190 ? 20.310 -41.106 22.705 1.00 76.00 1190 ILE A O 1
ATOM 10304 N N . ILE A 1 1191 ? 22.396 -40.783 21.920 1.00 73.56 1191 ILE A N 1
ATOM 10305 C CA . ILE A 1 1191 ? 22.968 -40.257 23.170 1.00 73.56 1191 ILE A CA 1
ATOM 10306 C C . ILE A 1 1191 ? 22.230 -38.975 23.572 1.00 73.56 1191 ILE A C 1
ATOM 10308 O O . ILE A 1 1191 ? 21.730 -38.881 24.692 1.00 73.56 1191 ILE A O 1
ATOM 10312 N N . LYS A 1 1192 ? 22.072 -38.020 22.645 1.00 74.12 1192 LYS A N 1
ATOM 10313 C CA . LYS A 1 1192 ? 21.341 -36.766 22.892 1.00 74.12 1192 LYS A CA 1
ATOM 10314 C C . LYS A 1 1192 ? 19.877 -37.022 23.267 1.00 74.12 1192 LYS A C 1
ATOM 10316 O O . LYS A 1 1192 ? 19.389 -36.420 24.219 1.00 74.12 1192 LYS A O 1
ATOM 10321 N N . LYS A 1 1193 ? 19.195 -37.946 22.577 1.00 76.69 1193 LYS A N 1
ATOM 10322 C CA . LYS A 1 1193 ? 17.793 -38.314 22.848 1.00 76.69 1193 LYS A CA 1
ATOM 10323 C C . LYS A 1 1193 ? 17.601 -38.977 24.216 1.00 76.69 1193 LYS A C 1
ATOM 10325 O O . LYS A 1 1193 ? 16.544 -38.824 24.818 1.00 76.69 1193 LYS A O 1
ATOM 10330 N N . ASN A 1 1194 ? 18.600 -39.706 24.715 1.00 70.06 1194 ASN A N 1
ATOM 10331 C CA . ASN A 1 1194 ? 18.519 -40.441 25.982 1.00 70.06 1194 ASN A CA 1
ATOM 10332 C C . ASN A 1 1194 ? 19.335 -39.797 27.118 1.00 70.06 1194 ASN A C 1
ATOM 10334 O O . ASN A 1 1194 ? 19.559 -40.462 28.127 1.00 70.06 1194 ASN A O 1
ATOM 10338 N N . LYS A 1 1195 ? 19.733 -38.516 27.007 1.00 71.00 1195 LYS A N 1
ATOM 10339 C CA . LYS A 1 1195 ? 20.537 -37.811 28.031 1.00 71.00 1195 LYS A CA 1
ATOM 10340 C C . LYS A 1 1195 ? 19.957 -37.935 29.452 1.00 71.00 1195 LYS A C 1
ATOM 10342 O O . LYS A 1 1195 ? 20.709 -38.014 30.412 1.00 71.00 1195 LYS A O 1
ATOM 10347 N N . ASN A 1 1196 ? 18.631 -38.010 29.585 1.00 67.00 1196 ASN A N 1
ATOM 10348 C CA . ASN A 1 1196 ? 17.943 -38.089 30.879 1.00 67.00 1196 ASN A CA 1
ATOM 10349 C C . ASN A 1 1196 ? 17.624 -39.529 31.343 1.00 67.00 1196 ASN A C 1
ATOM 10351 O O . ASN A 1 1196 ? 16.966 -39.703 32.365 1.00 67.00 1196 ASN A O 1
ATOM 10355 N N . ASN A 1 1197 ? 18.037 -40.566 30.604 1.00 75.31 1197 ASN A N 1
ATOM 10356 C CA . ASN A 1 1197 ? 17.769 -41.970 30.933 1.00 75.31 1197 ASN A CA 1
ATOM 10357 C C . ASN A 1 1197 ? 19.064 -42.792 30.873 1.00 75.31 1197 ASN A C 1
ATOM 10359 O O . ASN A 1 1197 ? 19.313 -43.535 29.920 1.00 75.31 1197 ASN A O 1
ATOM 10363 N N . THR A 1 1198 ? 19.886 -42.640 31.913 1.00 67.44 1198 THR A N 1
ATOM 10364 C CA . THR A 1 1198 ? 21.216 -43.252 32.045 1.00 67.44 1198 THR A CA 1
ATOM 10365 C C . THR A 1 1198 ? 21.188 -44.773 31.921 1.00 67.44 1198 THR A C 1
ATOM 10367 O O . THR A 1 1198 ? 22.030 -45.319 31.224 1.00 67.44 1198 THR A O 1
ATOM 10370 N N . GLN A 1 1199 ? 20.183 -45.470 32.463 1.00 70.75 1199 GLN A N 1
ATOM 10371 C CA . GLN A 1 1199 ? 20.076 -46.934 32.334 1.00 70.75 1199 GLN A CA 1
ATOM 10372 C C . GLN A 1 1199 ? 19.832 -47.395 30.888 1.00 70.75 1199 GLN A C 1
ATOM 10374 O O . GLN A 1 1199 ? 20.424 -48.372 30.424 1.00 70.75 1199 GLN A O 1
ATOM 10379 N N . LYS A 1 1200 ? 18.960 -46.695 30.148 1.00 72.12 1200 LYS A N 1
ATOM 10380 C CA . LYS A 1 1200 ? 18.679 -47.007 28.737 1.00 72.12 1200 LYS A CA 1
ATOM 10381 C C . LYS A 1 1200 ? 19.859 -46.640 27.840 1.00 72.12 1200 LYS A C 1
ATOM 10383 O O . LYS A 1 1200 ? 20.139 -47.352 26.875 1.00 72.12 1200 LYS A O 1
ATOM 10388 N N . LEU A 1 1201 ? 20.553 -45.557 28.180 1.00 68.75 1201 LEU A N 1
ATOM 10389 C CA . LEU A 1 1201 ? 21.771 -45.130 27.510 1.00 68.75 1201 LEU A CA 1
ATOM 10390 C C . LEU A 1 1201 ? 22.915 -46.128 27.739 1.00 68.75 1201 LEU A C 1
ATOM 10392 O O . LEU A 1 1201 ? 23.496 -46.592 26.767 1.00 68.75 1201 LEU A O 1
ATOM 10396 N N . GLU A 1 1202 ? 23.177 -46.538 28.982 1.00 70.56 1202 GLU A N 1
ATOM 10397 C CA . GLU A 1 1202 ? 24.189 -47.548 29.327 1.00 70.56 1202 GLU A CA 1
ATOM 10398 C C . GLU A 1 1202 ? 23.937 -48.878 28.619 1.00 70.56 1202 GLU A C 1
ATOM 10400 O O . GLU A 1 1202 ? 24.871 -49.487 28.103 1.00 70.56 1202 GLU A O 1
ATOM 10405 N N . LYS A 1 1203 ? 22.675 -49.321 28.547 1.00 76.00 1203 LYS A N 1
ATOM 10406 C CA . LYS A 1 1203 ? 22.308 -50.529 27.803 1.00 76.00 1203 LYS A CA 1
ATOM 10407 C C . LYS A 1 1203 ? 22.623 -50.389 26.311 1.00 76.00 1203 LYS A C 1
ATOM 10409 O O . LYS A 1 1203 ? 23.271 -51.267 25.751 1.00 76.00 1203 LYS A O 1
ATOM 10414 N N . HIS A 1 1204 ? 22.226 -49.280 25.683 1.00 70.31 1204 HIS A N 1
ATOM 10415 C CA . HIS A 1 1204 ? 22.517 -49.028 24.267 1.00 70.31 1204 HIS A CA 1
ATOM 10416 C C . HIS A 1 1204 ? 24.014 -48.861 23.972 1.00 70.31 1204 HIS A C 1
ATOM 10418 O O . HIS A 1 1204 ? 24.468 -49.286 22.910 1.00 70.31 1204 HIS A O 1
ATOM 10424 N N . LEU A 1 1205 ? 24.777 -48.262 24.891 1.00 71.75 1205 LEU A N 1
ATOM 10425 C CA . LEU A 1 1205 ? 26.227 -48.118 24.767 1.00 71.75 1205 LEU A CA 1
ATOM 10426 C C . LEU A 1 1205 ? 26.933 -49.472 24.932 1.00 71.75 1205 LEU A C 1
ATOM 10428 O O . LEU A 1 1205 ? 27.792 -49.790 24.117 1.00 71.75 1205 LEU A O 1
ATOM 10432 N N . LYS A 1 1206 ? 26.520 -50.314 25.893 1.00 75.69 1206 LYS A N 1
ATOM 10433 C CA . LYS A 1 1206 ? 27.041 -51.686 26.069 1.00 75.69 1206 LYS A CA 1
ATOM 10434 C C . LYS A 1 1206 ? 26.730 -52.594 24.880 1.00 75.69 1206 LYS A C 1
ATOM 10436 O O . LYS A 1 1206 ? 27.605 -53.310 24.408 1.00 75.69 1206 LYS A O 1
ATOM 10441 N N . GLU A 1 1207 ? 25.512 -52.528 24.342 1.00 72.94 1207 GLU A N 1
ATOM 10442 C CA . GLU A 1 1207 ? 25.112 -53.284 23.141 1.00 72.94 1207 GLU A CA 1
ATOM 10443 C C . GLU A 1 1207 ? 25.926 -52.901 21.893 1.00 72.94 1207 GLU A C 1
ATOM 10445 O O . GLU A 1 1207 ? 25.981 -53.667 20.932 1.00 72.94 1207 GLU A O 1
ATOM 10450 N N . ARG A 1 1208 ? 26.566 -51.724 21.895 1.00 71.38 1208 ARG A N 1
ATOM 10451 C CA . ARG A 1 1208 ? 27.362 -51.203 20.777 1.00 71.38 1208 ARG A CA 1
ATOM 10452 C C . ARG A 1 1208 ? 28.841 -51.019 21.112 1.00 71.38 1208 ARG A C 1
ATOM 10454 O O . ARG A 1 1208 ? 29.561 -50.491 20.276 1.00 71.38 1208 ARG A O 1
ATOM 10461 N N . GLU A 1 1209 ? 29.319 -51.466 22.272 1.00 69.25 1209 GLU A N 1
ATOM 10462 C CA . GLU A 1 1209 ? 30.646 -51.118 22.809 1.00 69.25 1209 GLU A CA 1
ATOM 10463 C C . GLU A 1 1209 ? 31.803 -51.464 21.853 1.00 69.25 1209 GLU A C 1
ATOM 10465 O O . GLU A 1 1209 ? 32.751 -50.691 21.709 1.00 69.25 1209 GLU A O 1
ATOM 10470 N N . ILE A 1 1210 ? 31.687 -52.584 21.133 1.00 63.69 1210 ILE A N 1
ATOM 10471 C CA . ILE A 1 1210 ? 32.655 -53.009 20.110 1.00 63.69 1210 ILE A CA 1
ATOM 10472 C C . ILE A 1 1210 ? 32.641 -52.048 18.905 1.00 63.69 1210 ILE A C 1
ATOM 10474 O O . ILE A 1 1210 ? 33.696 -51.612 18.460 1.00 63.69 1210 ILE A O 1
ATOM 10478 N N . ILE A 1 1211 ? 31.455 -51.633 18.445 1.00 63.25 1211 ILE A N 1
ATOM 10479 C CA . ILE A 1 1211 ? 31.265 -50.697 17.320 1.00 63.25 1211 ILE A CA 1
ATOM 10480 C C . ILE A 1 1211 ? 31.693 -49.272 17.714 1.00 63.25 1211 ILE A C 1
ATOM 10482 O O . ILE A 1 1211 ? 32.217 -48.526 16.897 1.00 63.25 1211 ILE A O 1
ATOM 10486 N N . LEU A 1 1212 ? 31.504 -48.873 18.975 1.00 63.75 1212 LEU A N 1
ATOM 10487 C CA . LEU A 1 1212 ? 31.857 -47.535 19.464 1.00 63.75 1212 LEU A CA 1
ATOM 10488 C C . LEU A 1 1212 ? 33.370 -47.297 19.488 1.00 63.75 1212 LEU A C 1
ATOM 10490 O O . LEU A 1 1212 ? 33.805 -46.194 19.168 1.00 63.75 1212 LEU A O 1
ATOM 10494 N N . LYS A 1 1213 ? 34.168 -48.328 19.800 1.00 71.19 1213 LYS A N 1
ATOM 10495 C CA . LYS A 1 1213 ? 35.638 -48.253 19.722 1.00 71.19 1213 LYS A CA 1
ATOM 10496 C C . LYS A 1 1213 ? 36.135 -48.083 18.284 1.00 71.19 1213 LYS A C 1
ATOM 10498 O O . LYS A 1 1213 ? 37.139 -47.412 18.081 1.00 71.19 1213 LYS A O 1
ATOM 10503 N N . GLU A 1 1214 ? 35.413 -48.627 17.305 1.00 69.56 1214 GLU A N 1
ATOM 10504 C CA . GLU A 1 1214 ? 35.718 -48.492 15.871 1.00 69.56 1214 GLU A CA 1
ATOM 10505 C C . GLU A 1 1214 ? 35.260 -47.150 15.269 1.00 69.56 1214 GLU A C 1
ATOM 10507 O O . GLU A 1 1214 ? 35.731 -46.761 14.203 1.00 69.56 1214 GLU A O 1
ATOM 10512 N N . LEU A 1 1215 ? 34.352 -46.426 15.937 1.00 69.88 1215 LEU A N 1
ATOM 10513 C CA . LEU A 1 1215 ? 33.841 -45.118 15.498 1.00 69.88 1215 LEU A CA 1
ATOM 10514 C C . LEU A 1 1215 ? 34.610 -43.921 16.083 1.00 69.88 1215 LEU A C 1
ATOM 10516 O O . LEU A 1 1215 ? 34.314 -42.779 15.716 1.00 69.88 1215 LEU A O 1
ATOM 10520 N N . ASN A 1 1216 ? 35.561 -44.177 16.985 1.00 76.00 1216 ASN A N 1
ATOM 10521 C CA . ASN A 1 1216 ? 36.470 -43.168 17.515 1.00 76.00 1216 ASN A CA 1
ATOM 10522 C C . ASN A 1 1216 ? 37.575 -42.860 16.501 1.00 76.00 1216 ASN A C 1
ATOM 10524 O O . ASN A 1 1216 ? 38.199 -43.763 15.948 1.00 76.00 1216 ASN A O 1
ATOM 10528 N N . ASP A 1 1217 ? 37.850 -41.576 16.298 1.00 79.69 1217 ASP A N 1
ATOM 10529 C CA . ASP A 1 1217 ? 38.953 -41.100 15.466 1.00 79.69 1217 ASP A CA 1
ATOM 10530 C C . ASP A 1 1217 ? 39.702 -39.957 16.167 1.00 79.69 1217 ASP A C 1
ATOM 10532 O O . ASP A 1 1217 ? 39.322 -39.500 17.247 1.00 79.69 1217 ASP A O 1
ATOM 10536 N N . GLU A 1 1218 ? 40.789 -39.476 15.560 1.00 77.56 1218 GLU A N 1
ATOM 10537 C CA . GLU A 1 1218 ? 41.582 -38.364 16.107 1.00 77.56 1218 GLU A CA 1
ATOM 10538 C C . GLU A 1 1218 ? 40.785 -37.053 16.268 1.00 77.56 1218 GLU A C 1
ATOM 10540 O O . GLU A 1 1218 ? 41.235 -36.116 16.932 1.00 77.56 1218 GLU A O 1
ATOM 10545 N N . TYR A 1 1219 ? 39.594 -36.962 15.672 1.00 73.62 1219 TYR A N 1
ATOM 10546 C CA . TYR A 1 1219 ? 38.745 -35.780 15.684 1.00 73.62 1219 TYR A CA 1
ATOM 10547 C C . TYR A 1 1219 ? 37.545 -35.897 16.620 1.00 73.62 1219 TYR A C 1
ATOM 10549 O O . TYR A 1 1219 ? 36.902 -34.872 16.871 1.00 73.62 1219 TYR A O 1
ATOM 10557 N N . PHE A 1 1220 ? 37.236 -37.089 17.135 1.00 75.81 1220 PHE A N 1
ATOM 10558 C CA . PHE A 1 1220 ? 36.121 -37.305 18.045 1.00 75.81 1220 PHE A CA 1
ATOM 10559 C C . PHE A 1 1220 ? 36.187 -38.623 18.785 1.00 75.81 1220 PHE A C 1
ATOM 10561 O O . PHE A 1 1220 ? 36.305 -39.705 18.213 1.00 75.81 1220 PHE A O 1
ATOM 10568 N N . ASP A 1 1221 ? 35.976 -38.481 20.080 1.00 81.94 1221 ASP A N 1
ATOM 10569 C CA . ASP A 1 1221 ? 35.904 -39.566 21.025 1.00 81.94 1221 ASP A CA 1
ATOM 10570 C C . ASP A 1 1221 ? 34.468 -39.626 21.550 1.00 81.94 1221 ASP A C 1
ATOM 10572 O O . ASP A 1 1221 ? 34.021 -38.753 22.300 1.00 81.94 1221 ASP A O 1
ATOM 10576 N N . ILE A 1 1222 ? 33.718 -40.632 21.100 1.00 77.12 1222 ILE A N 1
ATOM 10577 C CA . ILE A 1 1222 ? 32.312 -40.821 21.452 1.00 77.12 1222 ILE A CA 1
ATOM 10578 C C . ILE A 1 1222 ? 32.136 -41.107 22.943 1.00 77.12 1222 ILE A C 1
ATOM 10580 O O . ILE A 1 1222 ? 31.094 -40.764 23.502 1.00 77.12 1222 ILE A O 1
ATOM 10584 N N . ILE A 1 1223 ? 33.163 -41.674 23.590 1.00 72.69 1223 ILE A N 1
ATOM 10585 C CA . ILE A 1 1223 ? 33.178 -41.948 25.027 1.00 72.69 1223 ILE A CA 1
ATOM 10586 C C . ILE A 1 1223 ? 33.290 -40.617 25.767 1.00 72.69 1223 ILE A C 1
ATOM 10588 O O . ILE A 1 1223 ? 32.370 -40.280 26.509 1.00 72.69 1223 ILE A O 1
ATOM 10592 N N . LYS A 1 1224 ? 34.291 -39.782 25.452 1.00 77.31 1224 LYS A N 1
ATOM 10593 C CA . LYS A 1 1224 ? 34.400 -38.425 26.030 1.00 77.31 1224 LYS A CA 1
ATOM 10594 C C . LYS A 1 1224 ? 33.186 -37.548 25.740 1.00 77.31 1224 LYS A C 1
ATOM 10596 O O . LYS A 1 1224 ? 32.760 -36.775 26.592 1.00 77.31 1224 LYS A O 1
ATOM 10601 N N . PHE A 1 1225 ? 32.610 -37.651 24.543 1.00 75.94 1225 PHE A N 1
ATOM 10602 C CA . PHE A 1 1225 ? 31.382 -36.935 24.204 1.00 75.94 1225 PHE A CA 1
ATOM 10603 C C . PHE A 1 1225 ? 30.210 -37.396 25.083 1.00 75.94 1225 PHE A C 1
ATOM 10605 O O . PHE A 1 1225 ? 29.475 -36.560 25.609 1.00 75.94 1225 PHE A O 1
ATOM 10612 N N . SER A 1 1226 ? 30.057 -38.708 25.291 1.00 68.25 1226 SER A N 1
ATOM 10613 C CA . SER A 1 1226 ? 29.033 -39.258 26.185 1.00 68.25 1226 SER A CA 1
ATOM 10614 C C . SER A 1 1226 ? 29.255 -38.862 27.650 1.00 68.25 1226 SER A C 1
ATOM 10616 O O . SER A 1 1226 ? 28.295 -38.468 28.309 1.00 68.25 1226 SER A O 1
ATOM 10618 N N . GLU A 1 1227 ? 30.506 -38.848 28.119 1.00 72.25 1227 GLU A N 1
ATOM 10619 C CA . GLU A 1 1227 ? 30.899 -38.381 29.454 1.00 72.25 1227 GLU A CA 1
ATOM 10620 C C . GLU A 1 1227 ? 30.561 -36.894 29.632 1.00 72.25 1227 GLU A C 1
ATOM 10622 O O . GLU A 1 1227 ? 29.877 -36.539 30.584 1.00 72.25 1227 GLU A O 1
ATOM 10627 N N . SER A 1 1228 ? 30.892 -36.040 28.654 1.00 71.38 1228 SER A N 1
ATOM 10628 C CA . SER A 1 1228 ? 30.572 -34.598 28.681 1.00 71.38 1228 SER A CA 1
ATOM 10629 C C . SER A 1 1228 ? 29.073 -34.278 28.638 1.00 71.38 1228 SER A C 1
ATOM 10631 O O . SER A 1 1228 ? 28.651 -33.182 28.998 1.00 71.38 1228 SER A O 1
ATOM 10633 N N . ILE A 1 1229 ? 28.259 -35.211 28.134 1.00 60.78 1229 ILE A N 1
ATOM 10634 C CA . ILE A 1 1229 ? 26.800 -35.103 28.144 1.00 60.78 1229 ILE A CA 1
ATOM 10635 C C . ILE A 1 1229 ? 26.221 -35.620 29.466 1.00 60.78 1229 ILE A C 1
ATOM 10637 O O . ILE A 1 1229 ? 25.141 -35.158 29.846 1.00 60.78 1229 ILE A O 1
ATOM 10641 N N . SER A 1 1230 ? 26.899 -36.565 30.119 1.00 53.28 1230 SER A N 1
ATOM 10642 C CA . SER A 1 1230 ? 26.529 -37.110 31.426 1.00 53.28 1230 SER A CA 1
ATOM 10643 C C . SER A 1 1230 ? 26.902 -36.178 32.586 1.00 53.28 1230 SER A C 1
ATOM 10645 O O . SER A 1 1230 ? 26.199 -36.190 33.597 1.00 53.28 1230 SER A O 1
ATOM 10647 N N . GLU A 1 1231 ? 27.978 -35.397 32.450 1.00 46.31 1231 GLU A N 1
ATOM 10648 C CA . GLU A 1 1231 ? 28.305 -34.235 33.298 1.00 46.31 1231 GLU A CA 1
ATOM 10649 C C . GLU A 1 1231 ? 27.340 -33.053 33.061 1.00 46.31 1231 GLU A C 1
ATOM 10651 O O . GLU A 1 1231 ? 27.039 -32.336 34.049 1.00 46.31 1231 GLU A O 1
#

Sequence (1231 aa):
MNNKIKLNEVKDLIELNDISELKKFIELNDIEFKRFNSENFNIIEYVRSLYKDGKITIEIKKLVFINYDKERKEVVNVLFKNDINELKKYVEINKIEFNKYCFPDMDIYKLVFTLFNQGYISAEIRDIVLIHSDNKRYHVVKLILENNIRELEKYLKNNYIDELKVLNDKYFQLTKYCTQYNKNKFNKIKKNIEKQFNKKGYDISELKSIKKRNDLKKYIIENFDKFDNYTQLIEESESYIKQIMLNFVHQHFDKRRNFIINLIKRNEIKKLKEYIKINKFAFQVLNDKYFDIIKYCKSRVNNISPKMFDFVILNFSIERINVLEFIDKNQIDGLKTYLKENKIELKKLNDNYFNIVEYCNKKEEEEVSNEMRNFIISHLNSLRFEIVELMNNSMIKMENNIIKIDKNKIKELEEYIEKSKIDLKDLGDEYFDILNYCDNNFFHRVIKRIIYDNYDTEVKHIKEFLENNDTKGLKNYMTKKDVELKSFNNKHFNIIKFCQDNNKINKEIEIFVINNYTLLRSNIIRLLEMDDTEDIDDFDDFQKFILNEKNFELQDVNDNNFDLNRYFKSKKIKSQRKKDFLKKFYNKLEHIKKILNEKDKNENKKLKKIKKYCESFEYGFEFKEFIKKKNFDMVHYTILLYNKKIISDDIKDYILLNFDHELKKFIITMNDRNIVDDKKRYIMDNFFKENENKINYFRDTYINIIKYVPTYTINISNEILSYIELVLDHRKNNIIKLIQGKKENRINKLKKYMEKYFISFEPFHILEYIKDEKIELTDRMKDFIITHYTIKRYKIMELILSNDIDELKKYLDENKEFELHELNDEHFDLITYIYSSNPYNFITFEMCKFVITHLTKDRCKIIEFIENKNINEIKKFYQKDKSIFENLNDKHFDFLNYLFNLSDNDERIHEIKQYILSHYNPIIKEIIKKIKKKIKKDDDKNKLKHYIKKNINKLTNEDIKIIKQYFINSDLSSNIKKYLIRPFYTEKYNSLIQLIQENNLLEFKNYVEENNIEFKEFNNKIFNFFDYCNIKNDDIKNIIITYYDINISNLIKLIEKGNIDEIKKFFKMHNIDLEKIEKEIKIFDIDFNILKYFKYILKINNKNNNNIDEFILSHKNKNRFSVVELISLVSSVYQLRKYIKKYNIELRDLDDQDFSLIKYCKSEINQVKPYMCEFVINHYHKLRGDTVDIIKKNKNNTQKLEKHLKEREIILKELNDEYFDIIKFSESISE

Foldseek 3Di:
DPPPDDLVNLVVQLLVQDLVSNVVVCVVVVDQQLVSDDPVDDPLVVSVVCVVVVSYDVSSNVVNLCSNDPVSVVLVVQQQVQDLVSNVVVCVVVVDQLLVQCDPSGHVLVVLVVCVVVVSYDPSSSVVNLQSNDPLSVVLVVCQLVLPVPVNVVSCVVVVPQAPQVSDDPRDDPLCCLVVVQVVLVVVLLVVVVVLCVVVVHDCPCSVPDDDLVSVLVVCVVPVVSDPCSVVSVVSSVSHRDPVSSLVNLLRHDNVSVVLLVCQLVVVLVVNVVVCVVVVDAQQVSDDPRDDVLVSQPDVVSVGDPVSSVSNLCRHDSLSVVLVVCQQVVPLVVNLVVCVVVVDAQLVSDDPVDDPLVVLVVDDCVRGPPVSSCSCLQRNGPLSVVLVVLQVQQWDDDPPPDTDGDPVSLVVNLVSLVVVVDQLCVVDDPRDDVLVVVVVDPGDPSSNCSCLCRNGVVLVVVVVCQLVVPLVSNVVVCVVVVDALLVSDDPRDDPLVCLVVDPSGDPVVSVVCLQRNDVLSVLLVCLQPDDPPPDPVVNVVSLVVNVVPPDDALVVNDDPSDDPVVVCVVVPRPDPVNVVSVCVRPCPPVVLVCLVPPPDPPVVVSVVVVVVSVVVDDDDDVVVVVVPPDPDDQLVVLVVCVVVVNDDPVVSCVSVVLPDPLVVVLVVVLPPPPQDPVRNVVVVVVSCVVCVVVVLVCVVVVVVCVVCVVVDPDPPDVVVVVVVVVVVVVVVVVLVCLQPDDDPCSLVVVVCVCVVRVDALVVPPVVVVVVVVPDDGDPVVVVSCLQCNGSVSVVLVVCQQLVVLVVNVVVCVVVVVDAQCVSDDPRDDPLCVVVPLPLNRPGDPVSSVSCLQRRDVLSVVLVVCLVVLPLVVVVVSCVSPLQSLVVNDDPRDDVLVVLVPDDPPDVSSLVNLLVCLCSNDPVSVVLVVVLVVQVPDPVCLVVNLVVCLVCVVVDDPVNLVSSLVSLVSDPDDLVSNCSNNVSSDDPLVVVLLVCQLVVPPVVNVVSCVVVVDQCVVQDDPRHDPCVVSVRPDVVVVVVVVVSPPPLVVVLVVCVVVVPVVVNVVSCVVVVPDPVVVVVVCVVVVDDPVVVVVVVVVVCVVPDDDPCPVVVLVVVLQVLLVVLLCCQQPPSYPVVNVCSCVVVVDQLLSNDDPVDDPLVSCVVVVVRGDPVSSVLCLQRNGVVSVVLLVVLSSCLPPVVVNVVVCVVCVVVQVVVDDPSDRVVVVSVVSND

Radius of gyration: 42.86 Å; chains: 1; bounding box: 97×96×137 Å

Secondary structure (DSSP, 8-state):
------HHHHHHHHHTT-HHHHHHHHHHHT--GGGG-BTTB-HHHHHHHHHHTTSS-HHHHHHHHHTSSHHHHHHHHHHHTT-HHHHHHHHHHHT--GGGGEETTEEHHHHHHHHHHTTSS-HHHHHHHHHTTSHHHHHHHHHHHTT-HHHHHHHHHHTT---GGGG--SS--HHHHHHHHHHHHHHHHHHHHHHHHHHHT---HHHHH--SHHHHHHHHHHTGGG-TTHHHHHHHHH-S--HHHHHHHHHTTSHHHHHHHHHHHTT-HHHHHHHHHHHT--GGGG--SS--HHHHHH-GGG---HHHHHHHHHTSSHHHHHHHHHHHTT-HHHHHHHHHHHT--GGGG--SS--HHHHHHHS-TTTS-HHHHHHHHHTSSHHHHHHHHHHHHTEE--TTS--EE-HHHHHHHHHHHHHHT--GGGG--SS--HHHHHHHTT--HHHHHHHHHTS-HHHHHHHHHHHTT-HHHHHHHHHHHT--GGGG--SS--HHHHHHH-TTS-HHHHHHHHHTSSHHHHHHHHHHHS-TTS-HHHHHHHHHHHHHSTT--GGGT--SS--HHHHHHHHT---HHHHHHHHHHH-HHHHHHHHHH---S-HHHHHHHHHHHHTTS---SHHHHHHTSS---HHHHHHHHHHTTSS-HHHHHHHHTTS-HHHHHHHHHHT-TTS-HHHHHHHHHHHHHHSHHHHTT-HHHHHHHHHHGGGS-----HHHHHHHHHHHHHHHHHHHHHHHSSSTTHHHHHHHHHHHHT--STTS-HHHHHHT--S---HHHHHHHHHHSSHHHHHHHHHHHHT-HHHHHHHHHHTTT--GGGG--SS--HHHHHHS--TT----HHHHHHHHHTSSHHHHHHHHHHHTT-HHHHHHHHHH-TTTTTTT--SS--HHHHHHHS-TTSHHHHHHHHHHHHHS-HHHHHHHHHHHHHTTSGGGHHHHHHHHHHHGGG--HHHHHHHHHHHHHSS--HHHHHHHHGGGS-HHHHHHHHHHHTT-HHHHHHHHHHHT--GGGG-SSS--HHHHHT---HHHHHHHHHTS-HHHHHHHHHHHTT-HHHHHHHHHHTT--HHHHHHHHHHHT--HHHHHHHHHHHHHTS--STTHHHHHHHHHHHHHHHHHHHHHH-S-HHHHHHHHHHTT--GGGG--SS--HHHHHHHTTTTS-HHHHHHHHHTSSHHHHHHHHHHHHTTT-HHHHHHHHHHTHHHHHHS-BTTB-HHHHHHHHH-